Protein 4FVS (pdb70)

Organism: Parabacteroides distasonis (strain ATCC 8503 / DSM 20701 / CIP 104284 / JCM 5825 / NCTC 11152) (NCBI:txid435591)

CATH classification: 2.40.360.20

Foldseek 3Di:
DDAFELAAQDAFKKWKKFKAWLVGDTFKMIKGFHDWDADVQWIKTKMKDFIAGPVGHTAEIDMWMWIHGNHWTKTWCVVVVPYNVNSVVHHQKDKDTDIKTDDDCVDPPRDLPDDDTDWDKMKIAGNVDRLFIKITKAPKHWDAWDWDQELAGIFTWTKIKTKDWMDGPPDPDIWIWMKIFTTGGNHHTAKIWTGGPVRRTTMMMGINHID/DDAFELAAQDAFKKWKKFKAFLVGHTFKMIKGFHDWDADPQWIKTKMKDFIAGPVGHTAEIDMWMWIHGNHWTKTWLVVVVPYNVNSVPHHQKDKDTDIKTDDDCVDPPDDLPDDDIDWNKMKIAGNVDRLWIKTTWDDKHWDDWDWDQELAGIFTWTKIKTKDWMDGPPDPDIWIWMKIFTTHGSHHTAKIWTGGPVRHTGMMMGINHID/DDAFELAAQDAFKKFKKFKAWLVGDTFKMIKGFHDWDADVQWIKTKMKDFIAGPVGHTAEIDMWMWIHGNHWTKTWCCVVVPHNPNSVVHHQKDKDTDIKTDDDCPDPPDDLVDDDTDKDWMKIAGNVDRLFIKITWDPKHWDDWDWDQELAGIFTWTKIKTKDWMDGPPDPDIWIWIKIFTTGTNHHTAKIWTGGPVRRTTMMMHINHID/DDAFELAAQDAFKKWKKFKAFLVGDTFKMIKGFHDWDADPQWIKTKMKDFIAGPVGHTAAIDIWMWIHGNHWTKTWCVVVVPYNVNSVPHHQKDKDTDIKTDDDCPDPPDDLPDDDIDWNKMKIAGNVDRLWIKITWDPKHWDDWDWDQELAGIFTWTKIKTKDWMDGPVDPDIWIWMKIFTTGGNHHTAKIWTGGPVRRTGMMMGINHID/DAFELAAADAFKKWKKFKAFLVGDTFKMIKGFHDWDADVQWIKTKMKDFIAGPVGHTAEIDIWMWIHGNHWTKTWCVVVVPYNVNSVPHHQKDKDTDIKTDDDCPDPPDDLPDDDIDWDKMKIAGNVDRLFIKITWDPKHWDAWDWDQELAGIFTWTKIKTKDWMDGPVDPDIWIWIKIFTTGTNHHTAKIWTGGPVRRTGMMMGINHID/DDAFELAAADAFKKWKKFKAWLVGDTFKMIKGFHDWDQDPQWIKTKMKDFIAGPVGHTAEIDMWMWIHGNHWTKTWCVVVVPYNVNSVPHHQKDKDTDIKTDDDCVDPPDDLVDDDIDWDKMKIAGNVDRLFIKITKDPKHWDAWAWDQELAGIFTWTKIKTKDWMDGPPDPDIWIWMKIFTTHGNHHTAKIWTGGPVRRTGMMMHINHID

InterPro domains:
  IPR049279 DUF3108-like [PF21347] (30-230)

Secondary structure (DSSP, 8-state):
-----SS--STT-EEEEEEEETT--EEE--EEEEEEEEETTEEEEEEEEEEE-TT--EEEEEEEEEEEETTEEEEEGGGGG-SHHHHT--TTEEE---EEE---TTSTT--TTS-----B---EEETTEEEEEE--EEEEEEEEEEEEEETTEEEEEEEEEEEEEE--SS-SS-EEEEEEEEEETTTEEEEEEEEETTS-EEEEEEEEEE-/-----SS--STT-EEEEEEEETT--EEE--EEEEEEEEETTEEEEEEEEEEE-TT--EEEEEEEEEEEETTEEEEEGGGGG-SHHHHT--TTEEE---EEE---TTSTT--TT----------EEETTEEEEEE--EEEEEEEEEEEEEETTEEEEEEEEEEEEEE--SS-SS-EEEEEEEEEETTTEEEEEEEEETTS-EEEEEEEEEE-/-----SS--STT-EEEEEEEETT--EEE--EEEEEEEE-SS-EEEEEEEEEE-TT--EEEEEEEEEEEETTEEEEEGGGGG-SHHHHH--TTEEE---EEEE--TTSTT--TT------B---EEETTEEEEEE--EEEEEEEEEEEEEETTEEEEEEEEEEEEEE--SS-SS-EEEEEEEEEETTTEEEEEEEEETTS-EEEEEEEEEE-/-----SS--STT-EEEEEEEETT--EEE--EEEEEEEEETTEEEEEEEEEEE-TT--EEEEEEEEEEEETTEEEEEGGGGG-SHHHHT--TTEEE---EEE---TTSTT--TT----------EEETTEEEEEE--EEEEEEEEEEEEEETTEEEEEEEEEEEEEEE-TT-S-EEEEEEEEEEETTTEEEEEEEEETTS-EEEEEEEEEE-/----SS--STT-EEEEEEEETT--EEE--EEEEEEEE-SS-EEEEEEEEEE-TT--EEEEEEEEEEEETTEEEEEGGGGG-SHHHHT--TTEEE---EEE---TTSTT--TT------B---EEETTEEEEEE--EEEEEEEEEEEEEETTEEEEEEEEEEEEEE--SS-SS-EEEEEEEEEETTTEEEEEEEEETTS-EEEEEEEEEE-/-----SS--STT-EEEEEEEETT--EEE--EEEEEEEE-SS-EEEEEEEEEE-TT--EEEEEEEEEEEETTEEEEEGGGGG-SHHHHT--TTEEE---EEE---TTSTT--SSS-----B---EEETTEEEEEE--EEEEEEEEEEEEEETTEEEEEEEEEEEEEE--SS-SS-EEEEEEEEEETTTEEEEEEEEETTS-EEEEEEEEEE-

Sequence (1265 aa):
QDCTFFFPQTEGTVWVRKGYDAKGNLQSVSYQVDEVETLPSGQEVEADYVYTNPSGTIVNKGDIKAYCQNGEFFLDSKETLSYPGVVSENTNVDITENFINYPNPYAANFDKNNVYFDEASVKIYDKKNRKNRKDAIKDREFIKTESITTPAGTFDDCAKVKYNIATRSPKSKETITGYGYEWYSPNVGLVRTEQYDKNNVLQSYTVLEELKQDCTFFFPQTEGTVWVRKGYDAKGNLQSVSYQVDDEVETLPSGQEVEADYVYTNPSGTIVNKGDIKAYCQNGEFFLDSKETLSYPGVVSENTNVDITENFINYPNPYAANFDKNNVYFDEASVKIYDKKNRKNRKDAIKDREFIKTESITTPAGTFDCAKVKYNIATRSPKSKETITGYGYEWYSPNVGLVRTEQYDKNNVLQSYTVLEELKQDCTFFFPQTEGTVWVRKGYDAKGNLQSVSYQVDEVETLPSGQEVEADYVYTNPSGTIVNKGDIKAYCQNGEFFLDSKETLSYPGVVSENTNVDITENFINYPNPYAANFDKNNVYFDEASVKIYDKKNRKNRKDAIKDREFIKTESITTPAGTFDDCAKVKYNIATRSPKSKETITGYGYEWYSPNVGLVRTEQYDKNNVLQSYTVLEELKQDCTFFFPQTEGTVWVRKGYDAKGNLQSVSYQVDEVETLPSGQEVEADYVYTNPSGTIVNKGDIKAYCQNGEFFLDSKETLSYPGVVSENTNVDITENFINYPNPYAANFDKNNVYFDEASVKIYDKKNRKNRKDAIKDREFIKTESITTPAGTFDCAKVKYNIATRSPKSKETITGYGYEWYSPNVGLVRTEQYDKNNVLQSYTVLEELKDCTFFFPQTEGTVWVRKGYDAKGNLQSVSYQVDEVETLPSGQEVEADYVYTNPSGTIVNKGDIKAYCQNGEFFLDSKETLSYPGVVSENTNVDITENFINYPNPYAANFDKNNVYFDEASVKIYDKKNRKNRKDAIKDREFIKTESITTPAGTFDCAKVKYNIATRSPKSKETITGYGYEWYSPNVGLVRTEQYDKNNVLQSYTVLEELKQDCTFFFPQTEGTVWVRKGYDAKGNLQSVSYQVDEVETLPSGQEVEADYVYTNPSGTIVNKGDIKAYCQNGEFFLDSKETLSYPGVVSENTNVDITENFINYPNPYYAANFDKNNVYFDEASVKIYDKKNRKNRKDAIKDREFIKTESITTPAGTFDCAKVKYNIATRSPKSKETITGYGYEWYSPNVGLVRTEQYDKNNVLQSYTVLEELK

Nearest PDB structures (foldseek):
  4fvs-assembly3_C  TM=1.001E+00  e=7.252E-39  Parabacteroides distasonis ATCC 8503
  3fzx-assembly1_A-2  TM=9.406E-01  e=1.304E-23  Bacteroides fragilis NCTC 9343
  3oml-assembly1_A  TM=2.241E-01  e=1.381E-01  Drosophila melanogaster
  6yr8-assembly1_B  TM=2.647E-01  e=5.282E+00  Homo sapiens
  4fvs-assembly3_C  TM=1.002E+00  e=1.367E-39  Parabacteroides distasonis ATCC 8503

Structure (mmCIF, N/CA/C/O backbone):
data_4FVS
#
_entry.id   4FVS
#
_cell.length_a   140.860
_cell.length_b   154.510
_cell.length_c   72.640
_cell.angle_alpha   90.000
_cell.angle_beta   90.000
_cell.angle_gamma   90.000
#
_symmetry.space_group_name_H-M   'P 21 21 2'
#
loop_
_entity.id
_entity.type
_entity.pdbx_description
1 polymer 'putative lipoprotein'
2 non-polymer 'CHLORIDE ION'
3 water water
#
loop_
_atom_site.group_PDB
_atom_site.id
_atom_site.type_symbol
_atom_site.label_atom_id
_atom_site.label_alt_id
_atom_site.label_comp_id
_atom_site.label_asym_id
_atom_site.label_entity_id
_atom_site.label_seq_id
_atom_site.pdbx_PDB_ins_code
_atom_site.Cartn_x
_atom_site.Cartn_y
_atom_site.Cartn_z
_atom_site.occupancy
_atom_site.B_iso_or_equiv
_atom_site.auth_seq_id
_atom_site.auth_comp_id
_atom_site.auth_asym_id
_atom_site.auth_atom_id
_atom_site.pdbx_PDB_model_num
ATOM 1 N N . GLN A 1 2 ? -16.686 59.742 -1.409 1.00 109.58 21 GLN A N 1
ATOM 2 C CA . GLN A 1 2 ? -16.777 61.028 -0.719 1.00 106.41 21 GLN A CA 1
ATOM 3 C C . GLN A 1 2 ? -15.741 61.108 0.422 1.00 107.87 21 GLN A C 1
ATOM 4 O O . GLN A 1 2 ? -15.803 60.325 1.378 1.00 105.98 21 GLN A O 1
ATOM 10 N N . ASP A 1 3 ? -14.811 62.089 0.317 1.00 103.54 22 ASP A N 1
ATOM 11 C CA . ASP A 1 3 ? -13.728 62.351 1.276 1.00 100.10 22 ASP A CA 1
ATOM 12 C C . ASP A 1 3 ? -14.274 62.670 2.651 1.00 96.47 22 ASP A C 1
ATOM 13 O O . ASP A 1 3 ? -15.175 63.509 2.797 1.00 94.74 22 ASP A O 1
ATOM 18 N N . CYS A 1 4 ? -13.741 61.960 3.657 1.00 88.62 23 CYS A N 1
ATOM 19 C CA . CYS A 1 4 ? -14.092 62.097 5.071 1.00 82.90 23 CYS A CA 1
ATOM 20 C C . CYS A 1 4 ? -12.933 61.578 5.921 1.00 79.49 23 CYS A C 1
ATOM 21 O O . CYS A 1 4 ? -12.619 60.383 5.874 1.00 78.59 23 CYS A O 1
ATOM 24 N N . THR A 1 5 ? -12.273 62.495 6.671 1.00 71.31 24 THR A N 1
ATOM 25 C CA . THR A 1 5 ? -11.187 62.189 7.606 1.00 68.06 24 THR A CA 1
ATOM 26 C C . THR A 1 5 ? -11.810 61.536 8.843 1.00 67.66 24 THR A C 1
ATOM 27 O O . THR A 1 5 ? -12.747 62.088 9.432 1.00 66.59 24 THR A O 1
ATOM 31 N N . PHE A 1 6 ? -11.322 60.333 9.192 1.00 61.82 25 PHE A N 1
ATOM 32 C CA . PHE A 1 6 ? -11.820 59.527 10.291 1.00 57.94 25 PHE A CA 1
ATOM 33 C C . PHE A 1 6 ? -10.954 59.759 11.533 1.00 59.03 25 PHE A C 1
ATOM 34 O O . PHE A 1 6 ? -9.798 59.339 11.566 1.00 61.09 25 PHE A O 1
ATOM 42 N N . PHE A 1 7 ? -11.505 60.443 12.553 1.00 50.25 26 PHE A N 1
ATOM 43 C CA . PHE A 1 7 ? -10.761 60.739 13.773 1.00 46.24 26 PHE A CA 1
ATOM 44 C C . PHE A 1 7 ? -10.946 59.610 14.807 1.00 51.07 26 PHE A C 1
ATOM 45 O O . PHE A 1 7 ? -11.412 59.845 15.924 1.00 50.42 26 PHE A O 1
ATOM 53 N N . PHE A 1 8 ? -10.554 58.385 14.425 1.00 48.35 27 PHE A N 1
ATOM 54 C CA . PHE A 1 8 ? -10.640 57.184 15.243 1.00 46.94 27 PHE A CA 1
ATOM 55 C C . PHE A 1 8 ? -9.971 56.030 14.516 1.00 54.57 27 PHE A C 1
ATOM 56 O O . PHE A 1 8 ? -10.006 56.051 13.289 1.00 57.68 27 PHE A O 1
ATOM 64 N N . PRO A 1 9 ? -9.372 55.006 15.193 1.00 51.12 28 PRO A N 1
ATOM 65 C CA . PRO A 1 9 ? -8.770 53.886 14.448 1.00 53.30 28 PRO A CA 1
ATOM 66 C C . PRO A 1 9 ? -9.813 53.204 13.567 1.00 63.11 28 PRO A C 1
ATOM 67 O O . PRO A 1 9 ? -10.973 53.097 13.967 1.00 63.52 28 PRO A O 1
ATOM 71 N N . GLN A 1 10 ? -9.430 52.812 12.353 1.00 63.54 29 GLN A N 1
ATOM 72 C CA . GLN A 1 10 ? -10.383 52.243 11.411 1.00 66.60 29 GLN A CA 1
ATOM 73 C C . GLN A 1 10 ? -9.884 50.909 10.807 1.00 75.82 29 GLN A C 1
ATOM 74 O O . GLN A 1 10 ? -10.430 50.465 9.790 1.00 78.80 29 GLN A O 1
ATOM 80 N N . THR A 1 11 ? -8.871 50.274 11.432 1.00 72.50 30 THR A N 1
ATOM 81 C CA . THR A 1 11 ? -8.337 48.995 10.959 1.00 76.04 30 THR A CA 1
ATOM 82 C C . THR A 1 11 ? -8.727 47.908 11.948 1.00 79.65 30 THR A C 1
ATOM 83 O O . THR A 1 11 ? -8.449 48.043 13.135 1.00 76.16 30 THR A O 1
ATOM 87 N N . GLU A 1 12 ? -9.365 46.831 11.448 1.00 79.73 31 GLU A N 1
ATOM 88 C CA . GLU A 1 12 ? -9.839 45.703 12.249 1.00 80.17 31 GLU A CA 1
ATOM 89 C C . GLU A 1 12 ? -8.667 45.053 12.996 1.00 83.62 31 GLU A C 1
ATOM 90 O O . GLU A 1 12 ? -7.626 44.782 12.396 1.00 85.87 31 GLU A O 1
ATOM 96 N N . GLY A 1 13 ? -8.835 44.886 14.306 1.00 77.26 32 GLY A N 1
ATOM 97 C CA . GLY A 1 13 ? -7.832 44.280 15.178 1.00 77.64 32 GLY A CA 1
ATOM 98 C C . GLY A 1 13 ? -6.826 45.230 15.805 1.00 79.55 32 GLY A C 1
ATOM 99 O O . GLY A 1 13 ? -5.985 44.798 16.607 1.00 79.73 32 GLY A O 1
ATOM 100 N N . THR A 1 14 ? -6.891 46.530 15.438 1.00 72.43 33 THR A N 1
ATOM 101 C CA . THR A 1 14 ? -6.000 47.551 15.980 1.00 68.70 33 THR A CA 1
ATOM 102 C C . THR A 1 14 ? -6.310 47.699 17.451 1.00 67.14 33 THR A C 1
ATOM 103 O O . THR A 1 14 ? -7.478 47.740 17.834 1.00 65.94 33 THR A O 1
ATOM 107 N N . VAL A 1 15 ? -5.265 47.721 18.275 1.00 60.28 34 VAL A N 1
ATOM 108 C CA . VAL A 1 15 ? -5.370 47.891 19.720 1.00 55.17 34 VAL A CA 1
ATOM 109 C C . VAL A 1 15 ? -4.653 49.186 20.130 1.00 57.23 34 VAL A C 1
ATOM 110 O O . VAL A 1 15 ? -3.683 49.596 19.490 1.00 57.78 34 VAL A O 1
ATOM 114 N N . TRP A 1 16 ? -5.149 49.837 21.179 1.00 52.66 35 TRP A N 1
ATOM 115 C CA . TRP A 1 16 ? -4.527 51.033 21.718 1.00 52.14 35 TRP A CA 1
ATOM 116 C C . TRP A 1 16 ? -4.827 51.151 23.205 1.00 50.77 35 TRP A C 1
ATOM 117 O O . TRP A 1 16 ? -5.731 50.494 23.729 1.00 47.98 35 TRP A O 1
ATOM 128 N N . VAL A 1 17 ? -3.970 51.908 23.901 1.00 46.12 36 VAL A N 1
ATOM 129 C CA . VAL A 1 17 ? -4.040 52.132 25.332 1.00 42.85 36 VAL A CA 1
ATOM 130 C C . VAL A 1 17 ? -3.889 53.596 25.599 1.00 46.90 36 VAL A C 1
ATOM 131 O O . VAL A 1 17 ? -2.916 54.212 25.151 1.00 50.20 36 VAL A O 1
ATOM 135 N N . ARG A 1 18 ? -4.852 54.150 26.335 1.00 40.58 37 ARG A N 1
ATOM 136 C CA . ARG A 1 18 ? -4.862 55.511 26.867 1.00 38.86 37 ARG A CA 1
ATOM 137 C C . ARG A 1 18 ? -4.808 55.378 28.368 1.00 46.21 37 ARG A C 1
ATOM 138 O O . ARG A 1 18 ? -5.532 54.529 28.912 1.00 46.67 37 ARG A O 1
ATOM 146 N N . LYS A 1 19 ? -3.963 56.171 29.049 1.00 43.37 38 LYS A N 1
ATOM 147 C CA . LYS A 1 19 ? -3.889 56.080 30.503 1.00 43.64 38 LYS A CA 1
ATOM 148 C C . LYS A 1 19 ? -4.340 57.404 31.121 1.00 50.43 38 LYS A C 1
ATOM 149 O O . LYS A 1 19 ? -4.035 58.478 30.602 1.00 51.90 38 LYS A O 1
ATOM 155 N N . GLY A 1 20 ? -5.106 57.297 32.200 1.00 48.19 39 GLY A N 1
ATOM 156 C CA . GLY A 1 20 ? -5.672 58.434 32.918 1.00 47.61 39 GLY A CA 1
ATOM 157 C C . GLY A 1 20 ? -4.894 58.724 34.172 1.00 51.51 39 GLY A C 1
ATOM 158 O O . GLY A 1 20 ? -4.674 57.822 34.979 1.00 52.15 39 GLY A O 1
ATOM 159 N N . TYR A 1 21 ? -4.470 59.999 34.334 1.00 47.33 40 TYR A N 1
ATOM 160 C CA . TYR A 1 21 ? -3.653 60.483 35.447 1.00 46.07 40 TYR A CA 1
ATOM 161 C C . TYR A 1 21 ? -4.301 61.639 36.171 1.00 48.35 40 TYR A C 1
ATOM 162 O O . TYR A 1 21 ? -5.114 62.340 35.582 1.00 46.86 40 TYR A O 1
ATOM 171 N N . ASP A 1 22 ? -3.929 61.859 37.438 1.00 46.07 41 ASP A N 1
ATOM 172 C CA . ASP A 1 22 ? -4.372 63.009 38.232 1.00 46.22 41 ASP A CA 1
ATOM 173 C C . ASP A 1 22 ? -3.416 64.187 37.933 1.00 55.18 41 ASP A C 1
ATOM 174 O O . ASP A 1 22 ? -2.453 64.003 37.179 1.00 54.64 41 ASP A O 1
ATOM 179 N N . ALA A 1 23 ? -3.649 65.365 38.546 1.00 56.03 42 ALA A N 1
ATOM 180 C CA . ALA A 1 23 ? -2.838 66.566 38.328 1.00 59.35 42 ALA A CA 1
ATOM 181 C C . ALA A 1 23 ? -1.349 66.338 38.641 1.00 65.95 42 ALA A C 1
ATOM 182 O O . ALA A 1 23 ? -0.486 66.861 37.915 1.00 68.83 42 ALA A O 1
ATOM 184 N N . LYS A 1 24 ? -1.048 65.543 39.695 1.00 59.62 43 LYS A N 1
ATOM 185 C CA . LYS A 1 24 ? 0.323 65.256 40.138 1.00 60.42 43 LYS A CA 1
ATOM 186 C C . LYS A 1 24 ? 1.040 64.238 39.229 1.00 62.75 43 LYS A C 1
ATOM 187 O O . LYS A 1 24 ? 2.251 64.109 39.300 1.00 64.80 43 LYS A O 1
ATOM 193 N N . GLY A 1 25 ? 0.297 63.534 38.393 1.00 57.80 44 GLY A N 1
ATOM 194 C CA . GLY A 1 25 ? 0.863 62.561 37.472 1.00 56.78 44 GLY A CA 1
ATOM 195 C C . GLY A 1 25 ? 0.726 61.111 37.888 1.00 59.32 44 GLY A C 1
ATOM 196 O O . GLY A 1 25 ? 1.378 60.248 37.302 1.00 59.48 44 GLY A O 1
ATOM 197 N N . ASN A 1 26 ? -0.119 60.823 38.884 1.00 55.51 45 ASN A N 1
ATOM 198 C CA . ASN A 1 26 ? -0.338 59.453 39.342 1.00 55.49 45 ASN A CA 1
ATOM 199 C C . ASN A 1 26 ? -1.388 58.761 38.511 1.00 58.57 45 ASN A C 1
ATOM 200 O O . ASN A 1 26 ? -2.468 59.325 38.284 1.00 56.89 45 ASN A O 1
ATOM 205 N N . LEU A 1 27 ? -1.106 57.507 38.122 1.00 55.42 46 LEU A N 1
ATOM 206 C CA . LEU A 1 27 ? -2.014 56.697 37.319 1.00 52.55 46 LEU A CA 1
ATOM 207 C C . LEU A 1 27 ? -3.291 56.447 38.087 1.00 55.98 46 LEU A C 1
ATOM 208 O O . LEU A 1 27 ? -3.261 56.070 39.259 1.00 57.66 46 LEU A O 1
ATOM 213 N N . GLN A 1 28 ? -4.408 56.713 37.426 1.00 49.48 47 GLN A N 1
ATOM 214 C CA . GLN A 1 28 ? -5.752 56.556 37.967 1.00 47.76 47 GLN A CA 1
ATOM 215 C C . GLN A 1 28 ? -6.509 55.424 37.253 1.00 49.98 47 GLN A C 1
ATOM 216 O O . GLN A 1 28 ? -7.227 54.658 37.907 1.00 48.42 47 GLN A O 1
ATOM 222 N N . SER A 1 29 ? -6.371 55.348 35.908 1.00 45.76 48 SER A N 1
ATOM 223 C CA . SER A 1 29 ? -7.077 54.383 35.081 1.00 44.89 48 SER A CA 1
ATOM 224 C C . SER A 1 29 ? -6.309 54.022 33.815 1.00 48.26 48 SER A C 1
ATOM 225 O O . SER A 1 29 ? -5.587 54.835 33.243 1.00 47.66 48 SER A O 1
ATOM 228 N N . VAL A 1 30 ? -6.505 52.786 33.372 1.00 45.66 49 VAL A N 1
ATOM 229 C CA . VAL A 1 30 ? -5.965 52.242 32.122 1.00 45.72 49 VAL A CA 1
ATOM 230 C C . VAL A 1 30 ? -7.166 51.998 31.186 1.00 50.32 49 VAL A C 1
ATOM 231 O O . VAL A 1 30 ? -8.147 51.363 31.589 1.00 50.73 49 VAL A O 1
ATOM 243 N N . SER A 1 32 ? -8.126 50.407 27.654 1.00 41.98 51 SER A N 1
ATOM 244 C CA . SER A 1 32 ? -7.710 49.550 26.559 1.00 43.89 51 SER A CA 1
ATOM 245 C C . SER A 1 32 ? -8.819 49.394 25.548 1.00 50.12 51 SER A C 1
ATOM 246 O O . SER A 1 32 ? -9.961 49.117 25.918 1.00 50.88 51 SER A O 1
ATOM 249 N N . TYR A 1 33 ? -8.484 49.580 24.270 1.00 47.21 52 TYR A N 1
ATOM 250 C CA . TYR A 1 33 ? -9.444 49.512 23.177 1.00 48.20 52 TYR A CA 1
ATOM 251 C C . TYR A 1 33 ? -9.001 48.583 22.084 1.00 54.52 52 TYR A C 1
ATOM 252 O O . TYR A 1 33 ? -7.813 48.272 21.972 1.00 54.88 52 TYR A O 1
ATOM 261 N N . GLN A 1 34 ? -9.958 48.187 21.237 1.00 52.40 53 GLN A N 1
ATOM 262 C CA . GLN A 1 34 ? -9.709 47.354 20.078 1.00 55.74 53 GLN A CA 1
ATOM 263 C C . GLN A 1 34 ? -10.814 47.497 19.022 1.00 63.78 53 GLN A C 1
ATOM 264 O O . GLN A 1 34 ? -11.987 47.359 19.352 1.00 63.74 53 GLN A O 1
ATOM 270 N N . VAL A 1 35 ? -10.434 47.720 17.752 1.00 63.39 54 VAL A N 1
ATOM 271 C CA . VAL A 1 35 ? -11.382 47.778 16.636 1.00 65.39 54 VAL A CA 1
ATOM 272 C C . VAL A 1 35 ? -11.910 46.357 16.386 1.00 75.46 54 VAL A C 1
ATOM 273 O O . VAL A 1 35 ? -11.147 45.484 15.975 1.00 77.91 54 VAL A O 1
ATOM 277 N N . ASP A 1 36 ? -13.193 46.131 16.670 1.00 74.26 55 ASP A N 1
ATOM 278 C CA . ASP A 1 36 ? -13.818 44.830 16.505 1.00 78.48 55 ASP A CA 1
ATOM 279 C C . ASP A 1 36 ? -14.339 44.664 15.066 1.00 86.25 55 ASP A C 1
ATOM 280 O O . ASP A 1 36 ? -14.032 43.652 14.443 1.00 90.52 55 ASP A O 1
ATOM 285 N N . GLU A 1 37 ? -15.099 45.646 14.533 1.00 81.92 56 GLU A N 1
ATOM 286 C CA . GLU A 1 37 ? -15.644 45.582 13.171 1.00 84.98 56 GLU A CA 1
ATOM 287 C C . GLU A 1 37 ? -15.547 46.929 12.434 1.00 86.43 56 GLU A C 1
ATOM 288 O O . GLU A 1 37 ? -15.739 47.983 13.030 1.00 82.52 56 GLU A O 1
ATOM 294 N N . VAL A 1 38 ? -15.235 46.864 11.125 1.00 85.52 57 VAL A N 1
ATOM 295 C CA . VAL A 1 38 ? -15.149 47.997 10.203 1.00 85.02 57 VAL A CA 1
ATOM 296 C C . VAL A 1 38 ? -16.072 47.690 9.014 1.00 95.89 57 VAL A C 1
ATOM 297 O O . VAL A 1 38 ? -15.982 46.600 8.427 1.00 101.08 57 VAL A O 1
ATOM 301 N N . GLU A 1 39 ? -16.974 48.629 8.675 1.00 91.76 58 GLU A N 1
ATOM 302 C CA . GLU A 1 39 ? -17.895 48.471 7.545 1.00 94.86 58 GLU A CA 1
ATOM 303 C C . GLU A 1 39 ? -17.893 49.722 6.669 1.00 97.20 58 GLU A C 1
ATOM 304 O O . GLU A 1 39 ? -18.084 50.837 7.159 1.00 93.06 58 GLU A O 1
ATOM 310 N N . THR A 1 40 ? -17.680 49.520 5.367 1.00 97.81 59 THR A N 1
ATOM 311 C CA . THR A 1 40 ? -17.691 50.589 4.381 1.00 98.54 59 THR A CA 1
ATOM 312 C C . THR A 1 40 ? -19.094 50.618 3.763 1.00 104.25 59 THR A C 1
ATOM 313 O O . THR A 1 40 ? -19.511 49.668 3.103 1.00 107.11 59 THR A O 1
ATOM 317 N N . LEU A 1 41 ? -19.833 51.682 4.056 1.00 100.00 60 LEU A N 1
ATOM 318 C CA . LEU A 1 41 ? -21.189 51.920 3.559 1.00 102.76 60 LEU A CA 1
ATOM 319 C C . LEU A 1 41 ? -21.114 52.966 2.447 1.00 110.11 60 LEU A C 1
ATOM 320 O O . LEU A 1 41 ? -20.091 53.657 2.371 1.00 108.84 60 LEU A O 1
ATOM 325 N N . PRO A 1 42 ? -22.145 53.148 1.587 1.00 110.05 61 PRO A N 1
ATOM 326 C CA . PRO A 1 42 ? -22.021 54.162 0.522 1.00 111.57 61 PRO A CA 1
ATOM 327 C C . PRO A 1 42 ? -21.927 55.601 1.063 1.00 111.45 61 PRO A C 1
ATOM 328 O O . PRO A 1 42 ? -21.224 56.421 0.470 1.00 110.92 61 PRO A O 1
ATOM 332 N N . SER A 1 43 ? -22.592 55.886 2.202 1.00 105.07 62 SER A N 1
ATOM 333 C CA . SER A 1 43 ? -22.631 57.208 2.849 1.00 101.38 62 SER A CA 1
ATOM 334 C C . SER A 1 43 ? -21.314 57.557 3.601 1.00 102.10 62 SER A C 1
ATOM 335 O O . SER A 1 43 ? -21.028 58.739 3.847 1.00 99.15 62 SER A O 1
ATOM 338 N N . GLY A 1 44 ? -20.549 56.524 3.953 1.00 98.69 63 GLY A N 1
ATOM 339 C CA . GLY A 1 44 ? -19.293 56.638 4.686 1.00 95.92 63 GLY A CA 1
ATOM 340 C C . GLY A 1 44 ? -18.953 55.373 5.449 1.00 98.64 63 GLY A C 1
ATOM 341 O O . GLY A 1 44 ? -19.634 54.359 5.309 1.00 101.23 63 GLY A O 1
ATOM 342 N N . GLN A 1 45 ? -17.904 55.423 6.262 1.00 90.85 64 GLN A N 1
ATOM 343 C CA . GLN A 1 45 ? -17.436 54.263 7.020 1.00 89.42 64 GLN A CA 1
ATOM 344 C C . GLN A 1 45 ? -18.034 54.213 8.414 1.00 87.22 64 GLN A C 1
ATOM 345 O O . GLN A 1 45 ? -18.293 55.257 8.993 1.00 84.63 64 GLN A O 1
ATOM 351 N N . GLU A 1 46 ? -18.217 53.005 8.967 1.00 81.65 65 GLU A N 1
ATOM 352 C CA . GLU A 1 46 ? -18.695 52.796 10.335 1.00 77.61 65 GLU A CA 1
ATOM 353 C C . GLU A 1 46 ? -17.715 51.865 11.049 1.00 78.57 65 GLU A C 1
ATOM 354 O O . GLU A 1 46 ? -17.272 50.882 10.459 1.00 82.00 65 GLU A O 1
ATOM 360 N N . VAL A 1 47 ? -17.311 52.210 12.275 1.00 69.03 66 VAL A N 1
ATOM 361 C CA . VAL A 1 47 ? -16.349 51.418 13.055 1.00 67.18 66 VAL A CA 1
ATOM 362 C C . VAL A 1 47 ? -16.928 51.143 14.443 1.00 67.09 66 VAL A C 1
ATOM 363 O O . VAL A 1 47 ? -17.469 52.051 15.077 1.00 64.28 66 VAL A O 1
ATOM 367 N N . GLU A 1 48 ? -16.819 49.888 14.904 1.00 62.85 67 GLU A N 1
ATOM 368 C CA . GLU A 1 48 ? -17.251 49.490 16.234 1.00 60.71 67 GLU A CA 1
ATOM 369 C C . GLU A 1 48 ? -16.024 48.956 17.003 1.00 62.60 67 GLU A C 1
ATOM 370 O O . GLU A 1 48 ? -15.376 48.013 16.556 1.00 63.82 67 GLU A O 1
ATOM 376 N N . ALA A 1 49 ? -15.706 49.574 18.136 1.00 55.11 68 ALA A N 1
ATOM 377 C CA . ALA A 1 49 ? -14.580 49.174 18.967 1.00 53.85 68 ALA A CA 1
ATOM 378 C C . ALA A 1 49 ? -15.014 48.785 20.377 1.00 57.76 68 ALA A C 1
ATOM 379 O O . ALA A 1 49 ? -15.975 49.351 20.896 1.00 56.01 68 ALA A O 1
ATOM 381 N N . ASP A 1 50 ? -14.310 47.804 20.980 1.00 55.11 69 ASP A N 1
ATOM 382 C CA . ASP A 1 50 ? -14.515 47.367 22.361 1.00 54.46 69 ASP A CA 1
ATOM 383 C C . ASP A 1 50 ? -13.572 48.107 23.266 1.00 52.34 69 ASP A C 1
ATOM 384 O O . ASP A 1 50 ? -12.470 48.458 22.840 1.00 49.73 69 ASP A O 1
ATOM 389 N N . TYR A 1 51 ? -14.001 48.375 24.510 1.00 47.76 70 TYR A N 1
ATOM 390 C CA . TYR A 1 51 ? -13.138 49.041 25.474 1.00 46.01 70 TYR A CA 1
ATOM 391 C C . TYR A 1 51 ? -13.234 48.342 26.808 1.00 51.84 70 TYR A C 1
ATOM 392 O O . TYR A 1 51 ? -14.261 47.749 27.126 1.00 51.84 70 TYR A O 1
ATOM 401 N N . VAL A 1 52 ? -12.137 48.386 27.572 1.00 50.65 71 VAL A N 1
ATOM 402 C CA . VAL A 1 52 ? -12.027 47.854 28.929 1.00 51.35 71 VAL A CA 1
ATOM 403 C C . VAL A 1 52 ? -11.277 48.875 29.749 1.00 55.67 71 VAL A C 1
ATOM 404 O O . VAL A 1 52 ? -10.124 49.177 29.452 1.00 57.91 71 VAL A O 1
ATOM 408 N N . TYR A 1 53 ? -11.949 49.450 30.738 1.00 50.42 72 TYR A N 1
ATOM 409 C CA . TYR A 1 53 ? -11.341 50.403 31.643 1.00 48.35 72 TYR A CA 1
ATOM 410 C C . TYR A 1 53 ? -11.007 49.635 32.913 1.00 51.74 72 TYR A C 1
ATOM 411 O O . TYR A 1 53 ? -11.884 48.975 33.481 1.00 50.76 72 TYR A O 1
ATOM 420 N N . THR A 1 54 ? -9.713 49.611 33.278 1.00 47.71 73 THR A N 1
ATOM 421 C CA . THR A 1 54 ? -9.202 48.911 34.459 1.00 47.28 73 THR A CA 1
ATOM 422 C C . THR A 1 54 ? -8.514 49.898 35.352 1.00 50.88 73 THR A C 1
ATOM 423 O O . THR A 1 54 ? -8.050 50.926 34.860 1.00 51.27 73 THR A O 1
ATOM 427 N N . ASN A 1 55 ? -8.416 49.619 36.646 1.00 47.33 74 ASN A N 1
ATOM 428 C CA . ASN A 1 55 ? -7.680 50.544 37.495 1.00 48.26 74 ASN A CA 1
ATOM 429 C C . ASN A 1 55 ? -6.198 50.064 37.520 1.00 54.98 74 ASN A C 1
ATOM 430 O O . ASN A 1 55 ? -5.882 49.033 36.904 1.00 56.08 74 ASN A O 1
ATOM 435 N N . PRO A 1 56 ? -5.262 50.828 38.118 1.00 52.18 75 PRO A N 1
ATOM 436 C CA . PRO A 1 56 ? -3.841 50.454 38.039 1.00 54.02 75 PRO A CA 1
ATOM 437 C C . PRO A 1 56 ? -3.490 49.022 38.469 1.00 60.53 75 PRO A C 1
ATOM 438 O O . PRO A 1 56 ? -2.520 48.478 37.924 1.00 60.45 75 PRO A O 1
ATOM 442 N N . SER A 1 57 ? -4.252 48.412 39.417 1.00 59.38 76 SER A N 1
ATOM 443 C CA . SER A 1 57 ? -4.000 47.019 39.866 1.00 61.20 76 SER A CA 1
ATOM 444 C C . SER A 1 57 ? -4.364 46.019 38.772 1.00 61.39 76 SER A C 1
ATOM 445 O O . SER A 1 57 ? -3.791 44.940 38.751 1.00 62.55 76 SER A O 1
ATOM 448 N N . GLY A 1 58 ? -5.327 46.387 37.913 1.00 54.65 77 GLY A N 1
ATOM 449 C CA . GLY A 1 58 ? -5.794 45.577 36.797 1.00 54.96 77 GLY A CA 1
ATOM 450 C C . GLY A 1 58 ? -7.246 45.151 36.861 1.00 59.29 77 GLY A C 1
ATOM 451 O O . GLY A 1 58 ? -7.730 44.547 35.908 1.00 61.64 77 GLY A O 1
ATOM 452 N N . THR A 1 59 ? -7.953 45.426 37.975 1.00 52.88 78 THR A N 1
ATOM 453 C CA . THR A 1 59 ? -9.364 45.058 38.133 1.00 51.72 78 THR A CA 1
ATOM 454 C C . THR A 1 59 ? -10.240 45.913 37.177 1.00 53.64 78 THR A C 1
ATOM 455 O O . THR A 1 59 ? -9.963 47.087 36.984 1.00 52.70 78 THR A O 1
ATOM 459 N N . ILE A 1 60 ? -11.264 45.305 36.561 1.00 49.40 79 ILE A N 1
ATOM 460 C CA . ILE A 1 60 ? -12.161 45.956 35.608 1.00 47.19 79 ILE A CA 1
ATOM 461 C C . ILE A 1 60 ? -13.102 46.917 36.344 1.00 55.41 79 ILE A C 1
ATOM 462 O O . ILE A 1 60 ? -13.702 46.530 37.360 1.00 59.54 79 ILE A O 1
ATOM 467 N N . VAL A 1 61 ? -13.247 48.157 35.827 1.00 48.88 80 VAL A N 1
ATOM 468 C CA . VAL A 1 61 ? -14.138 49.172 36.403 1.00 46.13 80 VAL A CA 1
ATOM 469 C C . VAL A 1 61 ? -15.262 49.445 35.410 1.00 53.06 80 VAL A C 1
ATOM 470 O O . VAL A 1 61 ? -16.334 49.856 35.819 1.00 55.54 80 VAL A O 1
ATOM 474 N N . ASN A 1 62 ? -15.033 49.230 34.116 1.00 49.54 81 ASN A N 1
ATOM 475 C CA . ASN A 1 62 ? -16.067 49.393 33.095 1.00 48.72 81 ASN A CA 1
ATOM 476 C C . ASN A 1 62 ? -15.629 48.733 31.829 1.00 53.32 81 ASN A C 1
ATOM 477 O O . ASN A 1 62 ? -14.440 48.690 31.525 1.00 55.06 81 ASN A O 1
ATOM 482 N N . LYS A 1 63 ? -16.593 48.224 31.095 1.00 49.22 82 LYS A N 1
ATOM 483 C CA . LYS A 1 63 ? -16.385 47.587 29.811 1.00 50.09 82 LYS A CA 1
ATOM 484 C C . LYS A 1 63 ? -17.619 47.866 28.974 1.00 53.73 82 LYS A C 1
ATOM 485 O O . LYS A 1 63 ? -18.724 47.991 29.518 1.00 54.80 82 LYS A O 1
ATOM 491 N N . GLY A 1 64 ? -17.408 47.994 27.672 1.00 47.68 83 GLY A N 1
ATOM 492 C CA . GLY A 1 64 ? -18.460 48.270 26.715 1.00 46.49 83 GLY A CA 1
ATOM 493 C C . GLY A 1 64 ? -17.906 48.404 25.321 1.00 50.83 83 GLY A C 1
ATOM 494 O O . GLY A 1 64 ? -16.759 48.025 25.070 1.00 50.59 83 GLY A O 1
ATOM 495 N N . ASP A 1 65 ? -18.710 48.965 24.417 1.00 48.82 84 ASP A N 1
ATOM 496 C CA . ASP A 1 65 ? -18.330 49.188 23.031 1.00 50.15 84 ASP A CA 1
ATOM 497 C C . ASP A 1 65 ? -18.679 50.635 22.598 1.00 51.76 84 ASP A C 1
ATOM 498 O O . ASP A 1 65 ? -19.569 51.265 23.173 1.00 48.95 84 ASP A O 1
ATOM 503 N N . ILE A 1 66 ? -17.935 51.156 21.620 1.00 49.20 85 ILE A N 1
ATOM 504 C CA . ILE A 1 66 ? -18.094 52.516 21.138 1.00 49.77 85 ILE A CA 1
ATOM 505 C C . ILE A 1 66 ? -18.154 52.503 19.624 1.00 57.13 85 ILE A C 1
ATOM 506 O O . ILE A 1 66 ? -17.422 51.746 18.981 1.00 59.47 85 ILE A O 1
ATOM 511 N N . LYS A 1 67 ? -19.082 53.295 19.054 1.00 54.04 86 LYS A N 1
ATOM 512 C CA . LYS A 1 67 ? -19.255 53.391 17.601 1.00 55.07 86 LYS A CA 1
ATOM 513 C C . LYS A 1 67 ? -18.753 54.745 17.086 1.00 55.36 86 LYS A C 1
ATOM 514 O O . LYS A 1 67 ? -18.856 55.752 17.768 1.00 52.32 86 LYS A O 1
ATOM 520 N N . ALA A 1 68 ? -18.139 54.727 15.916 1.00 54.83 87 ALA A N 1
ATOM 521 C CA . ALA A 1 68 ? -17.626 55.897 15.206 1.00 56.24 87 ALA A CA 1
ATOM 522 C C . ALA A 1 68 ? -18.013 55.786 13.760 1.00 65.75 87 ALA A C 1
ATOM 523 O O . ALA A 1 68 ? -17.966 54.681 13.211 1.00 66.06 87 ALA A O 1
ATOM 525 N N . TYR A 1 69 ? -18.418 56.898 13.129 1.00 66.53 88 TYR A N 1
ATOM 526 C CA . TYR A 1 69 ? -18.794 56.817 11.719 1.00 70.70 88 TYR A CA 1
ATOM 527 C C . TYR A 1 69 ? -18.628 58.134 10.964 1.00 70.40 88 TYR A C 1
ATOM 528 O O . TYR A 1 69 ? -18.573 59.206 11.559 1.00 64.92 88 TYR A O 1
ATOM 537 N N . CYS A 1 70 ? -18.540 58.000 9.632 1.00 71.65 89 CYS A N 1
ATOM 538 C CA . CYS A 1 70 ? -18.552 59.044 8.615 1.00 74.21 89 CYS A CA 1
ATOM 539 C C . CYS A 1 70 ? -19.890 58.993 7.900 1.00 77.66 89 CYS A C 1
ATOM 540 O O . CYS A 1 70 ? -20.314 57.917 7.471 1.00 79.41 89 CYS A O 1
ATOM 543 N N . GLN A 1 71 ? -20.563 60.132 7.781 1.00 71.02 90 GLN A N 1
ATOM 544 C CA . GLN A 1 71 ? -21.816 60.242 7.055 1.00 71.59 90 GLN A CA 1
ATOM 545 C C . GLN A 1 71 ? -21.746 61.483 6.285 1.00 74.24 90 GLN A C 1
ATOM 546 O O . GLN A 1 71 ? -21.713 62.564 6.862 1.00 71.80 90 GLN A O 1
ATOM 552 N N . ASN A 1 72 ? -21.622 61.329 4.983 1.00 72.89 91 ASN A N 1
ATOM 553 C CA . ASN A 1 72 ? -21.632 62.384 3.978 1.00 73.49 91 ASN A CA 1
ATOM 554 C C . ASN A 1 72 ? -20.636 63.512 4.307 1.00 74.11 91 ASN A C 1
ATOM 555 O O . ASN A 1 72 ? -20.998 64.692 4.345 1.00 73.74 91 ASN A O 1
ATOM 560 N N . GLY A 1 73 ? -19.387 63.118 4.512 1.00 67.82 92 GLY A N 1
ATOM 561 C CA . GLY A 1 73 ? -18.283 64.039 4.725 1.00 65.51 92 GLY A CA 1
ATOM 562 C C . GLY A 1 73 ? -18.024 64.520 6.131 1.00 65.46 92 GLY A C 1
ATOM 563 O O . GLY A 1 73 ? -17.032 65.218 6.342 1.00 65.54 92 GLY A O 1
ATOM 564 N N . GLU A 1 74 ? -18.874 64.138 7.108 1.00 58.90 93 GLU A N 1
ATOM 565 C CA . GLU A 1 74 ? -18.733 64.552 8.511 1.00 54.41 93 GLU A CA 1
ATOM 566 C C . GLU A 1 74 ? -18.504 63.345 9.390 1.00 55.61 93 GLU A C 1
ATOM 567 O O . GLU A 1 74 ? -19.136 62.303 9.184 1.00 54.40 93 GLU A O 1
ATOM 573 N N . PHE A 1 75 ? -17.586 63.497 10.383 1.00 50.67 94 PHE A N 1
ATOM 574 C CA . PHE A 1 75 ? -17.187 62.446 11.311 1.00 48.38 94 PHE A CA 1
ATOM 575 C C . PHE A 1 75 ? -17.879 62.612 12.671 1.00 52.35 94 PHE A C 1
ATOM 576 O O . PHE A 1 75 ? -17.832 63.690 13.273 1.00 51.16 94 PHE A O 1
ATOM 584 N N . PHE A 1 76 ? -18.437 61.502 13.190 1.00 49.53 95 PHE A N 1
ATOM 585 C CA . PHE A 1 76 ? -19.132 61.451 14.482 1.00 46.89 95 PHE A CA 1
ATOM 586 C C . PHE A 1 76 ? -18.601 60.335 15.379 1.00 51.08 95 PHE A C 1
ATOM 587 O O . PHE A 1 76 ? -18.197 59.280 14.908 1.00 53.24 95 PHE A O 1
ATOM 595 N N . LEU A 1 77 ? -18.641 60.568 16.677 1.00 46.19 96 LEU A N 1
ATOM 596 C CA . LEU A 1 77 ? -18.193 59.618 17.689 1.00 45.99 96 LEU A CA 1
ATOM 597 C C . LEU A 1 77 ? -19.132 59.682 18.897 1.00 50.36 96 LEU A C 1
ATOM 598 O O . LEU A 1 77 ? -19.611 60.775 19.218 1.00 49.15 96 LEU A O 1
ATOM 603 N N . ASP A 1 78 ? -19.390 58.533 19.574 1.00 48.43 97 ASP A N 1
ATOM 604 C CA . ASP A 1 78 ? -20.239 58.527 20.768 1.00 48.17 97 ASP A CA 1
ATOM 605 C C . ASP A 1 78 ? -19.623 59.464 21.821 1.00 52.42 97 ASP A C 1
ATOM 606 O O . ASP A 1 78 ? -18.423 59.356 22.129 1.00 53.14 97 ASP A O 1
ATOM 611 N N . SER A 1 79 ? -20.447 60.412 22.337 1.00 47.15 98 SER A N 1
ATOM 612 C CA . SER A 1 79 ? -20.054 61.447 23.303 1.00 45.34 98 SER A CA 1
ATOM 613 C C . SER A 1 79 ? -19.486 60.901 24.628 1.00 49.63 98 SER A C 1
ATOM 614 O O . SER A 1 79 ? -18.866 61.683 25.342 1.00 50.35 98 SER A O 1
ATOM 617 N N . LYS A 1 80 ? -19.603 59.584 24.921 1.00 47.76 99 LYS A N 1
ATOM 618 C CA . LYS A 1 80 ? -19.069 58.974 26.152 1.00 47.17 99 LYS A CA 1
ATOM 619 C C . LYS A 1 80 ? -17.526 58.955 26.124 1.00 51.25 99 LYS A C 1
ATOM 620 O O . LYS A 1 80 ? -16.890 58.918 27.191 1.00 49.74 99 LYS A O 1
ATOM 626 N N . GLU A 1 81 ? -16.937 59.021 24.909 1.00 48.91 100 GLU A N 1
ATOM 627 C CA . GLU A 1 81 ? -15.482 59.085 24.696 1.00 48.97 100 GLU A CA 1
ATOM 628 C C . GLU A 1 81 ? -14.892 60.390 25.320 1.00 53.19 100 GLU A C 1
ATOM 629 O O . GLU A 1 81 ? -13.733 60.404 25.744 1.00 53.08 100 GLU A O 1
ATOM 635 N N . THR A 1 82 ? -15.717 61.455 25.405 1.00 50.85 101 THR A N 1
ATOM 636 C CA . THR A 1 82 ? -15.373 62.756 25.993 1.00 50.80 101 THR A CA 1
ATOM 637 C C . THR A 1 82 ? -15.175 62.578 27.537 1.00 52.50 101 THR A C 1
ATOM 638 O O . THR A 1 82 ? -14.391 63.342 28.129 1.00 53.15 101 THR A O 1
ATOM 642 N N . LEU A 1 83 ? -15.849 61.560 28.156 1.00 45.87 102 LEU A N 1
ATOM 643 C CA . LEU A 1 83 ? -15.828 61.292 29.599 1.00 44.93 102 LEU A CA 1
ATOM 644 C C . LEU A 1 83 ? -14.848 60.171 29.977 1.00 52.52 102 LEU A C 1
ATOM 645 O O . LEU A 1 83 ? -14.907 59.662 31.097 1.00 54.77 102 LEU A O 1
ATOM 650 N N . SER A 1 84 ? -13.917 59.827 29.058 1.00 49.98 103 SER A N 1
ATOM 651 C CA . SER A 1 84 ? -12.811 58.868 29.232 1.00 50.88 103 SER A CA 1
ATOM 652 C C . SER A 1 84 ? -11.721 59.459 30.127 1.00 53.36 103 SER A C 1
ATOM 653 O O . SER A 1 84 ? -10.578 59.645 29.663 1.00 53.23 103 SER A O 1
ATOM 656 N N . TYR A 1 85 ? -12.073 59.855 31.369 1.00 48.11 104 TYR A N 1
ATOM 657 C CA . TYR A 1 85 ? -11.060 60.481 32.212 1.00 48.35 104 TYR A CA 1
ATOM 658 C C . TYR A 1 85 ? -11.302 60.124 33.651 1.00 54.34 104 TYR A C 1
ATOM 659 O O . TYR A 1 85 ? -12.450 59.842 34.000 1.00 50.97 104 TYR A O 1
ATOM 668 N N . PRO A 1 86 ? -10.219 60.167 34.481 1.00 56.05 105 PRO A N 1
ATOM 669 C CA . PRO A 1 86 ? -10.318 59.760 35.896 1.00 56.75 105 PRO A CA 1
ATOM 670 C C . PRO A 1 86 ? -11.524 60.311 36.689 1.00 62.26 105 PRO A C 1
ATOM 671 O O . PRO A 1 86 ? -12.135 59.531 37.389 1.00 61.10 105 PRO A O 1
ATOM 675 N N . GLY A 1 87 ? -11.864 61.596 36.584 1.00 62.54 106 GLY A N 1
ATOM 676 C CA . GLY A 1 87 ? -13.019 62.174 37.288 1.00 64.10 106 GLY A CA 1
ATOM 677 C C . GLY A 1 87 ? -14.349 61.434 37.146 1.00 70.90 106 GLY A C 1
ATOM 678 O O . GLY A 1 87 ? -15.120 61.326 38.115 1.00 72.00 106 GLY A O 1
ATOM 679 N N . VAL A 1 88 ? -14.633 60.926 35.918 1.00 67.85 107 VAL A N 1
ATOM 680 C CA . VAL A 1 88 ? -15.826 60.139 35.564 1.00 67.88 107 VAL A CA 1
ATOM 681 C C . VAL A 1 88 ? -15.554 58.607 35.852 1.00 72.38 107 VAL A C 1
ATOM 682 O O . VAL A 1 88 ? -16.327 57.968 36.578 1.00 71.52 107 VAL A O 1
ATOM 686 N N . VAL A 1 89 ? -14.459 58.051 35.262 1.00 69.65 108 VAL A N 1
ATOM 687 C CA . VAL A 1 89 ? -14.064 56.619 35.280 1.00 71.02 108 VAL A CA 1
ATOM 688 C C . VAL A 1 89 ? -13.861 56.069 36.742 1.00 80.39 108 VAL A C 1
ATOM 689 O O . VAL A 1 89 ? -14.157 54.889 36.970 1.00 80.33 108 VAL A O 1
ATOM 693 N N . SER A 1 90 ? -13.405 56.909 37.709 1.00 80.24 109 SER A N 1
ATOM 694 C CA . SER A 1 90 ? -13.223 56.520 39.122 1.00 82.10 109 SER A CA 1
ATOM 695 C C . SER A 1 90 ? -14.600 56.258 39.781 1.00 87.31 109 SER A C 1
ATOM 696 O O . SER A 1 90 ? -14.784 55.284 40.532 1.00 89.04 109 SER A O 1
ATOM 699 N N . GLU A 1 91 ? -15.577 57.112 39.434 1.00 81.69 110 GLU A N 1
ATOM 700 C CA . GLU A 1 91 ? -16.969 57.018 39.860 1.00 80.89 110 GLU A CA 1
ATOM 701 C C . GLU A 1 91 ? -17.666 55.836 39.116 1.00 79.92 110 GLU A C 1
ATOM 702 O O . GLU A 1 91 ? -18.846 55.959 38.730 1.00 81.55 110 GLU A O 1
ATOM 716 N N . ASN A 1 93 ? -18.274 51.448 38.210 1.00 62.95 112 ASN A N 1
ATOM 717 C CA . ASN A 1 93 ? -18.387 50.009 38.323 1.00 62.09 112 ASN A CA 1
ATOM 718 C C . ASN A 1 93 ? -18.971 49.533 36.986 1.00 65.14 112 ASN A C 1
ATOM 719 O O . ASN A 1 93 ? -19.289 50.366 36.136 1.00 62.58 112 ASN A O 1
ATOM 724 N N . THR A 1 94 ? -19.060 48.229 36.761 1.00 65.27 113 THR A N 1
ATOM 725 C CA . THR A 1 94 ? -19.480 47.707 35.456 1.00 66.80 113 THR A CA 1
ATOM 726 C C . THR A 1 94 ? -20.983 47.884 35.185 1.00 71.37 113 THR A C 1
ATOM 727 O O . THR A 1 94 ? -21.391 47.765 34.024 1.00 71.51 113 THR A O 1
ATOM 731 N N . ASN A 1 95 ? -21.784 48.226 36.218 1.00 68.40 114 ASN A N 1
ATOM 732 C CA . ASN A 1 95 ? -23.224 48.484 36.065 1.00 68.62 114 ASN A CA 1
ATOM 733 C C . ASN A 1 95 ? -23.469 49.900 35.577 1.00 66.11 114 ASN A C 1
ATOM 734 O O . ASN A 1 95 ? -24.569 50.216 35.144 1.00 67.07 114 ASN A O 1
ATOM 739 N N . VAL A 1 96 ? -22.442 50.747 35.635 1.00 57.09 115 VAL A N 1
ATOM 740 C CA . VAL A 1 96 ? -22.520 52.133 35.202 1.00 53.28 115 VAL A CA 1
ATOM 741 C C . VAL A 1 96 ? -22.541 52.199 33.667 1.00 58.96 115 VAL A C 1
ATOM 742 O O . VAL A 1 96 ? -21.674 51.629 32.996 1.00 58.98 115 VAL A O 1
ATOM 746 N N . ASP A 1 97 ? -23.569 52.863 33.120 1.00 56.86 116 ASP A N 1
ATOM 747 C CA . ASP A 1 97 ? -23.703 53.070 31.683 1.00 56.30 116 ASP A CA 1
ATOM 748 C C . ASP A 1 97 ? -23.921 54.562 31.394 1.00 57.51 116 ASP A C 1
ATOM 749 O O . ASP A 1 97 ? -24.177 55.347 32.312 1.00 57.81 116 ASP A O 1
ATOM 754 N N . ILE A 1 98 ? -23.744 54.957 30.129 1.00 51.44 117 ILE A N 1
ATOM 755 C CA . ILE A 1 98 ? -23.942 56.330 29.674 1.00 49.35 117 ILE A CA 1
ATOM 756 C C . ILE A 1 98 ? -24.857 56.272 28.456 1.00 52.72 117 ILE A C 1
ATOM 757 O O . ILE A 1 98 ? -24.750 55.358 27.632 1.00 52.30 117 ILE A O 1
ATOM 762 N N . THR A 1 99 ? -25.808 57.229 28.379 1.00 48.85 118 THR A N 1
ATOM 763 C CA . THR A 1 99 ? -26.774 57.338 27.280 1.00 46.82 118 THR A CA 1
ATOM 764 C C . THR A 1 99 ? -26.026 57.656 25.991 1.00 50.37 118 THR A C 1
ATOM 765 O O . THR A 1 99 ? -24.999 58.348 26.002 1.00 48.27 118 THR A O 1
ATOM 769 N N . GLU A 1 100 ? -26.533 57.118 24.884 1.00 49.61 119 GLU A N 1
ATOM 770 C CA . GLU A 1 100 ? -25.972 57.301 23.558 1.00 49.80 119 GLU A CA 1
ATOM 771 C C . GLU A 1 100 ? -26.286 58.694 23.044 1.00 52.87 119 GLU A C 1
ATOM 772 O O . GLU A 1 100 ? -27.432 59.125 23.087 1.00 52.32 119 GLU A O 1
ATOM 778 N N . ASN A 1 101 ? -25.251 59.403 22.594 1.00 50.72 120 ASN A N 1
ATOM 779 C CA . ASN A 1 101 ? -25.347 60.721 21.961 1.00 51.16 120 ASN A CA 1
ATOM 780 C C . ASN A 1 101 ? -24.119 60.868 21.079 1.00 53.06 120 ASN A C 1
ATOM 781 O O . ASN A 1 101 ? -23.004 60.850 21.588 1.00 50.86 120 ASN A O 1
ATOM 786 N N . PHE A 1 102 ? -24.312 60.873 19.753 1.00 50.48 121 PHE A N 1
ATOM 787 C CA . PHE A 1 102 ? -23.207 61.007 18.798 1.00 49.21 121 PHE A CA 1
ATOM 788 C C . PHE A 1 102 ? -22.973 62.465 18.495 1.00 52.98 121 PHE A C 1
ATOM 789 O O . PHE A 1 102 ? -23.908 63.184 18.149 1.00 54.18 121 PHE A O 1
ATOM 797 N N . ILE A 1 103 ? -21.737 62.915 18.661 1.00 49.35 122 ILE A N 1
ATOM 798 C CA . ILE A 1 103 ? -21.344 64.298 18.391 1.00 48.83 122 ILE A CA 1
ATOM 799 C C . ILE A 1 103 ? -20.275 64.346 17.293 1.00 52.29 122 ILE A C 1
ATOM 800 O O . ILE A 1 103 ? -19.452 63.435 17.187 1.00 53.36 122 ILE A O 1
ATOM 805 N N . ASN A 1 104 ? -20.292 65.409 16.480 1.00 47.76 123 ASN A N 1
ATOM 806 C CA . ASN A 1 104 ? -19.321 65.586 15.403 1.00 47.98 123 ASN A CA 1
ATOM 807 C C . ASN A 1 104 ? -17.972 66.045 15.935 1.00 53.40 123 ASN A C 1
ATOM 808 O O . ASN A 1 104 ? -17.894 66.669 17.007 1.00 51.33 123 ASN A O 1
ATOM 813 N N . TYR A 1 105 ? -16.915 65.749 15.147 1.00 50.89 124 TYR A N 1
ATOM 814 C CA . TYR A 1 105 ? -15.556 66.176 15.366 1.00 50.66 124 TYR A CA 1
ATOM 815 C C . TYR A 1 105 ? -15.111 66.839 14.074 1.00 55.89 124 TYR A C 1
ATOM 816 O O . TYR A 1 105 ? -14.892 66.166 13.065 1.00 58.34 124 TYR A O 1
ATOM 825 N N . PRO A 1 106 ? -15.079 68.182 14.048 1.00 51.60 125 PRO A N 1
ATOM 826 C CA . PRO A 1 106 ? -14.685 68.886 12.819 1.00 52.75 125 PRO A CA 1
ATOM 827 C C . PRO A 1 106 ? -13.236 68.589 12.411 1.00 57.69 125 PRO A C 1
ATOM 828 O O . PRO A 1 106 ? -12.404 68.284 13.252 1.00 56.83 125 PRO A O 1
ATOM 832 N N . ASN A 1 107 ? -12.966 68.617 11.105 1.00 56.41 126 ASN A N 1
ATOM 833 C CA . ASN A 1 107 ? -11.672 68.384 10.476 1.00 58.06 126 ASN A CA 1
ATOM 834 C C . ASN A 1 107 ? -11.042 69.731 10.111 1.00 65.42 126 ASN A C 1
ATOM 835 O O . ASN A 1 107 ? -11.471 70.376 9.147 1.00 68.36 126 ASN A O 1
ATOM 840 N N . PRO A 1 108 ? -10.004 70.162 10.846 1.00 59.93 127 PRO A N 1
ATOM 841 C CA . PRO A 1 108 ? -9.401 71.475 10.561 1.00 59.92 127 PRO A CA 1
ATOM 842 C C . PRO A 1 108 ? -8.436 71.467 9.383 1.00 65.92 127 PRO A C 1
ATOM 843 O O . PRO A 1 108 ? -7.966 72.541 8.963 1.00 68.11 127 PRO A O 1
ATOM 847 N N . TYR A 1 109 ? -8.137 70.271 8.851 1.00 61.93 128 TYR A N 1
ATOM 848 C CA . TYR A 1 109 ? -7.194 70.105 7.737 1.00 64.62 128 TYR A CA 1
ATOM 849 C C . TYR A 1 109 ? -7.909 70.136 6.391 1.00 71.62 128 TYR A C 1
ATOM 850 O O . TYR A 1 109 ? -7.261 70.318 5.364 1.00 74.85 128 TYR A O 1
ATOM 859 N N . ALA A 1 110 ? -9.243 70.007 6.410 1.00 67.78 129 ALA A N 1
ATOM 860 C CA . ALA A 1 110 ? -10.127 70.015 5.246 1.00 70.05 129 ALA A CA 1
ATOM 861 C C . ALA A 1 110 ? -10.017 71.287 4.456 1.00 77.55 129 ALA A C 1
ATOM 862 O O . ALA A 1 110 ? -9.677 72.351 4.996 1.00 77.48 129 ALA A O 1
ATOM 864 N N . ALA A 1 111 ? -10.349 71.180 3.171 1.00 77.37 130 ALA A N 1
ATOM 865 C CA . ALA A 1 111 ? -10.344 72.319 2.267 1.00 80.02 130 ALA A CA 1
ATOM 866 C C . ALA A 1 111 ? -11.234 73.424 2.815 1.00 80.63 130 ALA A C 1
ATOM 867 O O . ALA A 1 111 ? -12.328 73.152 3.323 1.00 76.77 130 ALA A O 1
ATOM 869 N N . ASN A 1 112 ? -10.672 74.649 2.823 1.00 78.68 131 ASN A N 1
ATOM 870 C CA . ASN A 1 112 ? -11.247 75.932 3.237 1.00 77.30 131 ASN A CA 1
ATOM 871 C C . ASN A 1 112 ? -12.013 75.854 4.570 1.00 75.70 131 ASN A C 1
ATOM 872 O O . ASN A 1 112 ? -13.062 76.471 4.728 1.00 75.48 131 ASN A O 1
ATOM 877 N N . PHE A 1 113 ? -11.444 75.134 5.534 1.00 68.72 132 PHE A N 1
ATOM 878 C CA . PHE A 1 113 ? -11.947 75.033 6.897 1.00 64.67 132 PHE A CA 1
ATOM 879 C C . PHE A 1 113 ? -11.918 76.423 7.512 1.00 71.42 132 PHE A C 1
ATOM 880 O O . PHE A 1 113 ? -10.929 77.137 7.339 1.00 74.59 132 PHE A O 1
ATOM 888 N N . ASP A 1 114 ? -12.990 76.829 8.192 1.00 66.89 133 ASP A N 1
ATOM 889 C CA . ASP A 1 114 ? -13.027 78.163 8.771 1.00 66.75 133 ASP A CA 1
ATOM 890 C C . ASP A 1 114 ? -13.076 78.068 10.301 1.00 70.67 133 ASP A C 1
ATOM 891 O O . ASP A 1 114 ? -14.112 77.726 10.879 1.00 68.48 133 ASP A O 1
ATOM 896 N N . LYS A 1 115 ? -11.924 78.376 10.943 1.00 69.10 134 LYS A N 1
ATOM 897 C CA . LYS A 1 115 ? -11.693 78.369 12.391 1.00 67.40 134 LYS A CA 1
ATOM 898 C C . LYS A 1 115 ? -12.667 79.299 13.135 1.00 73.29 134 LYS A C 1
ATOM 899 O O . LYS A 1 115 ? -12.939 79.067 14.316 1.00 71.52 134 LYS A O 1
ATOM 901 N N . ASN A 1 116 ? -13.193 80.332 12.433 1.00 72.22 135 ASN A N 1
ATOM 902 C CA . ASN A 1 116 ? -14.109 81.357 12.947 1.00 73.06 135 ASN A CA 1
ATOM 903 C C . ASN A 1 116 ? -15.571 80.997 12.732 1.00 77.69 135 ASN A C 1
ATOM 904 O O . ASN A 1 116 ? -16.450 81.688 13.255 1.00 79.02 135 ASN A O 1
ATOM 909 N N . ASN A 1 117 ? -15.842 79.947 11.949 1.00 72.87 136 ASN A N 1
ATOM 910 C CA . ASN A 1 117 ? -17.209 79.507 11.677 1.00 71.25 136 ASN A CA 1
ATOM 911 C C . ASN A 1 117 ? -17.236 77.987 11.653 1.00 71.91 136 ASN A C 1
ATOM 912 O O . ASN A 1 117 ? -17.149 77.350 10.593 1.00 72.30 136 ASN A O 1
ATOM 917 N N . VAL A 1 118 ? -17.303 77.408 12.841 1.00 64.69 137 VAL A N 1
ATOM 918 C CA . VAL A 1 118 ? -17.304 75.968 12.901 1.00 61.71 137 VAL A CA 1
ATOM 919 C C . VAL A 1 118 ? -18.361 75.545 13.929 1.00 63.38 137 VAL A C 1
ATOM 920 O O . VAL A 1 118 ? -18.359 75.995 15.095 1.00 62.98 137 VAL A O 1
ATOM 924 N N . TYR A 1 119 ? -19.311 74.717 13.426 1.00 56.73 138 TYR A N 1
ATOM 925 C CA . TYR A 1 119 ? -20.433 74.164 14.196 1.00 53.14 138 TYR A CA 1
ATOM 926 C C . TYR A 1 119 ? -20.024 72.910 14.968 1.00 54.37 138 TYR A C 1
ATOM 927 O O . TYR A 1 119 ? -19.395 72.009 14.410 1.00 54.81 138 TYR A O 1
ATOM 936 N N . PHE A 1 120 ? -20.439 72.844 16.234 1.00 48.75 139 PHE A N 1
ATOM 937 C CA . PHE A 1 120 ? -20.198 71.699 17.114 1.00 47.25 139 PHE A CA 1
ATOM 938 C C . PHE A 1 120 ? -21.481 71.217 17.724 1.00 50.79 139 PHE A C 1
ATOM 939 O O . PHE A 1 120 ? -22.226 72.022 18.263 1.00 49.26 139 PHE A O 1
ATOM 947 N N . ASP A 1 121 ? -21.724 69.910 17.695 1.00 48.05 140 ASP A N 1
ATOM 948 C CA . ASP A 1 121 ? -22.879 69.335 18.359 1.00 48.25 140 ASP A CA 1
ATOM 949 C C . ASP A 1 121 ? -22.704 69.416 19.859 1.00 55.21 140 ASP A C 1
ATOM 950 O O . ASP A 1 121 ? -21.579 69.315 20.322 1.00 53.57 140 ASP A O 1
ATOM 955 N N . GLU A 1 122 ? -23.774 69.554 20.621 1.00 56.17 141 GLU A N 1
ATOM 956 C CA . GLU A 1 122 ? -23.679 69.490 22.076 1.00 57.27 141 GLU A CA 1
ATOM 957 C C . GLU A 1 122 ? -24.039 68.099 22.555 1.00 67.26 141 GLU A C 1
ATOM 958 O O . GLU A 1 122 ? -24.777 67.363 21.884 1.00 70.38 141 GLU A O 1
ATOM 964 N N . ALA A 1 123 ? -23.630 67.789 23.766 1.00 64.30 142 ALA A N 1
ATOM 965 C CA . ALA A 1 123 ? -23.955 66.526 24.394 1.00 63.86 142 ALA A CA 1
ATOM 966 C C . ALA A 1 123 ? -24.557 66.763 25.767 1.00 67.04 142 ALA A C 1
ATOM 967 O O . ALA A 1 123 ? -24.110 67.630 26.510 1.00 67.10 142 ALA A O 1
ATOM 969 N N . SER A 1 124 ? -25.594 66.033 26.086 1.00 63.70 143 SER A N 1
ATOM 970 C CA . SER A 1 124 ? -26.179 66.028 27.418 1.00 64.02 143 SER A CA 1
ATOM 971 C C . SER A 1 124 ? -26.620 64.614 27.648 1.00 66.64 143 SER A C 1
ATOM 972 O O . SER A 1 124 ? -27.690 64.171 27.196 1.00 67.03 143 SER A O 1
ATOM 975 N N . VAL A 1 125 ? -25.686 63.866 28.228 1.00 60.29 144 VAL A N 1
ATOM 976 C CA . VAL A 1 125 ? -25.859 62.458 28.483 1.00 58.49 144 VAL A CA 1
ATOM 977 C C . VAL A 1 125 ? -26.341 62.234 29.920 1.00 59.60 144 VAL A C 1
ATOM 978 O O . VAL A 1 125 ? -26.552 63.175 30.683 1.00 59.71 144 VAL A O 1
ATOM 982 N N . LYS A 1 126 ? -26.558 60.975 30.254 1.00 53.88 145 LYS A N 1
ATOM 983 C CA . LYS A 1 126 ? -26.891 60.585 31.593 1.00 52.53 145 LYS A CA 1
ATOM 984 C C . LYS A 1 126 ? -26.036 59.384 31.974 1.00 54.49 145 LYS A C 1
ATOM 985 O O . LYS A 1 126 ? -25.976 58.383 31.249 1.00 53.41 145 LYS A O 1
ATOM 991 N N . ILE A 1 127 ? -25.300 59.525 33.060 1.00 49.84 146 ILE A N 1
ATOM 992 C CA . ILE A 1 127 ? -24.502 58.414 33.567 1.00 49.45 146 ILE A CA 1
ATOM 993 C C . ILE A 1 127 ? -25.343 57.794 34.703 1.00 52.81 146 ILE A C 1
ATOM 994 O O . ILE A 1 127 ? -25.841 58.519 35.565 1.00 53.67 146 ILE A O 1
ATOM 999 N N . TYR A 1 128 ? -25.627 56.493 34.614 1.00 47.28 147 TYR A N 1
ATOM 1000 C CA . TYR A 1 128 ? -26.534 55.823 35.544 1.00 47.58 147 TYR A CA 1
ATOM 1001 C C . TYR A 1 128 ? -26.122 54.390 35.814 1.00 51.27 147 TYR A C 1
ATOM 1002 O O . TYR A 1 128 ? -25.344 53.827 35.053 1.00 49.84 147 TYR A O 1
ATOM 1011 N N . ASP A 1 129 ? -26.748 53.771 36.830 1.00 49.62 148 ASP A N 1
ATOM 1012 C CA . ASP A 1 129 ? -26.574 52.376 37.209 1.00 51.28 148 ASP A CA 1
ATOM 1013 C C . ASP A 1 129 ? -27.646 51.552 36.479 1.00 58.59 148 ASP A C 1
ATOM 1014 O O . ASP A 1 129 ? -28.830 51.740 36.727 1.00 61.38 148 ASP A O 1
ATOM 1019 N N . LYS A 1 130 ? -27.231 50.662 35.560 1.00 55.84 149 LYS A N 1
ATOM 1020 C CA . LYS A 1 130 ? -28.089 49.761 34.770 1.00 57.87 149 LYS A CA 1
ATOM 1021 C C . LYS A 1 130 ? -29.073 48.982 35.642 1.00 67.72 149 LYS A C 1
ATOM 1022 O O . LYS A 1 130 ? -30.214 48.745 35.215 1.00 70.07 149 LYS A O 1
ATOM 1028 N N . LYS A 1 131 ? -28.632 48.601 36.869 1.00 66.28 150 LYS A N 1
ATOM 1029 C CA . LYS A 1 131 ? -29.395 47.809 37.842 1.00 69.78 150 LYS A CA 1
ATOM 1030 C C . LYS A 1 131 ? -30.299 48.691 38.734 1.00 76.81 150 LYS A C 1
ATOM 1031 O O . LYS A 1 131 ? -31.300 48.181 39.269 1.00 81.12 150 LYS A O 1
ATOM 1037 N N . ASN A 1 132 ? -29.966 49.997 38.879 1.00 69.97 151 ASN A N 1
ATOM 1038 C CA . ASN A 1 132 ? -30.738 50.961 39.675 1.00 69.90 151 ASN A CA 1
ATOM 1039 C C . ASN A 1 132 ? -30.693 52.325 38.994 1.00 70.88 151 ASN A C 1
ATOM 1040 O O . ASN A 1 132 ? -29.834 53.155 39.312 1.00 68.50 151 ASN A O 1
ATOM 1045 N N . ARG A 1 133 ? -31.616 52.547 38.037 1.00 67.14 152 ARG A N 1
ATOM 1046 C CA . ARG A 1 133 ? -31.694 53.771 37.232 1.00 64.27 152 ARG A CA 1
ATOM 1047 C C . ARG A 1 133 ? -32.103 55.009 38.063 1.00 66.53 152 ARG A C 1
ATOM 1048 O O . ARG A 1 133 ? -32.022 56.116 37.539 1.00 65.49 152 ARG A O 1
ATOM 1056 N N . LYS A 1 134 ? -32.456 54.841 39.359 1.00 63.87 153 LYS A N 1
ATOM 1057 C CA . LYS A 1 134 ? -32.716 55.955 40.284 1.00 63.37 153 LYS A CA 1
ATOM 1058 C C . LYS A 1 134 ? -31.372 56.625 40.622 1.00 65.83 153 LYS A C 1
ATOM 1059 O O . LYS A 1 134 ? -31.326 57.803 40.983 1.00 65.33 153 LYS A O 1
ATOM 1065 N N . ASN A 1 135 ? -30.281 55.853 40.507 1.00 60.93 154 ASN A N 1
ATOM 1066 C CA . ASN A 1 135 ? -28.936 56.332 40.757 1.00 58.63 154 ASN A CA 1
ATOM 1067 C C . ASN A 1 135 ? -28.375 56.843 39.407 1.00 59.04 154 ASN A C 1
ATOM 1068 O O . ASN A 1 135 ? -27.955 56.046 38.556 1.00 57.75 154 ASN A O 1
ATOM 1073 N N . ARG A 1 136 ? -28.441 58.169 39.198 1.00 54.28 155 ARG A N 1
ATOM 1074 C CA . ARG A 1 136 ? -27.988 58.793 37.955 1.00 53.00 155 ARG A CA 1
ATOM 1075 C C . ARG A 1 136 ? -27.408 60.201 38.181 1.00 57.77 155 ARG A C 1
ATOM 1076 O O . ARG A 1 136 ? -27.574 60.800 39.248 1.00 59.28 155 ARG A O 1
ATOM 1084 N N . LYS A 1 137 ? -26.732 60.706 37.130 1.00 52.65 156 LYS A N 1
ATOM 1085 C CA . LYS A 1 137 ? -26.111 62.019 37.004 1.00 52.11 156 LYS A CA 1
ATOM 1086 C C . LYS A 1 137 ? -26.287 62.521 35.607 1.00 58.18 156 LYS A C 1
ATOM 1087 O O . LYS A 1 137 ? -26.123 61.761 34.648 1.00 56.89 156 LYS A O 1
ATOM 1093 N N . ASP A 1 138 ? -26.574 63.811 35.480 1.00 57.72 157 ASP A N 1
ATOM 1094 C CA . ASP A 1 138 ? -26.625 64.517 34.205 1.00 56.39 157 ASP A CA 1
ATOM 1095 C C . ASP A 1 138 ? -25.281 65.117 33.921 1.00 56.90 157 ASP A C 1
ATOM 1096 O O . ASP A 1 138 ? -24.682 65.691 34.831 1.00 56.76 157 ASP A O 1
ATOM 1109 N N . ALA A 1 140 ? -23.614 67.701 31.011 1.00 48.62 159 ALA A N 1
ATOM 1110 C CA . ALA A 1 140 ? -23.789 68.527 29.830 1.00 48.23 159 ALA A CA 1
ATOM 1111 C C . ALA A 1 140 ? -22.444 68.995 29.282 1.00 52.81 159 ALA A C 1
ATOM 1112 O O . ALA A 1 140 ? -21.691 69.669 29.976 1.00 54.22 159 ALA A O 1
ATOM 1114 N N . ILE A 1 141 ? -22.119 68.569 28.059 1.00 48.99 160 ILE A N 1
ATOM 1115 C CA . ILE A 1 141 ? -20.914 68.964 27.329 1.00 49.04 160 ILE A CA 1
ATOM 1116 C C . ILE A 1 141 ? -21.388 69.990 26.307 1.00 49.70 160 ILE A C 1
ATOM 1117 O O . ILE A 1 141 ? -22.099 69.643 25.367 1.00 46.83 160 ILE A O 1
ATOM 1122 N N . LYS A 1 142 ? -21.043 71.258 26.527 1.00 46.67 161 LYS A N 1
ATOM 1123 C CA . LYS A 1 142 ? -21.541 72.356 25.704 1.00 48.26 161 LYS A CA 1
ATOM 1124 C C . LYS A 1 142 ? -20.435 73.373 25.411 1.00 52.61 161 LYS A C 1
ATOM 1125 O O . LYS A 1 142 ? -19.315 73.212 25.877 1.00 50.67 161 LYS A O 1
ATOM 1131 N N . ASP A 1 143 ? -20.765 74.426 24.632 1.00 50.36 162 ASP A N 1
ATOM 1132 C CA . ASP A 1 143 ? -19.879 75.530 24.255 1.00 49.68 162 ASP A CA 1
ATOM 1133 C C . ASP A 1 143 ? -18.545 75.003 23.715 1.00 53.58 162 ASP A C 1
ATOM 1134 O O . ASP A 1 143 ? -17.480 75.501 24.085 1.00 56.67 162 ASP A O 1
ATOM 1139 N N . ARG A 1 144 ? -18.611 73.992 22.832 1.00 48.27 163 ARG A N 1
ATOM 1140 C CA . ARG A 1 144 ? -17.433 73.385 22.221 1.00 48.10 163 ARG A CA 1
ATOM 1141 C C . ARG A 1 144 ? -16.824 74.355 21.244 1.00 54.54 163 ARG A C 1
ATOM 1142 O O . ARG A 1 144 ? -17.561 74.936 20.453 1.00 59.35 163 ARG A O 1
ATOM 1150 N N . GLU A 1 145 ? -15.510 74.575 21.307 1.00 48.62 164 GLU A N 1
ATOM 1151 C CA . GLU A 1 145 ? -14.856 75.498 20.378 1.00 49.76 164 GLU A CA 1
ATOM 1152 C C . GLU A 1 145 ? -13.502 74.962 19.918 1.00 50.11 164 GLU A C 1
ATOM 1153 O O . GLU A 1 145 ? -12.833 74.276 20.656 1.00 47.24 164 GLU A O 1
ATOM 1159 N N . PHE A 1 146 ? -13.120 75.278 18.688 1.00 48.19 165 PHE A N 1
ATOM 1160 C CA . PHE A 1 146 ? -11.844 74.936 18.090 1.00 47.72 165 PHE A CA 1
ATOM 1161 C C . PHE A 1 146 ? -10.804 75.954 18.543 1.00 51.90 165 PHE A C 1
ATOM 1162 O O . PHE A 1 146 ? -11.013 77.168 18.378 1.00 51.58 165 PHE A O 1
ATOM 1170 N N . ILE A 1 147 ? -9.669 75.459 19.083 1.00 48.85 166 ILE A N 1
ATOM 1171 C CA . ILE A 1 147 ? -8.600 76.321 19.581 1.00 50.72 166 ILE A CA 1
ATOM 1172 C C . ILE A 1 147 ? -7.540 76.530 18.483 1.00 58.05 166 ILE A C 1
ATOM 1173 O O . ILE A 1 147 ? -7.373 77.650 17.988 1.00 61.85 166 ILE A O 1
ATOM 1178 N N . LYS A 1 148 ? -6.861 75.449 18.090 1.00 52.39 167 LYS A N 1
ATOM 1179 C CA . LYS A 1 148 ? -5.785 75.433 17.111 1.00 53.59 167 LYS A CA 1
ATOM 1180 C C . LYS A 1 148 ? -5.457 73.990 16.754 1.00 58.56 167 LYS A C 1
ATOM 1181 O O . LYS A 1 148 ? -5.986 73.062 17.382 1.00 54.90 167 LYS A O 1
ATOM 1187 N N . THR A 1 149 ? -4.508 73.805 15.818 1.00 59.61 168 THR A N 1
ATOM 1188 C CA . THR A 1 149 ? -3.927 72.517 15.451 1.00 59.31 168 THR A CA 1
ATOM 1189 C C . THR A 1 149 ? -2.514 72.503 15.914 1.00 66.57 168 THR A C 1
ATOM 1190 O O . THR A 1 149 ? -1.783 73.470 15.639 1.00 71.18 168 THR A O 1
ATOM 1194 N N . GLU A 1 150 ? -2.092 71.443 16.615 1.00 61.83 169 GLU A N 1
ATOM 1195 C CA . GLU A 1 150 ? -0.687 71.389 17.030 1.00 64.26 169 GLU A CA 1
ATOM 1196 C C . GLU A 1 150 ? -0.198 69.967 17.076 1.00 67.72 169 GLU A C 1
ATOM 1197 O O . GLU A 1 150 ? -0.993 69.044 17.136 1.00 65.52 169 GLU A O 1
ATOM 1203 N N . SER A 1 151 ? 1.111 69.802 16.999 1.00 68.33 170 SER A N 1
ATOM 1204 C CA . SER A 1 151 ? 1.791 68.519 17.053 1.00 69.24 170 SER A CA 1
ATOM 1205 C C . SER A 1 151 ? 2.017 68.141 18.498 1.00 72.44 170 SER A C 1
ATOM 1206 O O . SER A 1 151 ? 2.537 68.953 19.273 1.00 72.53 170 SER A O 1
ATOM 1209 N N . ILE A 1 152 ? 1.596 66.913 18.862 1.00 67.18 171 ILE A N 1
ATOM 1210 C CA . ILE A 1 152 ? 1.685 66.364 20.215 1.00 64.26 171 ILE A CA 1
ATOM 1211 C C . ILE A 1 152 ? 2.501 65.088 20.182 1.00 69.22 171 ILE A C 1
ATOM 1212 O O . ILE A 1 152 ? 2.278 64.227 19.325 1.00 69.43 171 ILE A O 1
ATOM 1217 N N . THR A 1 153 ? 3.436 64.962 21.132 1.00 65.96 172 THR A N 1
ATOM 1218 C CA . THR A 1 153 ? 4.269 63.773 21.268 1.00 66.67 172 THR A CA 1
ATOM 1219 C C . THR A 1 153 ? 3.890 63.060 22.564 1.00 69.86 172 THR A C 1
ATOM 1220 O O . THR A 1 153 ? 3.838 63.677 23.628 1.00 69.60 172 THR A O 1
ATOM 1224 N N . THR A 1 154 ? 3.567 61.771 22.449 1.00 65.70 173 THR A N 1
ATOM 1225 C CA . THR A 1 154 ? 3.226 60.887 23.572 1.00 64.14 173 THR A CA 1
ATOM 1226 C C . THR A 1 154 ? 4.110 59.624 23.466 1.00 70.69 173 THR A C 1
ATOM 1227 O O . THR A 1 154 ? 4.774 59.459 22.435 1.00 72.61 173 THR A O 1
ATOM 1231 N N . PRO A 1 155 ? 4.079 58.672 24.438 1.00 66.10 174 PRO A N 1
ATOM 1232 C CA . PRO A 1 155 ? 4.871 57.434 24.270 1.00 66.37 174 PRO A CA 1
ATOM 1233 C C . PRO A 1 155 ? 4.449 56.602 23.036 1.00 69.71 174 PRO A C 1
ATOM 1234 O O . PRO A 1 155 ? 5.204 55.718 22.638 1.00 73.96 174 PRO A O 1
ATOM 1238 N N . ALA A 1 156 ? 3.271 56.894 22.416 1.00 62.62 175 ALA A N 1
ATOM 1239 C CA . ALA A 1 156 ? 2.763 56.199 21.223 1.00 61.40 175 ALA A CA 1
ATOM 1240 C C . ALA A 1 156 ? 3.343 56.782 19.913 1.00 68.07 175 ALA A C 1
ATOM 1241 O O . ALA A 1 156 ? 3.306 56.117 18.874 1.00 68.86 175 ALA A O 1
ATOM 1243 N N . GLY A 1 157 ? 3.887 57.992 19.986 1.00 65.98 176 GLY A N 1
ATOM 1244 C CA . GLY A 1 157 ? 4.498 58.679 18.855 1.00 68.39 176 GLY A CA 1
ATOM 1245 C C . GLY A 1 157 ? 4.167 60.151 18.807 1.00 71.03 176 GLY A C 1
ATOM 1246 O O . GLY A 1 157 ? 3.766 60.727 19.825 1.00 68.81 176 GLY A O 1
ATOM 1247 N N . THR A 1 158 ? 4.334 60.769 17.619 1.00 68.76 177 THR A N 1
ATOM 1248 C CA . THR A 1 158 ? 4.044 62.198 17.395 1.00 67.29 177 THR A CA 1
ATOM 1249 C C . THR A 1 158 ? 2.874 62.302 16.396 1.00 67.34 177 THR A C 1
ATOM 1250 O O . THR A 1 158 ? 2.864 61.618 15.365 1.00 66.37 177 THR A O 1
ATOM 1254 N N . PHE A 1 159 ? 1.862 63.121 16.748 1.00 61.32 178 PHE A N 1
ATOM 1255 C CA . PHE A 1 159 ? 0.638 63.240 15.965 1.00 59.94 178 PHE A CA 1
ATOM 1256 C C . PHE A 1 159 ? 0.205 64.684 15.742 1.00 64.98 178 PHE A C 1
ATOM 1257 O O . PHE A 1 159 ? 0.289 65.495 16.676 1.00 64.09 178 PHE A O 1
ATOM 1265 N N . ASP A 1 160 ? -0.266 64.999 14.504 1.00 63.38 179 ASP A N 1
ATOM 1266 C CA A ASP A 1 160 ? -0.801 66.333 14.203 0.70 64.17 179 ASP A CA 1
ATOM 1267 C CA B ASP A 1 160 ? -0.789 66.317 14.172 0.30 63.01 179 ASP A CA 1
ATOM 1268 C C . ASP A 1 160 ? -2.234 66.301 14.650 1.00 65.29 179 ASP A C 1
ATOM 1269 O O . ASP A 1 160 ? -3.006 65.457 14.197 1.00 65.84 179 ASP A O 1
ATOM 1278 N N . CYS A 1 161 ? -2.567 67.119 15.647 1.00 59.73 180 CYS A N 1
ATOM 1279 C CA . CYS A 1 161 ? -3.885 67.120 16.264 1.00 55.56 180 CYS A CA 1
ATOM 1280 C C . CYS A 1 161 ? -4.628 68.410 16.053 1.00 61.76 180 CYS A C 1
ATOM 1281 O O . CYS A 1 161 ? -4.060 69.428 15.675 1.00 67.48 180 CYS A O 1
ATOM 1284 N N . ALA A 1 162 ? -5.902 68.351 16.393 1.00 53.10 181 ALA A N 1
ATOM 1285 C CA . ALA A 1 162 ? -6.840 69.425 16.530 1.00 51.37 181 ALA A CA 1
ATOM 1286 C C . ALA A 1 162 ? -7.130 69.544 17.997 1.00 51.45 181 ALA A C 1
ATOM 1287 O O . ALA A 1 162 ? -7.344 68.521 18.650 1.00 48.24 181 ALA A O 1
ATOM 1289 N N . LYS A 1 163 ? -7.017 70.752 18.543 1.00 49.01 182 LYS A N 1
ATOM 1290 C CA . LYS A 1 163 ? -7.269 71.024 19.953 1.00 47.58 182 LYS A CA 1
ATOM 1291 C C . LYS A 1 163 ? -8.564 71.764 20.035 1.00 50.53 182 LYS A C 1
ATOM 1292 O O . LYS A 1 163 ? -8.746 72.821 19.415 1.00 51.37 182 LYS A O 1
ATOM 1298 N N . VAL A 1 164 ? -9.484 71.164 20.774 1.00 46.88 183 VAL A N 1
ATOM 1299 C CA . VAL A 1 164 ? -10.865 71.607 20.977 1.00 45.97 183 VAL A CA 1
ATOM 1300 C C . VAL A 1 164 ? -11.168 71.698 22.469 1.00 48.60 183 VAL A C 1
ATOM 1301 O O . VAL A 1 164 ? -10.773 70.815 23.235 1.00 48.94 183 VAL A O 1
ATOM 1305 N N . LYS A 1 165 ? -11.825 72.786 22.874 1.00 45.70 184 LYS A N 1
ATOM 1306 C CA . LYS A 1 165 ? -12.254 73.054 24.251 1.00 45.89 184 LYS A CA 1
ATOM 1307 C C . LYS A 1 165 ? -13.748 72.787 24.364 1.00 49.46 184 LYS A C 1
ATOM 1308 O O . LYS A 1 165 ? -14.471 72.975 23.387 1.00 49.38 184 LYS A O 1
ATOM 1314 N N . TYR A 1 166 ? -14.214 72.366 25.544 1.00 45.39 185 TYR A N 1
ATOM 1315 C CA . TYR A 1 166 ? -15.642 72.148 25.844 1.00 43.49 185 TYR A CA 1
ATOM 1316 C C . TYR A 1 166 ? -15.895 72.573 27.287 1.00 47.65 185 TYR A C 1
ATOM 1317 O O . TYR A 1 166 ? -14.973 72.525 28.093 1.00 47.77 185 TYR A O 1
ATOM 1326 N N . ASN A 1 167 ? -17.119 72.982 27.611 1.00 43.89 186 ASN A N 1
ATOM 1327 C CA . ASN A 1 167 ? -17.549 73.264 28.980 1.00 43.66 186 ASN A CA 1
ATOM 1328 C C . ASN A 1 167 ? -18.355 72.076 29.465 1.00 47.78 186 ASN A C 1
ATOM 1329 O O . ASN A 1 167 ? -19.043 71.425 28.663 1.00 47.02 186 ASN A O 1
ATOM 1334 N N . ILE A 1 168 ? -18.255 71.760 30.749 1.00 45.70 187 ILE A N 1
ATOM 1335 C CA . ILE A 1 168 ? -19.007 70.648 31.340 1.00 44.77 187 ILE A CA 1
ATOM 1336 C C . ILE A 1 168 ? -19.754 71.164 32.577 1.00 50.03 187 ILE A C 1
ATOM 1337 O O . ILE A 1 168 ? -19.313 72.098 33.251 1.00 50.11 187 ILE A O 1
ATOM 1342 N N . ALA A 1 169 ? -20.917 70.571 32.819 1.00 48.26 188 ALA A N 1
ATOM 1343 C CA . ALA A 1 169 ? -21.775 70.826 33.969 1.00 49.67 188 ALA A CA 1
ATOM 1344 C C . ALA A 1 169 ? -22.355 69.501 34.400 1.00 54.34 188 ALA A C 1
ATOM 1345 O O . ALA A 1 169 ? -22.875 68.790 33.549 1.00 54.61 188 ALA A O 1
ATOM 1347 N N . THR A 1 170 ? -22.184 69.115 35.688 1.00 52.07 189 THR A N 1
ATOM 1348 C CA . THR A 1 170 ? -22.617 67.826 36.240 1.00 51.51 189 THR A CA 1
ATOM 1349 C C . THR A 1 170 ? -23.622 68.053 37.390 1.00 59.83 189 THR A C 1
ATOM 1350 O O . THR A 1 170 ? -23.279 68.640 38.425 1.00 61.99 189 THR A O 1
ATOM 1354 N N . ARG A 1 171 ? -24.870 67.567 37.169 1.00 56.68 190 ARG A N 1
ATOM 1355 C CA . ARG A 1 171 ? -26.032 67.598 38.063 1.00 58.06 190 ARG A CA 1
ATOM 1356 C C . ARG A 1 171 ? -26.327 66.221 38.619 1.00 63.19 190 ARG A C 1
ATOM 1357 O O . ARG A 1 171 ? -26.139 65.228 37.922 1.00 60.55 190 ARG A O 1
ATOM 1365 N N . SER A 1 172 ? -26.800 66.161 39.870 1.00 63.33 191 SER A N 1
ATOM 1366 C CA . SER A 1 172 ? -27.099 64.908 40.549 1.00 63.92 191 SER A CA 1
ATOM 1367 C C . SER A 1 172 ? -28.238 65.089 41.547 1.00 71.42 191 SER A C 1
ATOM 1368 O O . SER A 1 172 ? -28.278 66.127 42.223 1.00 72.60 191 SER A O 1
ATOM 1371 N N . PRO A 1 173 ? -29.156 64.086 41.677 1.00 68.27 192 PRO A N 1
ATOM 1372 C CA . PRO A 1 173 ? -30.256 64.221 42.641 1.00 70.80 192 PRO A CA 1
ATOM 1373 C C . PRO A 1 173 ? -29.751 64.375 44.072 1.00 78.56 192 PRO A C 1
ATOM 1374 O O . PRO A 1 173 ? -30.406 65.062 44.864 1.00 81.67 192 PRO A O 1
ATOM 1378 N N . LYS A 1 174 ? -28.564 63.797 44.372 1.00 74.84 193 LYS A N 1
ATOM 1379 C CA . LYS A 1 174 ? -27.893 63.791 45.682 1.00 76.93 193 LYS A CA 1
ATOM 1380 C C . LYS A 1 174 ? -27.297 65.165 46.035 1.00 84.64 193 LYS A C 1
ATOM 1381 O O . LYS A 1 174 ? -27.507 65.632 47.153 1.00 88.68 193 LYS A O 1
ATOM 1387 N N . SER A 1 175 ? -26.564 65.806 45.109 1.00 80.48 194 SER A N 1
ATOM 1388 C CA . SER A 1 175 ? -25.960 67.125 45.318 1.00 81.50 194 SER A CA 1
ATOM 1389 C C . SER A 1 175 ? -26.988 68.251 45.188 1.00 87.54 194 SER A C 1
ATOM 1390 O O . SER A 1 175 ? -27.968 68.126 44.448 1.00 86.54 194 SER A O 1
ATOM 1393 N N . LYS A 1 176 ? -26.733 69.365 45.888 1.00 87.58 195 LYS A N 1
ATOM 1394 C CA . LYS A 1 176 ? -27.596 70.555 45.857 1.00 90.46 195 LYS A CA 1
ATOM 1395 C C . LYS A 1 176 ? -27.176 71.520 44.732 1.00 94.01 195 LYS A C 1
ATOM 1396 O O . LYS A 1 176 ? -28.034 72.191 44.148 1.00 94.74 195 LYS A O 1
ATOM 1398 N N . GLU A 1 177 ? -25.859 71.586 44.434 1.00 88.57 196 GLU A N 1
ATOM 1399 C CA . GLU A 1 177 ? -25.295 72.493 43.425 1.00 86.74 196 GLU A CA 1
ATOM 1400 C C . GLU A 1 177 ? -24.777 71.742 42.165 1.00 82.89 196 GLU A C 1
ATOM 1401 O O . GLU A 1 177 ? -24.450 70.552 42.208 1.00 81.20 196 GLU A O 1
ATOM 1407 N N . THR A 1 178 ? -24.707 72.481 41.051 1.00 74.95 197 THR A N 1
ATOM 1408 C CA . THR A 1 178 ? -24.187 72.033 39.761 1.00 70.01 197 THR A CA 1
ATOM 1409 C C . THR A 1 178 ? -22.660 72.208 39.767 1.00 69.72 197 THR A C 1
ATOM 1410 O O . THR A 1 178 ? -22.171 73.310 40.066 1.00 69.47 197 THR A O 1
ATOM 1414 N N . ILE A 1 179 ? -21.911 71.121 39.449 1.00 62.20 198 ILE A N 1
ATOM 1415 C CA . ILE A 1 179 ? -20.457 71.195 39.391 1.00 60.75 198 ILE A CA 1
ATOM 1416 C C . ILE A 1 179 ? -20.049 71.521 37.942 1.00 63.00 198 ILE A C 1
ATOM 1417 O O . ILE A 1 179 ? -20.326 70.745 37.026 1.00 61.41 198 ILE A O 1
ATOM 1422 N N . THR A 1 180 ? -19.382 72.663 37.752 1.00 60.43 199 THR A N 1
ATOM 1423 C CA . THR A 1 180 ? -18.920 73.091 36.439 1.00 59.73 199 THR A CA 1
ATOM 1424 C C . THR A 1 180 ? -17.397 73.009 36.314 1.00 63.15 199 THR A C 1
ATOM 1425 O O . THR A 1 180 ? -16.656 73.059 37.301 1.00 66.77 199 THR A O 1
ATOM 1429 N N . GLY A 1 181 ? -16.967 72.910 35.073 1.00 54.69 200 GLY A N 1
ATOM 1430 C CA . GLY A 1 181 ? -15.575 72.868 34.681 1.00 53.03 200 GLY A CA 1
ATOM 1431 C C . GLY A 1 181 ? -15.470 72.944 33.176 1.00 53.31 200 GLY A C 1
ATOM 1432 O O . GLY A 1 181 ? -16.419 73.322 32.492 1.00 51.86 200 GLY A O 1
ATOM 1433 N N . TYR A 1 182 ? -14.315 72.580 32.652 1.00 48.78 201 TYR A N 1
ATOM 1434 C CA . TYR A 1 182 ? -14.053 72.573 31.225 1.00 46.46 201 TYR A CA 1
ATOM 1435 C C . TYR A 1 182 ? -12.943 71.591 30.954 1.00 48.85 201 TYR A C 1
ATOM 1436 O O . TYR A 1 182 ? -12.380 71.006 31.883 1.00 47.46 201 TYR A O 1
ATOM 1445 N N . GLY A 1 183 ? -12.644 71.410 29.683 1.00 45.83 202 GLY A N 1
ATOM 1446 C CA . GLY A 1 183 ? -11.582 70.519 29.262 1.00 44.61 202 GLY A CA 1
ATOM 1447 C C . GLY A 1 183 ? -11.158 70.719 27.837 1.00 45.81 202 GLY A C 1
ATOM 1448 O O . GLY A 1 183 ? -11.817 71.424 27.075 1.00 45.88 202 GLY A O 1
ATOM 1449 N N . TYR A 1 184 ? -10.046 70.090 27.489 1.00 41.41 203 TYR A N 1
ATOM 1450 C CA . TYR A 1 184 ? -9.471 70.111 26.151 1.00 41.66 203 TYR A CA 1
ATOM 1451 C C . TYR A 1 184 ? -9.313 68.701 25.635 1.00 44.06 203 TYR A C 1
ATOM 1452 O O . TYR A 1 184 ? -9.190 67.737 26.416 1.00 41.68 203 TYR A O 1
ATOM 1461 N N . GLU A 1 185 ? -9.316 68.580 24.312 1.00 40.33 204 GLU A N 1
ATOM 1462 C CA . GLU A 1 185 ? -9.081 67.318 23.640 1.00 39.45 204 GLU A CA 1
ATOM 1463 C C . GLU A 1 185 ? -8.172 67.545 22.455 1.00 44.46 204 GLU A C 1
ATOM 1464 O O . GLU A 1 185 ? -8.310 68.544 21.761 1.00 44.99 204 GLU A O 1
ATOM 1470 N N . TRP A 1 186 ? -7.230 66.641 22.245 1.00 44.01 205 TRP A N 1
ATOM 1471 C CA . TRP A 1 186 ? -6.347 66.603 21.082 1.00 46.79 205 TRP A CA 1
ATOM 1472 C C . TRP A 1 186 ? -6.665 65.347 20.339 1.00 50.37 205 TRP A C 1
ATOM 1473 O O . TRP A 1 186 ? -6.489 64.251 20.880 1.00 49.57 205 TRP A O 1
ATOM 1484 N N . TYR A 1 187 ? -7.175 65.476 19.131 1.00 46.11 206 TYR A N 1
ATOM 1485 C CA . TYR A 1 187 ? -7.526 64.295 18.364 1.00 44.03 206 TYR A CA 1
ATOM 1486 C C . TYR A 1 187 ? -6.844 64.332 17.001 1.00 52.09 206 TYR A C 1
ATOM 1487 O O . TYR A 1 187 ? -6.727 65.386 16.376 1.00 51.64 206 TYR A O 1
ATOM 1496 N N . SER A 1 188 ? -6.361 63.177 16.566 1.00 52.11 207 SER A N 1
ATOM 1497 C CA . SER A 1 188 ? -5.615 63.052 15.322 1.00 55.06 207 SER A CA 1
ATOM 1498 C C . SER A 1 188 ? -6.304 62.083 14.343 1.00 59.58 207 SER A C 1
ATOM 1499 O O . SER A 1 188 ? -6.960 61.128 14.790 1.00 58.66 207 SER A O 1
ATOM 1502 N N . PRO A 1 189 ? -6.119 62.260 13.012 1.00 57.31 208 PRO A N 1
ATOM 1503 C CA . PRO A 1 189 ? -6.727 61.320 12.060 1.00 58.34 208 PRO A CA 1
ATOM 1504 C C . PRO A 1 189 ? -6.256 59.880 12.245 1.00 64.99 208 PRO A C 1
ATOM 1505 O O . PRO A 1 189 ? -5.072 59.644 12.511 1.00 66.26 208 PRO A O 1
ATOM 1509 N N . ASN A 1 190 ? -7.213 58.931 12.145 1.00 61.20 209 ASN A N 1
ATOM 1510 C CA . ASN A 1 190 ? -7.074 57.467 12.234 1.00 61.44 209 ASN A CA 1
ATOM 1511 C C . ASN A 1 190 ? -6.500 57.022 13.592 1.00 60.82 209 ASN A C 1
ATOM 1512 O O . ASN A 1 190 ? -6.018 55.895 13.719 1.00 61.43 209 ASN A O 1
ATOM 1517 N N . VAL A 1 191 ? -6.588 57.897 14.603 1.00 54.33 210 VAL A N 1
ATOM 1518 C CA . VAL A 1 191 ? -6.098 57.662 15.965 1.00 52.80 210 VAL A CA 1
ATOM 1519 C C . VAL A 1 191 ? -7.192 58.021 16.987 1.00 55.22 210 VAL A C 1
ATOM 1520 O O . VAL A 1 191 ? -7.419 57.274 17.948 1.00 52.68 210 VAL A O 1
ATOM 1524 N N . GLY A 1 192 ? -7.845 59.170 16.765 1.00 51.64 211 GLY A N 1
ATOM 1525 C CA . GLY A 1 192 ? -8.832 59.699 17.685 1.00 48.72 211 GLY A CA 1
ATOM 1526 C C . GLY A 1 192 ? -8.126 60.495 18.752 1.00 50.75 211 GLY A C 1
ATOM 1527 O O . GLY A 1 192 ? -7.191 61.220 18.430 1.00 52.97 211 GLY A O 1
ATOM 1528 N N . LEU A 1 193 ? -8.531 60.334 20.022 1.00 44.00 212 LEU A N 1
ATOM 1529 C CA . LEU A 1 193 ? -7.938 61.048 21.156 1.00 41.92 212 LEU A CA 1
ATOM 1530 C C . LEU A 1 193 ? -6.479 60.642 21.386 1.00 45.04 212 LEU A C 1
ATOM 1531 O O . LEU A 1 193 ? -6.207 59.458 21.568 1.00 45.41 212 LEU A O 1
ATOM 1536 N N . VAL A 1 194 ? -5.575 61.646 21.422 1.00 42.04 213 VAL A N 1
ATOM 1537 C CA . VAL A 1 194 ? -4.129 61.547 21.665 1.00 45.08 213 VAL A CA 1
ATOM 1538 C C . VAL A 1 194 ? -3.835 62.044 23.107 1.00 51.66 213 VAL A C 1
ATOM 1539 O O . VAL A 1 194 ? -3.095 61.389 23.871 1.00 52.38 213 VAL A O 1
ATOM 1543 N N . ARG A 1 195 ? -4.429 63.198 23.460 1.00 46.12 214 ARG A N 1
ATOM 1544 C CA . ARG A 1 195 ? -4.312 63.806 24.776 1.00 45.49 214 ARG A CA 1
ATOM 1545 C C . ARG A 1 195 ? -5.609 64.500 25.169 1.00 49.86 214 ARG A C 1
ATOM 1546 O O . ARG A 1 195 ? -6.298 65.056 24.312 1.00 49.47 214 ARG A O 1
ATOM 1554 N N . THR A 1 196 ? -5.957 64.448 26.455 1.00 46.97 215 THR A N 1
ATOM 1555 C CA . THR A 1 196 ? -7.117 65.162 27.002 1.00 46.06 215 THR A CA 1
ATOM 1556 C C . THR A 1 196 ? -6.686 65.814 28.336 1.00 50.44 215 THR A C 1
ATOM 1557 O O . THR A 1 196 ? -5.801 65.291 29.017 1.00 49.38 215 THR A O 1
ATOM 1561 N N . GLU A 1 197 ? -7.267 66.979 28.666 1.00 46.00 216 GLU A N 1
ATOM 1562 C CA . GLU A 1 197 ? -7.043 67.686 29.928 1.00 45.51 216 GLU A CA 1
ATOM 1563 C C . GLU A 1 197 ? -8.364 68.111 30.516 1.00 48.51 216 GLU A C 1
ATOM 1564 O O . GLU A 1 197 ? -9.268 68.493 29.766 1.00 48.31 216 GLU A O 1
ATOM 1570 N N . GLN A 1 198 ? -8.514 68.012 31.845 1.00 44.12 217 GLN A N 1
ATOM 1571 C CA . GLN A 1 198 ? -9.766 68.383 32.521 1.00 42.39 217 GLN A CA 1
ATOM 1572 C C . GLN A 1 198 ? -9.474 69.378 33.648 1.00 47.07 217 GLN A C 1
ATOM 1573 O O . GLN A 1 198 ? -8.616 69.120 34.488 1.00 47.54 217 GLN A O 1
ATOM 1579 N N . TYR A 1 199 ? -10.197 70.511 33.649 1.00 42.42 218 TYR A N 1
ATOM 1580 C CA . TYR A 1 199 ? -10.053 71.624 34.590 1.00 43.19 218 TYR A CA 1
ATOM 1581 C C . TYR A 1 199 ? -11.325 71.922 35.362 1.00 49.11 218 TYR A C 1
ATOM 1582 O O . TYR A 1 199 ? -12.425 71.672 34.856 1.00 48.55 218 TYR A O 1
ATOM 1591 N N . ASP A 1 200 ? -11.183 72.477 36.576 1.00 47.61 219 ASP A N 1
ATOM 1592 C CA . ASP A 1 200 ? -12.308 72.883 37.420 1.00 48.86 219 ASP A CA 1
ATOM 1593 C C . ASP A 1 200 ? -12.694 74.328 37.067 1.00 56.03 219 ASP A C 1
ATOM 1594 O O . ASP A 1 200 ? -12.034 74.935 36.204 1.00 55.54 219 ASP A O 1
ATOM 1599 N N . LYS A 1 201 ? -13.745 74.884 37.729 1.00 55.51 220 LYS A N 1
ATOM 1600 C CA . LYS A 1 201 ? -14.232 76.248 37.443 1.00 58.36 220 LYS A CA 1
ATOM 1601 C C . LYS A 1 201 ? -13.140 77.313 37.698 1.00 67.00 220 LYS A C 1
ATOM 1602 O O . LYS A 1 201 ? -13.218 78.376 37.101 1.00 68.04 220 LYS A O 1
ATOM 1608 N N . ASN A 1 202 ? -12.114 76.999 38.543 1.00 65.69 221 ASN A N 1
ATOM 1609 C CA . ASN A 1 202 ? -11.018 77.900 38.911 1.00 68.03 221 ASN A CA 1
ATOM 1610 C C . ASN A 1 202 ? -9.761 77.682 38.055 1.00 71.30 221 ASN A C 1
ATOM 1611 O O . ASN A 1 202 ? -8.691 78.138 38.431 1.00 72.86 221 ASN A O 1
ATOM 1616 N N . ASN A 1 203 ? -9.896 77.011 36.901 1.00 66.74 222 ASN A N 1
ATOM 1617 C CA . ASN A 1 203 ? -8.832 76.756 35.911 1.00 65.89 222 ASN A CA 1
ATOM 1618 C C . ASN A 1 203 ? -7.662 75.928 36.499 1.00 67.00 222 ASN A C 1
ATOM 1619 O O . ASN A 1 203 ? -6.511 76.096 36.085 1.00 67.53 222 ASN A O 1
ATOM 1624 N N . VAL A 1 204 ? -7.979 75.020 37.432 1.00 60.16 223 VAL A N 1
ATOM 1625 C CA . VAL A 1 204 ? -7.023 74.109 38.058 1.00 59.54 223 VAL A CA 1
ATOM 1626 C C . VAL A 1 204 ? -7.137 72.748 37.363 1.00 61.57 223 VAL A C 1
ATOM 1627 O O . VAL A 1 204 ? -8.228 72.167 37.344 1.00 60.33 223 VAL A O 1
ATOM 1631 N N . LEU A 1 205 ? -6.026 72.237 36.812 1.00 56.63 224 LEU A N 1
ATOM 1632 C CA . LEU A 1 205 ? -5.987 70.936 36.154 1.00 53.37 224 LEU A CA 1
ATOM 1633 C C . LEU A 1 205 ? -6.289 69.850 37.160 1.00 57.20 224 LEU A C 1
ATOM 1634 O O . LEU A 1 205 ? -5.628 69.766 38.191 1.00 60.17 224 LEU A O 1
ATOM 1639 N N . GLN A 1 206 ? -7.312 69.060 36.883 1.00 51.01 225 GLN A N 1
ATOM 1640 C CA . GLN A 1 206 ? -7.769 68.003 37.783 1.00 50.57 225 GLN A CA 1
ATOM 1641 C C . GLN A 1 206 ? -7.219 66.644 37.359 1.00 55.40 225 GLN A C 1
ATOM 1642 O O . GLN A 1 206 ? -6.910 65.800 38.211 1.00 56.28 225 GLN A O 1
ATOM 1648 N N . SER A 1 207 ? -7.123 66.430 36.041 1.00 49.67 226 SER A N 1
ATOM 1649 C CA . SER A 1 207 ? -6.679 65.186 35.436 1.00 47.67 226 SER A CA 1
ATOM 1650 C C . SER A 1 207 ? -6.310 65.390 33.976 1.00 50.42 226 SER A C 1
ATOM 1651 O O . SER A 1 207 ? -6.559 66.451 33.415 1.00 51.34 226 SER A O 1
ATOM 1654 N N . TYR A 1 208 ? -5.710 64.365 33.366 1.00 44.70 227 TYR A N 1
ATOM 1655 C CA . TYR A 1 208 ? -5.324 64.342 31.962 1.00 43.44 227 TYR A CA 1
ATOM 1656 C C . TYR A 1 208 ? -5.191 62.887 31.509 1.00 49.75 227 TYR A C 1
ATOM 1657 O O . TYR A 1 208 ? -5.121 61.977 32.348 1.00 49.09 227 TYR A O 1
ATOM 1666 N N . THR A 1 209 ? -5.260 62.659 30.186 1.00 47.91 228 THR A N 1
ATOM 1667 C CA . THR A 1 209 ? -5.090 61.318 29.616 1.00 47.59 228 THR A CA 1
ATOM 1668 C C . THR A 1 209 ? -4.113 61.426 28.439 1.00 55.33 228 THR A C 1
ATOM 1669 O O . THR A 1 209 ? -4.032 62.476 27.786 1.00 56.28 228 THR A O 1
ATOM 1673 N N . VAL A 1 210 ? -3.349 60.354 28.200 1.00 51.91 229 VAL A N 1
ATOM 1674 C CA . VAL A 1 210 ? -2.397 60.289 27.102 1.00 53.24 229 VAL A CA 1
ATOM 1675 C C . VAL A 1 210 ? -2.499 58.940 26.438 1.00 54.65 229 VAL A C 1
ATOM 1676 O O . VAL A 1 210 ? -2.733 57.939 27.126 1.00 50.52 229 VAL A O 1
ATOM 1680 N N . LEU A 1 211 ? -2.312 58.926 25.088 1.00 52.39 230 LEU A N 1
ATOM 1681 C CA . LEU A 1 211 ? -2.237 57.725 24.276 1.00 52.40 230 LEU A CA 1
ATOM 1682 C C . LEU A 1 211 ? -0.836 57.160 24.457 1.00 58.81 230 LEU A C 1
ATOM 1683 O O . LEU A 1 211 ? 0.152 57.829 24.139 1.00 61.07 230 LEU A O 1
ATOM 1688 N N . GLU A 1 212 ? -0.737 55.966 25.035 1.00 55.40 231 GLU A N 1
ATOM 1689 C CA . GLU A 1 212 ? 0.570 55.372 25.348 1.00 57.38 231 GLU A CA 1
ATOM 1690 C C . GLU A 1 212 ? 0.991 54.277 24.344 1.00 62.11 231 GLU A C 1
ATOM 1691 O O . GLU A 1 212 ? 2.179 54.098 24.115 1.00 64.58 231 GLU A O 1
ATOM 1697 N N . GLU A 1 213 ? 0.035 53.527 23.791 1.00 56.60 232 GLU A N 1
ATOM 1698 C CA . GLU A 1 213 ? 0.298 52.438 22.853 1.00 57.75 232 GLU A CA 1
ATOM 1699 C C . GLU A 1 213 ? -0.693 52.453 21.720 1.00 63.04 232 GLU A C 1
ATOM 1700 O O . GLU A 1 213 ? -1.858 52.789 21.930 1.00 59.87 232 GLU A O 1
ATOM 1706 N N . LEU A 1 214 ? -0.240 52.052 20.520 1.00 63.94 233 LEU A N 1
ATOM 1707 C CA . LEU A 1 214 ? -1.084 51.920 19.331 1.00 64.62 233 LEU A CA 1
ATOM 1708 C C . LEU A 1 214 ? -0.394 50.968 18.344 1.00 73.94 233 LEU A C 1
ATOM 1709 O O . LEU A 1 214 ? 0.665 51.297 17.815 1.00 77.05 233 LEU A O 1
ATOM 1714 N N . LYS A 1 215 ? -0.988 49.770 18.142 1.00 72.04 234 LYS A N 1
ATOM 1715 C CA . LYS A 1 215 ? -0.498 48.706 17.260 1.00 81.27 234 LYS A CA 1
ATOM 1716 C C . LYS A 1 215 ? -1.656 48.159 16.418 1.00 100.47 234 LYS A C 1
ATOM 1717 O O . LYS A 1 215 ? -2.714 47.832 16.997 1.00 102.36 234 LYS A O 1
ATOM 1720 N N . GLN B 1 2 ? 35.470 37.125 15.884 1.00 111.84 21 GLN B N 1
ATOM 1721 C CA . GLN B 1 2 ? 34.173 37.796 16.013 1.00 107.90 21 GLN B CA 1
ATOM 1722 C C . GLN B 1 2 ? 33.026 36.843 15.643 1.00 108.22 21 GLN B C 1
ATOM 1723 O O . GLN B 1 2 ? 32.908 36.437 14.480 1.00 106.91 21 GLN B O 1
ATOM 1729 N N . ASP B 1 3 ? 32.164 36.528 16.635 1.00 103.14 22 ASP B N 1
ATOM 1730 C CA . ASP B 1 3 ? 30.991 35.662 16.471 1.00 99.77 22 ASP B CA 1
ATOM 1731 C C . ASP B 1 3 ? 30.023 36.221 15.443 1.00 99.62 22 ASP B C 1
ATOM 1732 O O . ASP B 1 3 ? 29.695 37.414 15.480 1.00 97.89 22 ASP B O 1
ATOM 1737 N N . CYS B 1 4 ? 29.576 35.351 14.528 1.00 94.49 23 CYS B N 1
ATOM 1738 C CA . CYS B 1 4 ? 28.581 35.651 13.510 1.00 91.21 23 CYS B CA 1
ATOM 1739 C C . CYS B 1 4 ? 27.955 34.341 13.020 1.00 88.55 23 CYS B C 1
ATOM 1740 O O . CYS B 1 4 ? 28.656 33.506 12.430 1.00 88.68 23 CYS B O 1
ATOM 1743 N N . THR B 1 5 ? 26.646 34.148 13.308 1.00 79.18 24 THR B N 1
ATOM 1744 C CA . THR B 1 5 ? 25.899 32.970 12.865 1.00 75.81 24 THR B CA 1
ATOM 1745 C C . THR B 1 5 ? 25.598 33.152 11.372 1.00 76.21 24 THR B C 1
ATOM 1746 O O . THR B 1 5 ? 25.099 34.217 10.965 1.00 74.36 24 THR B O 1
ATOM 1750 N N . PHE B 1 6 ? 25.951 32.131 10.560 1.00 70.89 25 PHE B N 1
ATOM 1751 C CA . PHE B 1 6 ? 25.793 32.148 9.104 1.00 68.06 25 PHE B CA 1
ATOM 1752 C C . PHE B 1 6 ? 24.495 31.436 8.706 1.00 69.03 25 PHE B C 1
ATOM 1753 O O . PHE B 1 6 ? 24.391 30.206 8.848 1.00 69.26 25 PHE B O 1
ATOM 1761 N N . PHE B 1 7 ? 23.495 32.209 8.239 1.00 61.74 26 PHE B N 1
ATOM 1762 C CA 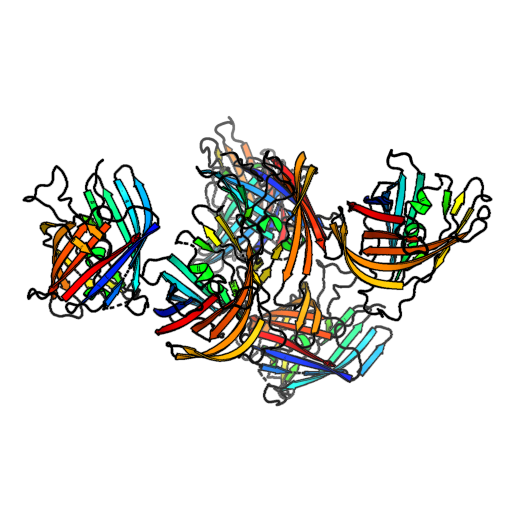. PHE B 1 7 ? 22.196 31.646 7.862 1.00 58.37 26 PHE B CA 1
ATOM 1763 C C . PHE B 1 7 ? 22.182 31.257 6.385 1.00 61.73 26 PHE B C 1
ATOM 1764 O O . PHE B 1 7 ? 21.370 31.756 5.614 1.00 59.04 26 PHE B O 1
ATOM 1772 N N . PHE B 1 8 ? 23.094 30.342 6.006 1.00 60.94 27 PHE B N 1
ATOM 1773 C CA . PHE B 1 8 ? 23.276 29.843 4.642 1.00 60.21 27 PHE B CA 1
ATOM 1774 C C . PHE B 1 8 ? 24.307 28.738 4.652 1.00 66.94 27 PHE B C 1
ATOM 1775 O O . PHE B 1 8 ? 25.191 28.808 5.496 1.00 69.00 27 PHE B O 1
ATOM 1783 N N . PRO B 1 9 ? 24.261 27.714 3.757 1.00 64.27 28 PRO B N 1
ATOM 1784 C CA . PRO B 1 9 ? 25.317 26.684 3.769 1.00 66.63 28 PRO B CA 1
ATOM 1785 C C . PRO B 1 9 ? 26.700 27.320 3.572 1.00 77.01 28 PRO B C 1
ATOM 1786 O O . PRO B 1 9 ? 26.835 28.279 2.807 1.00 77.08 28 PRO B O 1
ATOM 1790 N N . GLN B 1 10 ? 27.711 26.840 4.308 1.00 77.79 29 GLN B N 1
ATOM 1791 C CA . GLN B 1 10 ? 29.040 27.438 4.263 1.00 80.07 29 GLN B CA 1
ATOM 1792 C C . GLN B 1 10 ? 30.155 26.392 4.015 1.00 88.04 29 GLN B C 1
ATOM 1793 O O . GLN B 1 10 ? 31.334 26.688 4.252 1.00 90.80 29 GLN B O 1
ATOM 1799 N N . THR B 1 11 ? 29.792 25.188 3.527 1.00 84.30 30 THR B N 1
ATOM 1800 C CA . THR B 1 11 ? 30.764 24.130 3.233 1.00 86.49 30 THR B CA 1
ATOM 1801 C C . THR B 1 11 ? 30.798 23.940 1.734 1.00 90.16 30 THR B C 1
ATOM 1802 O O . THR B 1 11 ? 29.761 23.748 1.102 1.00 86.68 30 THR B O 1
ATOM 1806 N N . GLU B 1 12 ? 32.005 24.003 1.173 1.00 91.21 31 GLU B N 1
ATOM 1807 C CA . GLU B 1 12 ? 32.271 23.873 -0.255 1.00 91.80 31 GLU B CA 1
ATOM 1808 C C . GLU B 1 12 ? 31.768 22.511 -0.765 1.00 94.41 31 GLU B C 1
ATOM 1809 O O . GLU B 1 12 ? 32.049 21.477 -0.153 1.00 95.62 31 GLU B O 1
ATOM 1815 N N . GLY B 1 13 ? 30.974 22.551 -1.833 1.00 88.17 32 GLY B N 1
ATOM 1816 C CA . GLY B 1 13 ? 30.412 21.368 -2.476 1.00 87.87 32 GLY B CA 1
ATOM 1817 C C . GLY B 1 13 ? 29.063 20.913 -1.964 1.00 89.90 32 GLY B C 1
ATOM 1818 O O . GLY B 1 13 ? 28.493 19.959 -2.507 1.00 89.19 32 GLY B O 1
ATOM 1819 N N . THR B 1 14 ? 28.540 21.588 -0.909 1.00 84.16 33 THR B N 1
ATOM 1820 C CA . THR B 1 14 ? 27.246 21.266 -0.322 1.00 80.19 33 THR B CA 1
ATOM 1821 C C . THR B 1 14 ? 26.188 21.581 -1.355 1.00 81.65 33 THR B C 1
ATOM 1822 O O . THR B 1 14 ? 26.243 22.633 -1.997 1.00 81.77 33 THR B O 1
ATOM 1826 N N . VAL B 1 15 ? 25.266 20.640 -1.554 1.00 74.97 34 VAL B N 1
ATOM 1827 C CA . VAL B 1 15 ? 24.147 20.786 -2.483 1.00 71.01 34 VAL B CA 1
ATOM 1828 C C . VAL B 1 15 ? 22.833 20.733 -1.686 1.00 71.54 34 VAL B C 1
ATOM 1829 O O . VAL B 1 15 ? 22.756 20.050 -0.655 1.00 71.77 34 VAL B O 1
ATOM 1833 N N . TRP B 1 16 ? 21.813 21.463 -2.160 1.00 64.12 35 TRP B N 1
ATOM 1834 C CA . TRP B 1 16 ? 20.501 21.451 -1.546 1.00 61.75 35 TRP B CA 1
ATOM 1835 C C . TRP B 1 16 ? 19.429 21.745 -2.590 1.00 62.97 35 TRP B C 1
ATOM 1836 O O . TRP B 1 16 ? 19.714 22.239 -3.679 1.00 64.43 35 TRP B O 1
ATOM 1847 N N . VAL B 1 17 ? 18.214 21.313 -2.286 1.00 57.13 36 VAL B N 1
ATOM 1848 C CA . VAL B 1 17 ? 17.044 21.457 -3.147 1.00 55.52 36 VAL B CA 1
ATOM 1849 C C . VAL B 1 17 ? 15.887 21.987 -2.334 1.00 56.06 36 VAL B C 1
ATOM 1850 O O . VAL B 1 17 ? 15.567 21.441 -1.276 1.00 55.75 36 VAL B O 1
ATOM 1854 N N . ARG B 1 18 ? 15.256 23.029 -2.849 1.00 50.02 37 ARG B N 1
ATOM 1855 C CA . ARG B 1 18 ? 13.997 23.531 -2.332 1.00 49.00 37 ARG B CA 1
ATOM 1856 C C . ARG B 1 18 ? 12.973 23.345 -3.459 1.00 54.46 37 ARG B C 1
ATOM 1857 O O . ARG B 1 18 ? 13.328 23.374 -4.646 1.00 55.35 37 ARG B O 1
ATOM 1865 N N . LYS B 1 19 ? 11.743 23.048 -3.108 1.00 50.89 38 LYS B N 1
ATOM 1866 C CA . LYS B 1 19 ? 10.712 22.882 -4.133 1.00 50.85 38 LYS B CA 1
ATOM 1867 C C . LYS B 1 19 ? 9.562 23.841 -3.835 1.00 55.64 38 LYS B C 1
ATOM 1868 O O . LYS B 1 19 ? 9.210 24.050 -2.677 1.00 56.12 38 LYS B O 1
ATOM 1874 N N . GLY B 1 20 ? 9.048 24.463 -4.886 1.00 50.44 39 GLY B N 1
ATOM 1875 C CA . GLY B 1 20 ? 7.959 25.420 -4.818 1.00 48.88 39 GLY B CA 1
ATOM 1876 C C . GLY B 1 20 ? 6.649 24.786 -5.218 1.00 53.60 39 GLY B C 1
ATOM 1877 O O . GLY B 1 20 ? 6.549 24.167 -6.280 1.00 54.03 39 GLY B O 1
ATOM 1878 N N . TYR B 1 21 ? 5.640 24.935 -4.356 1.00 50.12 40 TYR B N 1
ATOM 1879 C CA . TYR B 1 21 ? 4.293 24.358 -4.520 1.00 49.90 40 TYR B CA 1
ATOM 1880 C C . TYR B 1 21 ? 3.218 25.414 -4.492 1.00 55.87 40 TYR B C 1
ATOM 1881 O O . TYR B 1 21 ? 3.445 26.482 -3.932 1.00 54.10 40 TYR B O 1
ATOM 1890 N N . ASP B 1 22 ? 2.050 25.116 -5.075 1.00 56.00 41 ASP B N 1
ATOM 1891 C CA . ASP B 1 22 ? 0.883 25.987 -5.011 1.00 57.85 41 ASP B CA 1
ATOM 1892 C C . ASP B 1 22 ? 0.124 25.656 -3.704 1.00 65.44 41 ASP B C 1
ATOM 1893 O O . ASP B 1 22 ? 0.532 24.752 -2.970 1.00 62.79 41 ASP B O 1
ATOM 1898 N N . ALA B 1 23 ? -0.980 26.352 -3.432 1.00 67.14 42 ALA B N 1
ATOM 1899 C CA . ALA B 1 23 ? -1.753 26.160 -2.200 1.00 69.15 42 ALA B CA 1
ATOM 1900 C C . ALA B 1 23 ? -2.264 24.703 -2.037 1.00 76.04 42 ALA B C 1
ATOM 1901 O O . ALA B 1 23 ? -2.250 24.158 -0.922 1.00 75.35 42 ALA B O 1
ATOM 1903 N N . LYS B 1 24 ? -2.668 24.070 -3.166 1.00 74.53 43 LYS B N 1
ATOM 1904 C CA . LYS B 1 24 ? -3.205 22.701 -3.236 1.00 75.50 43 LYS B CA 1
ATOM 1905 C C . LYS B 1 24 ? -2.103 21.631 -3.053 1.00 79.06 43 LYS B C 1
ATOM 1906 O O . LYS B 1 24 ? -2.424 20.481 -2.763 1.00 81.17 43 LYS B O 1
ATOM 1912 N N . GLY B 1 25 ? -0.834 22.017 -3.194 1.00 71.96 44 GLY B N 1
ATOM 1913 C CA . GLY B 1 25 ? 0.290 21.114 -3.020 1.00 69.85 44 GLY B CA 1
ATOM 1914 C C . GLY B 1 25 ? 0.903 20.579 -4.298 1.00 70.59 44 GLY B C 1
ATOM 1915 O O . GLY B 1 25 ? 1.680 19.624 -4.254 1.00 71.06 44 GLY B O 1
ATOM 1916 N N . ASN B 1 26 ? 0.585 21.188 -5.451 1.00 64.58 45 ASN B N 1
ATOM 1917 C CA . ASN B 1 26 ? 1.157 20.785 -6.746 1.00 64.21 45 ASN B CA 1
ATOM 1918 C C . ASN B 1 26 ? 2.480 21.477 -6.991 1.00 65.67 45 ASN B C 1
ATOM 1919 O O . ASN B 1 26 ? 2.586 22.688 -6.803 1.00 63.50 45 ASN B O 1
ATOM 1924 N N . LEU B 1 27 ? 3.472 20.713 -7.464 1.00 62.78 46 LEU B N 1
ATOM 1925 C CA . LEU B 1 27 ? 4.806 21.231 -7.739 1.00 60.89 46 LEU B CA 1
ATOM 1926 C C . LEU B 1 27 ? 4.745 22.267 -8.853 1.00 61.23 46 LEU B C 1
ATOM 1927 O O . LEU B 1 27 ? 4.118 22.047 -9.889 1.00 59.28 46 LEU B O 1
ATOM 1932 N N . GLN B 1 28 ? 5.372 23.410 -8.596 1.00 58.26 47 GLN B N 1
ATOM 1933 C CA . GLN B 1 28 ? 5.446 24.562 -9.501 1.00 58.79 47 GLN B CA 1
ATOM 1934 C C . GLN B 1 28 ? 6.895 24.809 -9.997 1.00 63.86 47 GLN B C 1
ATOM 1935 O O . GLN B 1 28 ? 7.099 25.122 -11.173 1.00 64.44 47 GLN B O 1
ATOM 1941 N N . SER B 1 29 ? 7.886 24.693 -9.086 1.00 59.71 48 SER B N 1
ATOM 1942 C CA . SER B 1 29 ? 9.290 24.919 -9.397 1.00 60.10 48 SER B CA 1
ATOM 1943 C C . SER B 1 29 ? 10.245 24.093 -8.527 1.00 63.21 48 SER B C 1
ATOM 1944 O O . SER B 1 29 ? 9.944 23.814 -7.371 1.00 63.05 48 SER B O 1
ATOM 1947 N N . VAL B 1 30 ? 11.414 23.729 -9.098 1.00 59.32 49 VAL B N 1
ATOM 1948 C CA . VAL B 1 30 ? 12.514 23.026 -8.419 1.00 58.20 49 VAL B CA 1
ATOM 1949 C C . VAL B 1 30 ? 13.689 23.996 -8.343 1.00 61.74 49 VAL B C 1
ATOM 1950 O O . VAL B 1 30 ? 14.044 24.598 -9.358 1.00 62.76 49 VAL B O 1
ATOM 1962 N N . SER B 1 32 ? 17.583 24.226 -7.266 1.00 61.27 51 SER B N 1
ATOM 1963 C CA . SER B 1 32 ? 18.799 23.493 -6.931 1.00 62.24 51 SER B CA 1
ATOM 1964 C C . SER B 1 32 ? 19.976 24.432 -6.729 1.00 64.83 51 SER B C 1
ATOM 1965 O O . SER B 1 32 ? 20.201 25.321 -7.545 1.00 60.91 51 SER B O 1
ATOM 1968 N N . TYR B 1 33 ? 20.710 24.239 -5.623 1.00 64.69 52 TYR B N 1
ATOM 1969 C CA . TYR B 1 33 ? 21.841 25.082 -5.250 1.00 66.52 52 TYR B CA 1
ATOM 1970 C C . TYR B 1 33 ? 23.084 24.289 -4.942 1.00 77.21 52 TYR B C 1
ATOM 1971 O O . TYR B 1 33 ? 23.002 23.089 -4.657 1.00 78.30 52 TYR B O 1
ATOM 1980 N N . GLN B 1 34 ? 24.243 24.986 -4.940 1.00 76.89 53 GLN B N 1
ATOM 1981 C CA . GLN B 1 34 ? 25.529 24.411 -4.579 1.00 80.11 53 GLN B CA 1
ATOM 1982 C C . GLN B 1 34 ? 26.535 25.474 -4.156 1.00 84.88 53 GLN B C 1
ATOM 1983 O O . GLN B 1 34 ? 26.725 26.443 -4.888 1.00 85.56 53 GLN B O 1
ATOM 1989 N N . VAL B 1 35 ? 27.234 25.248 -3.013 1.00 81.28 54 VAL B N 1
ATOM 1990 C CA . VAL B 1 35 ? 28.304 26.131 -2.532 1.00 81.24 54 VAL B CA 1
ATOM 1991 C C . VAL B 1 35 ? 29.512 25.933 -3.436 1.00 87.90 54 VAL B C 1
ATOM 1992 O O . VAL B 1 35 ? 30.094 24.851 -3.422 1.00 90.24 54 VAL B O 1
ATOM 1996 N N . ASP B 1 36 ? 29.878 26.952 -4.239 1.00 84.53 55 ASP B N 1
ATOM 1997 C CA A ASP B 1 36 ? 31.035 26.800 -5.117 0.50 86.83 55 ASP B CA 1
ATOM 1998 C CA B ASP B 1 36 ? 31.018 26.889 -5.165 0.50 86.87 55 ASP B CA 1
ATOM 1999 C C . ASP B 1 36 ? 32.308 27.274 -4.430 1.00 93.14 55 ASP B C 1
ATOM 2000 O O . ASP B 1 36 ? 33.298 26.549 -4.517 1.00 96.75 55 ASP B O 1
ATOM 2009 N N . GLU B 1 37 ? 32.297 28.423 -3.702 1.00 87.87 56 GLU B N 1
ATOM 2010 C CA . GLU B 1 37 ? 33.485 28.911 -2.988 1.00 90.16 56 GLU B CA 1
ATOM 2011 C C . GLU B 1 37 ? 33.156 29.480 -1.606 1.00 93.52 56 GLU B C 1
ATOM 2012 O O . GLU B 1 37 ? 32.137 30.151 -1.433 1.00 90.85 56 GLU B O 1
ATOM 2018 N N . VAL B 1 38 ? 34.042 29.201 -0.626 1.00 93.00 57 VAL B N 1
ATOM 2019 C CA . VAL B 1 38 ? 33.987 29.684 0.758 1.00 93.04 57 VAL B CA 1
ATOM 2020 C C . VAL B 1 38 ? 35.316 30.383 1.076 1.00 102.01 57 VAL B C 1
ATOM 2021 O O . VAL B 1 38 ? 36.380 29.797 0.853 1.00 104.98 57 VAL B O 1
ATOM 2025 N N . GLU B 1 39 ? 35.255 31.631 1.581 1.00 99.75 58 GLU B N 1
ATOM 2026 C CA . GLU B 1 39 ? 36.447 32.410 1.927 1.00 103.70 58 GLU B CA 1
ATOM 2027 C C . GLU B 1 39 ? 36.290 33.056 3.299 1.00 110.04 58 GLU B C 1
ATOM 2028 O O . GLU B 1 39 ? 35.293 33.734 3.572 1.00 107.23 58 GLU B O 1
ATOM 2034 N N . THR B 1 40 ? 37.293 32.849 4.154 1.00 111.37 59 THR B N 1
ATOM 2035 C CA . THR B 1 40 ? 37.333 33.426 5.490 1.00 112.63 59 THR B CA 1
ATOM 2036 C C . THR B 1 40 ? 38.174 34.712 5.408 1.00 119.58 59 THR B C 1
ATOM 2037 O O . THR B 1 40 ? 39.379 34.667 5.133 1.00 122.16 59 THR B O 1
ATOM 2041 N N . LEU B 1 41 ? 37.505 35.857 5.584 1.00 114.64 60 LEU B N 1
ATOM 2042 C CA . LEU B 1 41 ? 38.120 37.190 5.556 1.00 116.14 60 LEU B CA 1
ATOM 2043 C C . LEU B 1 41 ? 38.256 37.701 6.992 1.00 121.45 60 LEU B C 1
ATOM 2044 O O . LEU B 1 41 ? 37.586 37.142 7.866 1.00 120.19 60 LEU B O 1
ATOM 2049 N N . PRO B 1 42 ? 39.070 38.749 7.290 1.00 120.23 61 PRO B N 1
ATOM 2050 C CA . PRO B 1 42 ? 39.176 39.203 8.693 1.00 121.17 61 PRO B CA 1
ATOM 2051 C C . PRO B 1 42 ? 37.859 39.788 9.242 1.00 119.52 61 PRO B C 1
ATOM 2052 O O . PRO B 1 42 ? 37.578 39.634 10.433 1.00 119.56 61 PRO B O 1
ATOM 2056 N N . SER B 1 43 ? 37.046 40.420 8.374 1.00 110.90 62 SER B N 1
ATOM 2057 C CA . SER B 1 43 ? 35.774 41.054 8.739 1.00 106.81 62 SER B CA 1
ATOM 2058 C C . SER B 1 43 ? 34.623 40.032 8.929 1.00 105.45 62 SER B C 1
ATOM 2059 O O . SER B 1 43 ? 33.624 40.349 9.578 1.00 102.41 62 SER B O 1
ATOM 2062 N N . GLY B 1 44 ? 34.782 38.837 8.359 1.00 101.06 63 GLY B N 1
ATOM 2063 C CA . GLY B 1 44 ? 33.812 37.746 8.412 1.00 97.76 63 GLY B CA 1
ATOM 2064 C C . GLY B 1 44 ? 33.952 36.784 7.244 1.00 100.49 63 GLY B C 1
ATOM 2065 O O . GLY B 1 44 ? 34.884 36.907 6.450 1.00 103.24 63 GLY B O 1
ATOM 2066 N N . GLN B 1 45 ? 33.034 35.818 7.124 1.00 93.04 64 GLN B N 1
ATOM 2067 C CA . GLN B 1 45 ? 33.073 34.816 6.056 1.00 91.61 64 GLN B CA 1
ATOM 2068 C C . GLN B 1 45 ? 32.280 35.264 4.834 1.00 93.55 64 GLN B C 1
ATOM 2069 O O . GLN B 1 45 ? 31.280 35.964 4.984 1.00 92.15 64 GLN B O 1
ATOM 2075 N N . GLU B 1 46 ? 32.700 34.828 3.633 1.00 89.26 65 GLU B N 1
ATOM 2076 C CA . GLU B 1 46 ? 31.984 35.098 2.381 1.00 85.79 65 GLU B CA 1
ATOM 2077 C C . GLU B 1 46 ? 31.751 33.763 1.669 1.00 84.85 65 GLU B C 1
ATOM 2078 O O . GLU B 1 46 ? 32.645 32.920 1.634 1.00 86.19 65 GLU B O 1
ATOM 2084 N N . VAL B 1 47 ? 30.539 33.546 1.163 1.00 76.10 66 VAL B N 1
ATOM 2085 C CA . VAL B 1 47 ? 30.176 32.301 0.472 1.00 74.58 66 VAL B CA 1
ATOM 2086 C C . VAL B 1 47 ? 29.530 32.660 -0.868 1.00 77.03 66 VAL B C 1
ATOM 2087 O O . VAL B 1 47 ? 28.682 33.559 -0.936 1.00 73.96 66 VAL B O 1
ATOM 2091 N N . GLU B 1 48 ? 29.936 31.954 -1.928 1.00 76.11 67 GLU B N 1
ATOM 2092 C CA . GLU B 1 48 ? 29.353 32.131 -3.255 1.00 75.62 67 GLU B CA 1
ATOM 2093 C C . GLU B 1 48 ? 28.756 30.794 -3.700 1.00 78.35 67 GLU B C 1
ATOM 2094 O O . GLU B 1 48 ? 29.468 29.784 -3.749 1.00 82.34 67 GLU B O 1
ATOM 2100 N N . ALA B 1 49 ? 27.454 30.785 -3.984 1.00 68.63 68 ALA B N 1
ATOM 2101 C CA . ALA B 1 49 ? 26.754 29.580 -4.404 1.00 67.78 68 ALA B CA 1
ATOM 2102 C C . ALA B 1 49 ? 26.089 29.760 -5.755 1.00 71.98 68 ALA B C 1
ATOM 2103 O O . ALA B 1 49 ? 25.644 30.869 -6.084 1.00 69.78 68 ALA B O 1
ATOM 2105 N N . ASP B 1 50 ? 25.989 28.662 -6.530 1.00 69.78 69 ASP B N 1
ATOM 2106 C CA . ASP B 1 50 ? 25.286 28.660 -7.819 1.00 67.98 69 ASP B CA 1
ATOM 2107 C C . ASP B 1 50 ? 23.873 28.135 -7.628 1.00 64.46 69 ASP B C 1
ATOM 2108 O O . ASP B 1 50 ? 23.643 27.350 -6.716 1.00 62.43 69 ASP B O 1
ATOM 2113 N N . TYR B 1 51 ? 22.926 28.582 -8.462 1.00 58.61 70 TYR B N 1
ATOM 2114 C CA . TYR B 1 51 ? 21.554 28.097 -8.396 1.00 56.15 70 TYR B CA 1
ATOM 2115 C C . TYR B 1 51 ? 21.018 27.820 -9.794 1.00 61.78 70 TYR B C 1
ATOM 2116 O O . TYR B 1 51 ? 21.466 28.444 -10.755 1.00 62.62 70 TYR B O 1
ATOM 2125 N N . VAL B 1 52 ? 20.070 26.871 -9.897 1.00 58.24 71 VAL B N 1
ATOM 2126 C CA . VAL B 1 52 ? 19.369 26.503 -11.126 1.00 58.88 71 VAL B CA 1
ATOM 2127 C C . VAL B 1 52 ? 17.913 26.278 -10.771 1.00 64.50 71 VAL B C 1
ATOM 2128 O O . VAL B 1 52 ? 17.591 25.375 -9.986 1.00 64.46 71 VAL B O 1
ATOM 2132 N N . TYR B 1 53 ? 17.038 27.126 -11.308 1.00 61.11 72 TYR B N 1
ATOM 2133 C CA . TYR B 1 53 ? 15.603 26.985 -11.101 1.00 60.14 72 TYR B CA 1
ATOM 2134 C C . TYR B 1 53 ? 15.033 26.314 -12.342 1.00 66.30 72 TYR B C 1
ATOM 2135 O O . TYR B 1 53 ? 15.277 26.789 -13.455 1.00 67.89 72 TYR B O 1
ATOM 2144 N N . THR B 1 54 ? 14.389 25.153 -12.160 1.00 61.19 73 THR B N 1
ATOM 2145 C CA . THR B 1 54 ? 13.787 24.376 -13.246 1.00 61.99 73 THR B CA 1
ATOM 2146 C C . THR B 1 54 ? 12.308 24.200 -12.986 1.00 66.58 73 THR B C 1
ATOM 2147 O O . THR B 1 54 ? 11.894 24.261 -11.827 1.00 66.07 73 THR B O 1
ATOM 2151 N N . ASN B 1 55 ? 11.502 23.960 -14.025 1.00 64.11 74 ASN B N 1
ATOM 2152 C CA . ASN B 1 55 ? 10.090 23.719 -13.763 1.00 63.54 74 ASN B CA 1
ATOM 2153 C C . ASN B 1 55 ? 9.917 22.199 -13.599 1.00 71.12 74 ASN B C 1
ATOM 2154 O O . ASN B 1 55 ? 10.908 21.462 -13.735 1.00 73.99 74 ASN B O 1
ATOM 2159 N N . PRO B 1 56 ? 8.720 21.694 -13.216 1.00 67.88 75 PRO B N 1
ATOM 2160 C CA . PRO B 1 56 ? 8.582 20.255 -12.929 1.00 68.94 75 PRO B CA 1
ATOM 2161 C C . PRO B 1 56 ? 9.061 19.298 -14.024 1.00 77.81 75 PRO B C 1
ATOM 2162 O O . PRO B 1 56 ? 9.477 18.183 -13.684 1.00 79.98 75 PRO B O 1
ATOM 2166 N N . SER B 1 57 ? 9.001 19.704 -15.312 1.00 76.10 76 SER B N 1
ATOM 2167 C CA . SER B 1 57 ? 9.445 18.834 -16.414 1.00 79.22 76 SER B CA 1
ATOM 2168 C C . SER B 1 57 ? 10.979 18.697 -16.412 1.00 83.05 76 SER B C 1
ATOM 2169 O O . SER B 1 57 ? 11.503 17.652 -16.816 1.00 85.65 76 SER B O 1
ATOM 2172 N N . GLY B 1 58 ? 11.654 19.742 -15.929 1.00 75.26 77 GLY B N 1
ATOM 2173 C CA . GLY B 1 58 ? 13.103 19.801 -15.826 1.00 74.68 77 GLY B CA 1
ATOM 2174 C C . GLY B 1 58 ? 13.765 20.894 -16.633 1.00 76.03 77 GLY B C 1
ATOM 2175 O O . GLY B 1 58 ? 14.971 21.078 -16.502 1.00 76.38 77 GLY B O 1
ATOM 2176 N N . THR B 1 59 ? 13.004 21.621 -17.471 1.00 70.93 78 THR B N 1
ATOM 2177 C CA . THR B 1 59 ? 13.532 22.706 -18.310 1.00 70.30 78 THR B CA 1
ATOM 2178 C C . THR B 1 59 ? 13.961 23.892 -17.416 1.00 72.90 78 THR B C 1
ATOM 2179 O O . THR B 1 59 ? 13.284 24.200 -16.436 1.00 72.36 78 THR B O 1
ATOM 2183 N N . ILE B 1 60 ? 15.099 24.513 -17.727 1.00 68.99 79 ILE B N 1
ATOM 2184 C CA . ILE B 1 60 ? 15.652 25.631 -16.951 1.00 67.34 79 ILE B CA 1
ATOM 2185 C C . ILE B 1 60 ? 14.795 26.901 -17.153 1.00 72.09 79 ILE B C 1
ATOM 2186 O O . ILE B 1 60 ? 14.446 27.248 -18.287 1.00 73.86 79 ILE B O 1
ATOM 2191 N N . VAL B 1 61 ? 14.455 27.587 -16.047 1.00 65.16 80 VAL B N 1
ATOM 2192 C CA . VAL B 1 61 ? 13.684 28.833 -16.084 1.00 61.04 80 VAL B CA 1
ATOM 2193 C C . VAL B 1 61 ? 14.601 29.973 -15.635 1.00 64.73 80 VAL B C 1
ATOM 2194 O O . VAL B 1 61 ? 14.401 31.102 -16.053 1.00 65.87 80 VAL B O 1
ATOM 2198 N N . ASN B 1 62 ? 15.600 29.693 -14.795 1.00 59.09 81 ASN B N 1
ATOM 2199 C CA . ASN B 1 62 ? 16.555 30.705 -14.360 1.00 57.79 81 ASN B CA 1
ATOM 2200 C C . ASN B 1 62 ? 17.762 30.039 -13.760 1.00 61.73 81 ASN B C 1
ATOM 2201 O O . ASN B 1 62 ? 17.653 28.975 -13.167 1.00 62.13 81 ASN B O 1
ATOM 2206 N N . LYS B 1 63 ? 18.902 30.666 -13.927 1.00 59.27 82 LYS B N 1
ATOM 2207 C CA . LYS B 1 63 ? 20.168 30.214 -13.404 1.00 62.67 82 LYS B CA 1
ATOM 2208 C C . LYS B 1 63 ? 20.988 31.438 -13.102 1.00 71.13 82 LYS B C 1
ATOM 2209 O O . LYS B 1 63 ? 20.847 32.467 -13.785 1.00 74.14 82 LYS B O 1
ATOM 2215 N N . GLY B 1 64 ? 21.812 31.334 -12.071 1.00 66.35 83 GLY B N 1
ATOM 2216 C CA . GLY B 1 64 ? 22.664 32.419 -11.626 1.00 65.72 83 GLY B CA 1
ATOM 2217 C C . GLY B 1 64 ? 23.453 32.039 -10.404 1.00 71.33 83 GLY B C 1
ATOM 2218 O O . GLY B 1 64 ? 23.528 30.862 -10.047 1.00 71.43 83 GLY B O 1
ATOM 2219 N N . ASP B 1 65 ? 24.082 33.033 -9.786 1.00 70.88 84 ASP B N 1
ATOM 2220 C CA . ASP B 1 65 ? 24.861 32.872 -8.558 1.00 73.34 84 ASP B CA 1
ATOM 2221 C C . ASP B 1 65 ? 24.279 33.753 -7.431 1.00 77.50 84 ASP B C 1
ATOM 2222 O O . ASP B 1 65 ? 23.536 34.706 -7.691 1.00 75.92 84 ASP B O 1
ATOM 2227 N N . ILE B 1 66 ? 24.573 33.393 -6.181 1.00 74.93 85 ILE B N 1
ATOM 2228 C CA . ILE B 1 66 ? 24.097 34.152 -5.037 1.00 73.57 85 ILE B CA 1
ATOM 2229 C C . ILE B 1 66 ? 25.258 34.252 -4.046 1.00 77.94 85 ILE B C 1
ATOM 2230 O O . ILE B 1 66 ? 26.007 33.286 -3.853 1.00 79.83 85 ILE B O 1
ATOM 2235 N N . LYS B 1 67 ? 25.453 35.456 -3.489 1.00 71.82 86 LYS B N 1
ATOM 2236 C CA . LYS B 1 67 ? 26.498 35.677 -2.495 1.00 71.87 86 LYS B CA 1
ATOM 2237 C C . LYS B 1 67 ? 25.876 35.857 -1.107 1.00 70.86 86 LYS B C 1
ATOM 2238 O O . LYS B 1 67 ? 24.774 36.399 -0.980 1.00 67.76 86 LYS B O 1
ATOM 2244 N N . ALA B 1 68 ? 26.573 35.342 -0.084 1.00 66.93 87 ALA B N 1
ATOM 2245 C CA . ALA B 1 68 ? 26.204 35.443 1.328 1.00 66.04 87 ALA B CA 1
ATOM 2246 C C . ALA B 1 68 ? 27.425 35.793 2.114 1.00 71.77 87 ALA B C 1
ATOM 2247 O O . ALA B 1 68 ? 28.498 35.266 1.809 1.00 74.33 87 ALA B O 1
ATOM 2249 N N . TYR B 1 69 ? 27.303 36.683 3.109 1.00 68.79 88 TYR B N 1
ATOM 2250 C CA . TYR B 1 69 ? 28.491 37.032 3.887 1.00 73.29 88 TYR B CA 1
ATOM 2251 C C . TYR B 1 69 ? 28.166 37.526 5.299 1.00 80.14 88 TYR B C 1
ATOM 2252 O O . TYR B 1 69 ? 27.046 37.961 5.583 1.00 77.23 88 TYR B O 1
ATOM 2261 N N . CYS B 1 70 ? 29.188 37.436 6.163 1.00 82.02 89 CYS B N 1
ATOM 2262 C CA . CYS B 1 70 ? 29.260 37.977 7.513 1.00 84.76 89 CYS B CA 1
ATOM 2263 C C . CYS B 1 70 ? 30.165 39.189 7.461 1.00 86.64 89 CYS B C 1
ATOM 2264 O O . CYS B 1 70 ? 31.269 39.118 6.909 1.00 88.51 89 CYS B O 1
ATOM 2267 N N . GLN B 1 71 ? 29.677 40.316 7.978 1.00 79.19 90 GLN B N 1
ATOM 2268 C CA . GLN B 1 71 ? 30.475 41.529 8.019 1.00 80.06 90 GLN B CA 1
ATOM 2269 C C . GLN B 1 71 ? 30.305 42.150 9.387 1.00 84.15 90 GLN B C 1
ATOM 2270 O O . GLN B 1 71 ? 29.235 42.668 9.703 1.00 83.08 90 GLN B O 1
ATOM 2276 N N . ASN B 1 72 ? 31.367 42.050 10.209 1.00 81.65 91 ASN B N 1
ATOM 2277 C CA . ASN B 1 72 ? 31.486 42.565 11.569 1.00 82.55 91 ASN B CA 1
ATOM 2278 C C . ASN B 1 72 ? 30.269 42.176 12.447 1.00 83.47 91 ASN B C 1
ATOM 2279 O O . ASN B 1 72 ? 29.612 43.041 13.040 1.00 81.59 91 ASN B O 1
ATOM 2284 N N . GLY B 1 73 ? 30.013 40.867 12.521 1.00 79.57 92 GLY B N 1
ATOM 2285 C CA . GLY B 1 73 ? 28.967 40.291 13.356 1.00 78.35 92 GLY B CA 1
ATOM 2286 C C . GLY B 1 73 ? 27.560 40.230 12.800 1.00 79.69 92 GLY B C 1
ATOM 2287 O O . GLY B 1 73 ? 26.682 39.660 13.462 1.00 78.56 92 GLY B O 1
ATOM 2288 N N . GLU B 1 74 ? 27.323 40.797 11.586 1.00 74.01 93 GLU B N 1
ATOM 2289 C CA . GLU B 1 74 ? 26.001 40.794 10.963 1.00 69.67 93 GLU B CA 1
ATOM 2290 C C . GLU B 1 74 ? 26.025 39.952 9.694 1.00 72.94 93 GLU B C 1
ATOM 2291 O O . GLU B 1 74 ? 27.003 40.018 8.954 1.00 73.43 93 GLU B O 1
ATOM 2297 N N . PHE B 1 75 ? 24.949 39.146 9.460 1.00 68.59 94 PHE B N 1
ATOM 2298 C CA . PHE B 1 75 ? 24.812 38.248 8.306 1.00 67.25 94 PHE B CA 1
ATOM 2299 C C . PHE B 1 75 ? 23.927 38.862 7.222 1.00 66.67 94 PHE B C 1
ATOM 2300 O O . PHE B 1 75 ? 22.802 39.273 7.510 1.00 64.77 94 PHE B O 1
ATOM 2308 N N . PHE B 1 76 ? 24.410 38.824 5.959 1.00 61.69 95 PHE B N 1
ATOM 2309 C CA . PHE B 1 76 ? 23.702 39.355 4.784 1.00 58.81 95 PHE B CA 1
ATOM 2310 C C . PHE B 1 76 ? 23.596 38.324 3.653 1.00 61.34 95 PHE B C 1
ATOM 2311 O O . PHE B 1 76 ? 24.474 37.493 3.467 1.00 62.59 95 PHE B O 1
ATOM 2319 N N . LEU B 1 77 ? 22.543 38.426 2.872 1.00 57.54 96 LEU B N 1
ATOM 2320 C CA . LEU B 1 77 ? 22.253 37.550 1.736 1.00 58.65 96 LEU B CA 1
ATOM 2321 C C . LEU B 1 77 ? 21.601 38.355 0.623 1.00 62.97 96 LEU B C 1
ATOM 2322 O O . LEU B 1 77 ? 20.814 39.252 0.935 1.00 59.61 96 LEU B O 1
ATOM 2327 N N . ASP B 1 78 ? 21.889 38.042 -0.661 1.00 64.70 97 ASP B N 1
ATOM 2328 C CA . ASP B 1 78 ? 21.242 38.758 -1.780 1.00 66.40 97 ASP B CA 1
ATOM 2329 C C . ASP B 1 78 ? 19.680 38.581 -1.698 1.00 71.79 97 ASP B C 1
ATOM 2330 O O . ASP B 1 78 ? 19.191 37.449 -1.573 1.00 70.30 97 ASP B O 1
ATOM 2335 N N . SER B 1 79 ? 18.911 39.731 -1.732 1.00 69.86 98 SER B N 1
ATOM 2336 C CA . SER B 1 79 ? 17.429 39.801 -1.581 1.00 68.44 98 SER B CA 1
ATOM 2337 C C . SER B 1 79 ? 16.635 39.051 -2.713 1.00 74.61 98 SER B C 1
ATOM 2338 O O . SER B 1 79 ? 15.400 38.991 -2.648 1.00 74.89 98 SER B O 1
ATOM 2341 N N . LYS B 1 80 ? 17.330 38.451 -3.698 1.00 70.78 99 LYS B N 1
ATOM 2342 C CA . LYS B 1 80 ? 16.648 37.702 -4.751 1.00 70.21 99 LYS B CA 1
ATOM 2343 C C . LYS B 1 80 ? 16.205 36.324 -4.205 1.00 74.54 99 LYS B C 1
ATOM 2344 O O . LYS B 1 80 ? 15.261 35.705 -4.722 1.00 69.82 99 LYS B O 1
ATOM 2350 N N . GLU B 1 81 ? 16.846 35.910 -3.101 1.00 76.10 100 GLU B N 1
ATOM 2351 C CA . GLU B 1 81 ? 16.547 34.671 -2.373 1.00 77.33 100 GLU B CA 1
ATOM 2352 C C . GLU B 1 81 ? 15.109 34.742 -1.743 1.00 79.29 100 GLU B C 1
ATOM 2353 O O . GLU B 1 81 ? 14.453 33.706 -1.562 1.00 77.64 100 GLU B O 1
ATOM 2359 N N . THR B 1 82 ? 14.631 35.972 -1.452 1.00 76.13 101 THR B N 1
ATOM 2360 C CA . THR B 1 82 ? 13.301 36.243 -0.887 1.00 75.63 101 THR B CA 1
ATOM 2361 C C . THR B 1 82 ? 12.215 35.961 -1.978 1.00 79.04 101 THR B C 1
ATOM 2362 O O . THR B 1 82 ? 11.051 35.672 -1.609 1.00 78.77 101 THR B O 1
ATOM 2366 N N . LEU B 1 83 ? 12.611 36.015 -3.296 1.00 74.08 102 LEU B N 1
ATOM 2367 C CA . LEU B 1 83 ? 11.713 35.830 -4.447 1.00 73.39 102 LEU B CA 1
ATOM 2368 C C . LEU B 1 83 ? 11.808 34.422 -5.038 1.00 85.31 102 LEU B C 1
ATOM 2369 O O . LEU B 1 83 ? 11.300 34.174 -6.144 1.00 86.16 102 LEU B O 1
ATOM 2374 N N . SER B 1 84 ? 12.399 33.487 -4.260 1.00 87.65 103 SER B N 1
ATOM 2375 C CA . SER B 1 84 ? 12.542 32.050 -4.563 1.00 89.96 103 SER B CA 1
ATOM 2376 C C . SER B 1 84 ? 11.191 31.352 -4.415 1.00 96.34 103 SER B C 1
ATOM 2377 O O . SER B 1 84 ? 11.066 30.474 -3.554 1.00 96.98 103 SER B O 1
ATOM 2380 N N . TYR B 1 85 ? 10.155 31.784 -5.167 1.00 93.45 104 TYR B N 1
ATOM 2381 C CA . TYR B 1 85 ? 8.838 31.166 -4.999 1.00 93.79 104 TYR B CA 1
ATOM 2382 C C . TYR B 1 85 ? 8.051 31.184 -6.307 1.00 99.90 104 TYR B C 1
ATOM 2383 O O . TYR B 1 85 ? 8.291 32.088 -7.124 1.00 98.00 104 TYR B O 1
ATOM 2392 N N . PRO B 1 86 ? 7.084 30.204 -6.465 1.00 99.71 105 PRO B N 1
ATOM 2393 C CA . PRO B 1 86 ? 6.302 30.084 -7.721 1.00 101.01 105 PRO B CA 1
ATOM 2394 C C . PRO B 1 86 ? 5.772 31.412 -8.332 1.00 106.59 105 PRO B C 1
ATOM 2395 O O . PRO B 1 86 ? 5.911 31.570 -9.542 1.00 105.83 105 PRO B O 1
ATOM 2399 N N . GLY B 1 87 ? 5.224 32.334 -7.516 1.00 104.52 106 GLY B N 1
ATOM 2400 C CA . GLY B 1 87 ? 4.677 33.633 -7.937 1.00 104.68 106 GLY B CA 1
ATOM 2401 C C . GLY B 1 87 ? 5.566 34.472 -8.839 1.00 109.28 106 GLY B C 1
ATOM 2402 O O . GLY B 1 87 ? 5.096 35.043 -9.838 1.00 108.94 106 GLY B O 1
ATOM 2403 N N . VAL B 1 88 ? 6.871 34.525 -8.485 1.00 106.24 107 VAL B N 1
ATOM 2404 C CA . VAL B 1 88 ? 7.942 35.243 -9.196 1.00 106.51 107 VAL B CA 1
ATOM 2405 C C . VAL B 1 88 ? 8.468 34.366 -10.355 1.00 111.63 107 VAL B C 1
ATOM 2406 O O . VAL B 1 88 ? 8.449 34.798 -11.517 1.00 112.10 107 VAL B O 1
ATOM 2410 N N . VAL B 1 89 ? 8.900 33.121 -10.011 1.00 107.57 108 VAL B N 1
ATOM 2411 C CA . VAL B 1 89 ? 9.545 32.089 -10.842 1.00 107.14 108 VAL B CA 1
ATOM 2412 C C . VAL B 1 89 ? 8.526 31.431 -11.901 1.00 109.80 108 VAL B C 1
ATOM 2413 O O . VAL B 1 89 ? 8.955 30.619 -12.725 1.00 110.67 108 VAL B O 1
ATOM 2417 N N . SER B 1 90 ? 7.234 31.838 -11.938 1.00 103.43 109 SER B N 1
ATOM 2418 C CA . SER B 1 90 ? 6.288 31.318 -12.942 1.00 102.79 109 SER B CA 1
ATOM 2419 C C . SER B 1 90 ? 6.398 32.098 -14.274 1.00 104.64 109 SER B C 1
ATOM 2420 O O . SER B 1 90 ? 6.332 31.473 -15.338 1.00 106.47 109 SER B O 1
ATOM 2423 N N . GLU B 1 91 ? 6.562 33.439 -14.232 1.00 96.97 110 GLU B N 1
ATOM 2424 C CA . GLU B 1 91 ? 6.678 34.276 -15.438 1.00 95.65 110 GLU B CA 1
ATOM 2425 C C . GLU B 1 91 ? 8.098 34.156 -16.092 1.00 94.47 110 GLU B C 1
ATOM 2426 O O . GLU B 1 91 ? 8.254 34.392 -17.293 1.00 95.72 110 GLU B O 1
ATOM 2436 N N . ASN B 1 93 ? 12.216 33.438 -17.277 1.00 79.81 112 ASN B N 1
ATOM 2437 C CA . ASN B 1 93 ? 13.042 32.896 -18.363 1.00 80.51 112 ASN B CA 1
ATOM 2438 C C . ASN B 1 93 ? 14.503 33.216 -17.976 1.00 83.26 112 ASN B C 1
ATOM 2439 O O . ASN B 1 93 ? 14.705 33.908 -16.980 1.00 81.43 112 ASN B O 1
ATOM 2444 N N . THR B 1 94 ? 15.504 32.679 -18.685 1.00 80.62 113 THR B N 1
ATOM 2445 C CA . THR B 1 94 ? 16.904 32.855 -18.286 1.00 80.61 113 THR B CA 1
ATOM 2446 C C . THR B 1 94 ? 17.444 34.272 -18.563 1.00 84.51 113 THR B C 1
ATOM 2447 O O . THR B 1 94 ? 18.488 34.633 -17.999 1.00 85.08 113 THR B O 1
ATOM 2451 N N . ASN B 1 95 ? 16.723 35.092 -19.361 1.00 79.47 114 ASN B N 1
ATOM 2452 C CA . ASN B 1 95 ? 17.116 36.486 -19.608 1.00 77.90 114 ASN B CA 1
ATOM 2453 C C . ASN B 1 95 ? 16.670 37.385 -18.459 1.00 75.71 114 ASN B C 1
ATOM 2454 O O . ASN B 1 95 ? 17.095 38.529 -18.374 1.00 75.42 114 ASN B O 1
ATOM 2459 N N . VAL B 1 96 ? 15.818 36.866 -17.581 1.00 68.22 115 VAL B N 1
ATOM 2460 C CA . VAL B 1 96 ? 15.308 37.608 -16.447 1.00 66.27 115 VAL B CA 1
ATOM 2461 C C . VAL B 1 96 ? 16.399 37.720 -15.372 1.00 72.56 115 VAL B C 1
ATOM 2462 O O . VAL B 1 96 ? 16.972 36.709 -14.951 1.00 73.67 115 VAL B O 1
ATOM 2466 N N . ASP B 1 97 ? 16.700 38.964 -14.961 1.00 69.01 116 ASP B N 1
ATOM 2467 C CA . ASP B 1 97 ? 17.669 39.245 -13.912 1.00 68.74 116 ASP B CA 1
ATOM 2468 C C . ASP B 1 97 ? 17.043 40.129 -12.825 1.00 71.06 116 ASP B C 1
ATOM 2469 O O . ASP B 1 97 ? 15.949 40.676 -13.007 1.00 70.94 116 ASP B O 1
ATOM 2474 N N . ILE B 1 98 ? 17.717 40.230 -11.677 1.00 65.06 117 ILE B N 1
ATOM 2475 C CA . ILE B 1 98 ? 17.251 41.013 -10.549 1.00 62.14 117 ILE B CA 1
ATOM 2476 C C . ILE B 1 98 ? 18.399 41.884 -10.029 1.00 63.33 117 ILE B C 1
ATOM 2477 O O . ILE B 1 98 ? 19.524 41.416 -9.847 1.00 61.11 117 ILE B O 1
ATOM 2482 N N . THR B 1 99 ? 18.081 43.154 -9.766 1.00 61.14 118 THR B N 1
ATOM 2483 C CA . THR B 1 99 ? 19.006 44.123 -9.195 1.00 63.08 118 THR B CA 1
ATOM 2484 C C . THR B 1 99 ? 19.590 43.565 -7.884 1.00 68.99 118 THR B C 1
ATOM 2485 O O . THR B 1 99 ? 18.898 42.867 -7.133 1.00 67.99 118 THR B O 1
ATOM 2489 N N . GLU B 1 100 ? 20.882 43.825 -7.655 1.00 68.31 119 GLU B N 1
ATOM 2490 C CA . GLU B 1 100 ? 21.571 43.352 -6.462 1.00 69.78 119 GLU B CA 1
ATOM 2491 C C . GLU B 1 100 ? 21.175 44.204 -5.309 1.00 73.98 119 GLU B C 1
ATOM 2492 O O . GLU B 1 100 ? 21.205 45.435 -5.397 1.00 74.76 119 GLU B O 1
ATOM 2498 N N . ASN B 1 101 ? 20.773 43.544 -4.234 1.00 69.50 120 ASN B N 1
ATOM 2499 C CA . ASN B 1 101 ? 20.427 44.210 -2.997 1.00 68.72 120 ASN B CA 1
ATOM 2500 C C . ASN B 1 101 ? 20.646 43.186 -1.909 1.00 69.54 120 ASN B C 1
ATOM 2501 O O . ASN B 1 101 ? 20.034 42.121 -1.952 1.00 67.41 120 ASN B O 1
ATOM 2506 N N . PHE B 1 102 ? 21.636 43.454 -1.023 1.00 65.28 121 PHE B N 1
ATOM 2507 C CA . PHE B 1 102 ? 21.970 42.571 0.091 1.00 63.13 121 PHE B CA 1
ATOM 2508 C C . PHE B 1 102 ? 21.220 43.025 1.296 1.00 66.63 121 PHE B C 1
ATOM 2509 O O . PHE B 1 102 ? 21.258 44.209 1.638 1.00 68.03 121 PHE B O 1
ATOM 2517 N N . ILE B 1 103 ? 20.485 42.102 1.913 1.00 61.48 122 ILE B N 1
ATOM 2518 C CA . ILE B 1 103 ? 19.689 42.388 3.105 1.00 59.94 122 ILE B CA 1
ATOM 2519 C C . ILE B 1 103 ? 20.156 41.522 4.271 1.00 63.96 122 ILE B C 1
ATOM 2520 O O . ILE B 1 103 ? 20.572 40.384 4.076 1.00 63.04 122 ILE B O 1
ATOM 2525 N N . ASN B 1 104 ? 20.089 42.074 5.485 1.00 61.74 123 ASN B N 1
ATOM 2526 C CA . ASN B 1 104 ? 20.483 41.356 6.688 1.00 61.84 123 ASN B CA 1
ATOM 2527 C C . ASN B 1 104 ? 19.419 40.350 7.109 1.00 65.05 123 ASN B C 1
ATOM 2528 O O . ASN B 1 104 ? 18.228 40.518 6.818 1.00 62.23 123 ASN B O 1
ATOM 2533 N N . TYR B 1 105 ? 19.870 39.320 7.837 1.00 63.27 124 TYR B N 1
ATOM 2534 C CA . TYR B 1 105 ? 19.055 38.297 8.461 1.00 61.34 124 TYR B CA 1
ATOM 2535 C C . TYR B 1 105 ? 19.470 38.277 9.923 1.00 63.50 124 TYR B C 1
ATOM 2536 O O . TYR B 1 105 ? 20.566 37.832 10.250 1.00 63.47 124 TYR B O 1
ATOM 2545 N N . PRO B 1 106 ? 18.650 38.877 10.807 1.00 59.53 125 PRO B N 1
ATOM 2546 C CA . PRO B 1 106 ? 19.019 38.961 12.228 1.00 60.82 125 PRO B CA 1
ATOM 2547 C C . PRO B 1 106 ? 19.145 37.604 12.898 1.00 65.27 125 PRO B C 1
ATOM 2548 O O . PRO B 1 106 ? 18.518 36.629 12.466 1.00 63.60 125 PRO B O 1
ATOM 2552 N N . ASN B 1 107 ? 19.968 37.544 13.952 1.00 64.04 126 ASN B N 1
ATOM 2553 C CA . ASN B 1 107 ? 20.163 36.320 14.707 1.00 65.39 126 ASN B CA 1
ATOM 2554 C C . ASN B 1 107 ? 19.412 36.420 16.045 1.00 74.02 126 ASN B C 1
ATOM 2555 O O . ASN B 1 107 ? 19.891 37.072 16.982 1.00 75.31 126 ASN B O 1
ATOM 2560 N N . PRO B 1 108 ? 18.230 35.762 16.146 1.00 71.93 127 PRO B N 1
ATOM 2561 C CA . PRO B 1 108 ? 17.471 35.809 17.408 1.00 72.95 127 PRO B CA 1
ATOM 2562 C C . PRO B 1 108 ? 18.139 35.036 18.532 1.00 80.35 127 PRO B C 1
ATOM 2563 O O . PRO B 1 108 ? 17.857 35.304 19.697 1.00 80.78 127 PRO B O 1
ATOM 2567 N N . TYR B 1 109 ? 19.030 34.095 18.178 1.00 80.17 128 TYR B N 1
ATOM 2568 C CA . TYR B 1 109 ? 19.720 33.230 19.133 1.00 83.57 128 TYR B CA 1
ATOM 2569 C C . TYR B 1 109 ? 20.892 33.963 19.821 1.00 92.72 128 TYR B C 1
ATOM 2570 O O . TYR B 1 109 ? 21.436 33.441 20.786 1.00 95.82 128 TYR B O 1
ATOM 2579 N N . ALA B 1 110 ? 21.254 35.172 19.350 1.00 90.15 129 ALA B N 1
ATOM 2580 C CA . ALA B 1 110 ? 22.321 36.001 19.913 1.00 92.78 129 ALA B CA 1
ATOM 2581 C C . ALA B 1 110 ? 21.905 36.534 21.275 1.00 102.93 129 ALA B C 1
ATOM 2582 O O . ALA B 1 110 ? 20.714 36.747 21.508 1.00 100.97 129 ALA B O 1
ATOM 2584 N N . ALA B 1 111 ? 22.879 36.697 22.197 1.00 106.14 130 ALA B N 1
ATOM 2585 C CA . ALA B 1 111 ? 22.643 37.186 23.564 1.00 109.06 130 ALA B CA 1
ATOM 2586 C C . ALA B 1 111 ? 22.182 38.647 23.570 1.00 113.01 130 ALA B C 1
ATOM 2587 O O . ALA B 1 111 ? 21.309 39.011 24.364 1.00 113.24 130 ALA B O 1
ATOM 2589 N N . ASN B 1 112 ? 22.738 39.464 22.660 1.00 108.94 131 ASN B N 1
ATOM 2590 C CA . ASN B 1 112 ? 22.395 40.883 22.499 1.00 109.32 131 ASN B CA 1
ATOM 2591 C C . ASN B 1 112 ? 21.109 41.061 21.614 1.00 109.73 131 ASN B C 1
ATOM 2592 O O . ASN B 1 112 ? 20.976 42.037 20.860 1.00 107.81 131 ASN B O 1
ATOM 2597 N N . PHE B 1 113 ? 20.148 40.123 21.741 1.00 104.27 132 PHE B N 1
ATOM 2598 C CA . PHE B 1 113 ? 18.926 40.180 20.951 1.00 99.95 132 PHE B CA 1
ATOM 2599 C C . PHE B 1 113 ? 17.760 40.776 21.751 1.00 103.54 132 PHE B C 1
ATOM 2600 O O . PHE B 1 113 ? 17.391 40.290 22.834 1.00 104.44 132 PHE B O 1
ATOM 2608 N N . ASP B 1 114 ? 17.206 41.861 21.183 1.00 97.59 133 ASP B N 1
ATOM 2609 C CA . ASP B 1 114 ? 16.047 42.591 21.672 1.00 96.64 133 ASP B CA 1
ATOM 2610 C C . ASP B 1 114 ? 14.916 42.288 20.710 1.00 95.82 133 ASP B C 1
ATOM 2611 O O . ASP B 1 114 ? 14.875 42.853 19.614 1.00 93.58 133 ASP B O 1
ATOM 2616 N N . LYS B 1 115 ? 14.027 41.353 21.108 1.00 90.16 134 LYS B N 1
ATOM 2617 C CA . LYS B 1 115 ? 12.891 40.854 20.323 1.00 86.67 134 LYS B CA 1
ATOM 2618 C C . LYS B 1 115 ? 11.928 41.971 19.908 1.00 87.81 134 LYS B C 1
ATOM 2619 O O . LYS B 1 115 ? 11.241 41.827 18.894 1.00 85.63 134 LYS B O 1
ATOM 2621 N N . ASN B 1 116 ? 11.893 43.077 20.682 1.00 84.70 135 ASN B N 1
ATOM 2622 C CA . ASN B 1 116 ? 11.024 44.240 20.468 1.00 83.79 135 ASN B CA 1
ATOM 2623 C C . ASN B 1 116 ? 11.700 45.342 19.636 1.00 84.90 135 ASN B C 1
ATOM 2624 O O . ASN B 1 116 ? 11.039 46.307 19.237 1.00 84.79 135 ASN B O 1
ATOM 2629 N N . ASN B 1 117 ? 13.007 45.215 19.392 1.00 79.19 136 ASN B N 1
ATOM 2630 C CA . ASN B 1 117 ? 13.733 46.216 18.620 1.00 78.02 136 ASN B CA 1
ATOM 2631 C C . ASN B 1 117 ? 14.725 45.491 17.677 1.00 76.27 136 ASN B C 1
ATOM 2632 O O . ASN B 1 117 ? 15.904 45.294 17.997 1.00 77.22 136 ASN B O 1
ATOM 2637 N N . VAL B 1 118 ? 14.197 45.048 16.521 1.00 66.87 137 VAL B N 1
ATOM 2638 C CA . VAL B 1 118 ? 14.964 44.325 15.504 1.00 63.83 137 VAL B CA 1
ATOM 2639 C C . VAL B 1 118 ? 14.973 45.139 14.204 1.00 67.22 137 VAL B C 1
ATOM 2640 O O . VAL B 1 118 ? 13.907 45.302 13.590 1.00 67.27 137 VAL B O 1
ATOM 2644 N N . TYR B 1 119 ? 16.160 45.625 13.769 1.00 61.74 138 TYR B N 1
ATOM 2645 C CA . TYR B 1 119 ? 16.261 46.347 12.504 1.00 59.56 138 TYR B CA 1
ATOM 2646 C C . TYR B 1 119 ? 16.390 45.372 11.325 1.00 63.73 138 TYR B C 1
ATOM 2647 O O . TYR B 1 119 ? 17.207 44.442 11.371 1.00 64.49 138 TYR B O 1
ATOM 2656 N N . PHE B 1 120 ? 15.622 45.636 10.246 1.00 58.65 139 PHE B N 1
ATOM 2657 C CA . PHE B 1 120 ? 15.665 44.854 9.013 1.00 56.40 139 PHE B CA 1
ATOM 2658 C C . PHE B 1 120 ? 15.893 45.736 7.819 1.00 59.07 139 PHE B C 1
ATOM 2659 O O . PHE B 1 120 ? 15.198 46.715 7.686 1.00 59.36 139 PHE B O 1
ATOM 2667 N N . ASP B 1 121 ? 16.839 45.389 6.932 1.00 55.89 140 ASP B N 1
ATOM 2668 C CA . ASP B 1 121 ? 17.073 46.084 5.665 1.00 55.33 140 ASP B CA 1
ATOM 2669 C C . ASP B 1 121 ? 15.883 45.886 4.774 1.00 60.54 140 ASP B C 1
ATOM 2670 O O . ASP B 1 121 ? 15.285 44.815 4.842 1.00 58.39 140 ASP B O 1
ATOM 2675 N N . GLU B 1 122 ? 15.534 46.868 3.931 1.00 60.20 141 GLU B N 1
ATOM 2676 C CA . GLU B 1 122 ? 14.427 46.700 2.987 1.00 60.09 141 GLU B CA 1
ATOM 2677 C C . GLU B 1 122 ? 14.980 46.127 1.712 1.00 70.26 141 GLU B C 1
ATOM 2678 O O . GLU B 1 122 ? 16.055 46.515 1.261 1.00 72.66 141 GLU B O 1
ATOM 2684 N N . ALA B 1 123 ? 14.287 45.116 1.188 1.00 69.20 142 ALA B N 1
ATOM 2685 C CA . ALA B 1 123 ? 14.667 44.332 0.005 1.00 68.91 142 ALA B CA 1
ATOM 2686 C C . ALA B 1 123 ? 13.837 44.716 -1.246 1.00 71.10 142 ALA B C 1
ATOM 2687 O O . ALA B 1 123 ? 13.358 43.824 -1.950 1.00 70.45 142 ALA B O 1
ATOM 2689 N N . SER B 1 124 ? 13.679 46.014 -1.534 1.00 65.35 143 SER B N 1
ATOM 2690 C CA . SER B 1 124 ? 12.865 46.388 -2.676 1.00 64.80 143 SER B CA 1
ATOM 2691 C C . SER B 1 124 ? 13.700 46.322 -4.003 1.00 68.77 143 SER B C 1
ATOM 2692 O O . SER B 1 124 ? 14.444 47.265 -4.324 1.00 71.08 143 SER B O 1
ATOM 2695 N N . VAL B 1 125 ? 13.537 45.223 -4.796 1.00 61.36 144 VAL B N 1
ATOM 2696 C CA . VAL B 1 125 ? 14.298 45.023 -6.047 1.00 60.14 144 VAL B CA 1
ATOM 2697 C C . VAL B 1 125 ? 13.475 45.250 -7.333 1.00 61.58 144 VAL B C 1
ATOM 2698 O O . VAL B 1 125 ? 12.258 45.432 -7.297 1.00 60.17 144 VAL B O 1
ATOM 2702 N N . LYS B 1 126 ? 14.189 45.225 -8.475 1.00 57.95 145 LYS B N 1
ATOM 2703 C CA . LYS B 1 126 ? 13.668 45.388 -9.829 1.00 57.56 145 LYS B CA 1
ATOM 2704 C C . LYS B 1 126 ? 14.075 44.174 -10.661 1.00 62.37 145 LYS B C 1
ATOM 2705 O O . LYS B 1 126 ? 15.258 43.846 -10.758 1.00 62.58 145 LYS B O 1
ATOM 2711 N N . ILE B 1 127 ? 13.081 43.490 -11.219 1.00 58.93 146 ILE B N 1
ATOM 2712 C CA . ILE B 1 127 ? 13.259 42.283 -12.016 1.00 59.48 146 ILE B CA 1
ATOM 2713 C C . ILE B 1 127 ? 13.013 42.698 -13.478 1.00 62.18 146 ILE B C 1
ATOM 2714 O O . ILE B 1 127 ? 12.013 43.364 -13.762 1.00 62.93 146 ILE B O 1
ATOM 2719 N N . TYR B 1 128 ? 13.999 42.437 -14.370 1.00 56.11 147 TYR B N 1
ATOM 2720 C CA . TYR B 1 128 ? 13.976 42.878 -15.781 1.00 55.73 147 TYR B CA 1
ATOM 2721 C C . TYR B 1 128 ? 14.552 41.827 -16.728 1.00 61.17 147 TYR B C 1
ATOM 2722 O O . TYR B 1 128 ? 15.333 40.970 -16.311 1.00 60.19 147 TYR B O 1
ATOM 2731 N N . ASP B 1 129 ? 14.270 41.999 -18.024 1.00 60.07 148 ASP B N 1
ATOM 2732 C CA . ASP B 1 129 ? 14.810 41.195 -19.123 1.00 62.57 148 ASP B CA 1
ATOM 2733 C C . ASP B 1 129 ? 16.163 41.813 -19.542 1.00 69.52 148 ASP B C 1
ATOM 2734 O O . ASP B 1 129 ? 16.197 42.947 -20.019 1.00 69.55 148 ASP B O 1
ATOM 2739 N N . LYS B 1 130 ? 17.273 41.072 -19.337 1.00 67.50 149 LYS B N 1
ATOM 2740 C CA . LYS B 1 130 ? 18.645 41.469 -19.672 1.00 68.73 149 LYS B CA 1
ATOM 2741 C C . LYS B 1 130 ? 18.772 41.960 -21.118 1.00 73.60 149 LYS B C 1
ATOM 2742 O O . LYS B 1 130 ? 19.542 42.881 -21.380 1.00 72.48 149 LYS B O 1
ATOM 2748 N N . LYS B 1 131 ? 18.005 41.338 -22.040 1.00 73.01 150 LYS B N 1
ATOM 2749 C CA . LYS B 1 131 ? 17.999 41.613 -23.485 1.00 75.42 150 LYS B CA 1
ATOM 2750 C C . LYS B 1 131 ? 17.028 42.754 -23.862 1.00 79.28 150 LYS B C 1
ATOM 2751 O O . LYS B 1 131 ? 17.195 43.343 -24.928 1.00 80.88 150 LYS B O 1
ATOM 2757 N N . ASN B 1 132 ? 16.021 43.054 -23.007 1.00 74.04 151 ASN B N 1
ATOM 2758 C CA . ASN B 1 132 ? 15.044 44.131 -23.213 1.00 72.80 151 ASN B CA 1
ATOM 2759 C C . ASN B 1 132 ? 14.680 44.743 -21.857 1.00 71.89 151 ASN B C 1
ATOM 2760 O O . ASN B 1 132 ? 13.694 44.329 -21.224 1.00 68.82 151 ASN B O 1
ATOM 2765 N N . ARG B 1 133 ? 15.498 45.723 -21.404 1.00 66.59 152 ARG B N 1
ATOM 2766 C CA . ARG B 1 133 ? 15.345 46.371 -20.090 1.00 63.15 152 ARG B CA 1
ATOM 2767 C C . ARG B 1 133 ? 14.066 47.257 -19.999 1.00 61.77 152 ARG B C 1
ATOM 2768 O O . ARG B 1 133 ? 13.723 47.705 -18.898 1.00 57.40 152 ARG B O 1
ATOM 2776 N N . LYS B 1 134 ? 13.325 47.429 -21.121 1.00 58.61 153 LYS B N 1
ATOM 2777 C CA . LYS B 1 134 ? 12.028 48.121 -21.132 1.00 57.45 153 LYS B CA 1
ATOM 2778 C C . LYS B 1 134 ? 10.989 47.198 -20.478 1.00 59.98 153 LYS B C 1
ATOM 2779 O O . LYS B 1 134 ? 9.977 47.661 -19.959 1.00 59.45 153 LYS B O 1
ATOM 2785 N N . ASN B 1 135 ? 11.267 45.893 -20.486 1.00 57.16 154 ASN B N 1
ATOM 2786 C CA . ASN B 1 135 ? 10.422 44.893 -19.845 1.00 57.43 154 ASN B CA 1
ATOM 2787 C C . ASN B 1 135 ? 10.917 44.697 -18.405 1.00 59.15 154 ASN B C 1
ATOM 2788 O O . ASN B 1 135 ? 11.960 44.064 -18.188 1.00 58.34 154 ASN B O 1
ATOM 2793 N N . ARG B 1 136 ? 10.185 45.273 -17.427 1.00 54.56 155 ARG B N 1
ATOM 2794 C CA . ARG B 1 136 ? 10.609 45.203 -16.034 1.00 54.38 155 ARG B CA 1
ATOM 2795 C C . ARG B 1 136 ? 9.433 45.269 -15.046 1.00 60.24 155 ARG B C 1
ATOM 2796 O O . ARG B 1 136 ? 8.325 45.610 -15.437 1.00 60.99 155 ARG B O 1
ATOM 2804 N N . LYS B 1 137 ? 9.709 44.943 -13.761 1.00 56.71 156 LYS B N 1
ATOM 2805 C CA . LYS B 1 137 ? 8.791 44.939 -12.609 1.00 56.03 156 LYS B CA 1
ATOM 2806 C C . LYS B 1 137 ? 9.497 45.397 -11.319 1.00 59.78 156 LYS B C 1
ATOM 2807 O O . LYS B 1 137 ? 10.644 45.028 -11.079 1.00 60.20 156 LYS B O 1
ATOM 2813 N N . ASP B 1 138 ? 8.798 46.133 -10.477 1.00 55.72 157 ASP B N 1
ATOM 2814 C CA . ASP B 1 138 ? 9.274 46.544 -9.170 1.00 55.96 157 ASP B CA 1
ATOM 2815 C C . ASP B 1 138 ? 8.583 45.706 -8.139 1.00 60.96 157 ASP B C 1
ATOM 2816 O O . ASP B 1 138 ? 7.379 45.459 -8.259 1.00 60.04 157 ASP B O 1
ATOM 2829 N N . ALA B 1 140 ? 8.581 45.686 -3.963 1.00 53.36 159 ALA B N 1
ATOM 2830 C CA . ALA B 1 140 ? 9.034 46.326 -2.748 1.00 52.15 159 ALA B CA 1
ATOM 2831 C C . ALA B 1 140 ? 8.779 45.432 -1.559 1.00 54.69 159 ALA B C 1
ATOM 2832 O O . ALA B 1 140 ? 7.643 45.306 -1.114 1.00 56.33 159 ALA B O 1
ATOM 2834 N N . ILE B 1 141 ? 9.834 44.784 -1.069 1.00 48.13 160 ILE B N 1
ATOM 2835 C CA . ILE B 1 141 ? 9.805 43.955 0.123 1.00 46.63 160 ILE B CA 1
ATOM 2836 C C . ILE B 1 141 ? 10.161 44.918 1.281 1.00 50.22 160 ILE B C 1
ATOM 2837 O O . ILE B 1 141 ? 11.270 45.448 1.400 1.00 49.48 160 ILE B O 1
ATOM 2842 N N . LYS B 1 142 ? 9.155 45.182 2.077 1.00 47.18 161 LYS B N 1
ATOM 2843 C CA . LYS B 1 142 ? 9.128 46.182 3.118 1.00 48.07 161 LYS B CA 1
ATOM 2844 C C . LYS B 1 142 ? 8.448 45.596 4.385 1.00 52.59 161 LYS B C 1
ATOM 2845 O O . LYS B 1 142 ? 7.800 44.555 4.312 1.00 50.68 161 LYS B O 1
ATOM 2851 N N . ASP B 1 143 ? 8.648 46.262 5.544 1.00 51.87 162 ASP B N 1
ATOM 2852 C CA . ASP B 1 143 ? 8.062 46.016 6.881 1.00 52.20 162 ASP B CA 1
ATOM 2853 C C . ASP B 1 143 ? 8.403 44.624 7.414 1.00 54.50 162 ASP B C 1
ATOM 2854 O O . ASP B 1 143 ? 7.593 43.979 8.101 1.00 54.71 162 ASP B O 1
ATOM 2859 N N . ARG B 1 144 ? 9.647 44.209 7.176 1.00 49.47 163 ARG B N 1
ATOM 2860 C CA . ARG B 1 144 ? 10.114 42.918 7.667 1.00 47.87 163 ARG B CA 1
ATOM 2861 C C . ARG B 1 144 ? 10.064 42.918 9.193 1.00 55.21 163 ARG B C 1
ATOM 2862 O O . ARG B 1 144 ? 10.524 43.864 9.813 1.00 57.33 163 ARG B O 1
ATOM 2870 N N . GLU B 1 145 ? 9.459 41.904 9.796 1.00 52.56 164 GLU B N 1
ATOM 2871 C CA . GLU B 1 145 ? 9.387 41.830 11.242 1.00 53.44 164 GLU B CA 1
ATOM 2872 C C . GLU B 1 145 ? 9.665 40.423 11.725 1.00 56.40 164 GLU B C 1
ATOM 2873 O O . GLU B 1 145 ? 9.362 39.445 11.036 1.00 55.28 164 GLU B O 1
ATOM 2879 N N . PHE B 1 146 ? 10.249 40.349 12.931 1.00 53.33 165 PHE B N 1
ATOM 2880 C CA . PHE B 1 146 ? 10.561 39.093 13.569 1.00 53.89 165 PHE B CA 1
ATOM 2881 C C . PHE B 1 146 ? 9.333 38.611 14.344 1.00 57.31 165 PHE B C 1
ATOM 2882 O O . PHE B 1 146 ? 8.770 39.358 15.157 1.00 56.53 165 PHE B O 1
ATOM 2890 N N . ILE B 1 147 ? 8.926 37.347 14.089 1.00 53.19 166 ILE B N 1
ATOM 2891 C CA . ILE B 1 147 ? 7.733 36.787 14.714 1.00 52.43 166 ILE B CA 1
ATOM 2892 C C . ILE B 1 147 ? 8.114 35.964 15.937 1.00 58.60 166 ILE B C 1
ATOM 2893 O O . ILE B 1 147 ? 7.750 36.323 17.059 1.00 60.31 166 ILE B O 1
ATOM 2898 N N . LYS B 1 148 ? 8.832 34.864 15.719 1.00 55.61 167 LYS B N 1
ATOM 2899 C CA . LYS B 1 148 ? 9.237 33.929 16.759 1.00 56.95 167 LYS B CA 1
ATOM 2900 C C . LYS B 1 148 ? 10.311 32.986 16.246 1.00 62.04 167 LYS B C 1
ATOM 2901 O O . LYS B 1 148 ? 10.710 33.058 15.082 1.00 60.28 167 LYS B O 1
ATOM 2907 N N . THR B 1 149 ? 10.748 32.085 17.118 1.00 61.25 168 THR B N 1
ATOM 2908 C CA . THR B 1 149 ? 11.689 31.021 16.816 1.00 61.93 168 THR B CA 1
ATOM 2909 C C . THR B 1 149 ? 10.907 29.704 17.002 1.00 66.46 168 THR B C 1
ATOM 2910 O O . THR B 1 149 ? 10.281 29.501 18.054 1.00 69.22 168 THR B O 1
ATOM 2914 N N . GLU B 1 150 ? 10.855 28.855 15.964 1.00 58.67 169 GLU B N 1
ATOM 2915 C CA . GLU B 1 150 ? 10.140 27.585 16.094 1.00 56.73 169 GLU B CA 1
ATOM 2916 C C . GLU B 1 150 ? 10.825 26.481 15.286 1.00 58.89 169 GLU B C 1
ATOM 2917 O O . GLU B 1 150 ? 11.614 26.753 14.368 1.00 56.56 169 GLU B O 1
ATOM 2923 N N . SER B 1 151 ? 10.525 25.235 15.662 1.00 55.67 170 SER B N 1
ATOM 2924 C CA . SER B 1 151 ? 11.022 24.040 15.011 1.00 55.79 170 SER B CA 1
ATOM 2925 C C . SER B 1 151 ? 10.185 23.736 13.771 1.00 59.20 170 SER B C 1
ATOM 2926 O O . SER B 1 151 ? 8.946 23.741 13.843 1.00 60.49 170 SER B O 1
ATOM 2929 N N . ILE B 1 152 ? 10.852 23.491 12.634 1.00 51.76 171 ILE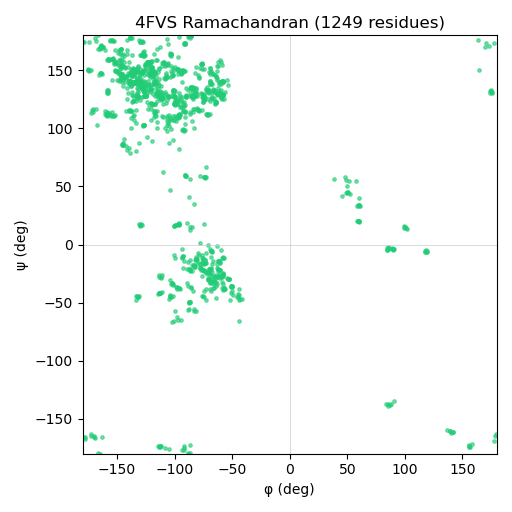 B N 1
ATOM 2930 C CA . ILE B 1 152 ? 10.198 23.179 11.359 1.00 49.69 171 ILE B CA 1
ATOM 2931 C C . ILE B 1 152 ? 10.699 21.847 10.830 1.00 54.12 171 ILE B C 1
ATOM 2932 O O . ILE B 1 152 ? 11.907 21.630 10.808 1.00 57.17 171 ILE B O 1
ATOM 2937 N N . THR B 1 153 ? 9.778 20.961 10.408 1.00 48.30 172 THR B N 1
ATOM 2938 C CA . THR B 1 153 ? 10.116 19.655 9.853 1.00 48.24 172 THR B CA 1
ATOM 2939 C C . THR B 1 153 ? 9.767 19.648 8.378 1.00 53.82 172 THR B C 1
ATOM 2940 O O . THR B 1 153 ? 8.647 19.999 8.013 1.00 56.02 172 THR B O 1
ATOM 2944 N N . THR B 1 154 ? 10.749 19.300 7.534 1.00 48.66 173 THR B N 1
ATOM 2945 C CA . THR B 1 154 ? 10.643 19.150 6.085 1.00 47.52 173 THR B CA 1
ATOM 2946 C C . THR B 1 154 ? 11.246 17.793 5.689 1.00 55.68 173 THR B C 1
ATOM 2947 O O . THR B 1 154 ? 11.885 17.167 6.540 1.00 56.95 173 THR B O 1
ATOM 2951 N N . PRO B 1 155 ? 11.168 17.339 4.412 1.00 53.21 174 PRO B N 1
ATOM 2952 C CA . PRO B 1 155 ? 11.817 16.054 4.052 1.00 53.71 174 PRO B CA 1
ATOM 2953 C C . PRO B 1 155 ? 13.351 16.054 4.236 1.00 58.25 174 PRO B C 1
ATOM 2954 O O . PRO B 1 155 ? 13.953 14.979 4.250 1.00 60.13 174 PRO B O 1
ATOM 2958 N N . ALA B 1 156 ? 13.983 17.240 4.412 1.00 54.71 175 ALA B N 1
ATOM 2959 C CA . ALA B 1 156 ? 15.438 17.368 4.643 1.00 54.85 175 ALA B CA 1
ATOM 2960 C C . ALA B 1 156 ? 15.809 17.158 6.131 1.00 60.59 175 ALA B C 1
ATOM 2961 O O . ALA B 1 156 ? 16.968 16.889 6.436 1.00 63.07 175 ALA B O 1
ATOM 2963 N N . GLY B 1 157 ? 14.824 17.288 7.023 1.00 56.61 176 GLY B N 1
ATOM 2964 C CA . GLY B 1 157 ? 14.988 17.092 8.456 1.00 57.43 176 GLY B CA 1
ATOM 2965 C C . GLY B 1 157 ? 14.188 18.066 9.287 1.00 60.32 176 GLY B C 1
ATOM 2966 O O . GLY B 1 157 ? 13.251 18.691 8.781 1.00 58.19 176 GLY B O 1
ATOM 2967 N N . THR B 1 158 ? 14.567 18.206 10.575 1.00 57.03 177 THR B N 1
ATOM 2968 C CA . THR B 1 158 ? 13.928 19.122 11.519 1.00 55.29 177 THR B CA 1
ATOM 2969 C C . THR B 1 158 ? 14.967 20.176 11.900 1.00 61.26 177 THR B C 1
ATOM 2970 O O . THR B 1 158 ? 16.121 19.834 12.203 1.00 62.70 177 THR B O 1
ATOM 2974 N N . PHE B 1 159 ? 14.567 21.470 11.820 1.00 57.09 178 PHE B N 1
ATOM 2975 C CA . PHE B 1 159 ? 15.462 22.618 12.024 1.00 56.86 178 PHE B CA 1
ATOM 2976 C C . PHE B 1 159 ? 14.866 23.650 12.952 1.00 60.94 178 PHE B C 1
ATOM 2977 O O . PHE B 1 159 ? 13.666 23.898 12.865 1.00 59.95 178 PHE B O 1
ATOM 2985 N N . ASP B 1 160 ? 15.694 24.278 13.826 1.00 59.09 179 ASP B N 1
ATOM 2986 C CA . ASP B 1 160 ? 15.257 25.407 14.663 1.00 58.60 179 ASP B CA 1
ATOM 2987 C C . ASP B 1 160 ? 15.399 26.632 13.787 1.00 61.25 179 ASP B C 1
ATOM 2988 O O . ASP B 1 160 ? 16.496 26.915 13.279 1.00 60.68 179 ASP B O 1
ATOM 2993 N N . CYS B 1 161 ? 14.244 27.253 13.469 1.00 57.78 180 CYS B N 1
ATOM 2994 C CA . CYS B 1 161 ? 14.149 28.361 12.532 1.00 55.94 180 CYS B CA 1
ATOM 2995 C C . CYS B 1 161 ? 13.749 29.648 13.173 1.00 56.24 180 CYS B C 1
ATOM 2996 O O . CYS B 1 161 ? 12.944 29.667 14.110 1.00 55.57 180 CYS B O 1
ATOM 2999 N N . ALA B 1 162 ? 14.197 30.740 12.541 1.00 50.68 181 ALA B N 1
ATOM 3000 C CA . ALA B 1 162 ? 13.747 32.094 12.824 1.00 49.60 181 ALA B CA 1
ATOM 3001 C C . ALA B 1 162 ? 12.625 32.403 11.839 1.00 52.36 181 ALA B C 1
ATOM 3002 O O . ALA B 1 162 ? 12.805 32.166 10.629 1.00 49.47 181 ALA B O 1
ATOM 3004 N N . LYS B 1 163 ? 11.424 32.795 12.374 1.00 49.72 182 LYS B N 1
ATOM 3005 C CA . LYS B 1 163 ? 10.209 33.143 11.619 1.00 47.52 182 LYS B CA 1
ATOM 3006 C C . LYS B 1 163 ? 10.146 34.647 11.466 1.00 50.66 182 LYS B C 1
ATOM 3007 O O . LYS B 1 163 ? 10.177 35.396 12.454 1.00 50.88 182 LYS B O 1
ATOM 3013 N N . VAL B 1 164 ? 10.054 35.082 10.222 1.00 47.73 183 VAL B N 1
ATOM 3014 C CA . VAL B 1 164 ? 10.032 36.499 9.841 1.00 48.04 183 VAL B CA 1
ATOM 3015 C C . VAL B 1 164 ? 8.985 36.734 8.768 1.00 51.32 183 VAL B C 1
ATOM 3016 O O . VAL B 1 164 ? 8.989 36.056 7.731 1.00 49.12 183 VAL B O 1
ATOM 3020 N N . LYS B 1 165 ? 8.154 37.768 8.990 1.00 49.16 184 LYS B N 1
ATOM 3021 C CA . LYS B 1 165 ? 7.131 38.233 8.055 1.00 48.31 184 LYS B CA 1
ATOM 3022 C C . LYS B 1 165 ? 7.653 39.431 7.256 1.00 52.81 184 LYS B C 1
ATOM 3023 O O . LYS B 1 165 ? 8.492 40.164 7.764 1.00 54.61 184 LYS B O 1
ATOM 3029 N N . TYR B 1 166 ? 7.170 39.621 6.014 1.00 46.51 185 TYR B N 1
ATOM 3030 C CA . TYR B 1 166 ? 7.471 40.778 5.166 1.00 45.39 185 TYR B CA 1
ATOM 3031 C C . TYR B 1 166 ? 6.219 41.125 4.382 1.00 49.90 185 TYR B C 1
ATOM 3032 O O . TYR B 1 166 ? 5.396 40.242 4.136 1.00 52.02 185 TYR B O 1
ATOM 3041 N N . ASN B 1 167 ? 6.094 42.364 3.920 1.00 45.14 186 ASN B N 1
ATOM 3042 C CA . ASN B 1 167 ? 5.002 42.770 3.027 1.00 42.24 186 ASN B CA 1
ATOM 3043 C C . ASN B 1 167 ? 5.574 42.964 1.648 1.00 45.09 186 ASN B C 1
ATOM 3044 O O . ASN B 1 167 ? 6.724 43.361 1.512 1.00 43.52 186 ASN B O 1
ATOM 3049 N N . ILE B 1 168 ? 4.790 42.690 0.623 1.00 43.34 187 ILE B N 1
ATOM 3050 C CA . ILE B 1 168 ? 5.261 42.864 -0.744 1.00 42.83 187 ILE B CA 1
ATOM 3051 C C . ILE B 1 168 ? 4.223 43.663 -1.579 1.00 48.34 187 ILE B C 1
ATOM 3052 O O . ILE B 1 168 ? 3.014 43.556 -1.346 1.00 47.37 187 ILE B O 1
ATOM 3057 N N . ALA B 1 169 ? 4.736 44.493 -2.512 1.00 46.48 188 ALA B N 1
ATOM 3058 C CA . ALA B 1 169 ? 3.975 45.287 -3.473 1.00 47.58 188 ALA B CA 1
ATOM 3059 C C . ALA B 1 169 ? 4.642 45.169 -4.809 1.00 52.82 188 ALA B C 1
ATOM 3060 O O . ALA B 1 169 ? 5.858 45.321 -4.895 1.00 53.76 188 ALA B O 1
ATOM 3062 N N . THR B 1 170 ? 3.874 44.805 -5.833 1.00 49.47 189 THR B N 1
ATOM 3063 C CA . THR B 1 170 ? 4.405 44.595 -7.171 1.00 49.35 189 THR B CA 1
ATOM 3064 C C . THR B 1 170 ? 3.760 45.572 -8.153 1.00 55.48 189 THR B C 1
ATOM 3065 O O . THR B 1 170 ? 2.536 45.731 -8.194 1.00 56.51 189 THR B O 1
ATOM 3069 N N . ARG B 1 171 ? 4.637 46.248 -8.914 1.00 51.70 190 ARG B N 1
ATOM 3070 C CA . ARG B 1 171 ? 4.354 47.256 -9.919 1.00 51.04 190 ARG B CA 1
ATOM 3071 C C . ARG B 1 171 ? 4.951 46.855 -11.258 1.00 54.07 190 ARG B C 1
ATOM 3072 O O . ARG B 1 171 ? 6.061 46.333 -11.311 1.00 51.41 190 ARG B O 1
ATOM 3080 N N . SER B 1 172 ? 4.224 47.113 -12.341 1.00 52.85 191 SER B N 1
ATOM 3081 C CA . SER B 1 172 ? 4.671 46.814 -13.689 1.00 53.30 191 SER B CA 1
ATOM 3082 C C . SER B 1 172 ? 4.169 47.891 -14.625 1.00 59.71 191 SER B C 1
ATOM 3083 O O . SER B 1 172 ? 3.016 48.298 -14.464 1.00 60.65 191 SER B O 1
ATOM 3086 N N . PRO B 1 173 ? 4.961 48.341 -15.633 1.00 56.64 192 PRO B N 1
ATOM 3087 C CA . PRO B 1 173 ? 4.439 49.329 -16.596 1.00 58.38 192 PRO B CA 1
ATOM 3088 C C . PRO B 1 173 ? 3.186 48.829 -17.333 1.00 69.17 192 PRO B C 1
ATOM 3089 O O . PRO B 1 173 ? 2.364 49.639 -17.783 1.00 70.60 192 PRO B O 1
ATOM 3093 N N . LYS B 1 174 ? 3.034 47.491 -17.421 1.00 69.65 193 LYS B N 1
ATOM 3094 C CA . LYS B 1 174 ? 1.929 46.792 -18.080 1.00 72.87 193 LYS B CA 1
ATOM 3095 C C . LYS B 1 174 ? 0.662 46.828 -17.212 1.00 82.92 193 LYS B C 1
ATOM 3096 O O . LYS B 1 174 ? -0.411 47.121 -17.746 1.00 86.17 193 LYS B O 1
ATOM 3102 N N . SER B 1 175 ? 0.786 46.581 -15.887 1.00 79.56 194 SER B N 1
ATOM 3103 C CA . SER B 1 175 ? -0.323 46.612 -14.925 1.00 80.13 194 SER B CA 1
ATOM 3104 C C . SER B 1 175 ? -0.711 48.050 -14.516 1.00 87.76 194 SER B C 1
ATOM 3105 O O . SER B 1 175 ? 0.153 48.915 -14.345 1.00 87.72 194 SER B O 1
ATOM 3108 N N . LYS B 1 176 ? -2.006 48.291 -14.313 1.00 87.10 195 LYS B N 1
ATOM 3109 C CA . LYS B 1 176 ? -2.476 49.614 -13.888 1.00 88.44 195 LYS B CA 1
ATOM 3110 C C . LYS B 1 176 ? -2.468 49.734 -12.360 1.00 90.88 195 LYS B C 1
ATOM 3111 O O . LYS B 1 176 ? -2.191 50.815 -11.840 1.00 91.38 195 LYS B O 1
ATOM 3113 N N . GLU B 1 177 ? -2.779 48.631 -11.647 1.00 85.13 196 GLU B N 1
ATOM 3114 C CA . GLU B 1 177 ? -2.840 48.599 -10.180 1.00 83.33 196 GLU B CA 1
ATOM 3115 C C . GLU B 1 177 ? -1.628 47.868 -9.547 1.00 79.66 196 GLU B C 1
ATOM 3116 O O . GLU B 1 177 ? -1.014 46.990 -10.170 1.00 78.81 196 GLU B O 1
ATOM 3122 N N . THR B 1 178 ? -1.314 48.240 -8.293 1.00 70.91 197 THR B N 1
ATOM 3123 C CA . THR B 1 178 ? -0.241 47.643 -7.507 1.00 67.50 197 THR B CA 1
ATOM 3124 C C . THR B 1 178 ? -0.789 46.373 -6.829 1.00 69.09 197 THR B C 1
ATOM 3125 O O . THR B 1 178 ? -1.833 46.434 -6.164 1.00 70.86 197 THR B O 1
ATOM 3129 N N . ILE B 1 179 ? -0.104 45.234 -7.008 1.00 60.80 198 ILE B N 1
ATOM 3130 C CA . ILE B 1 179 ? -0.518 43.987 -6.372 1.00 59.40 198 ILE B CA 1
ATOM 3131 C C . ILE B 1 179 ? 0.209 43.863 -5.024 1.00 59.21 198 ILE B C 1
ATOM 3132 O O . ILE B 1 179 ? 1.434 43.793 -4.976 1.00 57.61 198 ILE B O 1
ATOM 3137 N N . THR B 1 180 ? -0.561 43.807 -3.946 1.00 54.63 199 THR B N 1
ATOM 3138 C CA . THR B 1 180 ? -0.015 43.662 -2.612 1.00 53.44 199 THR B CA 1
ATOM 3139 C C . THR B 1 180 ? -0.287 42.274 -2.037 1.00 57.13 199 THR B C 1
ATOM 3140 O O . THR B 1 180 ? -1.262 41.609 -2.392 1.00 58.15 199 THR B O 1
ATOM 3144 N N . GLY B 1 181 ? 0.592 41.878 -1.127 1.00 51.78 200 GLY B N 1
ATOM 3145 C CA . GLY B 1 181 ? 0.523 40.635 -0.387 1.00 50.01 200 GLY B CA 1
ATOM 3146 C C . GLY B 1 181 ? 1.535 40.652 0.730 1.00 52.43 200 GLY B C 1
ATOM 3147 O O . GLY B 1 181 ? 2.082 41.698 1.074 1.00 52.62 200 GLY B O 1
ATOM 3148 N N . TYR B 1 182 ? 1.785 39.499 1.304 1.00 48.70 201 TYR B N 1
ATOM 3149 C CA . TYR B 1 182 ? 2.761 39.344 2.368 1.00 48.83 201 TYR B CA 1
ATOM 3150 C C . TYR B 1 182 ? 3.285 37.915 2.322 1.00 52.65 201 TYR B C 1
ATOM 3151 O O . TYR B 1 182 ? 2.821 37.095 1.513 1.00 53.55 201 TYR B O 1
ATOM 3160 N N . GLY B 1 183 ? 4.254 37.642 3.166 1.00 46.50 202 GLY B N 1
ATOM 3161 C CA . GLY B 1 183 ? 4.832 36.313 3.222 1.00 45.39 202 GLY B CA 1
ATOM 3162 C C . GLY B 1 183 ? 5.650 36.091 4.468 1.00 46.91 202 GLY B C 1
ATOM 3163 O O . GLY B 1 183 ? 5.946 37.022 5.227 1.00 45.53 202 GLY B O 1
ATOM 3164 N N . TYR B 1 184 ? 6.026 34.847 4.663 1.00 43.98 203 TYR B N 1
ATOM 3165 C CA . TYR B 1 184 ? 6.838 34.414 5.784 1.00 43.65 203 TYR B CA 1
ATOM 3166 C C . TYR B 1 184 ? 8.050 33.664 5.283 1.00 44.14 203 TYR B C 1
ATOM 3167 O O . TYR B 1 184 ? 8.026 33.065 4.206 1.00 41.72 203 TYR B O 1
ATOM 3176 N N . GLU B 1 185 ? 9.104 33.689 6.083 1.00 40.99 204 GLU B N 1
ATOM 3177 C CA . GLU B 1 185 ? 10.310 32.937 5.836 1.00 41.10 204 GLU B CA 1
ATOM 3178 C C . GLU B 1 185 ? 10.786 32.296 7.120 1.00 47.32 204 GLU B C 1
ATOM 3179 O O . GLU B 1 185 ? 10.729 32.919 8.190 1.00 47.44 204 GLU B O 1
ATOM 3185 N N . TRP B 1 186 ? 11.253 31.051 7.016 1.00 45.16 205 TRP B N 1
ATOM 3186 C CA . TRP B 1 186 ? 11.864 30.327 8.121 1.00 46.22 205 TRP B CA 1
ATOM 3187 C C . TRP B 1 186 ? 13.272 30.047 7.756 1.00 50.42 205 TRP B C 1
ATOM 3188 O O . TRP B 1 186 ? 13.505 29.301 6.799 1.00 50.07 205 TRP B O 1
ATOM 3199 N N . TYR B 1 187 ? 14.220 30.633 8.499 1.00 47.66 206 TYR B N 1
ATOM 3200 C CA . TYR B 1 187 ? 15.607 30.367 8.184 1.00 48.32 206 TYR B CA 1
ATOM 3201 C C . TYR B 1 187 ? 16.345 29.783 9.393 1.00 52.26 206 TYR B C 1
ATOM 3202 O O . TYR B 1 187 ? 16.035 30.111 10.533 1.00 51.04 206 TYR B O 1
ATOM 3211 N N . SER B 1 188 ? 17.309 28.881 9.112 1.00 50.18 207 SER B N 1
ATOM 3212 C CA . SER B 1 188 ? 18.074 28.147 10.115 1.00 51.75 207 SER B CA 1
ATOM 3213 C C . SER B 1 188 ? 19.599 28.317 9.918 1.00 58.89 207 SER B C 1
ATOM 3214 O O . SER B 1 188 ? 20.068 28.448 8.783 1.00 58.19 207 SER B O 1
ATOM 3217 N N . PRO B 1 189 ? 20.405 28.251 11.007 1.00 58.55 208 PRO B N 1
ATOM 3218 C CA . PRO B 1 189 ? 21.859 28.399 10.840 1.00 60.27 208 PRO B CA 1
ATOM 3219 C C . PRO B 1 189 ? 22.458 27.312 9.958 1.00 67.72 208 PRO B C 1
ATOM 3220 O O . PRO B 1 189 ? 22.037 26.158 10.036 1.00 69.64 208 PRO B O 1
ATOM 3224 N N . ASN B 1 190 ? 23.411 27.711 9.088 1.00 64.55 209 ASN B N 1
ATOM 3225 C CA . ASN B 1 190 ? 24.202 26.895 8.151 1.00 64.99 209 ASN B CA 1
ATOM 3226 C C . ASN B 1 190 ? 23.304 26.141 7.143 1.00 66.82 209 ASN B C 1
ATOM 3227 O O . ASN B 1 190 ? 23.752 25.183 6.505 1.00 66.24 209 ASN B O 1
ATOM 3232 N N . VAL B 1 191 ? 22.053 26.614 6.966 1.00 62.09 210 VAL B N 1
ATOM 3233 C CA . VAL B 1 191 ? 21.049 26.030 6.063 1.00 60.09 210 VAL B CA 1
ATOM 3234 C C . VAL B 1 191 ? 20.415 27.141 5.210 1.00 64.99 210 VAL B C 1
ATOM 3235 O O . VAL B 1 191 ? 20.242 26.981 3.995 1.00 65.14 210 VAL B O 1
ATOM 3239 N N . GLY B 1 192 ? 20.065 28.247 5.859 1.00 60.51 211 GLY B N 1
ATOM 3240 C CA . GLY B 1 192 ? 19.381 29.349 5.204 1.00 58.43 211 GLY B CA 1
ATOM 3241 C C . GLY B 1 192 ? 17.896 29.111 5.260 1.00 59.72 211 GLY B C 1
ATOM 3242 O O . GLY B 1 192 ? 17.397 28.658 6.285 1.00 59.14 211 GLY B O 1
ATOM 3243 N N . LEU B 1 193 ? 17.185 29.360 4.148 1.00 55.67 212 LEU B N 1
ATOM 3244 C CA . LEU B 1 193 ? 15.731 29.136 4.056 1.00 53.15 212 LEU B CA 1
ATOM 3245 C C . LEU B 1 193 ? 15.378 27.644 4.107 1.00 56.12 212 LEU B C 1
ATOM 3246 O O . LEU B 1 193 ? 15.914 26.831 3.329 1.00 55.94 212 LEU B O 1
ATOM 3251 N N . VAL B 1 194 ? 14.482 27.301 5.052 1.00 52.42 213 VAL B N 1
ATOM 3252 C CA . VAL B 1 194 ? 13.942 25.958 5.322 1.00 51.36 213 VAL B CA 1
ATOM 3253 C C . VAL B 1 194 ? 12.506 25.874 4.750 1.00 51.53 213 VAL B C 1
ATOM 3254 O O . VAL B 1 194 ? 12.151 24.894 4.083 1.00 48.86 213 VAL B O 1
ATOM 3258 N N . ARG B 1 195 ? 11.708 26.933 5.007 1.00 48.21 214 ARG B N 1
ATOM 3259 C CA . ARG B 1 195 ? 10.319 27.060 4.554 1.00 47.05 214 ARG B CA 1
ATOM 3260 C C . ARG B 1 195 ? 9.973 28.492 4.268 1.00 49.06 214 ARG B C 1
ATOM 3261 O O . ARG B 1 195 ? 10.444 29.396 4.960 1.00 48.70 214 ARG B O 1
ATOM 3269 N N . THR B 1 196 ? 9.138 28.709 3.253 1.00 46.13 215 THR B N 1
ATOM 3270 C CA . THR B 1 196 ? 8.611 30.041 2.908 1.00 45.21 215 THR B CA 1
ATOM 3271 C C . THR B 1 196 ? 7.115 29.895 2.571 1.00 46.46 215 THR B C 1
ATOM 3272 O O . THR B 1 196 ? 6.683 28.848 2.091 1.00 45.04 215 THR B O 1
ATOM 3276 N N . GLU B 1 197 ? 6.327 30.928 2.874 1.00 42.97 216 GLU B N 1
ATOM 3277 C CA . GLU B 1 197 ? 4.895 30.980 2.554 1.00 42.65 216 GLU B CA 1
ATOM 3278 C C . GLU B 1 197 ? 4.569 32.317 1.944 1.00 46.84 216 GLU B C 1
ATOM 3279 O O . GLU B 1 197 ? 5.129 33.323 2.381 1.00 45.87 216 GLU B O 1
ATOM 3285 N N . GLN B 1 198 ? 3.698 32.340 0.910 1.00 44.06 217 GLN B N 1
ATOM 3286 C CA . GLN B 1 198 ? 3.310 33.598 0.242 1.00 42.07 217 GLN B CA 1
ATOM 3287 C C . GLN B 1 198 ? 1.803 33.697 0.220 1.00 45.54 217 GLN B C 1
ATOM 3288 O O . GLN B 1 198 ? 1.132 32.757 -0.216 1.00 45.70 217 GLN B O 1
ATOM 3294 N N . TYR B 1 199 ? 1.280 34.834 0.703 1.00 42.81 218 TYR B N 1
ATOM 3295 C CA . TYR B 1 199 ? -0.146 35.147 0.808 1.00 43.39 218 TYR B CA 1
ATOM 3296 C C . TYR B 1 199 ? -0.533 36.373 0.019 1.00 51.81 218 TYR B C 1
ATOM 3297 O O . TYR B 1 199 ? 0.283 37.287 -0.117 1.00 50.88 218 TYR B O 1
ATOM 3306 N N . ASP B 1 200 ? -1.806 36.433 -0.427 1.00 51.77 219 ASP B N 1
ATOM 3307 C CA . ASP B 1 200 ? -2.358 37.578 -1.136 1.00 52.66 219 ASP B CA 1
ATOM 3308 C C . ASP B 1 200 ? -2.930 38.577 -0.111 1.00 59.17 219 ASP B C 1
ATOM 3309 O O . ASP B 1 200 ? -2.875 38.296 1.097 1.00 59.74 219 ASP B O 1
ATOM 3314 N N . LYS B 1 201 ? -3.500 39.724 -0.581 1.00 56.77 220 LYS B N 1
ATOM 3315 C CA . LYS B 1 201 ? -4.055 40.763 0.309 1.00 57.35 220 LYS B CA 1
ATOM 3316 C C . LYS B 1 201 ? -5.236 40.221 1.161 1.00 64.31 220 LYS B C 1
ATOM 3317 O O . LYS B 1 201 ? -5.529 40.788 2.214 1.00 65.25 220 LYS B O 1
ATOM 3323 N N . ASN B 1 202 ? -5.879 39.115 0.721 1.00 61.40 221 ASN B N 1
ATOM 3324 C CA . ASN B 1 202 ? -7.021 38.501 1.403 1.00 61.82 221 ASN B CA 1
ATOM 3325 C C . ASN B 1 202 ? -6.610 37.324 2.301 1.00 63.58 221 ASN B C 1
ATOM 3326 O O . ASN B 1 202 ? -7.461 36.537 2.695 1.00 64.42 221 ASN B O 1
ATOM 3331 N N . ASN B 1 203 ? -5.320 37.223 2.648 1.00 59.29 222 ASN B N 1
ATOM 3332 C CA . ASN B 1 203 ? -4.729 36.206 3.544 1.00 58.27 222 ASN B CA 1
ATOM 3333 C C . ASN B 1 203 ? -4.944 34.767 3.019 1.00 60.72 222 ASN B C 1
ATOM 3334 O O . ASN B 1 203 ? -5.076 33.820 3.807 1.00 60.82 222 ASN B O 1
ATOM 3339 N N . VAL B 1 204 ? -4.939 34.615 1.683 1.00 55.28 223 VAL B N 1
ATOM 3340 C CA . VAL B 1 204 ? -5.067 33.330 0.999 1.00 53.66 223 VAL B CA 1
ATOM 3341 C C . VAL B 1 204 ? -3.671 32.874 0.603 1.00 54.41 223 VAL B C 1
ATOM 3342 O O . VAL B 1 204 ? -2.985 33.587 -0.127 1.00 54.58 223 VAL B O 1
ATOM 3346 N N . LEU B 1 205 ? -3.258 31.687 1.059 1.00 49.46 224 LEU B N 1
ATOM 3347 C CA . LEU B 1 205 ? -1.958 31.113 0.724 1.00 46.86 224 LEU B CA 1
ATOM 3348 C C . LEU B 1 205 ? -1.922 30.828 -0.749 1.00 53.50 224 LEU B C 1
ATOM 3349 O O . LEU B 1 205 ? -2.791 30.113 -1.256 1.00 56.78 224 LEU B O 1
ATOM 3354 N N . GLN B 1 206 ? -0.973 31.439 -1.442 1.00 47.98 225 GLN B N 1
ATOM 3355 C CA . GLN B 1 206 ? -0.839 31.305 -2.881 1.00 48.42 225 GLN B CA 1
ATOM 3356 C C . GLN B 1 206 ? 0.159 30.216 -3.246 1.00 52.51 225 GLN B C 1
ATOM 3357 O O . GLN B 1 206 ? -0.056 29.487 -4.203 1.00 54.38 225 GLN B O 1
ATOM 3363 N N . SER B 1 207 ? 1.237 30.115 -2.482 1.00 46.24 226 SER B N 1
ATOM 3364 C CA . SER B 1 207 ? 2.317 29.189 -2.677 1.00 44.78 226 SER B CA 1
ATOM 3365 C C . SER B 1 207 ? 3.144 29.044 -1.399 1.00 48.44 226 SER B C 1
ATOM 3366 O O . SER B 1 207 ? 2.991 29.824 -0.460 1.00 47.66 226 SER B O 1
ATOM 3369 N N . TYR B 1 208 ? 4.047 28.065 -1.393 1.00 44.64 227 TYR B N 1
ATOM 3370 C CA . TYR B 1 208 ? 4.982 27.793 -0.312 1.00 43.21 227 TYR B CA 1
ATOM 3371 C C . TYR B 1 208 ? 6.177 27.026 -0.876 1.00 48.78 227 TYR B C 1
ATOM 3372 O O . TYR B 1 208 ? 6.094 26.445 -1.970 1.00 48.84 227 TYR B O 1
ATOM 3381 N N . THR B 1 209 ? 7.304 27.073 -0.155 1.00 45.04 228 THR B N 1
ATOM 3382 C CA . THR B 1 209 ? 8.507 26.353 -0.559 1.00 45.65 228 THR B CA 1
ATOM 3383 C C . THR B 1 209 ? 9.042 25.609 0.648 1.00 51.45 228 THR B C 1
ATOM 3384 O O . THR B 1 209 ? 8.845 26.037 1.799 1.00 50.47 228 THR B O 1
ATOM 3388 N N . VAL B 1 210 ? 9.669 24.461 0.383 1.00 49.12 229 VAL B N 1
ATOM 3389 C CA . VAL B 1 210 ? 10.247 23.627 1.421 1.00 49.19 229 VAL B CA 1
ATOM 3390 C C . VAL B 1 210 ? 11.600 23.131 0.961 1.00 53.10 229 VAL B C 1
ATOM 3391 O O . VAL B 1 210 ? 11.791 22.857 -0.231 1.00 52.33 229 VAL B O 1
ATOM 3395 N N . LEU B 1 211 ? 12.532 23.017 1.931 1.00 48.68 230 LEU B N 1
ATOM 3396 C CA . LEU B 1 211 ? 13.840 22.416 1.765 1.00 48.78 230 LEU B CA 1
ATOM 3397 C C . LEU B 1 211 ? 13.626 20.913 1.756 1.00 54.42 230 LEU B C 1
ATOM 3398 O O . LEU B 1 211 ? 13.156 20.365 2.745 1.00 55.39 230 LEU B O 1
ATOM 3403 N N . GLU B 1 212 ? 13.911 20.249 0.637 1.00 51.87 231 GLU B N 1
ATOM 3404 C CA . GLU B 1 212 ? 13.668 18.815 0.499 1.00 52.33 231 GLU B CA 1
ATOM 3405 C C . GLU B 1 212 ? 14.943 17.976 0.654 1.00 59.80 231 GLU B C 1
ATOM 3406 O O . GLU B 1 212 ? 14.875 16.835 1.124 1.00 60.60 231 GLU B O 1
ATOM 3412 N N . GLU B 1 213 ? 16.082 18.504 0.201 1.00 58.63 232 GLU B N 1
ATOM 3413 C CA . GLU B 1 213 ? 17.364 17.790 0.226 1.00 61.88 232 GLU B CA 1
ATOM 3414 C C . GLU B 1 213 ? 18.474 18.688 0.682 1.00 66.69 232 GLU B C 1
ATOM 3415 O O . GLU B 1 213 ? 18.450 19.870 0.373 1.00 67.19 232 GLU B O 1
ATOM 3421 N N . LEU B 1 214 ? 19.455 18.129 1.394 1.00 64.62 233 LEU B N 1
ATOM 3422 C CA . LEU B 1 214 ? 20.655 18.835 1.845 1.00 65.77 233 LEU B CA 1
ATOM 3423 C C . LEU B 1 214 ? 21.764 17.796 2.143 1.00 74.43 233 LEU B C 1
ATOM 3424 O O . LEU B 1 214 ? 21.647 17.003 3.091 1.00 76.21 233 LEU B O 1
ATOM 3429 N N . LYS B 1 215 ? 22.811 17.778 1.295 1.00 71.49 234 LYS B N 1
ATOM 3430 C CA . LYS B 1 215 ? 23.963 16.867 1.400 1.00 74.94 234 LYS B CA 1
ATOM 3431 C C . LYS B 1 215 ? 25.266 17.657 1.226 1.00 90.50 234 LYS B C 1
ATOM 3432 O O . LYS B 1 215 ? 25.361 18.440 0.260 1.00 99.42 234 LYS B O 1
ATOM 3435 N N . GLN C 1 2 ? -56.133 23.236 34.506 1.00 98.17 21 GLN C N 1
ATOM 3436 C CA . GLN C 1 2 ? -57.183 23.054 33.505 1.00 95.42 21 GLN C CA 1
ATOM 3437 C C . GLN C 1 2 ? -56.921 21.782 32.674 1.00 98.03 21 GLN C C 1
ATOM 3438 O O . GLN C 1 2 ? -55.939 21.713 31.908 1.00 95.65 21 GLN C O 1
ATOM 3444 N N . ASP C 1 3 ? -57.842 20.791 32.815 1.00 94.39 22 ASP C N 1
ATOM 3445 C CA . ASP C 1 3 ? -57.818 19.500 32.109 1.00 90.77 22 ASP C CA 1
ATOM 3446 C C . ASP C 1 3 ? -57.890 19.704 30.595 1.00 86.97 22 ASP C C 1
ATOM 3447 O O . ASP C 1 3 ? -58.723 20.464 30.091 1.00 84.37 22 ASP C O 1
ATOM 3452 N N . CYS C 1 4 ? -56.965 19.036 29.896 1.00 80.77 23 CYS C N 1
ATOM 3453 C CA . CYS C 1 4 ? -56.793 19.051 28.444 1.00 76.66 23 CYS C CA 1
ATOM 3454 C C . CYS C 1 4 ? -56.019 17.805 28.022 1.00 73.16 23 CYS C C 1
ATOM 3455 O O . CYS C 1 4 ? -54.851 17.646 28.388 1.00 72.15 23 CYS C O 1
ATOM 3458 N N . THR C 1 5 ? -56.683 16.918 27.269 1.00 65.52 24 THR C N 1
ATOM 3459 C CA . THR C 1 5 ? -56.080 15.705 26.717 1.00 62.73 24 THR C CA 1
ATOM 3460 C C . THR C 1 5 ? -55.173 16.117 25.541 1.00 60.64 24 THR C C 1
ATOM 3461 O O . THR C 1 5 ? -55.598 16.864 24.645 1.00 59.65 24 THR C O 1
ATOM 3465 N N . PHE C 1 6 ? -53.915 15.668 25.589 1.00 53.26 25 PHE C N 1
ATOM 3466 C CA . PHE C 1 6 ? -52.880 15.974 24.607 1.00 49.70 25 PHE C CA 1
ATOM 3467 C C . PHE C 1 6 ? -52.759 14.838 23.595 1.00 51.71 25 PHE C C 1
ATOM 3468 O O . PHE C 1 6 ? -52.309 13.742 23.934 1.00 51.47 25 PHE C O 1
ATOM 3476 N N . PHE C 1 7 ? -53.188 15.085 22.351 1.00 48.04 26 PHE C N 1
ATOM 3477 C CA . PHE C 1 7 ? -53.158 14.053 21.305 1.00 46.13 26 PHE C CA 1
ATOM 3478 C C . PHE C 1 7 ? -51.823 14.084 20.542 1.00 50.91 26 PHE C C 1
ATOM 3479 O O . PHE C 1 7 ? -51.788 14.261 19.324 1.00 50.35 26 PHE C O 1
ATOM 3487 N N . PHE C 1 8 ? -50.727 13.898 21.284 1.00 49.23 27 PHE C N 1
ATOM 3488 C CA . PHE C 1 8 ? -49.354 13.923 20.779 1.00 49.09 27 PHE C CA 1
ATOM 3489 C C . PHE C 1 8 ? -48.385 13.544 21.916 1.00 53.96 27 PHE C C 1
ATOM 3490 O O . PHE C 1 8 ? -48.709 13.836 23.059 1.00 54.79 27 PHE C O 1
ATOM 3498 N N . PRO C 1 9 ? -47.216 12.916 21.666 1.00 51.46 28 PRO C N 1
ATOM 3499 C CA . PRO C 1 9 ? -46.303 12.606 22.782 1.00 54.19 28 PRO C CA 1
ATOM 3500 C C . PRO C 1 9 ? -45.897 13.888 23.512 1.00 59.71 28 PRO C C 1
ATOM 3501 O O . PRO C 1 9 ? -45.726 14.933 22.875 1.00 59.53 28 PRO C O 1
ATOM 3505 N N . GLN C 1 10 ? -45.811 13.829 24.843 1.00 57.00 29 GLN C N 1
ATOM 3506 C CA . GLN C 1 10 ? -45.533 15.021 25.638 1.00 58.75 29 GLN C CA 1
ATOM 3507 C C . GLN C 1 10 ? -44.384 14.795 26.648 1.00 66.72 29 GLN C C 1
ATOM 3508 O O . GLN C 1 10 ? -44.230 15.588 27.586 1.00 69.41 29 GLN C O 1
ATOM 3514 N N . THR C 1 11 ? -43.587 13.721 26.463 1.00 62.23 30 THR C N 1
ATOM 3515 C CA . THR C 1 11 ? -42.456 13.428 27.340 1.00 64.09 30 THR C CA 1
ATOM 3516 C C . THR C 1 11 ? -41.174 13.668 26.561 1.00 67.14 30 THR C C 1
ATOM 3517 O O . THR C 1 11 ? -40.999 13.102 25.491 1.00 64.27 30 THR C O 1
ATOM 3521 N N . GLU C 1 12 ? -40.282 14.505 27.108 1.00 66.17 31 GLU C N 1
ATOM 3522 C CA . GLU C 1 12 ? -39.006 14.872 26.513 1.00 65.90 31 GLU C CA 1
ATOM 3523 C C . GLU C 1 12 ? -38.165 13.616 26.269 1.00 68.66 31 GLU C C 1
ATOM 3524 O O . GLU C 1 12 ? -38.032 12.764 27.165 1.00 69.14 31 GLU C O 1
ATOM 3530 N N . GLY C 1 13 ? -37.659 13.498 25.042 1.00 62.17 32 GLY C N 1
ATOM 3531 C CA . GLY C 1 13 ? -36.825 12.377 24.627 1.00 61.65 32 GLY C CA 1
ATOM 3532 C C . GLY C 1 13 ? -37.556 11.175 24.059 1.00 62.81 32 GLY C C 1
ATOM 3533 O O . GLY C 1 13 ? -36.911 10.207 23.639 1.00 63.78 32 GLY C O 1
ATOM 3534 N N . THR C 1 14 ? -38.896 11.209 24.062 1.00 55.81 33 THR C N 1
ATOM 3535 C CA . THR C 1 14 ? -39.710 10.130 23.524 1.00 54.55 33 THR C CA 1
ATOM 3536 C C . THR C 1 14 ? -39.486 10.083 22.030 1.00 59.25 33 THR C C 1
ATOM 3537 O O . THR C 1 14 ? -39.461 11.126 21.377 1.00 60.63 33 THR C O 1
ATOM 3541 N N . VAL C 1 15 ? -39.266 8.877 21.508 1.00 54.11 34 VAL C N 1
ATOM 3542 C CA . VAL C 1 15 ? -39.056 8.641 20.088 1.00 51.81 34 VAL C CA 1
ATOM 3543 C C . VAL C 1 15 ? -40.166 7.730 19.571 1.00 54.40 34 VAL C C 1
ATOM 3544 O O . VAL C 1 15 ? -40.670 6.878 20.307 1.00 55.62 34 VAL C O 1
ATOM 3548 N N . TRP C 1 16 ? -40.552 7.918 18.309 1.00 48.85 35 TRP C N 1
ATOM 3549 C CA . TRP C 1 16 ? -41.545 7.069 17.667 1.00 46.75 35 TRP C CA 1
ATOM 3550 C C . TRP C 1 16 ? -41.289 6.991 16.168 1.00 50.38 35 TRP C C 1
ATOM 3551 O O . TRP C 1 16 ? -40.571 7.814 15.593 1.00 50.62 35 TRP C O 1
ATOM 3562 N N . VAL C 1 17 ? -41.780 5.911 15.570 1.00 47.50 36 VAL C N 1
ATOM 3563 C CA . VAL C 1 17 ? -41.664 5.631 14.144 1.00 46.65 36 VAL C CA 1
ATOM 3564 C C . VAL C 1 17 ? -43.029 5.277 13.576 1.00 51.03 36 VAL C C 1
ATOM 3565 O O . VAL C 1 17 ? -43.697 4.361 14.078 1.00 52.15 36 VAL C O 1
ATOM 3569 N N . ARG C 1 18 ? -43.438 6.023 12.540 1.00 45.90 37 ARG C N 1
ATOM 3570 C CA . ARG C 1 18 ? -44.629 5.793 11.709 1.00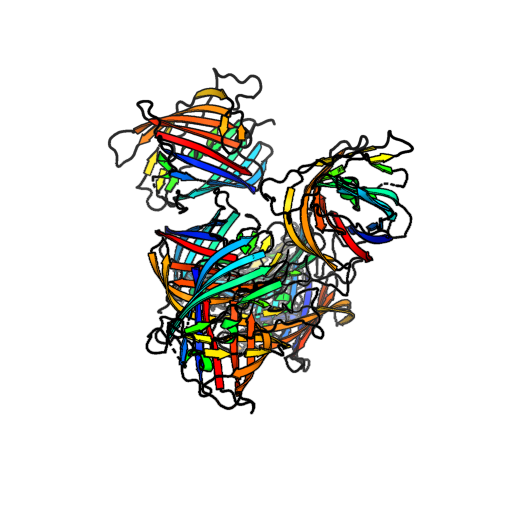 44.18 37 ARG C CA 1
ATOM 3571 C C . ARG C 1 18 ? -44.124 5.407 10.334 1.00 47.99 37 ARG C C 1
ATOM 3572 O O . ARG C 1 18 ? -43.186 6.060 9.849 1.00 48.88 37 ARG C O 1
ATOM 3580 N N . LYS C 1 19 ? -44.648 4.319 9.738 1.00 42.14 38 LYS C N 1
ATOM 3581 C CA . LYS C 1 19 ? -44.195 3.910 8.416 1.00 41.97 38 LYS C CA 1
ATOM 3582 C C . LYS C 1 19 ? -45.336 4.088 7.427 1.00 47.85 38 LYS C C 1
ATOM 3583 O O . LYS C 1 19 ? -46.488 3.800 7.746 1.00 50.02 38 LYS C O 1
ATOM 3589 N N . GLY C 1 20 ? -45.003 4.614 6.260 1.00 44.96 39 GLY C N 1
ATOM 3590 C CA . GLY C 1 20 ? -45.917 4.875 5.156 1.00 45.29 39 GLY C CA 1
ATOM 3591 C C . GLY C 1 20 ? -45.849 3.789 4.095 1.00 51.87 39 GLY C C 1
ATOM 3592 O O . GLY C 1 20 ? -44.764 3.445 3.605 1.00 50.99 39 GLY C O 1
ATOM 3593 N N . TYR C 1 21 ? -47.024 3.245 3.745 1.00 49.40 40 TYR C N 1
ATOM 3594 C CA . TYR C 1 21 ? -47.192 2.163 2.780 1.00 49.97 40 TYR C CA 1
ATOM 3595 C C . TYR C 1 21 ? -48.134 2.546 1.656 1.00 55.75 40 TYR C C 1
ATOM 3596 O O . TYR C 1 21 ? -48.968 3.434 1.832 1.00 55.14 40 TYR C O 1
ATOM 3605 N N . ASP C 1 22 ? -48.023 1.874 0.511 1.00 55.09 41 ASP C N 1
ATOM 3606 C CA . ASP C 1 22 ? -48.937 2.054 -0.624 1.00 55.89 41 ASP C CA 1
ATOM 3607 C C . ASP C 1 22 ? -50.135 1.121 -0.398 1.00 60.99 41 ASP C C 1
ATOM 3608 O O . ASP C 1 22 ? -50.122 0.381 0.585 1.00 61.15 41 ASP C O 1
ATOM 3613 N N . ALA C 1 23 ? -51.143 1.134 -1.292 1.00 59.01 42 ALA C N 1
ATOM 3614 C CA . ALA C 1 23 ? -52.341 0.304 -1.171 1.00 61.07 42 ALA C CA 1
ATOM 3615 C C . ALA C 1 23 ? -52.017 -1.197 -1.065 1.00 68.22 42 ALA C C 1
ATOM 3616 O O . ALA C 1 23 ? -52.653 -1.904 -0.277 1.00 68.32 42 ALA C O 1
ATOM 3618 N N . LYS C 1 24 ? -51.007 -1.665 -1.826 1.00 67.66 43 LYS C N 1
ATOM 3619 C CA . LYS C 1 24 ? -50.569 -3.064 -1.892 1.00 70.31 43 LYS C CA 1
ATOM 3620 C C . LYS C 1 24 ? -49.800 -3.508 -0.615 1.00 74.32 43 LYS C C 1
ATOM 3621 O O . LYS C 1 24 ? -49.652 -4.714 -0.387 1.00 77.79 43 LYS C O 1
ATOM 3627 N N . GLY C 1 25 ? -49.342 -2.553 0.196 1.00 66.60 44 GLY C N 1
ATOM 3628 C CA . GLY C 1 25 ? -48.638 -2.829 1.445 1.00 64.83 44 GLY C CA 1
ATOM 3629 C C . GLY C 1 25 ? -47.131 -2.714 1.380 1.00 67.89 44 GLY C C 1
ATOM 3630 O O . GLY C 1 25 ? -46.442 -3.181 2.293 1.00 68.25 44 GLY C O 1
ATOM 3631 N N . ASN C 1 26 ? -46.600 -2.081 0.316 1.00 63.35 45 ASN C N 1
ATOM 3632 C CA . ASN C 1 26 ? -45.158 -1.882 0.156 1.00 62.11 45 ASN C CA 1
ATOM 3633 C C . ASN C 1 26 ? -44.715 -0.639 0.867 1.00 61.56 45 ASN C C 1
ATOM 3634 O O . ASN C 1 26 ? -45.324 0.420 0.675 1.00 56.60 45 ASN C O 1
ATOM 3639 N N . LEU C 1 27 ? -43.602 -0.742 1.628 1.00 59.53 46 LEU C N 1
ATOM 3640 C CA . LEU C 1 27 ? -43.036 0.395 2.356 1.00 57.13 46 LEU C CA 1
ATOM 3641 C C . LEU C 1 27 ? -42.603 1.481 1.383 1.00 58.57 46 LEU C C 1
ATOM 3642 O O . LEU C 1 27 ? -41.938 1.202 0.386 1.00 60.26 46 LEU C O 1
ATOM 3647 N N . GLN C 1 28 ? -43.032 2.696 1.663 1.00 52.32 47 GLN C N 1
ATOM 3648 C CA . GLN C 1 28 ? -42.761 3.872 0.859 1.00 52.73 47 GLN C CA 1
ATOM 3649 C C . GLN C 1 28 ? -41.888 4.876 1.621 1.00 57.86 47 GLN C C 1
ATOM 3650 O O . GLN C 1 28 ? -41.005 5.498 1.029 1.00 58.00 47 GLN C O 1
ATOM 3656 N N . SER C 1 29 ? -42.185 5.083 2.923 1.00 54.21 48 SER C N 1
ATOM 3657 C CA . SER C 1 29 ? -41.500 6.063 3.749 1.00 53.02 48 SER C CA 1
ATOM 3658 C C . SER C 1 29 ? -41.435 5.659 5.217 1.00 56.39 48 SER C C 1
ATOM 3659 O O . SER C 1 29 ? -42.321 4.986 5.729 1.00 58.19 48 SER C O 1
ATOM 3662 N N . VAL C 1 30 ? -40.353 6.083 5.889 1.00 50.68 49 VAL C N 1
ATOM 3663 C CA . VAL C 1 30 ? -40.127 5.915 7.321 1.00 48.68 49 VAL C CA 1
ATOM 3664 C C . VAL C 1 30 ? -40.184 7.328 7.949 1.00 52.10 49 VAL C C 1
ATOM 3665 O O . VAL C 1 30 ? -39.527 8.247 7.462 1.00 52.61 49 VAL C O 1
ATOM 3677 N N . SER C 1 32 ? -39.581 9.262 11.392 1.00 46.74 51 SER C N 1
ATOM 3678 C CA . SER C 1 32 ? -39.006 9.207 12.724 1.00 47.45 51 SER C CA 1
ATOM 3679 C C . SER C 1 32 ? -39.173 10.531 13.410 1.00 53.56 51 SER C C 1
ATOM 3680 O O . SER C 1 32 ? -38.877 11.581 12.837 1.00 54.44 51 SER C O 1
ATOM 3683 N N . TYR C 1 33 ? -39.677 10.479 14.642 1.00 50.03 52 TYR C N 1
ATOM 3684 C CA . TYR C 1 33 ? -39.920 11.662 15.446 1.00 49.16 52 TYR C CA 1
ATOM 3685 C C . TYR C 1 33 ? -39.268 11.576 16.795 1.00 56.84 52 TYR C C 1
ATOM 3686 O O . TYR C 1 33 ? -38.942 10.468 17.272 1.00 56.87 52 TYR C O 1
ATOM 3695 N N . GLN C 1 34 ? -39.138 12.755 17.440 1.00 55.06 53 GLN C N 1
ATOM 3696 C CA . GLN C 1 34 ? -38.627 12.859 18.786 1.00 57.44 53 GLN C CA 1
ATOM 3697 C C . GLN C 1 34 ? -39.075 14.155 19.469 1.00 59.55 53 GLN C C 1
ATOM 3698 O O . GLN C 1 34 ? -38.927 15.220 18.898 1.00 56.33 53 GLN C O 1
ATOM 3704 N N . VAL C 1 35 ? -39.565 14.047 20.724 1.00 58.38 54 VAL C N 1
ATOM 3705 C CA . VAL C 1 35 ? -39.945 15.195 21.537 1.00 58.90 54 VAL C CA 1
ATOM 3706 C C . VAL C 1 35 ? -38.668 15.890 21.967 1.00 67.80 54 VAL C C 1
ATOM 3707 O O . VAL C 1 35 ? -37.888 15.308 22.725 1.00 70.49 54 VAL C O 1
ATOM 3711 N N . ASP C 1 36 ? -38.442 17.111 21.463 1.00 65.61 55 ASP C N 1
ATOM 3712 C CA . ASP C 1 36 ? -37.238 17.862 21.759 1.00 69.11 55 ASP C CA 1
ATOM 3713 C C . ASP C 1 36 ? -37.430 18.687 23.035 1.00 76.01 55 ASP C C 1
ATOM 3714 O O . ASP C 1 36 ? -36.577 18.607 23.934 1.00 79.41 55 ASP C O 1
ATOM 3719 N N . GLU C 1 37 ? -38.539 19.460 23.129 1.00 70.67 56 GLU C N 1
ATOM 3720 C CA . GLU C 1 37 ? -38.827 20.304 24.297 1.00 72.23 56 GLU C CA 1
ATOM 3721 C C . GLU C 1 37 ? -40.309 20.267 24.693 1.00 72.77 56 GLU C C 1
ATOM 3722 O O . GLU C 1 37 ? -41.189 20.243 23.841 1.00 69.47 56 GLU C O 1
ATOM 3728 N N . VAL C 1 38 ? -40.563 20.255 26.009 1.00 70.77 57 VAL C N 1
ATOM 3729 C CA . VAL C 1 38 ? -41.887 20.282 26.638 1.00 69.30 57 VAL C CA 1
ATOM 3730 C C . VAL C 1 38 ? -41.908 21.469 27.606 1.00 76.80 57 VAL C C 1
ATOM 3731 O O . VAL C 1 38 ? -40.986 21.602 28.426 1.00 80.27 57 VAL C O 1
ATOM 3735 N N . GLU C 1 39 ? -42.934 22.335 27.498 1.00 72.76 58 GLU C N 1
ATOM 3736 C CA . GLU C 1 39 ? -43.087 23.487 28.378 1.00 76.42 58 GLU C CA 1
ATOM 3737 C C . GLU C 1 39 ? -44.512 23.569 28.911 1.00 81.42 58 GLU C C 1
ATOM 3738 O O . GLU C 1 39 ? -45.475 23.542 28.142 1.00 79.51 58 GLU C O 1
ATOM 3744 N N . THR C 1 40 ? -44.633 23.677 30.231 1.00 81.12 59 THR C N 1
ATOM 3745 C CA . THR C 1 40 ? -45.913 23.812 30.908 1.00 81.62 59 THR C CA 1
ATOM 3746 C C . THR C 1 40 ? -46.146 25.308 31.146 1.00 87.72 59 THR C C 1
ATOM 3747 O O . THR C 1 40 ? -45.401 25.947 31.895 1.00 90.61 59 THR C O 1
ATOM 3751 N N . LEU C 1 41 ? -47.137 25.865 30.443 1.00 82.50 60 LEU C N 1
ATOM 3752 C CA . LEU C 1 41 ? -47.538 27.271 30.548 1.00 85.04 60 LEU C CA 1
ATOM 3753 C C . LEU C 1 41 ? -48.830 27.347 31.373 1.00 91.53 60 LEU C C 1
ATOM 3754 O O . LEU C 1 41 ? -49.476 26.306 31.537 1.00 90.28 60 LEU C O 1
ATOM 3759 N N . PRO C 1 42 ? -49.258 28.517 31.899 1.00 91.49 61 PRO C N 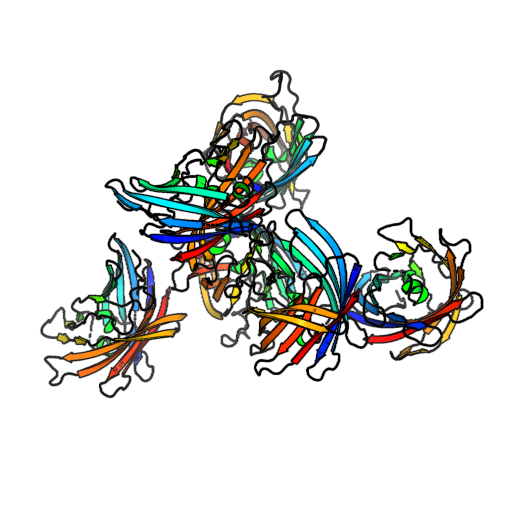1
ATOM 3760 C CA . PRO C 1 42 ? -50.499 28.531 32.701 1.00 92.77 61 PRO C CA 1
ATOM 3761 C C . PRO C 1 42 ? -51.758 28.211 31.870 1.00 93.58 61 PRO C C 1
ATOM 3762 O O . PRO C 1 42 ? -52.693 27.610 32.401 1.00 93.03 61 PRO C O 1
ATOM 3766 N N . SER C 1 43 ? -51.772 28.588 30.573 1.00 87.58 62 SER C N 1
ATOM 3767 C CA . SER C 1 43 ? -52.896 28.367 29.641 1.00 84.57 62 SER C CA 1
ATOM 3768 C C . SER C 1 43 ? -52.997 26.883 29.154 1.00 85.29 62 SER C C 1
ATOM 3769 O O . SER C 1 43 ? -54.063 26.444 28.709 1.00 81.88 62 SER C O 1
ATOM 3772 N N . GLY C 1 44 ? -51.884 26.153 29.246 1.00 81.92 63 GLY C N 1
ATOM 3773 C CA . GLY C 1 44 ? -51.764 24.759 28.834 1.00 79.21 63 GLY C CA 1
ATOM 3774 C C . GLY C 1 44 ? -50.332 24.374 28.495 1.00 81.08 63 GLY C C 1
ATOM 3775 O O . GLY C 1 44 ? -49.403 25.162 28.700 1.00 82.87 63 GLY C O 1
ATOM 3776 N N . GLN C 1 45 ? -50.143 23.168 27.967 1.00 72.43 64 GLN C N 1
ATOM 3777 C CA . GLN C 1 45 ? -48.819 22.656 27.632 1.00 71.01 64 GLN C CA 1
ATOM 3778 C C . GLN C 1 45 ? -48.445 22.941 26.191 1.00 71.32 64 GLN C C 1
ATOM 3779 O O . GLN C 1 45 ? -49.320 22.987 25.340 1.00 70.36 64 GLN C O 1
ATOM 3785 N N . GLU C 1 46 ? -47.145 23.097 25.909 1.00 66.51 65 GLU C N 1
ATOM 3786 C CA . GLU C 1 46 ? -46.621 23.274 24.549 1.00 63.63 65 GLU C CA 1
ATOM 3787 C C . GLU C 1 46 ? -45.511 22.239 24.327 1.00 65.96 65 GLU C C 1
ATOM 3788 O O . GLU C 1 46 ? -44.681 22.032 25.209 1.00 68.86 65 GLU C O 1
ATOM 3794 N N . VAL C 1 47 ? -45.541 21.534 23.195 1.00 57.66 66 VAL C N 1
ATOM 3795 C CA . VAL C 1 47 ? -44.541 20.507 22.861 1.00 54.69 66 VAL C CA 1
ATOM 3796 C C . VAL C 1 47 ? -43.944 20.816 21.486 1.00 53.49 66 VAL C C 1
ATOM 3797 O O . VAL C 1 47 ? -44.664 21.199 20.573 1.00 51.45 66 VAL C O 1
ATOM 3801 N N . GLU C 1 48 ? -42.627 20.677 21.361 1.00 50.01 67 GLU C N 1
ATOM 3802 C CA . GLU C 1 48 ? -41.912 20.867 20.105 1.00 49.27 67 GLU C CA 1
ATOM 3803 C C . GLU C 1 48 ? -41.156 19.559 19.794 1.00 54.02 67 GLU C C 1
ATOM 3804 O O . GLU C 1 48 ? -40.349 19.085 20.594 1.00 53.99 67 GLU C O 1
ATOM 3810 N N . ALA C 1 49 ? -41.474 18.951 18.656 1.00 49.81 68 ALA C N 1
ATOM 3811 C CA . ALA C 1 49 ? -40.843 17.708 18.237 1.00 48.77 68 ALA C CA 1
ATOM 3812 C C . ALA C 1 49 ? -40.109 17.867 16.894 1.00 53.15 68 ALA C C 1
ATOM 3813 O O . ALA C 1 49 ? -40.516 18.673 16.056 1.00 52.31 68 ALA C O 1
ATOM 3815 N N . ASP C 1 50 ? -39.020 17.110 16.715 1.00 50.08 69 ASP C N 1
ATOM 3816 C CA . ASP C 1 50 ? -38.262 17.026 15.478 1.00 50.28 69 ASP C CA 1
ATOM 3817 C C . ASP C 1 50 ? -38.727 15.813 14.676 1.00 52.97 69 ASP C C 1
ATOM 3818 O O . ASP C 1 50 ? -39.151 14.812 15.256 1.00 51.84 69 ASP C O 1
ATOM 3823 N N . TYR C 1 51 ? -38.651 15.902 13.352 1.00 49.42 70 TYR C N 1
ATOM 3824 C CA . TYR C 1 51 ? -39.032 14.781 12.515 1.00 48.78 70 TYR C CA 1
ATOM 3825 C C . TYR C 1 51 ? -38.029 14.641 11.388 1.00 57.05 70 TYR C C 1
ATOM 3826 O O . TYR C 1 51 ? -37.415 15.630 10.972 1.00 58.21 70 TYR C O 1
ATOM 3835 N N . VAL C 1 52 ? -37.854 13.404 10.914 1.00 54.31 71 VAL C N 1
ATOM 3836 C CA . VAL C 1 52 ? -36.997 13.040 9.788 1.00 55.07 71 VAL C CA 1
ATOM 3837 C C . VAL C 1 52 ? -37.738 12.005 8.973 1.00 60.99 71 VAL C C 1
ATOM 3838 O O . VAL C 1 52 ? -38.023 10.903 9.472 1.00 60.98 71 VAL C O 1
ATOM 3842 N N . TYR C 1 53 ? -38.073 12.366 7.727 1.00 57.52 72 TYR C N 1
ATOM 3843 C CA . TYR C 1 53 ? -38.734 11.444 6.815 1.00 56.30 72 TYR C CA 1
ATOM 3844 C C . TYR C 1 53 ? -37.656 10.897 5.891 1.00 58.81 72 TYR C C 1
ATOM 3845 O O . TYR C 1 53 ? -36.933 11.682 5.271 1.00 59.95 72 TYR C O 1
ATOM 3854 N N . THR C 1 54 ? -37.465 9.567 5.909 1.00 52.85 73 THR C N 1
ATOM 3855 C CA . THR C 1 54 ? -36.473 8.860 5.107 1.00 53.93 73 THR C CA 1
ATOM 3856 C C . THR C 1 54 ? -37.160 7.858 4.207 1.00 60.94 73 THR C C 1
ATOM 3857 O O . THR C 1 54 ? -38.263 7.426 4.535 1.00 59.83 73 THR C O 1
ATOM 3861 N N . ASN C 1 55 ? -36.521 7.453 3.090 1.00 59.62 74 ASN C N 1
ATOM 3862 C CA . ASN C 1 55 ? -37.155 6.445 2.260 1.00 60.50 74 ASN C CA 1
ATOM 3863 C C . ASN C 1 55 ? -36.655 5.073 2.749 1.00 64.24 74 ASN C C 1
ATOM 3864 O O . ASN C 1 55 ? -35.845 5.040 3.680 1.00 64.68 74 ASN C O 1
ATOM 3869 N N . PRO C 1 56 ? -37.188 3.932 2.246 1.00 61.10 75 PRO C N 1
ATOM 3870 C CA . PRO C 1 56 ? -36.814 2.627 2.827 1.00 62.63 75 PRO C CA 1
ATOM 3871 C C . PRO C 1 56 ? -35.306 2.335 2.907 1.00 68.21 75 PRO C C 1
ATOM 3872 O O . PRO C 1 56 ? -34.906 1.605 3.811 1.00 67.78 75 PRO C O 1
ATOM 3876 N N . SER C 1 57 ? -34.478 2.891 1.984 1.00 66.54 76 SER C N 1
ATOM 3877 C CA . SER C 1 57 ? -33.021 2.691 2.002 1.00 67.87 76 SER C CA 1
ATOM 3878 C C . SER C 1 57 ? -32.382 3.424 3.203 1.00 68.83 76 SER C C 1
ATOM 3879 O O . SER C 1 57 ? -31.406 2.933 3.767 1.00 69.80 76 SER C O 1
ATOM 3882 N N . GLY C 1 58 ? -32.983 4.547 3.598 1.00 61.45 77 GLY C N 1
ATOM 3883 C CA . GLY C 1 58 ? -32.544 5.371 4.717 1.00 59.69 77 GLY C CA 1
ATOM 3884 C C . GLY C 1 58 ? -32.148 6.787 4.360 1.00 61.90 77 GLY C C 1
ATOM 3885 O O . GLY C 1 58 ? -31.831 7.559 5.257 1.00 62.50 77 GLY C O 1
ATOM 3886 N N . THR C 1 59 ? -32.133 7.146 3.059 1.00 57.33 78 THR C N 1
ATOM 3887 C CA . THR C 1 59 ? -31.782 8.509 2.609 1.00 56.34 78 THR C CA 1
ATOM 3888 C C . THR C 1 59 ? -32.898 9.504 3.033 1.00 56.52 78 THR C C 1
ATOM 3889 O O . THR C 1 59 ? -34.069 9.152 2.981 1.00 53.14 78 THR C O 1
ATOM 3893 N N . ILE C 1 60 ? -32.529 10.718 3.472 1.00 53.81 79 ILE C N 1
ATOM 3894 C CA . ILE C 1 60 ? -33.475 11.752 3.940 1.00 51.90 79 ILE C CA 1
ATOM 3895 C C . ILE C 1 60 ? -34.259 12.355 2.785 1.00 57.06 79 ILE C C 1
ATOM 3896 O O . ILE C 1 60 ? -33.679 12.674 1.740 1.00 57.27 79 ILE C O 1
ATOM 3901 N N . VAL C 1 61 ? -35.586 12.517 2.980 1.00 54.55 80 VAL C N 1
ATOM 3902 C CA . VAL C 1 61 ? -36.443 13.125 1.964 1.00 54.42 80 VAL C CA 1
ATOM 3903 C C . VAL C 1 61 ? -36.920 14.502 2.480 1.00 63.84 80 VAL C C 1
ATOM 3904 O O . VAL C 1 61 ? -36.864 15.479 1.734 1.00 67.37 80 VAL C O 1
ATOM 3908 N N . ASN C 1 62 ? -37.277 14.595 3.763 1.00 60.02 81 ASN C N 1
ATOM 3909 C CA . ASN C 1 62 ? -37.704 15.825 4.444 1.00 59.11 81 ASN C CA 1
ATOM 3910 C C . ASN C 1 62 ? -37.355 15.737 5.919 1.00 60.56 81 ASN C C 1
ATOM 3911 O O . ASN C 1 62 ? -37.310 14.654 6.499 1.00 58.83 81 ASN C O 1
ATOM 3916 N N . LYS C 1 63 ? -37.104 16.884 6.506 1.00 56.81 82 LYS C N 1
ATOM 3917 C CA . LYS C 1 63 ? -36.796 17.057 7.903 1.00 56.81 82 LYS C CA 1
ATOM 3918 C C . LYS C 1 63 ? -37.340 18.414 8.320 1.00 60.13 82 LYS C C 1
ATOM 3919 O O . LYS C 1 63 ? -37.385 19.354 7.517 1.00 61.02 82 LYS C O 1
ATOM 3925 N N . GLY C 1 64 ? -37.785 18.491 9.557 1.00 54.38 83 GLY C N 1
ATOM 3926 C CA . GLY C 1 64 ? -38.318 19.706 10.143 1.00 53.27 83 GLY C CA 1
ATOM 3927 C C . GLY C 1 64 ? -38.696 19.502 11.587 1.00 56.64 83 GLY C C 1
ATOM 3928 O O . GLY C 1 64 ? -38.321 18.503 12.208 1.00 56.39 83 GLY C O 1
ATOM 3929 N N . ASP C 1 65 ? -39.452 20.453 12.110 1.00 53.97 84 ASP C N 1
ATOM 3930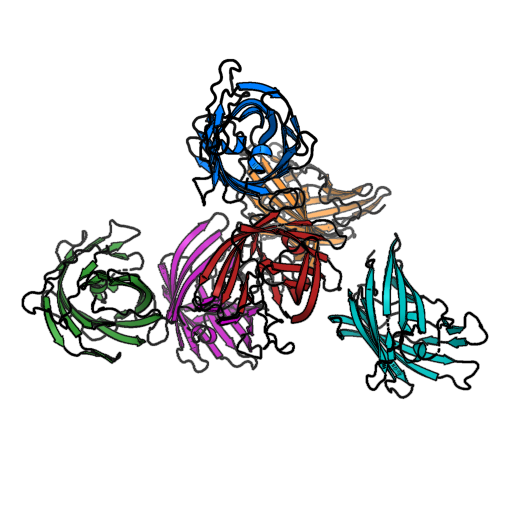 C CA . ASP C 1 65 ? -39.960 20.416 13.459 1.00 55.27 84 ASP C CA 1
ATOM 3931 C C . ASP C 1 65 ? -41.465 20.729 13.459 1.00 58.77 84 ASP C C 1
ATOM 3932 O O . ASP C 1 65 ? -41.960 21.395 12.548 1.00 59.01 84 ASP C O 1
ATOM 3937 N N . ILE C 1 66 ? -42.187 20.220 14.468 1.00 53.06 85 ILE C N 1
ATOM 3938 C CA . ILE C 1 66 ? -43.626 20.384 14.562 1.00 51.22 85 ILE C CA 1
ATOM 3939 C C . ILE C 1 66 ? -43.969 20.801 15.979 1.00 57.13 85 ILE C C 1
ATOM 3940 O O . ILE C 1 66 ? -43.368 20.301 16.940 1.00 58.76 85 ILE C O 1
ATOM 3945 N N . LYS C 1 67 ? -44.932 21.734 16.112 1.00 52.39 86 LYS C N 1
ATOM 3946 C CA . LYS C 1 67 ? -45.406 22.186 17.417 1.00 51.75 86 LYS C CA 1
ATOM 3947 C C . LYS C 1 67 ? -46.819 21.675 17.685 1.00 51.12 86 LYS C C 1
ATOM 3948 O O . LYS C 1 67 ? -47.631 21.564 16.769 1.00 49.15 86 LYS C O 1
ATOM 3954 N N . ALA C 1 68 ? -47.089 21.328 18.947 1.00 47.80 87 ALA C N 1
ATOM 3955 C CA . ALA C 1 68 ? -48.382 20.886 19.462 1.00 46.08 87 ALA C CA 1
ATOM 3956 C C . ALA C 1 68 ? -48.653 21.603 20.765 1.00 52.82 87 ALA C C 1
ATOM 3957 O O . ALA C 1 68 ? -47.717 21.789 21.552 1.00 54.06 87 ALA C O 1
ATOM 3959 N N . TYR C 1 69 ? -49.898 22.028 21.013 1.00 51.83 88 TYR C N 1
ATOM 3960 C CA . TYR C 1 69 ? -50.179 22.699 22.292 1.00 55.57 88 TYR C CA 1
ATOM 3961 C C . TYR C 1 69 ? -51.638 22.561 22.741 1.00 63.48 88 TYR C C 1
ATOM 3962 O O . TYR C 1 69 ? -52.528 22.276 21.935 1.00 61.10 88 TYR C O 1
ATOM 3971 N N . CYS C 1 70 ? -51.839 22.774 24.052 1.00 66.49 89 CYS C N 1
ATOM 3972 C CA . CYS C 1 70 ? -53.103 22.898 24.777 1.00 69.07 89 CYS C CA 1
ATOM 3973 C C . CYS C 1 70 ? -53.291 24.344 25.118 1.00 70.91 89 CYS C C 1
ATOM 3974 O O . CYS C 1 70 ? -52.392 25.000 25.663 1.00 71.68 89 CYS C O 1
ATOM 3977 N N . GLN C 1 71 ? -54.438 24.852 24.733 1.00 64.53 90 GLN C N 1
ATOM 3978 C CA . GLN C 1 71 ? -54.789 26.225 24.951 1.00 65.24 90 GLN C CA 1
ATOM 3979 C C . GLN C 1 71 ? -56.193 26.246 25.486 1.00 69.15 90 GLN C C 1
ATOM 3980 O O . GLN C 1 71 ? -57.137 25.984 24.729 1.00 69.33 90 GLN C O 1
ATOM 3986 N N . ASN C 1 72 ? -56.315 26.489 26.813 1.00 63.61 91 ASN C N 1
ATOM 3987 C CA . ASN C 1 72 ? -57.554 26.616 27.563 1.00 63.31 91 ASN C CA 1
ATOM 3988 C C . ASN C 1 72 ? -58.531 25.465 27.256 1.00 64.08 91 ASN C C 1
ATOM 3989 O O . ASN C 1 72 ? -59.667 25.695 26.836 1.00 62.81 91 ASN C O 1
ATOM 3994 N N . GLY C 1 73 ? -58.069 24.242 27.491 1.00 59.92 92 GLY C N 1
ATOM 3995 C CA . GLY C 1 73 ? -58.869 23.028 27.356 1.00 58.94 92 GLY C CA 1
ATOM 3996 C C . GLY C 1 73 ? -58.984 22.400 25.977 1.00 61.88 92 GLY C C 1
ATOM 3997 O O . GLY C 1 73 ? -59.566 21.318 25.856 1.00 63.40 92 GLY C O 1
ATOM 3998 N N . GLU C 1 74 ? -58.426 23.041 24.934 1.00 54.55 93 GLU C N 1
ATOM 3999 C CA . GLU C 1 74 ? -58.490 22.541 23.563 1.00 51.53 93 GLU C CA 1
ATOM 4000 C C . GLU C 1 74 ? -57.089 22.242 23.057 1.00 55.35 93 GLU C C 1
ATOM 4001 O O . GLU C 1 74 ? -56.158 23.002 23.342 1.00 56.88 93 GLU C O 1
ATOM 4007 N N . PHE C 1 75 ? -56.948 21.135 22.295 1.00 48.94 94 PHE C N 1
ATOM 4008 C CA . PHE C 1 75 ? -55.672 20.670 21.749 1.00 46.11 94 PHE C CA 1
ATOM 4009 C C . PHE C 1 75 ? -55.509 21.048 20.268 1.00 47.75 94 PHE C C 1
ATOM 4010 O O . PHE C 1 75 ? -56.393 20.784 19.459 1.00 46.24 94 PHE C O 1
ATOM 4018 N N . PHE C 1 76 ? -54.332 21.592 19.913 1.00 44.10 95 PHE C N 1
ATOM 4019 C CA . PHE C 1 76 ? -53.998 22.010 18.540 1.00 41.56 95 PHE C CA 1
ATOM 4020 C C . PHE C 1 76 ? -52.672 21.410 18.071 1.00 44.39 95 PHE C C 1
ATOM 4021 O O . PHE C 1 76 ? -51.751 21.220 18.852 1.00 46.67 95 PHE C O 1
ATOM 4029 N N . LEU C 1 77 ? -52.572 21.157 16.796 1.00 41.79 96 LEU C N 1
ATOM 4030 C CA . LEU C 1 77 ? -51.384 20.578 16.139 1.00 42.24 96 LEU C CA 1
ATOM 4031 C C . LEU C 1 77 ? -51.197 21.228 14.759 1.00 47.87 96 LEU C C 1
ATOM 4032 O O . LEU C 1 77 ? -52.197 21.528 14.098 1.00 46.29 96 LEU C O 1
ATOM 4037 N N . ASP C 1 78 ? -49.940 21.450 14.324 1.00 46.97 97 ASP C N 1
ATOM 4038 C CA . ASP C 1 78 ? -49.682 22.010 12.994 1.00 47.02 97 ASP C CA 1
ATOM 4039 C C . ASP C 1 78 ? -50.282 21.082 11.934 1.00 51.97 97 ASP C C 1
ATOM 4040 O O . ASP C 1 78 ? -50.039 19.867 11.937 1.00 53.96 97 ASP C O 1
ATOM 4045 N N . SER C 1 79 ? -51.105 21.652 11.058 1.00 48.89 98 SER C N 1
ATOM 4046 C CA . SER C 1 79 ? -51.836 20.933 10.003 1.00 48.32 98 SER C CA 1
ATOM 4047 C C . SER C 1 79 ? -50.922 20.181 8.980 1.00 55.75 98 SER C C 1
ATOM 4048 O O . SER C 1 79 ? -51.468 19.445 8.165 1.00 58.89 98 SER C O 1
ATOM 4051 N N . LYS C 1 80 ? -49.582 20.301 9.039 1.00 50.37 99 LYS C N 1
ATOM 4052 C CA . LYS C 1 80 ? -48.674 19.597 8.124 1.00 49.18 99 LYS C CA 1
ATOM 4053 C C . LYS C 1 80 ? -48.536 18.091 8.517 1.00 51.14 99 LYS C C 1
ATOM 4054 O O . LYS C 1 80 ? -48.076 17.258 7.706 1.00 49.07 99 LYS C O 1
ATOM 4060 N N . GLU C 1 81 ? -48.956 17.763 9.765 1.00 48.40 100 GLU C N 1
ATOM 4061 C CA . GLU C 1 81 ? -48.970 16.393 10.297 1.00 47.93 100 GLU C CA 1
ATOM 4062 C C . GLU C 1 81 ? -50.026 15.554 9.528 1.00 52.96 100 GLU C C 1
ATOM 4063 O O . GLU C 1 81 ? -49.917 14.319 9.428 1.00 55.23 100 GLU C O 1
ATOM 4069 N N . THR C 1 82 ? -51.018 16.246 8.948 1.00 47.23 101 THR C N 1
ATOM 4070 C CA . THR C 1 82 ? -52.081 15.637 8.152 1.00 46.48 101 THR C CA 1
ATOM 4071 C C . THR C 1 82 ? -51.469 15.060 6.854 1.00 49.88 101 THR C C 1
ATOM 4072 O O . THR C 1 82 ? -51.926 14.031 6.385 1.00 50.07 101 THR C O 1
ATOM 4076 N N . LEU C 1 83 ? -50.418 15.724 6.316 1.00 45.74 102 LEU C N 1
ATOM 4077 C CA . LEU C 1 83 ? -49.716 15.416 5.068 1.00 45.29 102 LEU C CA 1
ATOM 4078 C C . LEU C 1 83 ? -48.525 14.423 5.282 1.00 51.11 102 LEU C C 1
ATOM 4079 O O . LEU C 1 83 ? -47.697 14.244 4.380 1.00 48.74 102 LEU C O 1
ATOM 4084 N N . SER C 1 84 ? -48.524 13.699 6.436 1.00 51.00 103 SER C N 1
ATOM 4085 C CA . SER C 1 84 ? -47.548 12.647 6.797 1.00 52.14 103 SER C CA 1
ATOM 4086 C C . SER C 1 84 ? -47.835 11.332 6.085 1.00 60.71 103 SER C C 1
ATOM 4087 O O . SER C 1 84 ? -48.081 10.322 6.743 1.00 63.71 103 SER C O 1
ATOM 4090 N N . TYR C 1 85 ? -47.835 11.328 4.762 1.00 57.23 104 TYR C N 1
ATOM 4091 C CA . TYR C 1 85 ? -48.127 10.090 4.060 1.00 57.18 104 TYR C CA 1
ATOM 4092 C C . TYR C 1 85 ? -47.359 10.044 2.765 1.00 64.67 104 TYR C C 1
ATOM 4093 O O . TYR C 1 85 ? -47.005 11.100 2.255 1.00 62.48 104 TYR C O 1
ATOM 4102 N N . PRO C 1 86 ? -47.056 8.828 2.244 1.00 67.62 105 PRO C N 1
ATOM 4103 C CA . PRO C 1 86 ? -46.253 8.714 1.006 1.00 69.51 105 PRO C CA 1
ATOM 4104 C C . PRO C 1 86 ? -46.642 9.664 -0.155 1.00 75.00 105 PRO C C 1
ATOM 4105 O O . PRO C 1 86 ? -45.734 10.201 -0.760 1.00 74.31 105 PRO C O 1
ATOM 4109 N N . GLY C 1 87 ? -47.925 9.879 -0.451 1.00 74.32 106 GLY C N 1
ATOM 4110 C CA . GLY C 1 87 ? -48.333 10.769 -1.545 1.00 76.82 106 GLY C CA 1
ATOM 4111 C C . GLY C 1 87 ? -47.585 12.101 -1.647 1.00 85.55 106 GLY C C 1
ATOM 4112 O O . GLY C 1 87 ? -46.825 12.342 -2.600 1.00 86.65 106 GLY C O 1
ATOM 4113 N N . VAL C 1 88 ? -47.773 12.952 -0.620 1.00 82.86 107 VAL C N 1
ATOM 4114 C CA . VAL C 1 88 ? -47.182 14.274 -0.446 1.00 82.71 107 VAL C CA 1
ATOM 4115 C C . VAL C 1 88 ? -45.638 14.165 -0.306 1.00 90.58 107 VAL C C 1
ATOM 4116 O O . VAL C 1 88 ? -44.906 14.928 -0.955 1.00 90.32 107 VAL C O 1
ATOM 4120 N N . VAL C 1 89 ? -45.172 13.200 0.535 1.00 89.83 108 VAL C N 1
ATOM 4121 C CA . VAL C 1 89 ? -43.774 12.919 0.935 1.00 91.56 108 VAL C CA 1
ATOM 4122 C C . VAL C 1 89 ? -42.911 12.297 -0.252 1.00 102.01 108 VAL C C 1
ATOM 4123 O O . VAL C 1 89 ? -41.698 12.563 -0.293 1.00 101.96 108 VAL C O 1
ATOM 4127 N N . SER C 1 90 ? -43.525 11.532 -1.214 1.00 103.15 109 SER C N 1
ATOM 4128 C CA . SER C 1 90 ? -42.814 10.937 -2.381 1.00 105.71 109 SER C CA 1
ATOM 4129 C C . SER C 1 90 ? -42.370 12.032 -3.379 1.00 111.24 109 SER C C 1
ATOM 4130 O O . SER C 1 90 ? -41.279 11.933 -3.944 1.00 112.68 109 SER C O 1
ATOM 4133 N N . GLU C 1 91 ? -43.219 13.065 -3.583 1.00 106.98 110 GLU C N 1
ATOM 4134 C CA . GLU C 1 91 ? -42.944 14.223 -4.439 1.00 107.42 110 GLU C CA 1
ATOM 4135 C C . GLU C 1 91 ? -42.416 15.370 -3.533 1.00 109.17 110 GLU C C 1
ATOM 4136 O O . GLU C 1 91 ? -43.029 16.446 -3.453 1.00 108.87 110 GLU C O 1
ATOM 4146 N N . ASN C 1 93 ? -38.611 17.127 -1.361 1.00 96.65 112 ASN C N 1
ATOM 4147 C CA . ASN C 1 93 ? -37.190 17.316 -1.122 1.00 96.96 112 ASN C CA 1
ATOM 4148 C C . ASN C 1 93 ? -37.070 18.164 0.153 1.00 98.70 112 ASN C C 1
ATOM 4149 O O . ASN C 1 93 ? -38.088 18.576 0.707 1.00 95.74 112 ASN C O 1
ATOM 4154 N N . THR C 1 94 ? -35.857 18.380 0.646 1.00 96.80 113 THR C N 1
ATOM 4155 C CA . THR C 1 94 ? -35.667 19.055 1.923 1.00 96.87 113 THR C CA 1
ATOM 4156 C C . THR C 1 94 ? -35.903 20.602 1.840 1.00 101.26 113 THR C C 1
ATOM 4157 O O . THR C 1 94 ? -36.074 21.241 2.889 1.00 101.92 113 THR C O 1
ATOM 4161 N N . ASN C 1 95 ? -35.977 21.181 0.619 1.00 96.06 114 ASN C N 1
ATOM 4162 C CA . ASN C 1 95 ? -36.290 22.613 0.422 1.00 94.85 114 ASN C CA 1
ATOM 4163 C C . ASN C 1 95 ? -37.792 22.860 0.502 1.00 90.67 114 ASN C C 1
ATOM 4164 O O . ASN C 1 95 ? -38.227 24.008 0.575 1.00 90.38 114 ASN C O 1
ATOM 4169 N N . VAL C 1 96 ? -38.578 21.781 0.474 1.00 80.39 115 VAL C N 1
ATOM 4170 C CA . VAL C 1 96 ? -40.021 21.851 0.541 1.00 76.30 115 VAL C CA 1
ATOM 4171 C C . VAL C 1 96 ? -40.459 22.173 1.982 1.00 77.15 115 VAL C C 1
ATOM 4172 O O . VAL C 1 96 ? -40.079 21.478 2.938 1.00 76.85 115 VAL C O 1
ATOM 4176 N N . ASP C 1 97 ? -41.244 23.272 2.110 1.00 71.34 116 ASP C N 1
ATOM 4177 C CA . ASP C 1 97 ? -41.821 23.722 3.372 1.00 68.33 116 ASP C CA 1
ATOM 4178 C C . ASP C 1 97 ? -43.329 23.879 3.239 1.00 67.49 116 ASP C C 1
ATOM 4179 O O . ASP C 1 97 ? -43.867 23.847 2.131 1.00 65.98 116 ASP C O 1
ATOM 4184 N N . ILE C 1 98 ? -44.023 23.939 4.380 1.00 62.18 117 ILE C N 1
ATOM 4185 C CA . ILE C 1 98 ? -45.473 24.085 4.430 1.00 59.89 117 ILE C CA 1
ATOM 4186 C C . ILE C 1 98 ? -45.783 25.257 5.350 1.00 65.58 117 ILE C C 1
ATOM 4187 O O . ILE C 1 98 ? -45.119 25.414 6.381 1.00 66.69 117 ILE C O 1
ATOM 4192 N N . THR C 1 99 ? -46.761 26.109 4.946 1.00 61.24 118 THR C N 1
ATOM 4193 C CA . THR C 1 99 ? -47.211 27.252 5.733 1.00 61.18 118 THR C CA 1
ATOM 4194 C C . THR C 1 99 ? -47.824 26.745 7.034 1.00 62.03 118 THR C C 1
ATOM 4195 O O . THR C 1 99 ? -48.452 25.674 7.066 1.00 61.48 118 THR C O 1
ATOM 4199 N N . GLU C 1 100 ? -47.565 27.485 8.112 1.00 56.36 119 GLU C N 1
ATOM 4200 C CA . GLU C 1 100 ? -48.023 27.156 9.445 1.00 55.36 119 GLU C CA 1
ATOM 4201 C C . GLU C 1 100 ? -49.487 27.477 9.569 1.00 58.84 119 GLU C C 1
ATOM 4202 O O . GLU C 1 100 ? -49.917 28.579 9.236 1.00 59.48 119 GLU C O 1
ATOM 4208 N N . ASN C 1 101 ? -50.253 26.488 10.009 1.00 55.64 120 ASN C N 1
ATOM 4209 C CA . ASN C 1 101 ? -51.688 26.583 10.270 1.00 55.47 120 ASN C CA 1
ATOM 4210 C C . ASN C 1 101 ? -52.008 25.546 11.331 1.00 57.00 120 ASN C C 1
ATOM 4211 O O . ASN C 1 101 ? -51.849 24.348 11.089 1.00 55.41 120 ASN C O 1
ATOM 4216 N N . PHE C 1 102 ? -52.339 26.018 12.545 1.00 53.24 121 PHE C N 1
ATOM 4217 C CA . PHE C 1 102 ? -52.657 25.127 13.652 1.00 51.91 121 PHE C CA 1
ATOM 4218 C C . PHE C 1 102 ? -54.135 24.844 13.654 1.00 53.87 121 PHE C C 1
ATOM 4219 O O . PHE C 1 102 ? -54.945 25.770 13.561 1.00 54.41 121 PHE C O 1
ATOM 4227 N N . ILE C 1 103 ? -54.485 23.566 13.696 1.00 48.00 122 ILE C N 1
ATOM 4228 C CA . ILE C 1 103 ? -55.870 23.121 13.701 1.00 47.23 122 ILE C CA 1
ATOM 4229 C C . ILE C 1 103 ? -56.151 22.301 14.966 1.00 52.04 122 ILE C C 1
ATOM 4230 O O . ILE C 1 103 ? -55.271 21.600 15.464 1.00 53.12 122 ILE C O 1
ATOM 4235 N N . ASN C 1 104 ? -57.376 22.385 15.469 1.00 48.42 123 ASN C N 1
ATOM 4236 C CA . ASN C 1 104 ? -57.775 21.645 16.657 1.00 49.21 123 ASN C CA 1
ATOM 4237 C C . ASN C 1 104 ? -58.029 20.183 16.364 1.00 54.20 123 ASN C C 1
ATOM 4238 O O . ASN C 1 104 ? -58.364 19.827 15.236 1.00 55.08 123 ASN C O 1
ATOM 4243 N N . TYR C 1 105 ? -57.901 19.352 17.402 1.00 50.14 124 TYR C N 1
ATOM 4244 C CA . TYR C 1 105 ? -58.203 17.934 17.405 1.00 49.66 124 TYR C CA 1
ATOM 4245 C C . TYR C 1 105 ? -59.142 17.716 18.587 1.00 53.59 124 TYR C C 1
ATOM 4246 O O . TYR C 1 105 ? -58.734 17.778 19.746 1.00 55.66 124 TYR C O 1
ATOM 4255 N N . PRO C 1 106 ? -60.443 17.569 18.308 1.00 47.85 125 PRO C N 1
ATOM 4256 C CA . PRO C 1 106 ? -61.426 17.384 19.394 1.00 47.52 125 PRO C CA 1
ATOM 4257 C C . PRO C 1 106 ? -61.177 16.132 20.237 1.00 50.70 125 PRO C C 1
ATOM 4258 O O . PRO C 1 106 ? -60.549 15.175 19.753 1.00 47.72 125 PRO C O 1
ATOM 4262 N N . ASN C 1 107 ? -61.730 16.130 21.487 1.00 48.76 126 ASN C N 1
ATOM 4263 C CA . ASN C 1 107 ? -61.594 15.037 22.432 1.00 50.48 126 ASN C CA 1
ATOM 4264 C C . ASN C 1 107 ? -62.908 14.245 22.570 1.00 59.52 126 ASN C C 1
ATOM 4265 O O . ASN C 1 107 ? -63.774 14.592 23.390 1.00 62.27 126 ASN C O 1
ATOM 4270 N N . PRO C 1 108 ? -63.032 13.111 21.845 1.00 55.58 127 PRO C N 1
ATOM 4271 C CA . PRO C 1 108 ? -64.275 12.328 21.935 1.00 57.03 127 PRO C CA 1
ATOM 4272 C C . PRO C 1 108 ? -64.464 11.674 23.302 1.00 62.43 127 PRO C C 1
ATOM 4273 O O . PRO C 1 108 ? -65.569 11.214 23.617 1.00 62.53 127 PRO C O 1
ATOM 4277 N N . TYR C 1 109 ? -63.404 11.695 24.135 1.00 60.02 128 TYR C N 1
ATOM 4278 C CA . TYR C 1 109 ? -63.433 11.125 25.489 1.00 62.42 128 TYR C CA 1
ATOM 4279 C C . TYR C 1 109 ? -63.787 12.173 26.545 1.00 67.21 128 TYR C C 1
ATOM 4280 O O . TYR C 1 109 ? -63.938 11.817 27.704 1.00 69.92 128 TYR C O 1
ATOM 4289 N N . ALA C 1 110 ? -63.936 13.450 26.150 1.00 63.37 129 ALA C N 1
ATOM 4290 C CA . ALA C 1 110 ? -64.244 14.552 27.059 1.00 64.43 129 ALA C CA 1
ATOM 4291 C C . ALA C 1 110 ? -65.637 14.424 27.592 1.00 73.40 129 ALA C C 1
ATOM 4292 O O . ALA C 1 110 ? -66.557 14.084 26.827 1.00 74.97 129 ALA C O 1
ATOM 4294 N N . ALA C 1 111 ? -65.806 14.716 28.910 1.00 69.99 130 ALA C N 1
ATOM 4295 C CA . ALA C 1 111 ? -67.099 14.647 29.563 1.00 70.43 130 ALA C CA 1
ATOM 4296 C C . ALA C 1 111 ? -68.094 15.451 28.755 1.00 73.32 130 ALA C C 1
ATOM 4297 O O . ALA C 1 111 ? -69.110 14.888 28.377 1.00 75.45 130 ALA C O 1
ATOM 4299 N N . ASN C 1 112 ? -67.739 16.686 28.355 1.00 67.33 131 ASN C N 1
ATOM 4300 C CA . ASN C 1 112 ? -68.595 17.617 27.607 1.00 66.32 131 ASN C CA 1
ATOM 4301 C C . ASN C 1 112 ? -68.583 17.411 26.077 1.00 66.21 131 ASN C C 1
ATOM 4302 O O . ASN C 1 112 ? -69.065 18.295 25.369 1.00 64.74 131 ASN C O 1
ATOM 4307 N N . PHE C 1 113 ? -68.081 16.272 25.567 1.00 60.57 132 PHE C N 1
ATOM 4308 C CA . PHE C 1 113 ? -68.096 16.010 24.127 1.00 57.43 132 PHE C CA 1
ATOM 4309 C C . PHE C 1 113 ? -69.519 15.773 23.607 1.00 66.16 132 PHE C C 1
ATOM 4310 O O . PHE C 1 113 ? -70.228 14.889 24.099 1.00 68.37 132 PHE C O 1
ATOM 4318 N N . ASP C 1 114 ? -69.935 16.577 22.622 1.00 64.96 133 ASP C N 1
ATOM 4319 C CA . ASP C 1 114 ? -71.227 16.441 21.941 1.00 66.20 133 ASP C CA 1
ATOM 4320 C C . ASP C 1 114 ? -70.948 15.879 20.542 1.00 70.37 133 ASP C C 1
ATOM 4321 O O . ASP C 1 114 ? -70.371 16.569 19.690 1.00 65.18 133 ASP C O 1
ATOM 4326 N N . LYS C 1 115 ? -71.291 14.582 20.357 1.00 71.32 134 LYS C N 1
ATOM 4327 C CA . LYS C 1 115 ? -71.067 13.804 19.134 1.00 71.22 134 LYS C CA 1
ATOM 4328 C C . LYS C 1 115 ? -71.753 14.432 17.912 1.00 77.40 134 LYS C C 1
ATOM 4329 O O . LYS C 1 115 ? -71.273 14.244 16.791 1.00 76.93 134 LYS C O 1
ATOM 4331 N N . ASN C 1 116 ? -72.856 15.169 18.137 1.00 75.66 135 ASN C N 1
ATOM 4332 C CA . ASN C 1 116 ? -73.687 15.824 17.119 1.00 76.25 135 ASN C CA 1
ATOM 4333 C C . ASN C 1 116 ? -73.278 17.273 16.882 1.00 80.11 135 ASN C C 1
ATOM 4334 O O . ASN C 1 116 ? -73.756 17.891 15.923 1.00 81.56 135 ASN C O 1
ATOM 4339 N N . ASN C 1 117 ? -72.426 17.831 17.756 1.00 74.12 136 ASN C N 1
ATOM 4340 C CA . ASN C 1 117 ? -71.977 19.212 17.618 1.00 71.64 136 ASN C CA 1
ATOM 4341 C C . ASN C 1 117 ? -70.447 19.280 17.819 1.00 70.39 136 ASN C C 1
ATOM 4342 O O . ASN C 1 117 ? -69.969 19.586 18.921 1.00 71.53 136 ASN C O 1
ATOM 4347 N N . VAL C 1 118 ? -69.679 18.936 16.755 1.00 60.75 137 VAL C N 1
ATOM 4348 C CA . VAL C 1 118 ? -68.219 18.938 16.841 1.00 57.68 137 VAL C CA 1
ATOM 4349 C C . VAL C 1 118 ? -67.631 19.971 15.864 1.00 60.23 137 VAL C C 1
ATOM 4350 O O . VAL C 1 118 ? -67.675 19.728 14.659 1.00 60.32 137 VAL C O 1
ATOM 4354 N N . TYR C 1 119 ? -67.033 21.079 16.370 1.00 54.95 138 TYR C N 1
ATOM 4355 C CA . TYR C 1 119 ? -66.405 22.074 15.491 1.00 52.62 138 TYR C CA 1
ATOM 4356 C C . TYR C 1 119 ? -64.985 21.659 15.150 1.00 57.05 138 TYR C C 1
ATOM 4357 O O . TYR C 1 119 ? -64.213 21.286 16.042 1.00 58.91 138 TYR C O 1
ATOM 4366 N N . PHE C 1 120 ? -64.625 21.777 13.866 1.00 51.51 139 PHE C N 1
ATOM 4367 C CA . PHE C 1 120 ? -63.281 21.488 13.371 1.00 49.05 139 PHE C CA 1
ATOM 4368 C C . PHE C 1 120 ? -62.734 22.659 12.593 1.00 52.52 139 PHE C C 1
ATOM 4369 O O . PHE C 1 120 ? -63.422 23.164 11.714 1.00 53.15 139 PHE C O 1
ATOM 4377 N N . ASP C 1 121 ? -61.508 23.081 12.889 1.00 48.61 140 ASP C N 1
ATOM 4378 C CA . ASP C 1 121 ? -60.832 24.123 12.137 1.00 48.84 140 ASP C CA 1
ATOM 4379 C C . ASP C 1 121 ? -60.512 23.617 10.756 1.00 55.89 140 ASP C C 1
ATOM 4380 O O . ASP C 1 121 ? -60.233 22.431 10.614 1.00 55.29 140 ASP C O 1
ATOM 4385 N N . GLU C 1 122 ? -60.493 24.484 9.751 1.00 55.28 141 GLU C N 1
ATOM 4386 C CA . GLU C 1 122 ? -60.054 24.071 8.423 1.00 54.91 141 GLU C CA 1
ATOM 4387 C C . GLU C 1 122 ? -58.610 24.463 8.261 1.00 62.27 141 GLU C C 1
ATOM 4388 O O . GLU C 1 122 ? -58.137 25.437 8.863 1.00 62.42 141 GLU C O 1
ATOM 4394 N N . ALA C 1 123 ? -57.911 23.700 7.450 1.00 61.92 142 ALA C N 1
ATOM 4395 C CA . ALA C 1 123 ? -56.499 23.914 7.180 1.00 63.30 142 ALA C CA 1
ATOM 4396 C C . ALA C 1 123 ? -56.265 24.153 5.694 1.00 67.81 142 ALA C C 1
ATOM 4397 O O . ALA C 1 123 ? -56.370 23.222 4.890 1.00 66.85 142 ALA C O 1
ATOM 4399 N N . SER C 1 124 ? -55.971 25.391 5.325 1.00 66.01 143 SER C N 1
ATOM 4400 C CA . SER C 1 124 ? -55.649 25.740 3.936 1.00 66.87 143 SER C CA 1
ATOM 4401 C C . SER C 1 124 ? -54.214 26.196 3.924 1.00 71.36 143 SER C C 1
ATOM 4402 O O . SER C 1 124 ? -53.897 27.316 4.347 1.00 72.54 143 SER C O 1
ATOM 4405 N N . VAL C 1 125 ? -53.337 25.275 3.512 1.00 66.22 144 VAL C N 1
ATOM 4406 C CA . VAL C 1 125 ? -51.899 25.463 3.522 1.00 65.35 144 VAL C CA 1
ATOM 4407 C C . VAL C 1 125 ? -51.317 25.672 2.102 1.00 67.84 144 VAL C C 1
ATOM 4408 O O . VAL C 1 125 ? -52.033 25.632 1.095 1.00 67.25 144 VAL C O 1
ATOM 4412 N N . LYS C 1 126 ? -49.993 25.919 2.072 1.00 63.14 145 LYS C N 1
ATOM 4413 C CA . LYS C 1 126 ? -49.179 26.144 0.895 1.00 62.80 145 LYS C CA 1
ATOM 4414 C C . LYS C 1 126 ? -47.896 25.352 1.005 1.00 64.77 145 LYS C C 1
ATOM 4415 O O . LYS C 1 126 ? -47.041 25.639 1.845 1.00 66.47 145 LYS C O 1
ATOM 4421 N N . ILE C 1 127 ? -47.753 24.353 0.169 1.00 57.97 146 ILE C N 1
ATOM 4422 C CA . ILE C 1 127 ? -46.525 23.578 0.177 1.00 56.73 146 ILE C CA 1
ATOM 4423 C C . ILE C 1 127 ? -45.649 24.175 -0.966 1.00 57.37 146 ILE C C 1
ATOM 4424 O O . ILE C 1 127 ? -46.096 24.296 -2.100 1.00 55.98 146 ILE C O 1
ATOM 4429 N N . TYR C 1 128 ? -44.469 24.662 -0.619 1.00 53.58 147 TYR C N 1
ATOM 4430 C CA . TYR C 1 128 ? -43.618 25.399 -1.546 1.00 56.26 147 TYR C CA 1
ATOM 4431 C C . TYR C 1 128 ? -42.145 25.074 -1.364 1.00 64.11 147 TYR C C 1
ATOM 4432 O O . TYR C 1 128 ? -41.759 24.550 -0.326 1.00 63.19 147 TYR C O 1
ATOM 4441 N N . ASP C 1 129 ? -41.320 25.496 -2.336 1.00 64.96 148 ASP C N 1
ATOM 4442 C CA . ASP C 1 129 ? -39.867 25.371 -2.335 1.00 67.64 148 ASP C CA 1
ATOM 4443 C C . ASP C 1 129 ? -39.280 26.644 -1.694 1.00 76.59 148 ASP C C 1
ATOM 4444 O O . ASP C 1 129 ? -39.434 27.751 -2.243 1.00 77.61 148 ASP C O 1
ATOM 4449 N N . LYS C 1 130 ? -38.628 26.486 -0.517 1.00 74.45 149 LYS C N 1
ATOM 4450 C CA . LYS C 1 130 ? -37.982 27.564 0.250 1.00 76.65 149 LYS C CA 1
ATOM 4451 C C . LYS C 1 130 ? -37.045 28.406 -0.620 1.00 83.72 149 LYS C C 1
ATOM 4452 O O . LYS C 1 130 ? -36.967 29.627 -0.430 1.00 84.89 149 LYS C O 1
ATOM 4458 N N . LYS C 1 131 ? -36.348 27.739 -1.581 1.00 81.95 150 LYS C N 1
ATOM 4459 C CA . LYS C 1 131 ? -35.370 28.334 -2.502 1.00 85.31 150 LYS C CA 1
ATOM 4460 C C . LYS C 1 131 ? -36.036 28.955 -3.770 1.00 89.70 150 LYS C C 1
ATOM 4461 O O . LYS C 1 131 ? -35.437 29.837 -4.394 1.00 92.52 150 LYS C O 1
ATOM 4463 N N . ASN C 1 132 ? -37.258 28.505 -4.132 1.00 83.00 151 ASN C N 1
ATOM 4464 C CA . ASN C 1 132 ? -38.021 29.007 -5.281 1.00 82.58 151 ASN C CA 1
ATOM 4465 C C . ASN C 1 132 ? -39.512 29.008 -4.936 1.00 82.73 151 ASN C C 1
ATOM 4466 O O . ASN C 1 132 ? -40.220 28.038 -5.220 1.00 79.89 151 ASN C O 1
ATOM 4471 N N . ARG C 1 133 ? -39.983 30.101 -4.306 1.00 79.29 152 ARG C N 1
ATOM 4472 C CA . ARG C 1 133 ? -41.378 30.252 -3.841 1.00 75.83 152 ARG C CA 1
ATOM 4473 C C . ARG C 1 133 ? -42.403 30.358 -5.019 1.00 76.80 152 ARG C C 1
ATOM 4474 O O . ARG C 1 133 ? -43.611 30.317 -4.776 1.00 74.20 152 ARG C O 1
ATOM 4482 N N . LYS C 1 134 ? -41.923 30.410 -6.280 1.00 73.43 153 LYS C N 1
ATOM 4483 C CA . LYS C 1 134 ? -42.788 30.377 -7.467 1.00 72.31 153 LYS C CA 1
ATOM 4484 C C . LYS C 1 134 ? -43.286 28.934 -7.657 1.00 73.25 153 LYS C C 1
ATOM 4485 O O . LYS C 1 134 ? -44.303 28.690 -8.310 1.00 70.85 153 LYS C O 1
ATOM 4491 N N . ASN C 1 135 ? -42.541 27.978 -7.088 1.00 70.02 154 ASN C N 1
ATOM 4492 C CA . ASN C 1 135 ? -42.895 26.572 -7.122 1.00 68.75 154 ASN C CA 1
ATOM 4493 C C . ASN C 1 135 ? -43.701 26.276 -5.845 1.00 71.93 154 ASN C C 1
ATOM 4494 O O . ASN C 1 135 ? -43.136 26.131 -4.753 1.00 71.73 154 ASN C O 1
ATOM 4499 N N . ARG C 1 136 ? -45.034 26.264 -5.979 1.00 66.43 155 ARG C N 1
ATOM 4500 C CA . ARG C 1 136 ? -45.926 26.028 -4.849 1.00 63.34 155 ARG C CA 1
ATOM 4501 C C . ARG C 1 136 ? -47.179 25.241 -5.278 1.00 66.02 155 ARG C C 1
ATOM 4502 O O . ARG C 1 136 ? -47.488 25.134 -6.473 1.00 67.49 155 ARG C O 1
ATOM 4510 N N . LYS C 1 137 ? -47.875 24.697 -4.266 1.00 58.95 156 LYS C N 1
ATOM 4511 C CA . LYS C 1 137 ? -49.127 23.966 -4.345 1.00 57.74 156 LYS C CA 1
ATOM 4512 C C . LYS C 1 137 ? -50.016 24.380 -3.208 1.00 63.68 156 LYS C C 1
ATOM 4513 O O . LYS C 1 137 ? -49.547 24.528 -2.078 1.00 63.99 156 LYS C O 1
ATOM 4519 N N . ASP C 1 138 ? -51.303 24.548 -3.490 1.00 61.42 157 ASP C N 1
ATOM 4520 C CA . ASP C 1 138 ? -52.344 24.811 -2.493 1.00 59.52 157 ASP C CA 1
ATOM 4521 C C . ASP C 1 138 ? -52.919 23.497 -2.054 1.00 60.93 157 ASP C C 1
ATOM 4522 O O . ASP C 1 138 ? -53.176 22.649 -2.899 1.00 59.98 157 ASP C O 1
ATOM 4535 N N . ALA C 1 140 ? -56.015 22.174 0.509 1.00 52.00 159 ALA C N 1
ATOM 4536 C CA . ALA C 1 140 ? -57.107 22.508 1.404 1.00 48.83 159 ALA C CA 1
ATOM 4537 C C . ALA C 1 140 ? -57.616 21.253 2.113 1.00 51.57 159 ALA C C 1
ATOM 4538 O O . ALA C 1 140 ? -58.044 20.317 1.450 1.00 53.71 159 ALA C O 1
ATOM 4540 N N . ILE C 1 141 ? -57.463 21.204 3.453 1.00 46.08 160 ILE C N 1
ATOM 4541 C CA . ILE C 1 141 ? -57.957 20.160 4.363 1.00 45.71 160 ILE C CA 1
ATOM 4542 C C . ILE C 1 141 ? -59.240 20.743 4.931 1.00 51.47 160 ILE C C 1
ATOM 4543 O O . ILE C 1 141 ? -59.156 21.735 5.668 1.00 52.44 160 ILE C O 1
ATOM 4548 N N . LYS C 1 142 ? -60.424 20.241 4.500 1.00 47.45 161 LYS C N 1
ATOM 4549 C CA . LYS C 1 142 ? -61.723 20.797 4.872 1.00 46.89 161 LYS C CA 1
ATOM 4550 C C . LYS C 1 142 ? -62.730 19.693 5.172 1.00 51.76 161 LYS C C 1
ATOM 4551 O O . LYS C 1 142 ? -62.387 18.506 5.058 1.00 49.50 161 LYS C O 1
ATOM 4557 N N . ASP C 1 143 ? -63.977 20.093 5.576 1.00 49.67 162 ASP C N 1
ATOM 4558 C CA . ASP C 1 143 ? -65.108 19.206 5.882 1.00 49.40 162 ASP C CA 1
ATOM 4559 C C . ASP C 1 143 ? -64.691 18.060 6.835 1.00 51.82 162 ASP C C 1
ATOM 4560 O O . ASP C 1 143 ? -65.037 16.898 6.626 1.00 53.09 162 ASP C O 1
ATOM 4565 N N . ARG C 1 144 ? -63.936 18.402 7.875 1.00 46.31 163 ARG C N 1
ATOM 4566 C CA . ARG C 1 144 ? -63.462 17.446 8.872 1.00 44.60 163 ARG C CA 1
ATOM 4567 C C . ARG C 1 144 ? -64.642 16.995 9.696 1.00 51.09 163 ARG C C 1
ATOM 4568 O O . ARG C 1 144 ? -65.437 17.835 10.105 1.00 52.96 163 ARG C O 1
ATOM 4576 N N . GLU C 1 145 ? -64.790 15.686 9.913 1.00 47.28 164 GLU C N 1
ATOM 4577 C CA . GLU C 1 145 ? -65.895 15.173 10.723 1.00 46.98 164 GLU C CA 1
ATOM 4578 C C . GLU C 1 145 ? -65.450 14.008 11.628 1.00 48.26 164 GLU C C 1
ATOM 4579 O O . GLU C 1 145 ? -64.544 13.242 11.275 1.00 45.03 164 GLU C O 1
ATOM 4585 N N . PHE C 1 146 ? -66.157 13.850 12.772 1.00 44.25 165 PHE C N 1
ATOM 4586 C CA . PHE C 1 146 ? -65.900 12.785 13.714 1.00 43.13 165 PHE C CA 1
ATOM 4587 C C . PHE C 1 146 ? -66.726 11.559 13.298 1.00 50.25 165 PHE C C 1
ATOM 4588 O O . PHE C 1 146 ? -67.923 11.668 12.974 1.00 51.52 165 PHE C O 1
ATOM 4596 N N . ILE C 1 147 ? -66.056 10.394 13.276 1.00 45.01 166 ILE C N 1
ATOM 4597 C CA . ILE C 1 147 ? -66.637 9.153 12.813 1.00 45.08 166 ILE C CA 1
ATOM 4598 C C . ILE C 1 147 ? -67.006 8.315 14.003 1.00 48.69 166 ILE C C 1
ATOM 4599 O O . ILE C 1 147 ? -68.177 8.081 14.209 1.00 50.33 166 ILE C O 1
ATOM 4604 N N . LYS C 1 148 ? -66.018 7.852 14.773 1.00 45.29 167 LYS C N 1
ATOM 4605 C CA . LYS C 1 148 ? -66.188 7.003 15.940 1.00 46.43 167 LYS C CA 1
ATOM 4606 C C . LYS C 1 148 ? -64.906 6.917 16.721 1.00 49.94 167 LYS C C 1
ATOM 4607 O O . LYS C 1 148 ? -63.868 7.414 16.273 1.00 45.87 167 LYS C O 1
ATOM 4613 N N . THR C 1 149 ? -64.969 6.237 17.879 1.00 52.30 168 THR C N 1
ATOM 4614 C CA . THR C 1 149 ? -63.815 5.865 18.706 1.00 53.54 168 THR C CA 1
ATOM 4615 C C . THR C 1 149 ? -63.604 4.371 18.633 1.00 62.90 168 THR C C 1
ATOM 4616 O O . THR C 1 149 ? -64.503 3.615 19.012 1.00 66.45 168 THR C O 1
ATOM 4620 N N . GLU C 1 150 ? -62.437 3.923 18.178 1.00 59.46 169 GLU C N 1
ATOM 4621 C CA . GLU C 1 150 ? -62.225 2.487 18.144 1.00 61.78 169 GLU C CA 1
ATOM 4622 C C . GLU C 1 150 ? -60.825 2.168 18.568 1.00 63.71 169 GLU C C 1
ATOM 4623 O O . GLU C 1 150 ? -59.942 3.018 18.506 1.00 61.34 169 GLU C O 1
ATOM 4629 N N . SER C 1 151 ? -60.642 0.942 19.039 1.00 62.21 170 SER C N 1
ATOM 4630 C CA . SER C 1 151 ? -59.363 0.414 19.464 1.00 61.77 170 SER C CA 1
ATOM 4631 C C . SER C 1 151 ? -58.609 -0.096 18.246 1.00 68.23 170 SER C C 1
ATOM 4632 O O . SER C 1 151 ? -59.174 -0.842 17.433 1.00 71.05 170 SER C O 1
ATOM 4635 N N . ILE C 1 152 ? -57.346 0.344 18.098 1.00 62.18 171 ILE C N 1
ATOM 4636 C CA . ILE C 1 152 ? -56.481 -0.012 16.980 1.00 59.53 171 ILE C CA 1
ATOM 4637 C C . ILE C 1 152 ? -55.244 -0.689 17.519 1.00 61.19 171 ILE C C 1
ATOM 4638 O O . ILE C 1 152 ? -54.643 -0.207 18.473 1.00 58.74 171 ILE C O 1
ATOM 4643 N N . THR C 1 153 ? -54.868 -1.814 16.894 1.00 59.42 172 THR C N 1
ATOM 4644 C CA . THR C 1 153 ? -53.668 -2.558 17.248 1.00 60.22 172 THR C CA 1
ATOM 4645 C C . THR C 1 153 ? -52.666 -2.427 16.100 1.00 66.38 172 THR C C 1
ATOM 4646 O O . THR C 1 153 ? -52.991 -2.697 14.941 1.00 69.32 172 THR C O 1
ATOM 4650 N N . THR C 1 154 ? -51.466 -1.957 16.430 1.00 59.57 173 THR C N 1
ATOM 4651 C CA . THR C 1 154 ? -50.347 -1.814 15.503 1.00 57.78 173 THR C CA 1
ATOM 4652 C C . THR C 1 154 ? -49.114 -2.531 16.125 1.00 62.86 173 THR C C 1
ATOM 4653 O O . THR C 1 154 ? -49.184 -2.925 17.304 1.00 64.50 173 THR C O 1
ATOM 4657 N N . PRO C 1 155 ? -47.958 -2.649 15.420 1.00 56.76 174 PRO C N 1
ATOM 4658 C CA . PRO C 1 155 ? -46.788 -3.264 16.061 1.00 58.54 174 PRO C CA 1
ATOM 4659 C C . PRO C 1 155 ? -46.311 -2.506 17.328 1.00 65.62 174 PRO C C 1
ATOM 4660 O O . PRO C 1 155 ? -45.567 -3.094 18.115 1.00 69.70 174 PRO C O 1
ATOM 4664 N N . ALA C 1 156 ? -46.759 -1.235 17.546 1.00 58.48 175 ALA C N 1
ATOM 4665 C CA . ALA C 1 156 ? -46.400 -0.417 18.707 1.00 56.88 175 ALA C CA 1
ATOM 4666 C C . ALA C 1 156 ? -47.266 -0.737 19.946 1.00 62.94 175 ALA C C 1
ATOM 4667 O O . ALA C 1 156 ? -46.878 -0.410 21.065 1.00 64.87 175 ALA C O 1
ATOM 4669 N N . GLY C 1 157 ? -48.416 -1.362 19.734 1.00 58.54 176 GLY C N 1
ATOM 4670 C CA . GLY C 1 157 ? -49.341 -1.727 20.798 1.00 59.53 176 GLY C CA 1
ATOM 4671 C C . GLY C 1 157 ? -50.791 -1.553 20.400 1.00 62.96 176 GLY C C 1
ATOM 4672 O O . GLY C 1 157 ? -51.106 -1.462 19.210 1.00 61.74 176 GLY C O 1
ATOM 4673 N N . THR C 1 158 ? -51.685 -1.487 21.401 1.00 60.31 177 THR C N 1
ATOM 4674 C CA . THR C 1 158 ? -53.125 -1.285 21.204 1.00 59.75 177 THR C CA 1
ATOM 4675 C C . THR C 1 158 ? -53.490 0.056 21.834 1.00 64.04 177 THR C C 1
ATOM 4676 O O . THR C 1 158 ? -53.079 0.356 22.958 1.00 64.16 177 THR C O 1
ATOM 4680 N N . PHE C 1 159 ? -54.221 0.884 21.075 1.00 61.27 178 PHE C N 1
ATOM 4681 C CA . PHE C 1 159 ? -54.570 2.253 21.466 1.00 60.11 178 PHE C CA 1
ATOM 4682 C C . PHE C 1 159 ? -56.033 2.586 21.213 1.00 66.64 178 PHE C C 1
ATOM 4683 O O . PHE C 1 159 ? -56.573 2.204 20.162 1.00 67.03 178 PHE C O 1
ATOM 4691 N N . ASP C 1 160 ? -56.673 3.315 22.162 1.00 63.49 179 ASP C N 1
ATOM 4692 C CA A ASP C 1 160 ? -58.045 3.772 21.972 0.70 63.57 179 ASP C CA 1
ATOM 4693 C CA B ASP C 1 160 ? -58.040 3.789 21.982 0.30 62.49 179 ASP C CA 1
ATOM 4694 C C . ASP C 1 160 ? -57.919 5.036 21.126 1.00 64.18 179 ASP C C 1
ATOM 4695 O O . ASP C 1 160 ? -57.203 5.974 21.508 1.00 63.09 179 ASP C O 1
ATOM 4704 N N . CYS C 1 161 ? -58.500 5.018 19.923 1.00 58.04 180 CYS C N 1
ATOM 4705 C CA . CYS C 1 161 ? -58.341 6.128 19.003 1.00 54.16 180 CYS C CA 1
ATOM 4706 C C . CYS C 1 161 ? -59.629 6.834 18.695 1.00 56.23 180 CYS C C 1
ATOM 4707 O O . CYS C 1 161 ? -60.702 6.262 18.795 1.00 58.62 180 CYS C O 1
ATOM 4710 N N . ALA C 1 162 ? -59.480 8.080 18.246 1.00 49.55 181 ALA C N 1
ATOM 4711 C CA . ALA C 1 162 ? -60.484 8.933 17.660 1.00 48.72 181 ALA C CA 1
ATOM 4712 C C . ALA C 1 162 ? -60.282 8.860 16.159 1.00 51.75 181 ALA C C 1
ATOM 4713 O O . ALA C 1 162 ? -59.154 9.044 15.691 1.00 47.30 181 ALA C O 1
ATOM 4715 N N . LYS C 1 163 ? -61.341 8.452 15.419 1.00 51.73 182 LYS C N 1
ATOM 4716 C CA . LYS C 1 163 ? -61.355 8.339 13.959 1.00 49.24 182 LYS C CA 1
ATOM 4717 C C . LYS C 1 163 ? -62.065 9.548 13.428 1.00 53.77 182 LYS C C 1
ATOM 4718 O O . LYS C 1 163 ? -63.272 9.717 13.639 1.00 57.22 182 LYS C O 1
ATOM 4724 N N . VAL C 1 164 ? -61.295 10.416 12.782 1.00 46.66 183 VAL C N 1
ATOM 4725 C CA . VAL C 1 164 ? -61.740 11.654 12.153 1.00 44.36 183 VAL C CA 1
ATOM 4726 C C . VAL C 1 164 ? -61.499 11.549 10.603 1.00 48.31 183 VAL C C 1
ATOM 4727 O O . VAL C 1 164 ? -60.481 11.024 10.180 1.00 47.26 183 VAL C O 1
ATOM 4731 N N . LYS C 1 165 ? -62.482 11.950 9.789 1.00 45.43 184 LYS C N 1
ATOM 4732 C CA . LYS C 1 165 ? -62.395 12.020 8.331 1.00 44.77 184 LYS C CA 1
ATOM 4733 C C . LYS C 1 165 ? -62.156 13.471 7.937 1.00 48.81 184 LYS C C 1
ATOM 4734 O O . LYS C 1 165 ? -62.612 14.368 8.647 1.00 49.03 184 LYS C O 1
ATOM 4740 N N . TYR C 1 166 ? -61.460 13.706 6.815 1.00 45.16 185 TYR C N 1
ATOM 4741 C CA . TYR C 1 166 ? -61.222 15.043 6.242 1.00 44.54 185 TYR C CA 1
ATOM 4742 C C . TYR C 1 166 ? -61.267 14.942 4.727 1.00 49.19 185 TYR C C 1
ATOM 4743 O O . TYR C 1 166 ? -60.944 13.879 4.195 1.00 48.15 185 TYR C O 1
ATOM 4752 N N . ASN C 1 167 ? -61.651 16.031 4.039 1.00 45.74 186 ASN C N 1
ATOM 4753 C CA . ASN C 1 167 ? -61.603 16.110 2.579 1.00 45.51 186 ASN C CA 1
ATOM 4754 C C . ASN C 1 167 ? -60.368 16.907 2.182 1.00 47.65 186 ASN C C 1
ATOM 4755 O O . ASN C 1 167 ? -59.968 17.809 2.905 1.00 45.73 186 ASN C O 1
ATOM 4760 N N . ILE C 1 168 ? -59.739 16.555 1.066 1.00 45.95 187 ILE C N 1
ATOM 4761 C CA . ILE C 1 168 ? -58.545 17.260 0.611 1.00 44.10 187 ILE C CA 1
ATOM 4762 C C . ILE C 1 168 ? -58.700 17.653 -0.869 1.00 49.57 187 ILE C C 1
ATOM 4763 O O . ILE C 1 168 ? -59.292 16.916 -1.663 1.00 49.43 187 ILE C O 1
ATOM 4768 N N . ALA C 1 169 ? -58.219 18.863 -1.200 1.00 47.26 188 ALA C N 1
ATOM 4769 C CA . ALA C 1 169 ? -58.229 19.410 -2.551 1.00 48.96 188 ALA C CA 1
ATOM 4770 C C . ALA C 1 169 ? -56.880 20.069 -2.815 1.00 54.56 188 ALA C C 1
ATOM 4771 O O . ALA C 1 169 ? -56.404 20.877 -2.005 1.00 53.11 188 ALA C O 1
ATOM 4773 N N . THR C 1 170 ? -56.258 19.705 -3.931 1.00 52.42 189 THR C N 1
ATOM 4774 C CA . THR C 1 170 ? -54.929 20.174 -4.264 1.00 52.89 189 THR C CA 1
ATOM 4775 C C . THR C 1 170 ? -54.956 20.906 -5.605 1.00 59.71 189 THR C C 1
ATOM 4776 O O . THR C 1 170 ? -55.467 20.395 -6.608 1.00 60.77 189 THR C O 1
ATOM 4780 N N . ARG C 1 171 ? -54.351 22.103 -5.603 1.00 56.36 190 ARG C N 1
ATOM 4781 C CA . ARG C 1 171 ? -54.201 23.019 -6.733 1.00 56.81 190 ARG C CA 1
ATOM 4782 C C . ARG C 1 171 ? -52.744 23.350 -6.977 1.00 60.78 190 ARG C C 1
ATOM 4783 O O . ARG C 1 171 ? -51.963 23.437 -6.034 1.00 58.08 190 ARG C O 1
ATOM 4791 N N . SER C 1 172 ? -52.384 23.562 -8.237 1.00 60.81 191 SER C N 1
ATOM 4792 C CA . SER C 1 172 ? -51.020 23.869 -8.650 1.00 61.75 191 SER C CA 1
ATOM 4793 C C . SER C 1 172 ? -51.043 24.783 -9.846 1.00 69.78 191 SER C C 1
ATOM 4794 O O . SER C 1 172 ? -51.882 24.572 -10.734 1.00 70.54 191 SER C O 1
ATOM 4797 N N . PRO C 1 173 ? -50.112 25.773 -9.928 1.00 67.68 192 PRO C N 1
ATOM 4798 C CA . PRO C 1 173 ? -50.077 26.641 -11.113 1.00 70.84 192 PRO C CA 1
ATOM 4799 C C . PRO C 1 173 ? -49.805 25.856 -12.407 1.00 79.53 192 PRO C C 1
ATOM 4800 O O . PRO C 1 173 ? -50.247 26.266 -13.483 1.00 81.08 192 PRO C O 1
ATOM 4804 N N . LYS C 1 174 ? -49.126 24.708 -12.277 1.00 78.85 193 LYS C N 1
ATOM 4805 C CA . LYS C 1 174 ? -48.748 23.794 -13.355 1.00 82.36 193 LYS C CA 1
ATOM 4806 C C . LYS C 1 174 ? -49.959 22.980 -13.843 1.00 92.88 193 LYS C C 1
ATOM 4807 O O . LYS C 1 174 ? -50.154 22.868 -15.056 1.00 95.33 193 LYS C O 1
ATOM 4813 N N . SER C 1 175 ? -50.784 22.452 -12.904 1.00 91.35 194 SER C N 1
ATOM 4814 C CA . SER C 1 175 ? -51.974 21.629 -13.181 1.00 93.11 194 SER C CA 1
ATOM 4815 C C . SER C 1 175 ? -53.183 22.483 -13.582 1.00 99.66 194 SER C C 1
ATOM 4816 O O . SER C 1 175 ? -53.380 23.580 -13.046 1.00 98.69 194 SER C O 1
ATOM 4819 N N . LYS C 1 176 ? -54.021 21.956 -14.486 1.00 98.82 195 LYS C N 1
ATOM 4820 C CA . LYS C 1 176 ? -55.230 22.669 -14.914 1.00 100.50 195 LYS C CA 1
ATOM 4821 C C . LYS C 1 176 ? -56.406 22.384 -13.958 1.00 103.50 195 LYS C C 1
ATOM 4822 O O . LYS C 1 176 ? -57.203 23.286 -13.670 1.00 102.67 195 LYS C O 1
ATOM 4824 N N . GLU C 1 177 ? -56.503 21.128 -13.460 1.00 99.27 196 GLU C N 1
ATOM 4825 C CA . GLU C 1 177 ? -57.587 20.675 -12.579 1.00 97.04 196 GLU C CA 1
ATOM 4826 C C . GLU C 1 177 ? -57.137 20.487 -11.109 1.00 93.23 196 GLU C C 1
ATOM 4827 O O . GLU C 1 177 ? -55.957 20.246 -10.815 1.00 92.45 196 GLU C O 1
ATOM 4833 N N . THR C 1 178 ? -58.123 20.597 -10.205 1.00 83.82 197 THR C N 1
ATOM 4834 C CA . THR C 1 178 ? -58.009 20.366 -8.778 1.00 78.32 197 THR C CA 1
ATOM 4835 C C . THR C 1 178 ? -58.068 18.852 -8.530 1.00 78.26 197 THR C C 1
ATOM 4836 O O . THR C 1 178 ? -58.974 18.179 -9.038 1.00 79.23 197 THR C O 1
ATOM 4840 N N . ILE C 1 179 ? -57.101 18.315 -7.772 1.00 69.40 198 ILE C N 1
ATOM 4841 C CA . ILE C 1 179 ? -57.109 16.905 -7.405 1.00 66.35 198 ILE C CA 1
ATOM 4842 C C . ILE C 1 179 ? -57.786 16.787 -6.031 1.00 63.29 198 ILE C C 1
ATOM 4843 O O . ILE C 1 179 ? -57.312 17.354 -5.045 1.00 60.36 198 ILE C O 1
ATOM 4848 N N . THR C 1 180 ? -58.907 16.063 -5.985 1.00 57.61 199 THR C N 1
ATOM 4849 C CA . THR C 1 180 ? -59.642 15.868 -4.747 1.00 55.48 199 THR C CA 1
ATOM 4850 C C . THR C 1 180 ? -59.521 14.439 -4.244 1.00 59.11 199 THR C C 1
ATOM 4851 O O . THR C 1 180 ? -59.279 13.508 -5.008 1.00 62.10 199 THR C O 1
ATOM 4855 N N . GLY C 1 181 ? -59.722 14.293 -2.953 1.00 52.21 200 GLY C N 1
ATOM 4856 C CA . GLY C 1 181 ? -59.709 13.028 -2.251 1.00 51.09 200 GLY C CA 1
ATOM 4857 C C . GLY C 1 181 ? -60.156 13.226 -0.827 1.00 51.37 200 GLY C C 1
ATOM 4858 O O . GLY C 1 181 ? -60.733 14.256 -0.492 1.00 50.41 200 GLY C O 1
ATOM 4859 N N . TYR C 1 182 ? -59.909 12.237 0.014 1.00 46.68 201 TYR C N 1
ATOM 4860 C CA . TYR C 1 182 ? -60.223 12.302 1.426 1.00 45.44 201 TYR C CA 1
ATOM 4861 C C . TYR C 1 182 ? -59.286 11.370 2.180 1.00 51.67 201 TYR C C 1
ATOM 4862 O O . TYR C 1 182 ? -58.466 10.669 1.578 1.00 52.25 201 TYR C O 1
ATOM 4871 N N . GLY C 1 183 ? -59.400 11.392 3.495 1.00 47.76 202 GLY C N 1
ATOM 4872 C CA . GLY C 1 183 ? -58.614 10.535 4.352 1.00 46.05 202 GLY C CA 1
ATOM 4873 C C . GLY C 1 183 ? -59.182 10.408 5.738 1.00 47.86 202 GLY C C 1
ATOM 4874 O O . GLY C 1 183 ? -60.118 11.118 6.122 1.00 45.14 202 GLY C O 1
ATOM 4875 N N . TYR C 1 184 ? -58.608 9.472 6.478 1.00 46.96 203 TYR C N 1
ATOM 4876 C CA . TYR C 1 184 ? -58.956 9.197 7.862 1.00 46.75 203 TYR C CA 1
ATOM 4877 C C . TYR C 1 184 ? -57.729 9.283 8.717 1.00 49.44 203 TYR C C 1
ATOM 4878 O O . TYR C 1 184 ? -56.619 9.075 8.228 1.00 50.89 203 TYR C O 1
ATOM 4887 N N . GLU C 1 185 ? -57.928 9.569 10.003 1.00 43.34 204 GLU C N 1
ATOM 4888 C CA . GLU C 1 185 ? -56.873 9.610 10.992 1.00 41.80 204 GLU C CA 1
ATOM 4889 C C . GLU C 1 185 ? -57.365 9.020 12.264 1.00 45.27 204 GLU C C 1
ATOM 4890 O O . GLU C 1 185 ? -58.436 9.403 12.721 1.00 44.99 204 GLU C O 1
ATOM 4896 N N . TRP C 1 186 ? -56.594 8.089 12.848 1.00 42.95 205 TRP C N 1
ATOM 4897 C CA . TRP C 1 186 ? -56.870 7.512 14.160 1.00 44.47 205 TRP C CA 1
ATOM 4898 C C . TRP C 1 186 ? -55.850 8.104 15.109 1.00 48.76 205 TRP C C 1
ATOM 4899 O O . TRP C 1 186 ? -54.645 7.844 14.962 1.00 49.08 205 TRP C O 1
ATOM 4910 N N . TYR C 1 187 ? -56.290 8.992 16.003 1.00 44.34 206 TYR C N 1
ATOM 4911 C CA . TYR C 1 187 ? -55.322 9.618 16.897 1.00 43.03 206 TYR C CA 1
ATOM 4912 C C . TYR C 1 187 ? -55.655 9.246 18.341 1.00 48.35 206 TYR C C 1
ATOM 4913 O O . TYR C 1 187 ? -56.837 9.177 18.714 1.00 46.42 206 TYR C O 1
ATOM 4922 N N . SER C 1 188 ? -54.601 8.975 19.143 1.00 46.48 207 SER C N 1
ATOM 4923 C CA . SER C 1 188 ? -54.765 8.513 20.524 1.00 48.65 207 SER C CA 1
ATOM 4924 C C . SER C 1 188 ? -54.123 9.482 21.515 1.00 55.17 207 SER C C 1
ATOM 4925 O O . SER C 1 188 ? -53.129 10.117 21.168 1.00 55.00 207 SER C O 1
ATOM 4928 N N . PRO C 1 189 ? -54.630 9.585 22.761 1.00 54.34 208 PRO C N 1
ATOM 4929 C CA . PRO C 1 189 ? -53.987 10.476 23.741 1.00 55.50 208 PRO C CA 1
ATOM 4930 C C . PRO C 1 189 ? -52.543 10.102 24.028 1.00 59.07 208 PRO C C 1
ATOM 4931 O O . PRO C 1 189 ? -52.215 8.915 24.119 1.00 60.64 208 PRO C O 1
ATOM 4935 N N . ASN C 1 190 ? -51.688 11.130 24.147 1.00 54.27 209 ASN C N 1
ATOM 4936 C CA . ASN C 1 190 ? -50.245 11.100 24.448 1.00 54.14 209 ASN C CA 1
ATOM 4937 C C . ASN C 1 190 ? -49.446 10.275 23.414 1.00 56.00 209 ASN C C 1
ATOM 4938 O O . ASN C 1 190 ? -48.305 9.880 23.683 1.00 56.50 209 ASN C O 1
ATOM 4943 N N . VAL C 1 191 ? -50.038 10.071 22.215 1.00 48.95 210 VAL C N 1
ATOM 4944 C CA . VAL C 1 191 ? -49.442 9.303 21.125 1.00 46.47 210 VAL C CA 1
ATOM 4945 C C . VAL C 1 191 ? -49.568 10.090 19.806 1.00 49.22 210 VAL C C 1
ATOM 4946 O O . VAL C 1 191 ? -48.620 10.157 19.028 1.00 47.18 210 VAL C O 1
ATOM 4950 N N . GLY C 1 192 ? -50.737 10.657 19.573 1.00 46.97 211 GLY C N 1
ATOM 4951 C CA . GLY C 1 192 ? -51.027 11.342 18.327 1.00 45.98 211 GLY C CA 1
ATOM 4952 C C . GLY C 1 192 ? -51.503 10.323 17.314 1.00 48.71 211 GLY C C 1
ATOM 4953 O O . GLY C 1 192 ? -52.247 9.406 17.670 1.00 49.92 211 GLY C O 1
ATOM 4954 N N . LEU C 1 193 ? -51.055 10.449 16.065 1.00 42.50 212 LEU C N 1
ATOM 4955 C CA . LEU C 1 193 ? -51.434 9.553 14.977 1.00 41.32 212 LEU C CA 1
ATOM 4956 C C . LEU C 1 193 ? -50.930 8.131 15.195 1.00 50.99 212 LEU C C 1
ATOM 4957 O O . LEU C 1 193 ? -49.718 7.920 15.352 1.00 54.23 212 LEU C O 1
ATOM 4962 N N . VAL C 1 194 ? -51.877 7.158 15.183 1.00 47.00 213 VAL C N 1
ATOM 4963 C CA . VAL C 1 194 ? -51.655 5.705 15.333 1.00 46.33 213 VAL C CA 1
ATOM 4964 C C . VAL C 1 194 ? -51.783 5.054 13.951 1.00 49.71 213 VAL C C 1
ATOM 4965 O O . VAL C 1 194 ? -50.966 4.206 13.582 1.00 50.24 213 VAL C O 1
ATOM 4969 N N . ARG C 1 195 ? -52.811 5.474 13.187 1.00 45.32 214 ARG C N 1
ATOM 4970 C CA . ARG C 1 195 ? -53.100 5.001 11.836 1.00 45.21 214 ARG C CA 1
ATOM 4971 C C . ARG C 1 195 ? -53.725 6.097 11.005 1.00 50.02 214 ARG C C 1
ATOM 4972 O O . ARG C 1 195 ? -54.549 6.853 11.510 1.00 50.49 214 ARG C O 1
ATOM 4980 N N . THR C 1 196 ? -53.334 6.183 9.731 1.00 46.97 215 THR C N 1
ATOM 4981 C CA . THR C 1 196 ? -53.929 7.108 8.765 1.00 46.02 215 THR C CA 1
ATOM 4982 C C . THR C 1 196 ? -54.214 6.336 7.461 1.00 48.92 215 THR C C 1
ATOM 4983 O O . THR C 1 196 ? -53.530 5.366 7.157 1.00 48.81 215 THR C O 1
ATOM 4987 N N . GLU C 1 197 ? -55.257 6.737 6.734 1.00 44.81 216 GLU C N 1
ATOM 4988 C CA . GLU C 1 197 ? -55.624 6.172 5.428 1.00 44.58 216 GLU C CA 1
ATOM 4989 C C . GLU C 1 197 ? -55.916 7.301 4.466 1.00 46.96 216 GLU C C 1
ATOM 4990 O O . GLU C 1 197 ? -56.504 8.317 4.878 1.00 45.46 216 GLU C O 1
ATOM 4996 N N . GLN C 1 198 ? -55.462 7.164 3.202 1.00 41.72 217 GLN C N 1
ATOM 4997 C CA . GLN C 1 198 ? -55.687 8.205 2.187 1.00 39.98 217 GLN C CA 1
ATOM 4998 C C . GLN C 1 198 ? -56.376 7.588 0.980 1.00 47.68 217 GLN C C 1
ATOM 4999 O O . GLN C 1 198 ? -55.906 6.578 0.454 1.00 49.60 217 GLN C O 1
ATOM 5005 N N . TYR C 1 199 ? -57.492 8.201 0.550 1.00 43.95 218 TYR C N 1
ATOM 5006 C CA . TYR C 1 199 ? -58.316 7.774 -0.571 1.00 45.08 218 TYR C CA 1
ATOM 5007 C C . TYR C 1 199 ? -58.422 8.827 -1.666 1.00 52.25 218 TYR C C 1
ATOM 5008 O O . TYR C 1 199 ? -58.362 10.022 -1.390 1.00 52.82 218 TYR C O 1
ATOM 5017 N N . ASP C 1 200 ? -58.631 8.384 -2.899 1.00 53.14 219 ASP C N 1
ATOM 5018 C CA . ASP C 1 200 ? -58.830 9.259 -4.051 1.00 54.13 219 ASP C CA 1
ATOM 5019 C C . ASP C 1 200 ? -60.342 9.589 -4.175 1.00 60.90 219 ASP C C 1
ATOM 5020 O O . ASP C 1 200 ? -61.138 9.099 -3.362 1.00 60.18 219 ASP C O 1
ATOM 5025 N N . LYS C 1 201 ? -60.733 10.391 -5.200 1.00 58.72 220 LYS C N 1
ATOM 5026 C CA . LYS C 1 201 ? -62.126 10.794 -5.427 1.00 59.39 220 LYS C CA 1
ATOM 5027 C C . LYS C 1 201 ? -63.039 9.580 -5.701 1.00 67.98 220 LYS C C 1
ATOM 5028 O O . LYS C 1 201 ? -64.253 9.679 -5.489 1.00 70.73 220 LYS C O 1
ATOM 5034 N N . ASN C 1 202 ? -62.466 8.444 -6.137 1.00 63.54 221 ASN C N 1
ATOM 5035 C CA . ASN C 1 202 ? -63.219 7.234 -6.452 1.00 65.67 221 ASN C CA 1
ATOM 5036 C C . ASN C 1 202 ? -63.243 6.231 -5.283 1.00 68.54 221 ASN C C 1
ATOM 5037 O O . ASN C 1 202 ? -63.576 5.064 -5.505 1.00 72.43 221 ASN C O 1
ATOM 5042 N N . ASN C 1 203 ? -62.915 6.680 -4.054 1.00 59.90 222 ASN C N 1
ATOM 5043 C CA . ASN C 1 203 ? -62.904 5.902 -2.801 1.00 58.73 222 ASN C CA 1
ATOM 5044 C C . ASN C 1 203 ? -61.941 4.707 -2.864 1.00 64.77 222 ASN C C 1
ATOM 5045 O O . ASN C 1 203 ? -62.209 3.666 -2.254 1.00 67.06 222 ASN C O 1
ATOM 5050 N N . VAL C 1 204 ? -60.813 4.875 -3.597 1.00 59.15 223 VAL C N 1
ATOM 5051 C CA . VAL C 1 204 ? -59.756 3.866 -3.736 1.00 58.03 223 VAL C CA 1
ATOM 5052 C C . VAL C 1 204 ? -58.624 4.238 -2.769 1.00 56.98 223 VAL C C 1
ATOM 5053 O O . VAL C 1 204 ? -58.088 5.346 -2.857 1.00 52.42 223 VAL C O 1
ATOM 5057 N N . LEU C 1 205 ? -58.249 3.308 -1.870 1.00 52.56 224 LEU C N 1
ATOM 5058 C CA . LEU C 1 205 ? -57.163 3.516 -0.922 1.00 48.63 224 LEU C CA 1
ATOM 5059 C C . LEU C 1 205 ? -55.867 3.663 -1.676 1.00 54.79 224 LEU C C 1
ATOM 5060 O O . LEU C 1 205 ? -55.518 2.793 -2.467 1.00 58.27 224 LEU C O 1
ATOM 5065 N N . GLN C 1 206 ? -55.190 4.788 -1.483 1.00 49.53 225 GLN C N 1
ATOM 5066 C CA . GLN C 1 206 ? -53.951 5.099 -2.188 1.00 48.55 225 GLN C CA 1
ATOM 5067 C C . GLN C 1 206 ? -52.749 4.768 -1.345 1.00 54.33 225 GLN C C 1
ATOM 5068 O O . GLN C 1 206 ? -51.723 4.305 -1.857 1.00 57.06 225 GLN C O 1
ATOM 5074 N N . SER C 1 207 ? -52.872 5.040 -0.052 1.00 48.05 226 SER C N 1
ATOM 5075 C CA . SER C 1 207 ? -51.800 4.880 0.896 1.00 46.71 226 SER C CA 1
ATOM 5076 C C . SER C 1 207 ? -52.360 4.799 2.318 1.00 49.18 226 SER C C 1
ATOM 5077 O O . SER C 1 207 ? -53.551 5.084 2.533 1.00 46.86 226 SER C O 1
ATOM 5080 N N . TYR C 1 208 ? -51.493 4.389 3.285 1.00 45.84 227 TYR C N 1
ATOM 5081 C CA . TYR C 1 208 ? -51.819 4.328 4.702 1.00 45.51 227 TYR C CA 1
ATOM 5082 C C . TYR C 1 208 ? -50.538 4.398 5.521 1.00 50.11 227 TYR C C 1
ATOM 5083 O O . TYR C 1 208 ? -49.440 4.190 4.982 1.00 50.92 227 TYR C O 1
ATOM 5092 N N . THR C 1 209 ? -50.661 4.771 6.813 1.00 45.96 228 THR C N 1
ATOM 5093 C CA . THR C 1 209 ? -49.505 4.850 7.718 1.00 44.47 228 THR C CA 1
ATOM 5094 C C . THR C 1 209 ? -49.872 4.178 9.017 1.00 48.58 228 THR C C 1
ATOM 5095 O O . THR C 1 209 ? -51.052 4.171 9.398 1.00 48.45 228 THR C O 1
ATOM 5099 N N . VAL C 1 210 ? -48.874 3.566 9.676 1.00 44.89 229 VAL C N 1
ATOM 5100 C CA . VAL C 1 210 ? -49.065 2.887 10.961 1.00 45.45 229 VAL C CA 1
ATOM 5101 C C . VAL C 1 210 ? -47.933 3.261 11.893 1.00 46.35 229 VAL C C 1
ATOM 5102 O O . VAL C 1 210 ? -46.796 3.421 11.447 1.00 44.25 229 VAL C O 1
ATOM 5106 N N . LEU C 1 211 ? -48.253 3.358 13.192 1.00 42.85 230 LEU C N 1
ATOM 5107 C CA . LEU C 1 211 ? -47.289 3.584 14.255 1.00 43.66 230 LEU C CA 1
ATOM 5108 C C . LEU C 1 211 ? -46.652 2.228 14.565 1.00 53.19 230 LEU C C 1
ATOM 5109 O O . LEU C 1 211 ? -47.353 1.284 14.935 1.00 54.27 230 LEU C O 1
ATOM 5114 N N . GLU C 1 212 ? -45.338 2.109 14.345 1.00 51.51 231 GLU C N 1
ATOM 5115 C CA . GLU C 1 212 ? -44.659 0.833 14.512 1.00 54.16 231 GLU C CA 1
ATOM 5116 C C . GLU C 1 212 ? -43.832 0.761 15.805 1.00 59.90 231 GLU C C 1
ATOM 5117 O O . GLU C 1 212 ? -43.651 -0.331 16.348 1.00 62.09 231 GLU C O 1
ATOM 5123 N N . GLU C 1 213 ? -43.297 1.896 16.265 1.00 56.38 232 GLU C N 1
ATOM 5124 C CA . GLU C 1 213 ? -42.457 1.980 17.466 1.00 57.65 232 GLU C CA 1
ATOM 5125 C C . GLU C 1 213 ? -42.788 3.208 18.275 1.00 59.21 232 GLU C C 1
ATOM 5126 O O . GLU C 1 213 ? -43.093 4.245 17.696 1.00 56.48 232 GLU C O 1
ATOM 5132 N N . LEU C 1 214 ? -42.694 3.101 19.605 1.00 56.72 233 LEU C N 1
ATOM 5133 C CA . LEU C 1 214 ? -42.887 4.199 20.546 1.00 56.61 233 LEU C CA 1
ATOM 5134 C C . LEU C 1 214 ? -42.197 3.835 21.875 1.00 63.72 233 LEU C C 1
ATOM 5135 O O . LEU C 1 214 ? -42.586 2.876 22.537 1.00 64.51 233 LEU C O 1
ATOM 5140 N N . LYS C 1 215 ? -41.128 4.576 22.215 1.00 62.07 234 LYS C N 1
ATOM 5141 C CA . LYS C 1 215 ? -40.311 4.401 23.421 1.00 65.93 234 LYS C CA 1
ATOM 5142 C C . LYS C 1 215 ? -40.009 5.763 24.036 1.00 67.25 234 LYS C C 1
ATOM 5143 O O . LYS C 1 215 ? -39.583 6.668 23.290 1.00 71.24 234 LYS C O 1
ATOM 5146 N N . GLN D 1 2 ? -28.219 20.094 47.598 1.00 95.40 21 GLN D N 1
ATOM 5147 C CA . GLN D 1 2 ? -27.097 19.173 47.388 1.00 92.96 21 GLN D CA 1
ATOM 5148 C C . GLN D 1 2 ? -25.757 19.911 47.548 1.00 98.11 21 GLN D C 1
ATOM 5149 O O . GLN D 1 2 ? -25.430 20.793 46.736 1.00 97.76 21 GLN D O 1
ATOM 5155 N N . ASP D 1 3 ? -24.973 19.520 48.585 1.00 94.71 22 ASP D N 1
ATOM 5156 C CA . ASP D 1 3 ? -23.660 20.097 48.911 1.00 92.30 22 ASP D CA 1
ATOM 5157 C C . ASP D 1 3 ? -22.682 19.921 47.759 1.00 90.77 22 ASP D C 1
ATOM 5158 O O . ASP D 1 3 ? -22.573 18.831 47.194 1.00 88.48 22 ASP D O 1
ATOM 5163 N N . CYS D 1 4 ? -22.012 21.026 47.393 1.00 85.67 23 CYS D N 1
ATOM 5164 C CA . CYS D 1 4 ? -21.021 21.122 46.320 1.00 82.27 23 CYS D CA 1
ATOM 5165 C C . CYS D 1 4 ? -20.164 22.375 46.542 1.00 79.83 23 CYS D C 1
ATOM 5166 O O . CYS D 1 4 ? -20.683 23.500 46.499 1.00 79.08 23 CYS D O 1
ATOM 5169 N N . THR D 1 5 ? -18.854 22.168 46.800 1.00 71.13 24 THR D N 1
ATOM 5170 C CA . THR D 1 5 ? -17.875 23.243 46.994 1.00 67.54 24 THR D CA 1
ATOM 5171 C C . THR D 1 5 ? -17.553 23.830 45.613 1.00 65.24 24 THR D C 1
ATOM 5172 O O . THR D 1 5 ? -17.238 23.075 44.685 1.00 63.71 24 THR D O 1
ATOM 5176 N N . PHE D 1 6 ? -17.676 25.165 45.476 1.00 58.42 25 PHE D N 1
ATOM 5177 C CA . PHE D 1 6 ? -17.471 25.881 44.224 1.00 54.81 25 PHE D CA 1
ATOM 5178 C C . PHE D 1 6 ? -16.063 26.471 44.179 1.00 57.08 25 PHE D C 1
ATOM 5179 O O . PHE D 1 6 ? -15.760 27.398 44.930 1.00 57.46 25 PHE D O 1
ATOM 5187 N N . PHE D 1 7 ? -15.188 25.915 43.314 1.00 50.78 26 PHE D N 1
ATOM 5188 C CA . PHE D 1 7 ? -13.809 26.357 43.220 1.00 48.49 26 PHE D CA 1
ATOM 5189 C C . PHE D 1 7 ? -13.679 27.457 42.162 1.00 53.15 26 PHE D C 1
ATOM 5190 O O . PHE D 1 7 ? -12.923 27.326 41.191 1.00 50.09 26 PHE D O 1
ATOM 5198 N N . PHE D 1 8 ? -14.417 28.558 42.373 1.00 51.76 27 PHE D N 1
ATOM 5199 C CA . PHE D 1 8 ? -14.455 29.710 41.474 1.00 51.64 27 PHE D CA 1
ATOM 5200 C C . PHE D 1 8 ? -15.294 30.795 42.097 1.00 59.09 27 PHE D C 1
ATOM 5201 O O . PHE D 1 8 ? -16.207 30.445 42.835 1.00 61.18 27 PHE D O 1
ATOM 5209 N N . PRO D 1 9 ? -15.055 32.110 41.847 1.00 57.56 28 PRO D N 1
ATOM 5210 C CA . PRO D 1 9 ? -15.917 33.134 42.461 1.00 60.08 28 PRO D CA 1
ATOM 5211 C C . PRO D 1 9 ? -17.381 32.923 42.057 1.00 69.33 28 PRO D C 1
ATOM 5212 O O . PRO D 1 9 ? -17.649 32.535 40.915 1.00 69.79 28 PRO D O 1
ATOM 5216 N N . GLN D 1 10 ? -18.317 33.103 42.996 1.00 68.78 29 GLN D N 1
ATOM 5217 C CA . GLN D 1 10 ? -19.722 32.841 42.715 1.00 70.57 29 GLN D CA 1
ATOM 5218 C C . GLN D 1 10 ? -20.638 34.029 43.101 1.00 76.35 29 GLN D C 1
ATOM 5219 O O . GLN D 1 10 ? -21.859 33.853 43.202 1.00 77.19 29 GLN D O 1
ATOM 5225 N N . THR D 1 11 ? -20.055 35.226 43.295 1.00 72.35 30 THR D N 1
ATOM 5226 C CA . THR D 1 11 ? -20.830 36.414 43.637 1.00 74.75 30 THR D CA 1
ATOM 5227 C C . THR D 1 11 ? -20.784 37.363 42.453 1.00 77.56 30 THR D C 1
ATOM 5228 O O . THR D 1 11 ? -19.697 37.705 41.982 1.00 75.30 30 THR D O 1
ATOM 5232 N N . GLU D 1 12 ? -21.971 37.798 41.990 1.00 74.05 31 GLU D N 1
ATOM 5233 C CA . GLU D 1 12 ? -22.139 38.708 40.863 1.00 72.79 31 GLU D CA 1
ATOM 5234 C C . GLU D 1 12 ? -21.391 40.018 41.127 1.00 75.27 31 GLU D C 1
ATOM 5235 O O . GLU D 1 12 ? -21.525 40.597 42.209 1.00 76.43 31 GLU D O 1
ATOM 5241 N N . GLY D 1 13 ? -20.566 40.420 40.156 1.00 69.59 32 GLY D N 1
ATOM 5242 C CA . GLY D 1 13 ? -19.779 41.653 40.203 1.00 70.02 32 GLY D CA 1
ATOM 5243 C C . GLY D 1 13 ? -18.404 41.543 40.831 1.00 72.74 32 GLY D C 1
ATOM 5244 O O . GLY D 1 13 ? -17.667 42.535 40.868 1.00 72.75 32 GLY D O 1
ATOM 5245 N N . THR D 1 14 ? -18.050 40.339 41.345 1.00 67.51 33 THR D N 1
ATOM 5246 C CA . THR D 1 14 ? -16.745 40.085 41.952 1.00 65.16 33 THR D CA 1
ATOM 5247 C C . THR D 1 14 ? -15.705 40.195 40.860 1.00 66.57 33 THR D C 1
ATOM 5248 O O . THR D 1 14 ? -15.903 39.665 39.770 1.00 64.38 33 THR D O 1
ATOM 5252 N N . VAL D 1 15 ? -14.630 40.943 41.140 1.00 63.00 34 VAL D N 1
ATOM 5253 C CA . VAL D 1 15 ? -13.518 41.141 40.215 1.00 59.88 34 VAL D CA 1
ATOM 5254 C C . VAL D 1 15 ? -12.240 40.558 40.835 1.00 63.94 34 VAL D C 1
ATOM 5255 O O . VAL D 1 15 ? -12.092 40.547 42.062 1.00 66.55 34 VAL D O 1
ATOM 5259 N N . TRP D 1 16 ? -11.345 40.043 39.993 1.00 56.67 35 TRP D N 1
ATOM 5260 C CA . TRP D 1 16 ? -10.070 39.511 40.442 1.00 55.11 35 TRP D CA 1
ATOM 5261 C C . TRP D 1 16 ? -9.028 39.645 39.342 1.00 57.82 35 TRP D C 1
ATOM 5262 O O . TRP D 1 16 ? -9.360 39.853 38.175 1.00 56.44 35 TRP D O 1
ATOM 5273 N N . VAL D 1 17 ? -7.758 39.668 39.760 1.00 54.74 36 VAL D N 1
ATOM 5274 C CA . VAL D 1 17 ? -6.600 39.808 38.888 1.00 52.36 36 VAL D CA 1
ATOM 5275 C C . VAL D 1 17 ? -5.585 38.730 39.233 1.00 58.25 36 VAL D C 1
ATOM 5276 O O . VAL D 1 17 ? -5.183 38.586 40.392 1.00 60.10 36 VAL D O 1
ATOM 5280 N N . ARG D 1 18 ? -5.176 37.986 38.219 1.00 53.56 37 ARG D N 1
ATOM 5281 C CA . ARG D 1 18 ? -4.050 37.060 38.312 1.00 52.96 37 ARG D CA 1
ATOM 5282 C C . ARG D 1 18 ? -2.984 37.617 37.396 1.00 56.00 37 ARG D C 1
ATOM 5283 O O . ARG D 1 18 ? -3.340 38.198 36.366 1.00 57.43 37 ARG D O 1
ATOM 5291 N N . LYS D 1 19 ? -1.709 37.528 37.774 1.00 49.38 38 LYS D N 1
ATOM 5292 C CA . LYS D 1 19 ? -0.637 38.026 36.922 1.00 47.67 38 LYS D CA 1
ATOM 5293 C C . LYS D 1 19 ? 0.325 36.875 36.586 1.00 49.99 38 LYS D C 1
ATOM 5294 O O . LYS D 1 19 ? 0.632 36.026 37.435 1.00 48.10 38 LYS D O 1
ATOM 5300 N N . GLY D 1 20 ? 0.742 36.844 35.322 1.00 45.79 39 GLY D N 1
ATOM 5301 C CA . GLY D 1 20 ? 1.640 35.833 34.776 1.00 43.72 39 GLY D CA 1
ATOM 5302 C C . GLY D 1 20 ? 3.047 36.346 34.676 1.00 48.52 39 GLY D C 1
ATOM 5303 O O . GLY D 1 20 ? 3.280 37.412 34.105 1.00 48.62 39 GLY D O 1
ATOM 5304 N N . TYR D 1 21 ? 3.991 35.584 35.246 1.00 46.17 40 TYR D N 1
ATOM 5305 C CA . TYR D 1 21 ? 5.410 35.916 35.304 1.00 47.11 40 TYR D CA 1
ATOM 5306 C C . TYR D 1 21 ? 6.265 34.853 34.655 1.00 53.93 40 TYR D C 1
ATOM 5307 O O . TYR D 1 21 ? 5.830 33.712 34.569 1.00 54.27 40 TYR D O 1
ATOM 5316 N N . ASP D 1 22 ? 7.476 35.223 34.214 1.00 52.33 41 ASP D N 1
ATOM 5317 C CA . ASP D 1 22 ? 8.462 34.288 33.673 1.00 52.49 41 ASP D CA 1
ATOM 5318 C C . ASP D 1 22 ? 9.267 33.725 34.862 1.00 59.57 41 ASP D C 1
ATOM 5319 O O . ASP D 1 22 ? 9.026 34.135 36.005 1.00 60.10 41 ASP D O 1
ATOM 5324 N N . ALA D 1 23 ? 10.250 32.845 34.592 1.00 57.55 42 ALA D N 1
ATOM 5325 C CA . ALA D 1 23 ? 11.077 32.218 35.627 1.00 59.76 42 ALA D CA 1
ATOM 5326 C C . ALA D 1 23 ? 11.824 33.245 36.481 1.00 68.24 42 ALA D C 1
ATOM 5327 O O . ALA D 1 23 ? 11.917 33.077 37.700 1.00 71.30 42 ALA D O 1
ATOM 5329 N N . LYS D 1 24 ? 12.326 34.320 35.841 1.00 64.63 43 LYS D N 1
ATOM 5330 C CA . LYS D 1 24 ? 13.104 35.391 36.465 1.00 65.42 43 LYS D CA 1
ATOM 5331 C C . LYS D 1 24 ? 12.222 36.317 37.335 1.00 67.30 43 LYS D C 1
ATOM 5332 O O . LYS D 1 24 ? 12.766 37.060 38.164 1.00 70.52 43 LYS D O 1
ATOM 5338 N N . GLY D 1 25 ? 10.900 36.257 37.158 1.00 58.23 44 GLY D N 1
ATOM 5339 C CA . GLY D 1 25 ? 9.961 37.072 37.925 1.00 58.27 44 GLY D CA 1
ATOM 5340 C C . GLY D 1 25 ? 9.449 38.316 37.226 1.00 61.35 44 GLY D C 1
ATOM 5341 O O . GLY D 1 25 ? 8.854 39.177 37.874 1.00 61.74 44 GLY D O 1
ATOM 5342 N N . ASN D 1 26 ? 9.653 38.412 35.900 1.00 57.01 45 ASN D N 1
ATOM 5343 C CA . ASN D 1 26 ? 9.181 39.542 35.101 1.00 56.94 45 ASN D CA 1
ATOM 5344 C C . ASN D 1 26 ? 7.755 39.338 34.658 1.00 58.86 45 ASN D C 1
ATOM 5345 O O . ASN D 1 26 ? 7.426 38.259 34.150 1.00 57.94 45 ASN D O 1
ATOM 5350 N N . LEU D 1 27 ? 6.934 40.395 34.772 1.00 52.83 46 LEU D N 1
ATOM 5351 C CA . LEU D 1 27 ? 5.541 40.361 34.374 1.00 50.26 46 LEU D CA 1
ATOM 5352 C C . LEU D 1 27 ? 5.428 40.118 32.873 1.00 55.34 46 LEU D C 1
ATOM 5353 O O . LEU D 1 27 ? 6.100 40.777 32.080 1.00 57.66 46 LEU D O 1
ATOM 5358 N N . GLN D 1 28 ? 4.612 39.138 32.506 1.00 49.71 47 GLN D N 1
ATOM 5359 C CA . GLN D 1 28 ? 4.368 38.719 31.133 1.00 49.17 47 GLN D CA 1
ATOM 5360 C C . GLN D 1 28 ? 2.928 39.034 30.683 1.00 55.17 47 GLN D C 1
ATOM 5361 O O . GLN D 1 28 ? 2.705 39.447 29.542 1.00 55.57 47 GLN D O 1
ATOM 5367 N N . SER D 1 29 ? 1.947 38.786 31.572 1.00 50.86 48 SER D N 1
ATOM 5368 C CA . SER D 1 29 ? 0.547 38.978 31.295 1.00 48.71 48 SER D CA 1
ATOM 5369 C C . SER D 1 29 ? -0.250 39.341 32.541 1.00 50.93 48 SER D C 1
ATOM 5370 O O . SER D 1 29 ? 0.070 38.913 33.654 1.00 49.67 48 SER D O 1
ATOM 5373 N N . VAL D 1 30 ? -1.317 40.135 32.327 1.00 47.25 49 VAL D N 1
ATOM 5374 C CA . VAL D 1 30 ? -2.292 40.525 33.336 1.00 47.29 49 VAL D CA 1
ATOM 5375 C C . VAL D 1 30 ? -3.619 39.852 32.939 1.00 52.94 49 VAL D C 1
ATOM 5376 O O . VAL D 1 30 ? -4.044 39.959 31.779 1.00 52.89 49 VAL D O 1
ATOM 5388 N N . SER D 1 32 ? -7.501 39.727 33.974 1.00 56.06 51 SER D N 1
ATOM 5389 C CA . SER D 1 32 ? -8.581 40.366 34.715 1.00 56.58 51 SER D CA 1
ATOM 5390 C C . SER D 1 32 ? -9.885 39.663 34.456 1.00 59.93 51 SER D C 1
ATOM 5391 O O . SER D 1 32 ? -10.228 39.398 33.297 1.00 59.16 51 SER D O 1
ATOM 5394 N N . TYR D 1 33 ? -10.623 39.376 35.544 1.00 54.81 52 TYR D N 1
ATOM 5395 C CA . TYR D 1 33 ? -11.877 38.653 35.477 1.00 53.51 52 TYR D CA 1
ATOM 5396 C C . TYR D 1 33 ? -12.965 39.360 36.221 1.00 61.31 52 TYR D C 1
ATOM 5397 O O . TYR D 1 33 ? -12.688 40.190 37.088 1.00 63.81 52 TYR D O 1
ATOM 5406 N N . GLN D 1 34 ? -14.220 38.972 35.923 1.00 57.15 53 GLN D N 1
ATOM 5407 C CA . GLN D 1 34 ? -15.389 39.472 36.604 1.00 58.20 53 GLN D CA 1
ATOM 5408 C C . GLN D 1 34 ? -16.582 38.516 36.461 1.00 61.14 53 GLN D C 1
ATOM 5409 O O . GLN D 1 34 ? -16.908 38.126 35.341 1.00 61.32 53 GLN D O 1
ATOM 5415 N N . VAL D 1 35 ? -17.269 38.207 37.584 1.00 56.44 54 VAL D N 1
ATOM 5416 C CA . VAL D 1 35 ? -18.478 37.388 37.578 1.00 57.73 54 VAL D CA 1
ATOM 5417 C C . VAL D 1 35 ? -19.597 38.219 36.957 1.00 67.93 54 VAL D C 1
ATOM 5418 O O . VAL D 1 35 ? -20.011 39.225 37.536 1.00 69.67 54 VAL D O 1
ATOM 5422 N N . ASP D 1 36 ? -20.062 37.816 35.776 1.00 67.91 55 ASP D N 1
ATOM 5423 C CA . ASP D 1 36 ? -21.106 38.539 35.067 1.00 71.71 55 ASP D CA 1
ATOM 5424 C C . ASP D 1 36 ? -22.492 38.053 35.519 1.00 78.92 55 ASP D C 1
ATOM 5425 O O . ASP D 1 36 ? -23.331 38.893 35.849 1.00 82.39 55 ASP D O 1
ATOM 5430 N N . GLU D 1 37 ? -22.731 36.715 35.550 1.00 73.55 56 GLU D N 1
ATOM 5431 C CA . GLU D 1 37 ? -24.018 36.127 35.950 1.00 74.22 56 GLU D CA 1
ATOM 5432 C C . GLU D 1 37 ? -23.853 34.869 36.811 1.00 75.76 56 GLU D C 1
ATOM 5433 O O . GLU D 1 37 ? -22.965 34.047 36.569 1.00 73.10 56 GLU D O 1
ATOM 5439 N N . VAL D 1 38 ? -24.724 34.736 37.821 1.00 73.11 57 VAL D N 1
ATOM 5440 C CA . VAL D 1 38 ? -24.802 33.605 38.751 1.00 72.59 57 VAL D CA 1
ATOM 5441 C C . VAL D 1 38 ? -26.233 33.075 38.704 1.00 83.75 57 VAL D C 1
ATOM 5442 O O . VAL D 1 38 ? -27.192 33.861 38.840 1.00 87.93 57 VAL D O 1
ATOM 5446 N N . GLU D 1 39 ? -26.389 31.758 38.495 1.00 81.38 58 GLU D N 1
ATOM 5447 C CA . GLU D 1 39 ? -27.710 31.132 38.446 1.00 84.78 58 GLU D CA 1
ATOM 5448 C C . GLU D 1 39 ? -27.732 29.867 39.295 1.00 89.33 58 GLU D C 1
ATOM 5449 O O . GLU D 1 39 ? -26.878 28.987 39.128 1.00 87.62 58 GLU D O 1
ATOM 5455 N N . THR D 1 40 ? -28.717 29.784 40.198 1.00 87.34 59 THR D N 1
ATOM 5456 C CA . THR D 1 40 ? -28.908 28.626 41.055 1.00 87.53 59 THR D CA 1
ATOM 5457 C C . THR D 1 40 ? -29.960 27.750 40.382 1.00 91.61 59 THR D C 1
ATOM 5458 O O . THR D 1 40 ? -31.116 28.154 40.236 1.00 94.60 59 THR D O 1
ATOM 5462 N N . LEU D 1 41 ? -29.533 26.586 39.913 1.00 85.25 60 LEU D N 1
ATOM 5463 C CA . LEU D 1 41 ? -30.388 25.595 39.250 1.00 86.12 60 LEU D CA 1
ATOM 5464 C C . LEU D 1 41 ? -30.673 24.451 40.239 1.00 90.50 60 LEU D C 1
ATOM 5465 O O . LEU D 1 41 ? -29.953 24.348 41.239 1.00 88.91 60 LEU D O 1
ATOM 5470 N N . PRO D 1 42 ? -31.674 23.567 40.009 1.00 89.63 61 PRO D N 1
ATOM 5471 C CA . PRO D 1 42 ? -31.911 22.481 40.979 1.00 91.09 61 PRO D CA 1
ATOM 5472 C C . PRO D 1 42 ? -30.754 21.473 41.056 1.00 92.64 61 PRO D C 1
ATOM 5473 O O . PRO D 1 42 ? -30.493 20.941 42.128 1.00 92.87 61 PRO D O 1
ATOM 5477 N N . SER D 1 43 ? -30.041 21.247 39.942 1.00 87.53 62 SER D N 1
ATOM 5478 C CA . SER D 1 43 ? -28.907 20.310 39.839 1.00 84.89 62 SER D CA 1
ATOM 5479 C C . SER D 1 43 ? -27.591 20.872 40.441 1.00 84.81 62 SER D C 1
ATOM 5480 O O . SER D 1 43 ? -26.676 20.108 40.765 1.00 82.06 62 SER D O 1
ATOM 5483 N N . GLY D 1 44 ? -27.515 22.191 40.571 1.00 81.20 63 GLY D N 1
ATOM 5484 C CA . GLY D 1 44 ? -26.358 22.898 41.118 1.00 79.17 63 GLY D CA 1
ATOM 5485 C C . GLY D 1 44 ? -26.276 24.334 40.646 1.00 81.76 63 GLY D C 1
ATOM 5486 O O . GLY D 1 44 ? -27.183 24.805 39.964 1.00 83.46 63 GLY D O 1
ATOM 5487 N N . GLN D 1 45 ? -25.190 25.038 40.985 1.00 75.08 64 GLN D N 1
ATOM 5488 C CA . GLN D 1 45 ? -24.999 26.434 40.592 1.00 73.50 64 GLN D CA 1
ATOM 5489 C C . GLN D 1 45 ? -24.245 26.551 39.270 1.00 74.23 64 GLN D C 1
ATOM 5490 O O . GLN D 1 45 ? -23.399 25.712 38.983 1.00 71.71 64 GLN D O 1
ATOM 5496 N N . GLU D 1 46 ? -24.521 27.607 38.492 1.00 71.12 65 GLU D N 1
ATOM 5497 C CA . GLU D 1 46 ? -23.797 27.907 37.250 1.00 69.00 65 GLU D CA 1
ATOM 5498 C C . GLU D 1 46 ? -23.310 29.354 37.323 1.00 72.78 65 GLU D C 1
ATOM 5499 O O . GLU D 1 46 ? -24.061 30.224 37.747 1.00 75.98 65 GLU D O 1
ATOM 5505 N N . VAL D 1 47 ? -22.048 29.600 36.986 1.00 67.00 66 VAL D N 1
ATOM 5506 C CA . VAL D 1 47 ? -21.455 30.943 37.016 1.00 66.31 66 VAL D CA 1
ATOM 5507 C C . VAL D 1 47 ? -20.813 31.234 35.650 1.00 69.58 66 VAL D C 1
ATOM 5508 O O . VAL D 1 47 ? -20.145 30.369 35.072 1.00 66.39 66 VAL D O 1
ATOM 5512 N N . GLU D 1 48 ? -21.050 32.447 35.131 1.00 67.70 67 GLU D N 1
ATOM 5513 C CA . GLU D 1 48 ? -20.455 32.897 33.883 1.00 66.12 67 GLU D CA 1
ATOM 5514 C C . GLU D 1 48 ? -19.633 34.155 34.182 1.00 66.58 67 GLU D C 1
ATOM 5515 O O . GLU D 1 48 ? -20.164 35.138 34.715 1.00 67.67 67 GLU D O 1
ATOM 5521 N N . ALA D 1 49 ? -18.345 34.107 33.877 1.00 58.48 68 ALA D N 1
ATOM 5522 C CA . ALA D 1 49 ? -17.445 35.227 34.107 1.00 57.89 68 ALA D CA 1
ATOM 5523 C C . ALA D 1 49 ? -16.775 35.691 32.826 1.00 64.12 68 ALA D C 1
ATOM 5524 O O . ALA D 1 49 ? -16.513 34.876 31.941 1.00 62.39 68 ALA D O 1
ATOM 5526 N N . ASP D 1 50 ? -16.495 37.012 32.727 1.00 62.83 69 ASP D N 1
ATOM 5527 C CA . ASP D 1 50 ? -15.767 37.609 31.611 1.00 61.24 69 ASP D CA 1
ATOM 5528 C C . ASP D 1 50 ? -14.302 37.698 31.965 1.00 59.57 69 ASP D C 1
ATOM 5529 O O . ASP D 1 50 ? -13.970 37.847 33.148 1.00 58.03 69 ASP D O 1
ATOM 5534 N N . TYR D 1 51 ? -13.422 37.604 30.952 1.00 52.80 70 TYR D N 1
ATOM 5535 C CA . TYR D 1 51 ? -11.999 37.739 31.190 1.00 51.42 70 TYR D CA 1
ATOM 5536 C C . TYR D 1 51 ? -11.394 38.607 30.123 1.00 55.61 70 TYR D C 1
ATOM 5537 O O . TYR D 1 51 ? -11.916 38.670 29.008 1.00 56.49 70 TYR D O 1
ATOM 5546 N N . VAL D 1 52 ? -10.313 39.312 30.485 1.00 51.10 71 VAL D N 1
ATOM 5547 C CA . VAL D 1 52 ? -9.532 40.178 29.598 1.00 50.27 71 VAL D CA 1
ATOM 5548 C C . VAL D 1 52 ? -8.076 39.941 29.921 1.00 52.14 71 VAL D C 1
ATOM 5549 O O . VAL D 1 52 ? -7.639 40.208 31.047 1.00 52.23 71 VAL D O 1
ATOM 5553 N N . TYR D 1 53 ? -7.339 39.393 28.958 1.00 47.16 72 TYR D N 1
ATOM 5554 C CA . TYR D 1 53 ? -5.909 39.154 29.114 1.00 46.01 72 TYR D CA 1
ATOM 5555 C C . TYR D 1 53 ? -5.213 40.282 28.387 1.00 49.99 72 TYR D C 1
ATOM 5556 O O . TYR D 1 53 ? -5.516 40.530 27.213 1.00 47.76 72 TYR D O 1
ATOM 5565 N N . THR D 1 54 ? -4.384 41.042 29.122 1.00 47.79 73 THR D N 1
ATOM 5566 C CA . THR D 1 54 ? -3.639 42.178 28.590 1.00 48.83 73 THR D CA 1
ATOM 5567 C C . THR D 1 54 ? -2.162 41.965 28.823 1.00 54.36 73 THR D C 1
ATOM 5568 O O . THR D 1 54 ? -1.790 41.235 29.745 1.00 55.46 73 THR D O 1
ATOM 5572 N N . ASN D 1 55 ? -1.310 42.594 28.025 1.00 50.29 74 ASN D N 1
ATOM 5573 C CA . ASN D 1 55 ? 0.109 42.449 28.300 1.00 50.95 74 ASN D CA 1
ATOM 5574 C C . ASN D 1 55 ? 0.511 43.607 29.257 1.00 57.07 74 ASN D C 1
ATOM 5575 O O . ASN D 1 55 ? -0.356 44.423 29.590 1.00 58.18 74 ASN D O 1
ATOM 5580 N N . PRO D 1 56 ? 1.756 43.654 29.794 1.00 53.32 75 PRO D N 1
ATOM 5581 C CA . PRO D 1 56 ? 2.067 44.658 30.824 1.00 54.79 75 PRO D CA 1
ATOM 5582 C C . PRO D 1 56 ? 1.777 46.114 30.448 1.00 59.10 75 PRO D C 1
ATOM 5583 O O . PRO D 1 56 ? 1.499 46.893 31.354 1.00 59.00 75 PRO D O 1
ATOM 5587 N N . SER D 1 57 ? 1.832 46.484 29.153 1.00 57.57 76 SER D N 1
ATOM 5588 C CA . SER D 1 57 ? 1.538 47.863 28.701 1.00 58.94 76 SER D CA 1
ATOM 5589 C C . SER D 1 57 ? 0.037 48.173 28.828 1.00 60.19 76 SER D C 1
ATOM 5590 O O . SER D 1 57 ? -0.342 49.319 29.071 1.00 60.42 76 SER D O 1
ATOM 5593 N N . GLY D 1 58 ? -0.784 47.135 28.686 1.00 53.42 77 GLY D N 1
ATOM 5594 C CA . GLY D 1 58 ? -2.228 47.232 28.797 1.00 53.18 77 GLY D CA 1
ATOM 5595 C C . GLY D 1 58 ? -3.005 46.844 27.555 1.00 56.03 77 GLY D C 1
ATOM 5596 O O . GLY D 1 58 ? -4.227 46.808 27.603 1.00 55.03 77 GLY D O 1
ATOM 5597 N N . THR D 1 59 ? -2.324 46.579 26.434 1.00 53.92 78 THR D N 1
ATOM 5598 C CA . THR D 1 59 ? -2.959 46.197 25.165 1.00 53.94 78 THR D CA 1
ATOM 5599 C C . THR D 1 59 ? -3.600 44.814 25.333 1.00 56.90 78 THR D C 1
ATOM 5600 O O . THR D 1 59 ? -3.031 43.947 25.984 1.00 55.04 78 THR D O 1
ATOM 5604 N N . ILE D 1 60 ? -4.814 44.640 24.788 1.00 54.97 79 ILE D N 1
ATOM 5605 C CA . ILE D 1 60 ? -5.595 43.406 24.881 1.00 53.68 79 ILE D CA 1
ATOM 5606 C C . ILE D 1 60 ? -4.955 42.337 24.002 1.00 59.04 79 ILE D C 1
ATOM 5607 O O . ILE D 1 60 ? -4.653 42.595 22.833 1.00 62.01 79 ILE D O 1
ATOM 5612 N N . VAL D 1 61 ? -4.750 41.138 24.561 1.00 52.05 80 VAL D N 1
ATOM 5613 C CA . VAL D 1 61 ? -4.175 40.015 23.825 1.00 49.42 80 VAL D CA 1
ATOM 5614 C C . VAL D 1 61 ? -5.268 38.972 23.640 1.00 57.34 80 VAL D C 1
ATOM 5615 O O . VAL D 1 61 ? -5.203 38.209 22.698 1.00 59.92 80 VAL D O 1
ATOM 5619 N N . ASN D 1 62 ? -6.259 38.928 24.528 1.00 53.37 81 ASN D N 1
ATOM 5620 C CA . ASN D 1 62 ? -7.366 37.991 24.435 1.00 52.79 81 ASN D CA 1
ATOM 5621 C C . ASN D 1 62 ? -8.470 38.417 25.368 1.00 57.56 81 ASN D C 1
ATOM 5622 O O . ASN D 1 62 ? -8.218 38.971 26.437 1.00 58.31 81 ASN D O 1
ATOM 5627 N N . LYS D 1 63 ? -9.689 38.164 24.950 1.00 52.97 82 LYS D N 1
ATOM 5628 C CA . LYS D 1 63 ? -10.878 38.418 25.726 1.00 54.04 82 LYS D CA 1
ATOM 5629 C C . LYS D 1 63 ? -11.879 37.325 25.391 1.00 59.25 82 LYS D C 1
ATOM 5630 O O . LYS D 1 63 ? -11.893 36.800 24.269 1.00 59.95 82 LYS D O 1
ATOM 5636 N N . GLY D 1 64 ? -12.671 36.962 26.386 1.00 55.36 83 GLY D N 1
ATOM 5637 C CA . GLY D 1 64 ? -13.703 35.946 26.266 1.00 56.38 83 GLY D CA 1
ATOM 5638 C C . GLY D 1 64 ? -14.486 35.765 27.548 1.00 64.67 83 GLY D C 1
ATOM 5639 O O . GLY D 1 64 ? -14.382 36.589 28.467 1.00 65.75 83 GLY D O 1
ATOM 5640 N N . ASP D 1 65 ? -15.280 34.674 27.607 1.00 62.96 84 ASP D N 1
ATOM 5641 C CA . ASP D 1 65 ? -16.083 34.298 28.777 1.00 64.56 84 ASP D CA 1
ATOM 5642 C C . ASP D 1 65 ? -15.777 32.861 29.196 1.00 68.42 84 ASP D C 1
ATOM 5643 O O . ASP D 1 65 ? -15.466 32.010 28.351 1.00 67.87 84 ASP D O 1
ATOM 5648 N N . ILE D 1 66 ? -15.832 32.607 30.508 1.00 64.09 85 ILE D N 1
ATOM 5649 C CA . ILE D 1 66 ? -15.551 31.298 31.062 1.00 62.61 85 ILE D CA 1
ATOM 5650 C C . ILE D 1 66 ? -16.752 30.878 31.932 1.00 67.27 85 ILE D C 1
ATOM 5651 O O . ILE D 1 66 ? -17.335 31.694 32.650 1.00 68.33 85 ILE D O 1
ATOM 5656 N N . LYS D 1 67 ? -17.165 29.615 31.789 1.00 62.34 86 LYS D N 1
ATOM 5657 C CA . LYS D 1 67 ? -18.267 29.067 32.570 1.00 61.78 86 LYS D CA 1
ATOM 5658 C C . LYS D 1 67 ? -17.735 28.092 33.608 1.00 62.47 86 LYS D C 1
ATOM 5659 O O . LYS D 1 67 ? -16.743 27.399 33.373 1.00 59.78 86 LYS D O 1
ATOM 5665 N N . ALA D 1 68 ? -18.372 28.094 34.780 1.00 60.46 87 ALA D N 1
ATOM 5666 C CA . ALA D 1 68 ? -18.105 27.205 35.905 1.00 60.38 87 ALA D CA 1
ATOM 5667 C C . ALA D 1 68 ? -19.408 26.717 36.456 1.00 68.24 87 ALA D C 1
ATOM 5668 O O . ALA D 1 68 ? -20.364 27.499 36.531 1.00 70.31 87 ALA D O 1
ATOM 5670 N N . TYR D 1 69 ? -19.489 25.435 36.834 1.00 65.48 88 TYR D N 1
ATOM 5671 C CA . TYR D 1 69 ? -20.755 24.942 37.375 1.00 67.21 88 TYR D CA 1
ATOM 5672 C C . TYR D 1 69 ? -20.584 23.743 38.311 1.00 72.45 88 TYR D C 1
ATOM 5673 O O . TYR D 1 69 ? -19.562 23.055 38.290 1.00 71.04 88 TYR D O 1
ATOM 5682 N N . CYS D 1 70 ? -21.614 23.539 39.143 1.00 71.79 89 CYS D N 1
ATOM 5683 C CA . CYS D 1 70 ? -21.861 22.406 40.018 1.00 73.77 89 CYS D CA 1
ATOM 5684 C C . CYS D 1 70 ? -22.976 21.588 39.384 1.00 74.41 89 CYS D C 1
ATOM 5685 O O . CYS D 1 70 ? -24.026 22.138 39.021 1.00 74.03 89 CYS D O 1
ATOM 5688 N N . GLN D 1 71 ? -22.750 20.288 39.213 1.00 68.48 90 GLN D N 1
ATOM 5689 C CA . GLN D 1 71 ? -23.748 19.397 38.632 1.00 68.64 90 GLN D CA 1
ATOM 5690 C C . GLN D 1 71 ? -23.750 18.137 39.423 1.00 70.56 90 GLN D C 1
ATOM 5691 O O . GLN D 1 71 ? -22.859 17.309 39.269 1.00 69.57 90 GLN D O 1
ATOM 5697 N N . ASN D 1 72 ? -24.717 18.025 40.315 1.00 67.57 91 ASN D N 1
ATOM 5698 C CA . ASN D 1 72 ? -24.964 16.884 41.185 1.00 68.48 91 ASN D CA 1
ATOM 5699 C C . ASN D 1 72 ? -23.736 16.555 42.071 1.00 70.71 91 ASN D C 1
ATOM 5700 O O . ASN D 1 72 ? -23.275 15.408 42.093 1.00 70.63 91 ASN D O 1
ATOM 5705 N N . GLY D 1 73 ? -23.266 17.560 42.818 1.00 65.38 92 GLY D N 1
ATOM 5706 C CA . GLY D 1 73 ? -22.191 17.417 43.793 1.00 65.23 92 GLY D CA 1
ATOM 5707 C C . GLY D 1 73 ? -20.758 17.514 43.303 1.00 70.29 92 GLY D C 1
ATOM 5708 O O . GLY D 1 73 ? -19.827 17.485 44.121 1.00 71.11 92 GLY D O 1
ATOM 5709 N N . GLU D 1 74 ? -20.554 17.660 41.976 1.00 64.74 93 GLU D N 1
ATOM 5710 C CA . GLU D 1 74 ? -19.218 17.759 41.391 1.00 60.91 93 GLU D CA 1
ATOM 5711 C C . GLU D 1 74 ? -19.054 19.114 40.734 1.00 61.54 93 GLU D C 1
ATOM 5712 O O . GLU D 1 74 ? -20.008 19.607 40.121 1.00 60.52 93 GLU D O 1
ATOM 5718 N N . PHE D 1 75 ? -17.838 19.712 40.860 1.00 55.98 94 PHE D N 1
ATOM 5719 C CA . PHE D 1 75 ? -17.513 21.035 40.322 1.00 54.19 94 PHE D CA 1
ATOM 5720 C C . PHE D 1 75 ? -16.703 20.927 39.020 1.00 57.76 94 PHE D C 1
ATOM 5721 O O . PHE D 1 75 ? -15.685 20.233 38.973 1.00 56.28 94 PHE D O 1
ATOM 5729 N N . PHE D 1 76 ? -17.116 21.693 37.994 1.00 55.41 95 PHE D N 1
ATOM 5730 C CA . PHE D 1 76 ? -16.469 21.732 36.674 1.00 53.45 95 PHE D CA 1
ATOM 5731 C C . PHE D 1 76 ? -16.141 23.157 36.239 1.00 56.51 95 PHE D C 1
ATOM 5732 O O . PHE D 1 76 ? -16.870 24.089 36.538 1.00 56.57 95 PHE D O 1
ATOM 5740 N N . LEU D 1 77 ? -15.064 23.299 35.481 1.00 53.48 96 LEU D N 1
ATOM 5741 C CA . LEU D 1 77 ? -14.578 24.574 34.952 1.00 52.96 96 LEU D CA 1
ATOM 5742 C C . LEU D 1 77 ? -14.032 24.375 33.544 1.00 57.60 96 LEU D C 1
ATOM 5743 O O . LEU D 1 77 ? -13.426 23.329 33.299 1.00 55.97 96 LEU D O 1
ATOM 5748 N N . ASP D 1 78 ? -14.217 25.362 32.629 1.00 56.58 97 ASP D N 1
ATOM 5749 C CA . ASP D 1 78 ? -13.653 25.261 31.266 1.00 57.48 97 ASP D CA 1
ATOM 5750 C C . ASP D 1 78 ? -12.117 25.116 31.353 1.00 64.71 97 ASP D C 1
ATOM 5751 O O . ASP D 1 78 ? -11.445 25.909 32.020 1.00 64.91 97 ASP D O 1
ATOM 5756 N N . SER D 1 79 ? -11.586 24.049 30.726 1.00 63.18 98 SER D N 1
ATOM 5757 C CA . SER D 1 79 ? -10.163 23.661 30.729 1.00 62.01 98 SER D CA 1
ATOM 5758 C C . SER D 1 79 ? -9.204 24.746 30.189 1.00 67.32 98 SER D C 1
ATOM 5759 O O . SER D 1 79 ? -7.992 24.584 30.382 1.00 68.78 98 SER D O 1
ATOM 5762 N N . LYS D 1 80 ? -9.709 25.848 29.566 1.00 61.79 99 LYS D N 1
ATOM 5763 C CA . LYS D 1 80 ? -8.850 26.929 29.051 1.00 59.90 99 LYS D CA 1
ATOM 5764 C C . LYS D 1 80 ? -8.197 27.704 30.204 1.00 62.53 99 LYS D C 1
ATOM 5765 O O . LYS D 1 80 ? -7.134 28.318 30.017 1.00 59.70 99 LYS D O 1
ATOM 5771 N N . GLU D 1 81 ? -8.809 27.609 31.401 1.00 61.30 100 GLU D N 1
ATOM 5772 C CA . GLU D 1 81 ? -8.333 28.215 32.650 1.00 62.43 100 GLU D CA 1
ATOM 5773 C C . GLU D 1 81 ? -6.935 27.590 33.071 1.00 66.72 100 GLU D C 1
ATOM 5774 O O . GLU D 1 81 ? -6.107 28.259 33.712 1.00 64.75 100 GLU D O 1
ATOM 5780 N N . THR D 1 82 ? -6.695 26.321 32.671 1.00 65.01 101 THR D N 1
ATOM 5781 C CA . THR D 1 82 ? -5.463 25.575 32.929 1.00 65.47 101 THR D CA 1
ATOM 5782 C C . THR D 1 82 ? -4.300 26.193 32.076 1.00 70.44 101 THR D C 1
ATOM 5783 O O . THR D 1 82 ? -3.120 26.045 32.471 1.00 72.76 101 THR D O 1
ATOM 5787 N N . LEU D 1 83 ? -4.642 26.882 30.942 1.00 64.08 102 LEU D N 1
ATOM 5788 C CA . LEU D 1 83 ? -3.683 27.471 29.997 1.00 63.24 102 LEU D CA 1
ATOM 5789 C C . LEU D 1 83 ? -3.526 28.971 30.206 1.00 73.81 102 LEU D C 1
ATOM 5790 O O . LEU D 1 83 ? -2.970 29.662 29.333 1.00 74.37 102 LEU D O 1
ATOM 5795 N N . SER D 1 84 ? -3.983 29.476 31.385 1.00 75.29 103 SER D N 1
ATOM 5796 C CA . SER D 1 84 ? -3.890 30.889 31.826 1.00 75.90 103 SER D CA 1
ATOM 5797 C C . SER D 1 84 ? -2.445 31.182 32.231 1.00 80.54 103 SER D C 1
ATOM 5798 O O . SER D 1 84 ? -2.209 31.498 33.398 1.00 83.34 103 SER D O 1
ATOM 5801 N N . TYR D 1 85 ? -1.466 30.994 31.329 1.00 74.09 104 TYR D N 1
ATOM 5802 C CA . TYR D 1 85 ? -0.073 31.214 31.721 1.00 73.50 104 TYR D CA 1
ATOM 5803 C C . TYR D 1 85 ? 0.733 31.749 30.572 1.00 76.80 104 TYR D C 1
ATOM 5804 O O . TYR D 1 85 ? 0.374 31.440 29.433 1.00 73.05 104 TYR D O 1
ATOM 5813 N N . PRO D 1 86 ? 1.823 32.540 30.873 1.00 77.79 105 PRO D N 1
ATOM 5814 C CA . PRO D 1 86 ? 2.637 33.168 29.798 1.00 78.60 105 PRO D CA 1
ATOM 5815 C C . PRO D 1 86 ? 2.934 32.276 28.550 1.00 83.75 105 PRO D C 1
ATOM 5816 O O . PRO D 1 86 ? 2.696 32.772 27.450 1.00 81.47 105 PRO D O 1
ATOM 5820 N N . GLY D 1 87 ? 3.361 30.997 28.724 1.00 83.15 106 GLY D N 1
ATOM 5821 C CA . GLY D 1 87 ? 3.667 30.038 27.642 1.00 83.11 106 GLY D CA 1
ATOM 5822 C C . GLY D 1 87 ? 2.664 29.974 26.504 1.00 88.17 106 GLY D C 1
ATOM 5823 O O . GLY D 1 87 ? 3.030 29.994 25.323 1.00 88.32 106 GLY D O 1
ATOM 5824 N N . VAL D 1 88 ? 1.383 29.937 26.877 1.00 85.76 107 VAL D N 1
ATOM 5825 C CA . VAL D 1 88 ? 0.228 29.908 25.990 1.00 85.68 107 VAL D CA 1
ATOM 5826 C C . VAL D 1 88 ? -0.117 31.360 25.537 1.00 90.20 107 VAL D C 1
ATOM 5827 O O . VAL D 1 88 ? -0.125 31.641 24.335 1.00 91.69 107 VAL D O 1
ATOM 5831 N N . VAL D 1 89 ? -0.364 32.264 26.504 1.00 84.82 108 VAL D N 1
ATOM 5832 C CA . VAL D 1 89 ? -0.827 33.651 26.353 1.00 84.24 108 VAL D CA 1
ATOM 5833 C C . VAL D 1 89 ? 0.255 34.593 25.659 1.00 89.70 108 VAL D C 1
ATOM 5834 O O . VAL D 1 89 ? -0.150 35.630 25.112 1.00 89.67 108 VAL D O 1
ATOM 5838 N N . SER D 1 90 ? 1.562 34.199 25.592 1.00 86.75 109 SER D N 1
ATOM 5839 C CA . SER D 1 90 ? 2.629 34.982 24.930 1.00 87.51 109 SER D CA 1
ATOM 5840 C C . SER D 1 90 ? 2.486 35.016 23.413 1.00 89.72 109 SER D C 1
ATOM 5841 O O . SER D 1 90 ? 2.875 36.004 22.786 1.00 90.49 109 SER D O 1
ATOM 5844 N N . GLU D 1 91 ? 1.974 33.930 22.819 1.00 84.11 110 GLU D N 1
ATOM 5845 C CA . GLU D 1 91 ? 1.738 33.843 21.371 1.00 82.61 110 GLU D CA 1
ATOM 5846 C C . GLU D 1 91 ? 0.233 34.064 21.120 1.00 78.87 110 GLU D C 1
ATOM 5847 O O . GLU D 1 91 ? -0.400 33.310 20.368 1.00 79.43 110 GLU D O 1
ATOM 5861 N N . ASN D 1 93 ? -3.185 36.568 20.328 1.00 56.48 112 ASN D N 1
ATOM 5862 C CA . ASN D 1 93 ? -3.898 37.688 19.777 1.00 55.56 112 ASN D CA 1
ATOM 5863 C C . ASN D 1 93 ? -5.389 37.379 20.005 1.00 57.68 112 ASN D C 1
ATOM 5864 O O . ASN D 1 93 ? -5.716 36.303 20.501 1.00 55.33 112 ASN D O 1
ATOM 5869 N N . THR D 1 94 ? -6.270 38.352 19.768 1.00 56.12 113 THR D N 1
ATOM 5870 C CA . THR D 1 94 ? -7.698 38.263 20.053 1.00 56.49 113 THR D CA 1
ATOM 5871 C C . THR D 1 94 ? -8.442 37.327 19.078 1.00 62.17 113 THR D C 1
ATOM 5872 O O . THR D 1 94 ? -9.602 37.001 19.367 1.00 63.72 113 THR D O 1
ATOM 5876 N N . ASN D 1 95 ? -7.765 36.815 18.005 1.00 57.46 114 ASN D N 1
ATOM 5877 C CA . ASN D 1 95 ? -8.318 35.806 17.076 1.00 56.23 114 ASN D CA 1
ATOM 5878 C C . ASN D 1 95 ? -8.047 34.395 17.580 1.00 54.69 114 ASN D C 1
ATOM 5879 O O . ASN D 1 95 ? -8.643 33.453 17.084 1.00 56.44 114 ASN D O 1
ATOM 5884 N N . VAL D 1 96 ? -7.138 34.247 18.546 1.00 45.54 115 VAL D N 1
ATOM 5885 C CA . VAL D 1 96 ? -6.787 32.955 19.116 1.00 42.56 115 VAL D CA 1
ATOM 5886 C C . VAL D 1 96 ? -7.912 32.476 20.043 1.00 48.52 115 VAL D C 1
ATOM 5887 O O . VAL D 1 96 ? -8.325 33.198 20.943 1.00 49.67 115 VAL D O 1
ATOM 5891 N N . ASP D 1 97 ? -8.439 31.273 19.785 1.00 44.60 116 ASP D N 1
ATOM 5892 C CA . ASP D 1 97 ? -9.471 30.666 20.616 1.00 43.86 116 ASP D CA 1
ATOM 5893 C C . ASP D 1 97 ? -9.055 29.245 21.032 1.00 45.43 116 ASP D C 1
ATOM 5894 O O . ASP D 1 97 ? -8.077 28.702 20.509 1.00 41.98 116 ASP D O 1
ATOM 5899 N N . ILE D 1 98 ? -9.755 28.678 22.019 1.00 43.11 117 ILE D N 1
ATOM 5900 C CA . ILE D 1 98 ? -9.493 27.331 22.526 1.00 43.15 117 ILE D CA 1
ATOM 5901 C C . ILE D 1 98 ? -10.815 26.582 22.523 1.00 50.36 117 ILE D C 1
ATOM 5902 O O . ILE D 1 98 ? -11.859 27.167 22.839 1.00 53.67 117 ILE D O 1
ATOM 5907 N N . THR D 1 99 ? -10.782 25.294 22.141 1.00 45.83 118 THR D N 1
ATOM 5908 C CA . THR D 1 99 ? -11.961 24.430 22.111 1.00 46.33 118 THR D CA 1
ATOM 5909 C C . THR D 1 99 ? -12.497 24.256 23.529 1.00 52.60 118 THR D C 1
ATOM 5910 O O . THR D 1 99 ? -11.733 24.289 24.497 1.00 50.20 118 THR D O 1
ATOM 5914 N N . GLU D 1 100 ? -13.832 24.160 23.648 1.00 55.46 119 GLU D N 1
ATOM 5915 C CA . GLU D 1 100 ? -14.514 23.983 24.924 1.00 58.25 119 GLU D CA 1
ATOM 5916 C C . GLU D 1 100 ? -14.305 22.578 25.413 1.00 66.58 119 GLU D C 1
ATOM 5917 O O . GLU D 1 100 ? -14.563 21.637 24.664 1.00 70.48 119 GLU D O 1
ATOM 5923 N N . ASN D 1 101 ? -13.829 22.433 26.655 1.00 61.49 120 ASN D N 1
ATOM 5924 C CA . ASN D 1 101 ? -13.675 21.153 27.331 1.00 60.65 120 ASN D CA 1
ATOM 5925 C C . ASN D 1 101 ? -13.811 21.443 28.819 1.00 63.61 120 ASN D C 1
ATOM 5926 O O . ASN D 1 101 ? -13.001 22.179 29.362 1.00 61.36 120 ASN D O 1
ATOM 5931 N N . PHE D 1 102 ? -14.906 20.979 29.451 1.00 61.77 121 PHE D N 1
ATOM 5932 C CA . PHE D 1 102 ? -15.113 21.190 30.879 1.00 61.16 121 PHE D CA 1
ATOM 5933 C C . PHE D 1 102 ? -14.501 20.047 31.640 1.00 61.38 121 PHE D C 1
ATOM 5934 O O . PHE D 1 102 ? -14.758 18.892 31.313 1.00 62.88 121 PHE D O 1
ATOM 5942 N N . ILE D 1 103 ? -13.655 20.358 32.616 1.00 54.00 122 ILE D N 1
ATOM 5943 C CA . ILE D 1 103 ? -12.987 19.358 33.441 1.00 53.05 122 ILE D CA 1
ATOM 5944 C C . ILE D 1 103 ? -13.353 19.558 34.910 1.00 58.04 122 ILE D C 1
ATOM 5945 O O . ILE D 1 103 ? -13.542 20.691 35.361 1.00 58.84 122 ILE D O 1
ATOM 5950 N N . ASN D 1 104 ? -13.437 18.453 35.657 1.00 53.61 123 ASN D N 1
ATOM 5951 C CA . ASN D 1 104 ? -13.749 18.506 37.073 1.00 53.86 123 ASN D CA 1
ATOM 5952 C C . ASN D 1 104 ? -12.537 18.956 37.902 1.00 57.23 123 ASN D C 1
ATOM 5953 O O . ASN D 1 104 ? -11.381 18.769 37.504 1.00 54.35 123 ASN D O 1
ATOM 5958 N N . TYR D 1 105 ? -12.831 19.502 39.083 1.00 55.83 124 TYR D N 1
ATOM 5959 C CA . TYR D 1 105 ? -11.876 19.894 40.100 1.00 55.17 124 TYR D CA 1
ATOM 5960 C C . TYR D 1 105 ? -12.334 19.232 41.380 1.00 59.68 124 TYR D C 1
ATOM 5961 O O . TYR D 1 105 ? -13.342 19.630 41.968 1.00 60.75 124 TYR D O 1
ATOM 5970 N N . PRO D 1 106 ? -11.674 18.131 41.768 1.00 55.84 125 PRO D N 1
ATOM 5971 C CA . PRO D 1 106 ? -12.101 17.389 42.974 1.00 57.39 125 PRO D CA 1
ATOM 5972 C C . PRO D 1 106 ? -11.996 18.203 44.259 1.00 60.19 125 PRO D C 1
ATOM 5973 O O . PRO D 1 106 ? -11.227 19.160 44.335 1.00 58.03 125 PRO D O 1
ATOM 5977 N N . ASN D 1 107 ? -12.767 17.813 45.267 1.00 58.56 126 ASN D N 1
ATOM 5978 C CA . ASN D 1 107 ? -12.776 18.538 46.519 1.00 59.55 126 ASN D CA 1
ATOM 5979 C C . ASN D 1 107 ? -12.103 17.688 47.587 1.00 67.25 126 ASN D C 1
ATOM 5980 O O . ASN D 1 107 ? -12.666 16.668 47.986 1.00 69.73 126 ASN D O 1
ATOM 5985 N N . PRO D 1 108 ? -10.889 18.084 48.045 1.00 64.33 127 PRO D N 1
ATOM 5986 C CA . PRO D 1 108 ? -10.184 17.270 49.047 1.00 66.22 127 PRO D CA 1
ATOM 5987 C C . PRO D 1 108 ? -10.713 17.444 50.466 1.00 77.07 127 PRO D C 1
ATOM 5988 O O . PRO D 1 108 ? -10.431 16.601 51.330 1.00 80.08 127 PRO D O 1
ATOM 5992 N N . TYR D 1 109 ? -11.480 18.523 50.701 1.00 74.62 128 TYR D N 1
ATOM 5993 C CA . TYR D 1 109 ? -12.008 18.903 52.009 1.00 77.46 128 TYR D CA 1
ATOM 5994 C C . TYR D 1 109 ? -13.280 18.131 52.375 1.00 85.68 128 TYR D C 1
ATOM 5995 O O . TYR D 1 109 ? -13.698 18.199 53.534 1.00 89.06 128 TYR D O 1
ATOM 6004 N N . ALA D 1 110 ? -13.882 17.389 51.419 1.00 82.00 129 ALA D N 1
ATOM 6005 C CA . ALA D 1 110 ? -15.070 16.566 51.666 1.00 84.10 129 ALA D CA 1
ATOM 6006 C C . ALA D 1 110 ? -14.722 15.404 52.605 1.00 94.41 129 ALA D C 1
ATOM 6007 O O . ALA D 1 110 ? -13.581 14.923 52.581 1.00 94.66 129 ALA D O 1
ATOM 6009 N N . ALA D 1 111 ? -15.682 14.983 53.460 1.00 95.12 130 ALA D N 1
ATOM 6010 C CA . ALA D 1 111 ? -15.495 13.897 54.431 1.00 98.03 130 ALA D CA 1
ATOM 6011 C C . ALA D 1 111 ? -15.245 12.546 53.742 1.00 102.87 130 ALA D C 1
ATOM 6012 O O . ALA D 1 111 ? -14.441 11.746 54.233 1.00 103.99 130 ALA D O 1
ATOM 6014 N N . ASN D 1 112 ? -15.906 12.313 52.593 1.00 98.69 131 ASN D N 1
ATOM 6015 C CA . ASN D 1 112 ? -15.781 11.086 51.794 1.00 98.74 131 ASN D CA 1
ATOM 6016 C C . ASN D 1 112 ? -14.599 11.153 50.789 1.00 99.76 131 ASN D C 1
ATOM 6017 O O . ASN D 1 112 ? -14.552 10.342 49.858 1.00 98.97 131 ASN D O 1
ATOM 6022 N N . PHE D 1 113 ? -13.663 12.111 50.953 1.00 93.06 132 PHE D N 1
ATOM 6023 C CA . PHE D 1 113 ? -12.539 12.216 50.034 1.00 88.81 132 PHE D CA 1
ATOM 6024 C C . PHE D 1 113 ? -11.517 11.111 50.303 1.00 92.67 132 PHE D C 1
ATOM 6025 O O . PHE D 1 113 ? -10.996 10.973 51.419 1.00 92.94 132 PHE D O 1
ATOM 6033 N N . ASP D 1 114 ? -11.251 10.325 49.252 1.00 88.28 133 ASP D N 1
ATOM 6034 C CA . ASP D 1 114 ? -10.263 9.257 49.237 1.00 88.55 133 ASP D CA 1
ATOM 6035 C C . ASP D 1 114 ? -9.072 9.771 48.433 1.00 89.10 133 ASP D C 1
ATOM 6036 O O . ASP D 1 114 ? -9.182 9.933 47.220 1.00 86.20 133 ASP D O 1
ATOM 6041 N N . LYS D 1 115 ? -7.971 10.111 49.135 1.00 85.51 134 LYS D N 1
ATOM 6042 C CA . LYS D 1 115 ? -6.722 10.669 48.591 1.00 82.97 134 LYS D CA 1
ATOM 6043 C C . LYS D 1 115 ? -6.016 9.707 47.615 1.00 86.27 134 LYS D C 1
ATOM 6044 O O . LYS D 1 115 ? -5.212 10.154 46.782 1.00 83.20 134 LYS D O 1
ATOM 6050 N N . ASN D 1 116 ? -6.318 8.398 47.738 1.00 84.53 135 ASN D N 1
ATOM 6051 C CA . ASN D 1 116 ? -5.731 7.312 46.958 1.00 84.22 135 ASN D CA 1
ATOM 6052 C C . ASN D 1 116 ? -6.554 6.987 45.704 1.00 86.36 135 ASN D C 1
ATOM 6053 O O . ASN D 1 116 ? -6.003 6.367 44.791 1.00 85.62 135 ASN D O 1
ATOM 6058 N N . ASN D 1 117 ? -7.856 7.373 45.655 1.00 81.96 136 ASN D N 1
ATOM 6059 C CA . ASN D 1 117 ? -8.688 7.181 44.457 1.00 79.86 136 ASN D CA 1
ATOM 6060 C C . ASN D 1 117 ? -9.419 8.492 44.110 1.00 79.03 136 ASN D C 1
ATOM 6061 O O . ASN D 1 117 ? -10.548 8.728 44.555 1.00 80.39 136 ASN D O 1
ATOM 6066 N N . VAL D 1 118 ? -8.742 9.350 43.323 1.00 69.43 137 VAL D N 1
ATOM 6067 C CA . VAL D 1 118 ? -9.272 10.629 42.858 1.00 65.04 137 VAL D CA 1
ATOM 6068 C C . VAL D 1 118 ? -9.379 10.599 41.327 1.00 65.96 137 VAL D C 1
ATOM 6069 O O . VAL D 1 118 ? -8.338 10.568 40.667 1.00 66.59 137 VAL D O 1
ATOM 6073 N N . TYR D 1 119 ? -10.600 10.630 40.753 1.00 58.70 138 TYR D N 1
ATOM 6074 C CA . TYR D 1 119 ? -10.761 10.664 39.291 1.00 55.04 138 TYR D CA 1
ATOM 6075 C C . TYR D 1 119 ? -10.643 12.087 38.783 1.00 55.88 138 TYR D C 1
ATOM 6076 O O . TYR D 1 119 ? -11.267 13.000 39.340 1.00 53.02 138 TYR D O 1
ATOM 6085 N N . PHE D 1 120 ? -9.872 12.267 37.687 1.00 51.87 139 PHE D N 1
ATOM 6086 C CA . PHE D 1 120 ? -9.697 13.557 37.020 1.00 49.02 139 PHE D CA 1
ATOM 6087 C C . PHE D 1 120 ? -10.002 13.445 35.560 1.00 53.58 139 PHE D C 1
ATOM 6088 O O . PHE D 1 120 ? -9.487 12.548 34.907 1.00 54.05 139 PHE D O 1
ATOM 6096 N N . ASP D 1 121 ? -10.798 14.360 35.029 1.00 51.13 140 ASP D N 1
ATOM 6097 C CA . ASP D 1 121 ? -11.069 14.433 33.600 1.00 51.07 140 ASP D CA 1
ATOM 6098 C C . ASP D 1 121 ? -9.827 14.859 32.874 1.00 56.97 140 ASP D C 1
ATOM 6099 O O . ASP D 1 121 ? -9.053 15.622 33.443 1.00 57.78 140 ASP D O 1
ATOM 6104 N N . GLU D 1 122 ? -9.624 14.423 31.636 1.00 54.50 141 GLU D N 1
ATOM 6105 C CA . GLU D 1 122 ? -8.471 14.890 30.860 1.00 53.55 141 GLU D CA 1
ATOM 6106 C C . GLU D 1 122 ? -8.906 16.065 30.051 1.00 60.92 141 GLU D C 1
ATOM 6107 O O . GLU D 1 122 ? -10.040 16.110 29.568 1.00 62.78 141 GLU D O 1
ATOM 6113 N N . ALA D 1 123 ? -8.037 17.056 29.964 1.00 59.34 142 ALA D N 1
ATOM 6114 C CA . ALA D 1 123 ? -8.302 18.325 29.279 1.00 59.39 142 ALA D CA 1
ATOM 6115 C C . ALA D 1 123 ? -7.481 18.473 27.976 1.00 65.07 142 ALA D C 1
ATOM 6116 O O . ALA D 1 123 ? -6.678 19.405 27.857 1.00 64.47 142 ALA D O 1
ATOM 6118 N N . SER D 1 124 ? -7.707 17.579 26.992 1.00 61.88 143 SER D N 1
ATOM 6119 C CA . SER D 1 124 ? -7.011 17.673 25.719 1.00 61.74 143 SER D CA 1
ATOM 6120 C C . SER D 1 124 ? -7.789 18.668 24.765 1.00 64.78 143 SER D C 1
ATOM 6121 O O . SER D 1 124 ? -8.879 18.353 24.258 1.00 65.81 143 SER D O 1
ATOM 6124 N N . VAL D 1 125 ? -7.212 19.893 24.573 1.00 56.96 144 VAL D N 1
ATOM 6125 C CA . VAL D 1 125 ? -7.786 20.945 23.731 1.00 53.34 144 VAL D CA 1
ATOM 6126 C C . VAL D 1 125 ? -7.008 21.165 22.412 1.00 53.24 144 VAL D C 1
ATOM 6127 O O . VAL D 1 125 ? -6.070 20.434 22.047 1.00 52.23 144 VAL D O 1
ATOM 6131 N N . LYS D 1 126 ? -7.477 22.191 21.688 1.00 46.84 145 LYS D N 1
ATOM 6132 C CA . LYS D 1 126 ? -6.942 22.677 20.439 1.00 44.16 145 LYS D CA 1
ATOM 6133 C C . LYS D 1 126 ? -7.051 24.212 20.424 1.00 43.61 145 LYS D C 1
ATOM 6134 O O . LYS D 1 126 ? -8.144 24.784 20.505 1.00 41.72 145 LYS D O 1
ATOM 6140 N N . ILE D 1 127 ? -5.896 24.862 20.418 1.00 39.33 146 ILE D N 1
ATOM 6141 C CA . ILE D 1 127 ? -5.767 26.317 20.384 1.00 39.53 146 ILE D CA 1
ATOM 6142 C C . ILE D 1 127 ? -5.578 26.664 18.925 1.00 41.36 146 ILE D C 1
ATOM 6143 O O . ILE D 1 127 ? -4.765 26.018 18.250 1.00 39.34 146 ILE D O 1
ATOM 6148 N N . TYR D 1 128 ? -6.402 27.595 18.401 1.00 38.20 147 TYR D N 1
ATOM 6149 C CA . TYR D 1 128 ? -6.408 27.919 16.970 1.00 37.21 147 TYR D CA 1
ATOM 6150 C C . TYR D 1 128 ? -6.719 29.387 16.730 1.00 45.52 147 TYR D C 1
ATOM 6151 O O . TYR D 1 128 ? -7.239 30.063 17.609 1.00 43.74 147 TYR D O 1
ATOM 6160 N N . ASP D 1 129 ? -6.506 29.836 15.490 1.00 47.19 148 ASP D N 1
ATOM 6161 C CA . ASP D 1 129 ? -6.833 31.175 14.991 1.00 48.00 148 ASP D CA 1
ATOM 6162 C C . ASP D 1 129 ? -8.224 31.116 14.372 1.00 54.79 148 ASP D C 1
ATOM 6163 O O . ASP D 1 129 ? -8.415 30.418 13.378 1.00 54.94 148 ASP D O 1
ATOM 6168 N N . LYS D 1 130 ? -9.205 31.833 14.976 1.00 53.09 149 LYS D N 1
ATOM 6169 C CA . LYS D 1 130 ? -10.609 31.930 14.538 1.00 53.20 149 LYS D CA 1
ATOM 6170 C C . LYS D 1 130 ? -10.719 32.291 13.043 1.00 58.79 149 LYS D C 1
ATOM 6171 O O . LYS D 1 130 ? -11.613 31.795 12.357 1.00 60.01 149 LYS D O 1
ATOM 6177 N N . LYS D 1 131 ? -9.798 33.129 12.549 1.00 55.46 150 LYS D N 1
ATOM 6178 C CA . LYS D 1 131 ? -9.751 33.638 11.171 1.00 56.52 150 LYS D CA 1
ATOM 6179 C C . LYS D 1 131 ? -8.942 32.719 10.227 1.00 57.80 150 LYS D C 1
ATOM 6180 O O . LYS D 1 131 ? -9.128 32.795 9.010 1.00 60.19 150 LYS D O 1
ATOM 6186 N N . ASN D 1 132 ? -8.051 31.871 10.774 1.00 49.96 151 ASN D N 1
ATOM 6187 C CA . ASN D 1 132 ? -7.259 30.907 10.000 1.00 49.41 151 ASN D CA 1
ATOM 6188 C C . ASN D 1 132 ? -7.134 29.605 10.789 1.00 53.68 151 ASN D C 1
ATOM 6189 O O . ASN D 1 132 ? -6.153 29.413 11.512 1.00 53.62 151 ASN D O 1
ATOM 6194 N N . ARG D 1 133 ? -8.145 28.719 10.667 1.00 51.69 152 ARG D N 1
ATOM 6195 C CA . ARG D 1 133 ? -8.225 27.461 11.428 1.00 50.74 152 ARG D CA 1
ATOM 6196 C C . ARG D 1 133 ? -7.146 26.434 10.973 1.00 56.68 152 ARG D C 1
ATOM 6197 O O . ARG D 1 133 ? -6.991 25.400 11.635 1.00 58.37 152 ARG D O 1
ATOM 6205 N N . LYS D 1 134 ? -6.352 26.753 9.922 1.00 52.50 153 LYS D N 1
ATOM 6206 C CA . LYS D 1 134 ? -5.212 25.921 9.524 1.00 51.85 153 LYS D CA 1
ATOM 6207 C C . LYS D 1 134 ? -4.087 26.112 10.578 1.00 54.02 153 LYS D C 1
ATOM 6208 O O . LYS D 1 134 ? -3.199 25.268 10.733 1.00 53.76 153 LYS D O 1
ATOM 6214 N N . ASN D 1 135 ? -4.132 27.246 11.275 1.00 48.78 154 ASN D N 1
ATOM 6215 C CA . ASN D 1 135 ? -3.166 27.575 12.305 1.00 47.80 154 ASN D CA 1
ATOM 6216 C C . ASN D 1 135 ? -3.742 27.087 13.627 1.00 50.62 154 ASN D C 1
ATOM 6217 O O . ASN D 1 135 ? -4.632 27.746 14.206 1.00 49.57 154 ASN D O 1
ATOM 6222 N N . ARG D 1 136 ? -3.270 25.886 14.072 1.00 44.76 155 ARG D N 1
ATOM 6223 C CA . ARG D 1 136 ? -3.752 25.255 15.305 1.00 43.23 155 ARG D CA 1
ATOM 6224 C C . ARG D 1 136 ? -2.662 24.422 15.981 1.00 47.49 155 ARG D C 1
ATOM 6225 O O . ARG D 1 136 ? -1.647 24.096 15.379 1.00 49.18 155 ARG D O 1
ATOM 6233 N N . LYS D 1 137 ? -2.889 24.069 17.247 1.00 40.68 156 LYS D N 1
ATOM 6234 C CA . LYS D 1 137 ? -1.988 23.271 18.059 1.00 37.37 156 LYS D CA 1
ATOM 6235 C C . LYS D 1 137 ? -2.791 22.383 18.969 1.00 42.94 156 LYS D C 1
ATOM 6236 O O . LYS D 1 137 ? -3.779 22.828 19.556 1.00 41.86 156 LYS D O 1
ATOM 6242 N N . ASP D 1 138 ? -2.383 21.120 19.086 1.00 41.26 157 ASP D N 1
ATOM 6243 C CA . ASP D 1 138 ? -3.028 20.216 20.023 1.00 41.15 157 ASP D CA 1
ATOM 6244 C C . ASP D 1 138 ? -2.352 20.385 21.368 1.00 47.96 157 ASP D C 1
ATOM 6245 O O . ASP D 1 138 ? -1.114 20.432 21.416 1.00 48.50 157 ASP D O 1
ATOM 6258 N N . ALA D 1 140 ? -2.496 18.499 25.083 1.00 43.31 159 ALA D N 1
ATOM 6259 C CA . ALA D 1 140 ? -3.034 17.452 25.906 1.00 42.71 159 ALA D CA 1
ATOM 6260 C C . ALA D 1 140 ? -2.609 17.627 27.371 1.00 49.23 159 ALA D C 1
ATOM 6261 O O . ALA D 1 140 ? -1.427 17.579 27.693 1.00 51.77 159 ALA D O 1
ATOM 6263 N N . ILE D 1 141 ? -3.577 17.914 28.232 1.00 45.16 160 ILE D N 1
ATOM 6264 C CA . ILE D 1 141 ? -3.454 17.959 29.686 1.00 44.46 160 ILE D CA 1
ATOM 6265 C C . ILE D 1 141 ? -3.943 16.589 30.191 1.00 47.82 160 ILE D C 1
ATOM 6266 O O . ILE D 1 141 ? -5.104 16.202 30.007 1.00 46.50 160 ILE D O 1
ATOM 6271 N N . LYS D 1 142 ? -3.027 15.810 30.709 1.00 44.34 161 LYS D N 1
ATOM 6272 C CA . LYS D 1 142 ? -3.341 14.458 31.116 1.00 44.18 161 LYS D CA 1
ATOM 6273 C C . LYS D 1 142 ? -2.621 14.116 32.404 1.00 48.88 161 LYS D C 1
ATOM 6274 O O . LYS D 1 142 ? -1.849 14.935 32.925 1.00 48.66 161 LYS D O 1
ATOM 6280 N N . ASP D 1 143 ? -2.903 12.902 32.937 1.00 45.47 162 ASP D N 1
ATOM 6281 C CA . ASP D 1 143 ? -2.279 12.363 34.139 1.00 45.67 162 ASP D CA 1
ATOM 6282 C C . ASP D 1 143 ? -2.374 13.353 35.290 1.00 50.57 162 ASP D C 1
ATOM 6283 O O . ASP D 1 143 ? -1.393 13.577 35.995 1.00 52.41 162 ASP D O 1
ATOM 6288 N N . ARG D 1 144 ? -3.552 13.980 35.454 1.00 47.17 163 ARG D N 1
ATOM 6289 C CA . ARG D 1 144 ? -3.823 14.924 36.546 1.00 46.39 163 ARG D CA 1
ATOM 6290 C C . ARG D 1 144 ? -3.839 14.161 37.858 1.00 52.23 163 ARG D C 1
ATOM 6291 O O . ARG D 1 144 ? -4.481 13.114 37.923 1.00 54.39 163 ARG D O 1
ATOM 6299 N N . GLU D 1 145 ? -3.108 14.627 38.870 1.00 48.47 164 GLU D N 1
ATOM 6300 C CA . GLU D 1 145 ? -3.088 13.930 40.152 1.00 50.66 164 GLU D CA 1
ATOM 6301 C C . GLU D 1 145 ? -3.133 14.912 41.311 1.00 52.82 164 GLU D C 1
ATOM 6302 O O . GLU D 1 145 ? -2.595 16.014 41.206 1.00 52.12 164 GLU D O 1
ATOM 6308 N N . PHE D 1 146 ? -3.791 14.498 42.413 1.00 48.84 165 PHE D N 1
ATOM 6309 C CA . PHE D 1 146 ? -3.886 15.268 43.645 1.00 48.93 165 PHE D CA 1
ATOM 6310 C C . PHE D 1 146 ? -2.598 15.083 44.462 1.00 56.55 165 PHE D C 1
ATOM 6311 O O . PHE D 1 146 ? -2.200 13.938 44.713 1.00 59.40 165 PHE D O 1
ATOM 6319 N N . ILE D 1 147 ? -1.957 16.193 44.889 1.00 51.69 166 ILE D N 1
ATOM 6320 C CA . ILE D 1 147 ? -0.706 16.111 45.652 1.00 52.42 166 ILE D CA 1
ATOM 6321 C C . ILE D 1 147 ? -0.979 16.242 47.150 1.00 60.57 166 ILE D C 1
ATOM 6322 O O . ILE D 1 147 ? -0.691 15.315 47.905 1.00 63.55 166 ILE D O 1
ATOM 6327 N N . LYS D 1 148 ? -1.509 17.393 47.575 1.00 57.77 167 LYS D N 1
ATOM 6328 C CA . LYS D 1 148 ? -1.791 17.718 48.981 1.00 59.54 167 LYS D CA 1
ATOM 6329 C C . LYS D 1 148 ? -2.672 18.945 49.059 1.00 61.07 167 LYS D C 1
ATOM 6330 O O . LYS D 1 148 ? -3.008 19.525 48.025 1.00 56.07 167 LYS D O 1
ATOM 6336 N N . THR D 1 149 ? -3.011 19.353 50.293 1.00 61.57 168 THR D N 1
ATOM 6337 C CA . THR D 1 149 ? -3.699 20.604 50.596 1.00 61.70 168 THR D CA 1
ATOM 6338 C C . THR D 1 149 ? -2.770 21.436 51.436 1.00 69.36 168 THR D C 1
ATOM 6339 O O . THR D 1 149 ? -2.221 20.947 52.433 1.00 71.82 168 THR D O 1
ATOM 6343 N N . GLU D 1 150 ? -2.552 22.680 51.020 1.00 65.06 169 GLU D N 1
ATOM 6344 C CA . GLU D 1 150 ? -1.667 23.559 51.763 1.00 66.89 169 GLU D CA 1
ATOM 6345 C C . GLU D 1 150 ? -2.147 24.991 51.687 1.00 70.64 169 GLU D C 1
ATOM 6346 O O . GLU D 1 150 ? -2.897 25.356 50.790 1.00 69.33 169 GLU D O 1
ATOM 6352 N N . SER D 1 151 ? -1.718 25.789 52.644 1.00 69.73 170 SER D N 1
ATOM 6353 C CA . SER D 1 151 ? -2.018 27.202 52.735 1.00 70.08 170 SER D CA 1
ATOM 6354 C C . SER D 1 151 ? -1.053 27.981 51.862 1.00 75.66 170 SER D C 1
ATOM 6355 O O . SER D 1 151 ? 0.161 27.778 51.958 1.00 78.96 170 SER D O 1
ATOM 6358 N N . ILE D 1 152 ? -1.583 28.858 51.002 1.00 69.02 171 ILE D N 1
ATOM 6359 C CA . ILE D 1 152 ? -0.800 29.690 50.085 1.00 66.08 171 ILE D CA 1
ATOM 6360 C C . ILE D 1 152 ? -1.091 31.146 50.375 1.00 67.32 171 ILE D C 1
ATOM 6361 O O . ILE D 1 152 ? -2.253 31.527 50.512 1.00 66.57 171 ILE D O 1
ATOM 6366 N N . THR D 1 153 ? -0.040 31.954 50.460 1.00 64.27 172 THR D N 1
ATOM 6367 C CA . THR D 1 153 ? -0.161 33.395 50.677 1.00 65.28 172 THR D CA 1
ATOM 6368 C C . THR D 1 153 ? 0.281 34.126 49.399 1.00 69.32 172 THR D C 1
ATOM 6369 O O . THR D 1 153 ? 1.362 33.865 48.857 1.00 69.97 172 THR D O 1
ATOM 6373 N N . THR D 1 154 ? -0.587 35.000 48.898 1.00 64.53 173 THR D N 1
ATOM 6374 C CA . THR D 1 154 ? -0.350 35.844 47.721 1.00 62.59 173 THR D CA 1
ATOM 6375 C C . THR D 1 154 ? -0.701 37.289 48.104 1.00 69.57 173 THR D C 1
ATOM 6376 O O . THR D 1 154 ? -1.289 37.487 49.179 1.00 70.21 173 THR D O 1
ATOM 6380 N N . PRO D 1 155 ? -0.474 38.313 47.234 1.00 67.62 174 PRO D N 1
ATOM 6381 C CA . PRO D 1 155 ? -0.885 39.684 47.613 1.00 69.45 174 PRO D CA 1
ATOM 6382 C C . PRO D 1 155 ? -2.412 39.827 47.843 1.00 74.66 174 PRO D C 1
ATOM 6383 O O . PRO D 1 155 ? -2.837 40.815 48.447 1.00 77.89 174 PRO D O 1
ATOM 6387 N N . ALA D 1 156 ? -3.230 38.837 47.404 1.00 68.27 175 ALA D N 1
ATOM 6388 C CA . ALA D 1 156 ? -4.690 38.846 47.575 1.00 67.89 175 ALA D CA 1
ATOM 6389 C C . ALA D 1 156 ? -5.118 38.333 48.971 1.00 75.06 175 ALA D C 1
ATOM 6390 O O . ALA D 1 156 ? -6.242 38.606 49.411 1.00 76.44 175 ALA D O 1
ATOM 6392 N N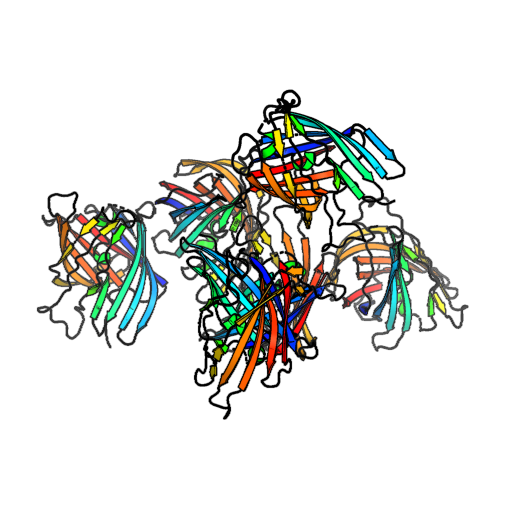 . GLY D 1 157 ? -4.218 37.615 49.651 1.00 70.91 176 GLY D N 1
ATOM 6393 C CA . GLY D 1 157 ? -4.455 37.063 50.975 1.00 71.72 176 GLY D CA 1
ATOM 6394 C C . GLY D 1 157 ? -3.881 35.676 51.141 1.00 74.64 176 GLY D C 1
ATOM 6395 O O . GLY D 1 157 ? -3.020 35.253 50.357 1.00 72.42 176 GLY D O 1
ATOM 6396 N N . THR D 1 158 ? -4.371 34.948 52.174 1.00 71.50 177 THR D N 1
ATOM 6397 C CA . THR D 1 158 ? -3.947 33.581 52.472 1.00 69.59 177 THR D CA 1
ATOM 6398 C C . THR D 1 158 ? -5.154 32.657 52.240 1.00 70.83 177 THR D C 1
ATOM 6399 O O . THR D 1 158 ? -6.258 32.952 52.700 1.00 71.67 177 THR D O 1
ATOM 6403 N N . PHE D 1 159 ? -4.938 31.566 51.490 1.00 64.30 178 PHE D N 1
ATOM 6404 C CA . PHE D 1 159 ? -5.994 30.641 51.080 1.00 63.53 178 PHE D CA 1
ATOM 6405 C C . PHE D 1 159 ? -5.611 29.194 51.297 1.00 71.64 178 PHE D C 1
ATOM 6406 O O . PHE D 1 159 ? -4.467 28.823 51.005 1.00 73.34 178 PHE D O 1
ATOM 6414 N N . ASP D 1 160 ? -6.568 28.358 51.747 1.00 68.78 179 ASP D N 1
ATOM 6415 C CA . ASP D 1 160 ? -6.336 26.921 51.867 1.00 69.68 179 ASP D CA 1
ATOM 6416 C C . ASP D 1 160 ? -6.592 26.347 50.469 1.00 68.72 179 ASP D C 1
ATOM 6417 O O . ASP D 1 160 ? -7.676 26.529 49.902 1.00 67.96 179 ASP D O 1
ATOM 6422 N N . CYS D 1 161 ? -5.549 25.777 49.863 1.00 61.05 180 CYS D N 1
ATOM 6423 C CA . CYS D 1 161 ? -5.586 25.332 48.482 1.00 56.54 180 CYS D CA 1
ATOM 6424 C C . CYS D 1 161 ? -5.430 23.846 48.342 1.00 60.61 180 CYS D C 1
ATOM 6425 O O . CYS D 1 161 ? -4.877 23.165 49.204 1.00 62.84 180 CYS D O 1
ATOM 6428 N N . ALA D 1 162 ? -5.891 23.361 47.200 1.00 54.52 181 ALA D N 1
ATOM 6429 C CA . ALA D 1 162 ? -5.733 22.002 46.741 1.00 53.60 181 ALA D CA 1
ATOM 6430 C C . ALA D 1 162 ? -4.616 22.020 45.740 1.00 56.54 181 ALA D C 1
ATOM 6431 O O . ALA D 1 162 ? -4.688 22.821 44.798 1.00 54.95 181 ALA D O 1
ATOM 6433 N N . LYS D 1 163 ? -3.538 21.242 45.976 1.00 53.94 182 LYS D N 1
ATOM 6434 C CA . LYS D 1 163 ? -2.398 21.192 45.055 1.00 52.78 182 LYS D CA 1
ATOM 6435 C C . LYS D 1 163 ? -2.567 19.995 44.148 1.00 57.92 182 LYS D C 1
ATOM 6436 O O . LYS D 1 163 ? -2.663 18.853 44.629 1.00 60.29 182 LYS D O 1
ATOM 6442 N N . VAL D 1 164 ? -2.570 20.259 42.832 1.00 52.35 183 VAL D N 1
ATOM 6443 C CA . VAL D 1 164 ? -2.754 19.258 41.782 1.00 51.40 183 VAL D CA 1
ATOM 6444 C C . VAL D 1 164 ? -1.645 19.411 40.691 1.00 54.15 183 VAL D C 1
ATOM 6445 O O . VAL D 1 164 ? -1.315 20.529 40.290 1.00 52.84 183 VAL D O 1
ATOM 6449 N N . LYS D 1 165 ? -1.101 18.275 40.214 1.00 51.01 184 LYS D N 1
ATOM 6450 C CA . LYS D 1 165 ? -0.100 18.184 39.123 1.00 48.84 184 LYS D CA 1
ATOM 6451 C C . LYS D 1 165 ? -0.794 17.724 37.828 1.00 48.77 184 LYS D C 1
ATOM 6452 O O . LYS D 1 165 ? -1.823 17.074 37.884 1.00 49.40 184 LYS D O 1
ATOM 6458 N N . TYR D 1 166 ? -0.262 18.077 36.688 1.00 41.45 185 TYR D N 1
ATOM 6459 C CA . TYR D 1 166 ? -0.749 17.609 35.395 1.00 40.23 185 TYR D CA 1
ATOM 6460 C C . TYR D 1 166 ? 0.467 17.488 34.469 1.00 46.27 185 TYR D C 1
ATOM 6461 O O . TYR D 1 166 ? 1.458 18.190 34.674 1.00 46.23 185 TYR D O 1
ATOM 6470 N N . ASN D 1 167 ? 0.379 16.624 33.453 1.00 41.98 186 ASN D N 1
ATOM 6471 C CA . ASN D 1 167 ? 1.380 16.492 32.409 1.00 40.49 186 ASN D CA 1
ATOM 6472 C C . ASN D 1 167 ? 0.844 17.164 31.175 1.00 46.11 186 ASN D C 1
ATOM 6473 O O . ASN D 1 167 ? -0.362 17.107 30.934 1.00 45.37 186 ASN D O 1
ATOM 6478 N N . ILE D 1 168 ? 1.709 17.807 30.387 1.00 44.09 187 ILE D N 1
ATOM 6479 C CA . ILE D 1 168 ? 1.245 18.478 29.169 1.00 43.20 187 ILE D CA 1
ATOM 6480 C C . ILE D 1 168 ? 2.116 18.022 27.967 1.00 49.40 187 ILE D C 1
ATOM 6481 O O . ILE D 1 168 ? 3.297 17.734 28.124 1.00 48.78 187 ILE D O 1
ATOM 6486 N N . ALA D 1 169 ? 1.473 17.862 26.794 1.00 45.94 188 ALA D N 1
ATOM 6487 C CA . ALA D 1 169 ? 2.088 17.490 25.527 1.00 44.06 188 ALA D CA 1
ATOM 6488 C C . ALA D 1 169 ? 1.505 18.381 24.442 1.00 49.03 188 ALA D C 1
ATOM 6489 O O . ALA D 1 169 ? 0.276 18.504 24.323 1.00 50.03 188 ALA D O 1
ATOM 6491 N N . THR D 1 170 ? 2.382 19.083 23.724 1.00 43.88 189 THR D N 1
ATOM 6492 C CA . THR D 1 170 ? 1.962 20.042 22.728 1.00 43.47 189 THR D CA 1
ATOM 6493 C C . THR D 1 170 ? 2.509 19.627 21.352 1.00 50.94 189 THR D C 1
ATOM 6494 O O . THR D 1 170 ? 3.694 19.294 21.237 1.00 53.32 189 THR D O 1
ATOM 6498 N N . ARG D 1 171 ? 1.621 19.645 20.322 1.00 45.30 190 ARG D N 1
ATOM 6499 C CA . ARG D 1 171 ? 1.863 19.269 18.919 1.00 44.21 190 ARG D CA 1
ATOM 6500 C C . ARG D 1 171 ? 1.439 20.362 17.990 1.00 45.84 190 ARG D C 1
ATOM 6501 O O . ARG D 1 171 ? 0.310 20.859 18.101 1.00 44.28 190 ARG D O 1
ATOM 6509 N N . SER D 1 172 ? 2.318 20.686 17.038 1.00 42.53 191 SER D N 1
ATOM 6510 C CA . SER D 1 172 ? 2.176 21.713 15.999 1.00 41.63 191 SER D CA 1
ATOM 6511 C C . SER D 1 172 ? 2.314 21.064 14.630 1.00 48.20 191 SER D C 1
ATOM 6512 O O . SER D 1 172 ? 3.223 20.253 14.422 1.00 48.61 191 SER D O 1
ATOM 6515 N N . PRO D 1 173 ? 1.442 21.448 13.668 1.00 44.41 192 PRO D N 1
ATOM 6516 C CA . PRO D 1 173 ? 1.484 20.828 12.318 1.00 44.36 192 PRO D CA 1
ATOM 6517 C C . PRO D 1 173 ? 2.781 21.051 11.515 1.00 50.12 192 PRO D C 1
ATOM 6518 O O . PRO D 1 173 ? 3.018 20.339 10.533 1.00 49.13 192 PRO D O 1
ATOM 6522 N N . LYS D 1 174 ? 3.608 22.048 11.927 1.00 47.91 193 LYS D N 1
ATOM 6523 C CA . LYS D 1 174 ? 4.854 22.467 11.267 1.00 48.01 193 LYS D CA 1
ATOM 6524 C C . LYS D 1 174 ? 6.081 21.669 11.699 1.00 52.11 193 LYS D C 1
ATOM 6525 O O . LYS D 1 174 ? 7.093 21.780 11.031 1.00 55.29 193 LYS D O 1
ATOM 6531 N N . SER D 1 175 ? 6.010 20.879 12.781 1.00 46.67 194 SER D N 1
ATOM 6532 C CA . SER D 1 175 ? 7.119 20.105 13.326 1.00 46.61 194 SER D CA 1
ATOM 6533 C C . SER D 1 175 ? 6.694 18.691 13.686 1.00 52.40 194 SER D C 1
ATOM 6534 O O . SER D 1 175 ? 5.582 18.481 14.182 1.00 49.85 194 SER D O 1
ATOM 6537 N N . LYS D 1 176 ? 7.605 17.716 13.495 1.00 53.01 195 LYS D N 1
ATOM 6538 C CA . LYS D 1 176 ? 7.310 16.311 13.827 1.00 53.09 195 LYS D CA 1
ATOM 6539 C C . LYS D 1 176 ? 7.471 16.079 15.349 1.00 58.04 195 LYS D C 1
ATOM 6540 O O . LYS D 1 176 ? 6.881 15.139 15.864 1.00 58.96 195 LYS D O 1
ATOM 6546 N N . GLU D 1 177 ? 8.155 17.006 16.067 1.00 54.32 196 GLU D N 1
ATOM 6547 C CA . GLU D 1 177 ? 8.421 16.967 17.514 1.00 53.72 196 GLU D CA 1
ATOM 6548 C C . GLU D 1 177 ? 7.206 17.338 18.381 1.00 56.10 196 GLU D C 1
ATOM 6549 O O . GLU D 1 177 ? 6.346 18.110 17.971 1.00 56.16 196 GLU D O 1
ATOM 6555 N N . THR D 1 178 ? 7.168 16.783 19.592 1.00 52.00 197 THR D N 1
ATOM 6556 C CA . THR D 1 178 ? 6.153 17.013 20.619 1.00 50.22 197 THR D CA 1
ATOM 6557 C C . THR D 1 178 ? 6.844 17.704 21.797 1.00 54.18 197 THR D C 1
ATOM 6558 O O . THR D 1 178 ? 7.889 17.223 22.239 1.00 57.06 197 THR D O 1
ATOM 6562 N N . ILE D 1 179 ? 6.304 18.825 22.287 1.00 47.23 198 ILE D N 1
ATOM 6563 C CA . ILE D 1 179 ? 6.882 19.509 23.435 1.00 45.80 198 ILE D CA 1
ATOM 6564 C C . ILE D 1 179 ? 6.124 19.004 24.671 1.00 49.64 198 ILE D C 1
ATOM 6565 O O . ILE D 1 179 ? 4.915 19.170 24.774 1.00 49.30 198 ILE D O 1
ATOM 6570 N N . THR D 1 180 ? 6.832 18.365 25.589 1.00 46.63 199 THR D N 1
ATOM 6571 C CA . THR D 1 180 ? 6.228 17.851 26.798 1.00 45.15 199 THR D CA 1
ATOM 6572 C C . THR D 1 180 ? 6.775 18.623 27.972 1.00 49.60 199 THR D C 1
ATOM 6573 O O . THR D 1 180 ? 7.892 19.142 27.914 1.00 53.55 199 THR D O 1
ATOM 6577 N N . GLY D 1 181 ? 5.957 18.721 29.005 1.00 43.13 200 GLY D N 1
ATOM 6578 C CA . GLY D 1 181 ? 6.234 19.398 30.260 1.00 43.26 200 GLY D CA 1
ATOM 6579 C C . GLY D 1 181 ? 5.259 18.950 31.316 1.00 47.82 200 GLY D C 1
ATOM 6580 O O . GLY D 1 181 ? 4.563 17.939 31.151 1.00 50.00 200 GLY D O 1
ATOM 6581 N N . TYR D 1 182 ? 5.204 19.698 32.403 1.00 42.26 201 TYR D N 1
ATOM 6582 C CA . TYR D 1 182 ? 4.252 19.441 33.477 1.00 41.11 201 TYR D CA 1
ATOM 6583 C C . TYR D 1 182 ? 3.987 20.764 34.194 1.00 43.54 201 TYR D C 1
ATOM 6584 O O . TYR D 1 182 ? 4.597 21.802 33.878 1.00 44.48 201 TYR D O 1
ATOM 6593 N N . GLY D 1 183 ? 3.069 20.724 35.128 1.00 37.16 202 GLY D N 1
ATOM 6594 C CA . GLY D 1 183 ? 2.706 21.916 35.860 1.00 37.20 202 GLY D CA 1
ATOM 6595 C C . GLY D 1 183 ? 1.895 21.599 37.092 1.00 42.58 202 GLY D C 1
ATOM 6596 O O . GLY D 1 183 ? 1.448 20.455 37.292 1.00 42.50 202 GLY D O 1
ATOM 6597 N N . TYR D 1 184 ? 1.732 22.626 37.936 1.00 39.84 203 TYR D N 1
ATOM 6598 C CA . TYR D 1 184 ? 0.990 22.546 39.182 1.00 41.59 203 TYR D CA 1
ATOM 6599 C C . TYR D 1 184 ? -0.066 23.616 39.219 1.00 47.22 203 TYR D C 1
ATOM 6600 O O . TYR D 1 184 ? 0.076 24.663 38.565 1.00 46.03 203 TYR D O 1
ATOM 6609 N N . GLU D 1 185 ? -1.125 23.358 39.993 1.00 46.61 204 GLU D N 1
ATOM 6610 C CA . GLU D 1 185 ? -2.206 24.320 40.216 1.00 47.58 204 GLU D CA 1
ATOM 6611 C C . GLU D 1 185 ? -2.624 24.302 41.661 1.00 51.33 204 GLU D C 1
ATOM 6612 O O . GLU D 1 185 ? -2.700 23.232 42.256 1.00 50.39 204 GLU D O 1
ATOM 6618 N N . TRP D 1 186 ? -2.885 25.486 42.227 1.00 48.52 205 TRP D N 1
ATOM 6619 C CA . TRP D 1 186 ? -3.413 25.642 43.592 1.00 49.63 205 TRP D CA 1
ATOM 6620 C C . TRP D 1 186 ? -4.746 26.310 43.496 1.00 51.57 205 TRP D C 1
ATOM 6621 O O . TRP D 1 186 ? -4.807 27.464 43.067 1.00 50.56 205 TRP D O 1
ATOM 6632 N N . TYR D 1 187 ? -5.821 25.597 43.836 1.00 48.14 206 TYR D N 1
ATOM 6633 C CA . TYR D 1 187 ? -7.145 26.199 43.727 1.00 47.57 206 TYR D CA 1
ATOM 6634 C C . TYR D 1 187 ? -7.827 26.191 45.110 1.00 53.47 206 TYR D C 1
ATOM 6635 O O . TYR D 1 187 ? -7.599 25.279 45.915 1.00 53.21 206 TYR D O 1
ATOM 6644 N N . SER D 1 188 ? -8.601 27.262 45.398 1.00 50.13 207 SER D N 1
ATOM 6645 C CA . SER D 1 188 ? -9.250 27.433 46.678 1.00 53.10 207 SER D CA 1
ATOM 6646 C C . SER D 1 188 ? -10.767 27.630 46.519 1.00 60.13 207 SER D C 1
ATOM 6647 O O . SER D 1 188 ? -11.192 28.193 45.499 1.00 59.20 207 SER D O 1
ATOM 6650 N N . PRO D 1 189 ? -11.596 27.242 47.530 1.00 58.38 208 PRO D N 1
ATOM 6651 C CA . PRO D 1 189 ? -13.046 27.465 47.418 1.00 58.43 208 PRO D CA 1
ATOM 6652 C C . PRO D 1 189 ? -13.419 28.937 47.292 1.00 62.99 208 PRO D C 1
ATOM 6653 O O . PRO D 1 189 ? -12.818 29.794 47.954 1.00 64.28 208 PRO D O 1
ATOM 6657 N N . ASN D 1 190 ? -14.393 29.211 46.391 1.00 58.34 209 ASN D N 1
ATOM 6658 C CA . ASN D 1 190 ? -15.002 30.507 46.062 1.00 58.59 209 ASN D CA 1
ATOM 6659 C C . ASN D 1 190 ? -13.961 31.520 45.536 1.00 61.85 209 ASN D C 1
ATOM 6660 O O . ASN D 1 190 ? -14.233 32.727 45.507 1.00 62.49 209 ASN D O 1
ATOM 6665 N N . VAL D 1 191 ? -12.804 31.013 45.059 1.00 55.76 210 VAL D N 1
ATOM 6666 C CA . VAL D 1 191 ? -11.702 31.807 44.530 1.00 54.40 210 VAL D CA 1
ATOM 6667 C C . VAL D 1 191 ? -11.232 31.233 43.190 1.00 56.21 210 VAL D C 1
ATOM 6668 O O . VAL D 1 191 ? -10.989 31.982 42.243 1.00 53.49 210 VAL D O 1
ATOM 6672 N N . GLY D 1 192 ? -11.084 29.905 43.140 1.00 52.91 211 GLY D N 1
ATOM 6673 C CA . GLY D 1 192 ? -10.556 29.205 41.974 1.00 49.39 211 GLY D CA 1
ATOM 6674 C C . GLY D 1 192 ? -9.058 29.158 42.064 1.00 51.02 211 GLY D C 1
ATOM 6675 O O . GLY D 1 192 ? -8.528 28.974 43.156 1.00 51.56 211 GLY D O 1
ATOM 6676 N N . LEU D 1 193 ? -8.361 29.394 40.944 1.00 47.66 212 LEU D N 1
ATOM 6677 C CA . LEU D 1 193 ? -6.882 29.374 40.917 1.00 46.38 212 LEU D CA 1
ATOM 6678 C C . LEU D 1 193 ? -6.276 30.533 41.719 1.00 54.71 212 LEU D C 1
ATOM 6679 O O . LEU D 1 193 ? -6.619 31.699 41.480 1.00 55.88 212 LEU D O 1
ATOM 6684 N N . VAL D 1 194 ? -5.372 30.187 42.661 1.00 52.86 213 VAL D N 1
ATOM 6685 C CA . VAL D 1 194 ? -4.619 31.090 43.549 1.00 54.30 213 VAL D CA 1
ATOM 6686 C C . VAL D 1 194 ? -3.159 31.202 43.025 1.00 58.16 213 VAL D C 1
ATOM 6687 O O . VAL D 1 194 ? -2.595 32.304 42.963 1.00 58.14 213 VAL D O 1
ATOM 6691 N N . ARG D 1 195 ? -2.563 30.045 42.645 1.00 52.62 214 ARG D N 1
ATOM 6692 C CA . ARG D 1 195 ? -1.203 29.949 42.113 1.00 50.23 214 ARG D CA 1
ATOM 6693 C C . ARG D 1 195 ? -1.101 28.836 41.093 1.00 51.70 214 ARG D C 1
ATOM 6694 O O . ARG D 1 195 ? -1.759 27.799 41.238 1.00 53.60 214 ARG D O 1
ATOM 6702 N N . THR D 1 196 ? -0.272 29.035 40.066 1.00 44.84 215 THR D N 1
ATOM 6703 C CA . THR D 1 196 ? 0.025 28.007 39.060 1.00 44.01 215 THR D CA 1
ATOM 6704 C C . THR D 1 196 ? 1.521 28.061 38.743 1.00 47.98 215 THR D C 1
ATOM 6705 O O . THR D 1 196 ? 2.119 29.127 38.826 1.00 47.88 215 THR D O 1
ATOM 6709 N N . GLU D 1 197 ? 2.130 26.906 38.427 1.00 43.93 216 GLU D N 1
ATOM 6710 C CA . GLU D 1 197 ? 3.547 26.806 38.021 1.00 43.16 216 GLU D CA 1
ATOM 6711 C C . GLU D 1 197 ? 3.669 25.934 36.784 1.00 48.31 216 GLU D C 1
ATOM 6712 O O . GLU D 1 197 ? 2.940 24.938 36.670 1.00 49.52 216 GLU D O 1
ATOM 6718 N N . GLN D 1 198 ? 4.540 26.317 35.841 1.00 42.91 217 GLN D N 1
ATOM 6719 C CA . GLN D 1 198 ? 4.720 25.536 34.605 1.00 41.88 217 GLN D CA 1
ATOM 6720 C C . GLN D 1 198 ? 6.183 25.199 34.402 1.00 42.37 217 GLN D C 1
ATOM 6721 O O . GLN D 1 198 ? 7.013 26.098 34.455 1.00 41.54 217 GLN D O 1
ATOM 6727 N N . TYR D 1 199 ? 6.483 23.899 34.192 1.00 39.38 218 TYR D N 1
ATOM 6728 C CA . TYR D 1 199 ? 7.842 23.346 34.011 1.00 40.69 218 TYR D CA 1
ATOM 6729 C C . TYR D 1 199 ? 8.020 22.654 32.673 1.00 45.01 218 TYR D C 1
ATOM 6730 O O . TYR D 1 199 ? 7.063 22.092 32.155 1.00 45.52 218 TYR D O 1
ATOM 6739 N N . ASP D 1 200 ? 9.250 22.639 32.152 1.00 41.72 219 ASP D N 1
ATOM 6740 C CA . ASP D 1 200 ? 9.593 21.943 30.911 1.00 41.84 219 ASP D CA 1
ATOM 6741 C C . ASP D 1 200 ? 9.962 20.485 31.240 1.00 51.35 219 ASP D C 1
ATOM 6742 O O . ASP D 1 200 ? 9.967 20.122 32.436 1.00 51.86 219 ASP D O 1
ATOM 6747 N N . LYS D 1 201 ? 10.308 19.656 30.207 1.00 49.37 220 LYS D N 1
ATOM 6748 C CA . LYS D 1 201 ? 10.633 18.238 30.456 1.00 51.13 220 LYS D CA 1
ATOM 6749 C C . LYS D 1 201 ? 11.875 18.073 31.353 1.00 58.06 220 LYS D C 1
ATOM 6750 O O . LYS D 1 201 ? 12.025 17.014 31.968 1.00 59.89 220 LYS D O 1
ATOM 6756 N N . ASN D 1 202 ? 12.731 19.119 31.443 1.00 55.14 221 ASN D N 1
ATOM 6757 C CA . ASN D 1 202 ? 13.980 19.104 32.219 1.00 57.34 221 ASN D CA 1
ATOM 6758 C C . ASN D 1 202 ? 13.818 19.735 33.610 1.00 61.38 221 ASN D C 1
ATOM 6759 O O . ASN D 1 202 ? 14.819 20.057 34.245 1.00 61.79 221 ASN D O 1
ATOM 6764 N N . ASN D 1 203 ? 12.560 19.867 34.091 1.00 57.38 222 ASN D N 1
ATOM 6765 C CA . ASN D 1 203 ? 12.161 20.363 35.422 1.00 57.26 222 ASN D CA 1
ATOM 6766 C C . ASN D 1 203 ? 12.634 21.813 35.665 1.00 57.88 222 ASN D C 1
ATOM 6767 O O . ASN D 1 203 ? 12.960 22.197 36.797 1.00 57.49 222 ASN D O 1
ATOM 6772 N N . VAL D 1 204 ? 12.651 22.610 34.598 1.00 51.78 223 VAL D N 1
ATOM 6773 C CA . VAL D 1 204 ? 12.999 24.030 34.635 1.00 50.88 223 VAL D CA 1
ATOM 6774 C C . VAL D 1 204 ? 11.710 24.837 34.658 1.00 52.81 223 VAL D C 1
ATOM 6775 O O . VAL D 1 204 ? 10.904 24.714 33.724 1.00 52.59 223 VAL D O 1
ATOM 6779 N N . LEU D 1 205 ? 11.514 25.668 35.697 1.00 48.56 224 LEU D N 1
ATOM 6780 C CA . LEU D 1 205 ? 10.329 26.526 35.817 1.00 46.49 224 LEU D CA 1
ATOM 6781 C C . LEU D 1 205 ? 10.340 27.525 34.691 1.00 53.05 224 LEU D C 1
ATOM 6782 O O . LEU D 1 205 ? 11.328 28.230 34.514 1.00 56.07 224 LEU D O 1
ATOM 6787 N N . GLN D 1 206 ? 9.293 27.525 33.885 1.00 47.62 225 GLN D N 1
ATOM 6788 C CA . GLN D 1 206 ? 9.207 28.382 32.714 1.00 46.22 225 GLN D CA 1
ATOM 6789 C C . GLN D 1 206 ? 8.445 29.641 33.031 1.00 49.81 225 GLN D C 1
ATOM 6790 O O . GLN D 1 206 ? 8.809 30.720 32.556 1.00 49.46 225 GLN D O 1
ATOM 6796 N N . SER D 1 207 ? 7.399 29.506 33.852 1.00 45.82 226 SER D N 1
ATOM 6797 C CA . SER D 1 207 ? 6.498 30.574 34.260 1.00 44.78 226 SER D CA 1
ATOM 6798 C C . SER D 1 207 ? 5.688 30.179 35.477 1.00 49.86 226 SER D C 1
ATOM 6799 O O . SER D 1 207 ? 5.707 29.025 35.905 1.00 51.70 226 SER D O 1
ATOM 6802 N N . TYR D 1 208 ? 4.964 31.139 36.031 1.00 46.66 227 TYR D N 1
ATOM 6803 C CA . TYR D 1 208 ? 4.066 30.959 37.172 1.00 45.92 227 TYR D CA 1
ATOM 6804 C C . TYR D 1 208 ? 3.050 32.091 37.181 1.00 48.13 227 TYR D C 1
ATOM 6805 O O . TYR D 1 208 ? 3.266 33.120 36.529 1.00 45.45 227 TYR D O 1
ATOM 6814 N N . THR D 1 209 ? 1.910 31.870 37.858 1.00 45.89 228 THR D N 1
ATOM 6815 C CA . THR D 1 209 ? 0.867 32.891 37.986 1.00 46.13 228 THR D CA 1
ATOM 6816 C C . THR D 1 209 ? 0.444 32.978 39.438 1.00 51.94 228 THR D C 1
ATOM 6817 O O . THR D 1 209 ? 0.529 31.993 40.166 1.00 51.67 228 THR D O 1
ATOM 6821 N N . VAL D 1 210 ? 0.021 34.177 39.868 1.00 51.24 229 VAL D N 1
ATOM 6822 C CA . VAL D 1 210 ? -0.436 34.421 41.231 1.00 52.34 229 VAL D CA 1
ATOM 6823 C C . VAL D 1 210 ? -1.658 35.288 41.192 1.00 53.06 229 VAL D C 1
ATOM 6824 O O . VAL D 1 210 ? -1.764 36.159 40.327 1.00 51.05 229 VAL D O 1
ATOM 6828 N N . LEU D 1 211 ? -2.581 35.044 42.149 1.00 49.80 230 LEU D N 1
ATOM 6829 C CA . LEU D 1 211 ? -3.769 35.855 42.388 1.00 49.93 230 LEU D CA 1
ATOM 6830 C C . LEU D 1 211 ? -3.318 37.087 43.169 1.00 57.02 230 LEU D C 1
ATOM 6831 O O . LEU D 1 211 ? -2.799 36.959 44.275 1.00 58.84 230 LEU D O 1
ATOM 6836 N N . GLU D 1 212 ? -3.443 38.268 42.573 1.00 54.06 231 GLU D N 1
ATOM 6837 C CA . GLU D 1 212 ? -2.961 39.494 43.195 1.00 55.75 231 GLU D CA 1
ATOM 6838 C C . GLU D 1 212 ? -4.086 40.343 43.820 1.00 59.73 231 GLU D C 1
ATOM 6839 O O . GLU D 1 212 ? -3.846 41.037 44.816 1.00 62.35 231 GLU D O 1
ATOM 6845 N N . GLU D 1 213 ? -5.273 40.326 43.228 1.00 54.01 232 GLU D N 1
ATOM 6846 C CA . GLU D 1 213 ? -6.423 41.104 43.703 1.00 55.86 232 GLU D CA 1
ATOM 6847 C C . GLU D 1 213 ? -7.695 40.287 43.664 1.00 60.15 232 GLU D C 1
ATOM 6848 O O . GLU D 1 213 ? -7.869 39.471 42.757 1.00 56.19 232 GLU D O 1
ATOM 6854 N N . LEU D 1 214 ? -8.602 40.532 44.629 1.00 60.82 233 LEU D N 1
ATOM 6855 C CA . LEU D 1 214 ? -9.923 39.902 44.702 1.00 61.24 233 LEU D CA 1
ATOM 6856 C C . LEU D 1 214 ? -10.827 40.755 45.575 1.00 68.83 233 LEU D C 1
ATOM 6857 O O . LEU D 1 214 ? -10.575 40.889 46.776 1.00 71.28 233 LEU D O 1
ATOM 6862 N N . LYS D 1 215 ? -11.847 41.388 44.947 1.00 66.34 234 LYS D N 1
ATOM 6863 C CA . LYS D 1 215 ? -12.837 42.263 45.594 1.00 70.78 234 LYS D CA 1
ATOM 6864 C C . LYS D 1 215 ? -14.244 41.915 45.095 1.00 78.08 234 LYS D C 1
ATOM 6865 O O . LYS D 1 215 ? -14.425 41.789 43.857 1.00 80.24 234 LYS D O 1
ATOM 6868 N N . ASP E 1 3 ? -9.448 26.336 -4.837 1.00 88.90 22 ASP E N 1
ATOM 6869 C CA . ASP E 1 3 ? -9.809 24.916 -4.910 1.00 87.49 22 ASP E CA 1
ATOM 6870 C C . ASP E 1 3 ? -9.020 24.128 -3.832 1.00 86.98 22 ASP E C 1
ATOM 6871 O O . ASP E 1 3 ? -8.281 24.758 -3.069 1.00 87.93 22 ASP E O 1
ATOM 6876 N N . CYS E 1 4 ? -9.189 22.770 -3.749 1.00 77.66 23 CYS E N 1
ATOM 6877 C CA . CYS E 1 4 ? -8.620 21.881 -2.714 1.00 73.00 23 CYS E CA 1
ATOM 6878 C C . CYS E 1 4 ? -9.380 20.493 -2.748 1.00 69.02 23 CYS E C 1
ATOM 6879 O O . CYS E 1 4 ? -10.537 20.453 -3.176 1.00 67.93 23 CYS E O 1
ATOM 6882 N N . THR E 1 5 ? -8.711 19.360 -2.380 1.00 60.18 24 THR E N 1
ATOM 6883 C CA . THR E 1 5 ? -9.361 18.035 -2.364 1.00 56.88 24 THR E CA 1
ATOM 6884 C C . THR E 1 5 ? -10.172 17.918 -1.083 1.00 58.85 24 THR E C 1
ATOM 6885 O O . THR E 1 5 ? -9.627 17.914 0.038 1.00 60.48 24 THR E O 1
ATOM 6889 N N . PHE E 1 6 ? -11.475 17.783 -1.265 1.00 50.76 25 PHE E N 1
ATOM 6890 C CA . PHE E 1 6 ? -12.453 17.754 -0.208 1.00 47.68 25 PHE E CA 1
ATOM 6891 C C . PHE E 1 6 ? -12.851 16.304 0.085 1.00 51.33 25 PHE E C 1
ATOM 6892 O O . PHE E 1 6 ? -13.477 15.664 -0.757 1.00 52.51 25 PHE E O 1
ATOM 6900 N N . PHE E 1 7 ? -12.453 15.762 1.268 1.00 45.43 26 PHE E N 1
ATOM 6901 C CA . PHE E 1 7 ? -12.797 14.377 1.664 1.00 43.53 26 PHE E CA 1
ATOM 6902 C C . PHE E 1 7 ? -14.171 14.336 2.362 1.00 47.43 26 PHE E C 1
ATOM 6903 O O . PHE E 1 7 ? -14.275 13.859 3.494 1.00 47.07 26 PHE E O 1
ATOM 6911 N N . PHE E 1 8 ? -15.223 14.833 1.674 1.00 44.16 27 PHE E N 1
ATOM 6912 C CA . PHE E 1 8 ? -16.610 14.878 2.170 1.00 43.45 27 PHE E CA 1
ATOM 6913 C C . PHE E 1 8 ? -17.536 15.327 1.044 1.00 49.07 27 PHE E C 1
ATOM 6914 O O . PHE E 1 8 ? -17.088 16.089 0.196 1.00 48.74 27 PHE E O 1
ATOM 6922 N N . PRO E 1 9 ? -18.820 14.924 0.984 1.00 49.18 28 PRO E N 1
ATOM 6923 C CA . PRO E 1 9 ? -19.695 15.434 -0.096 1.00 51.68 28 PRO E CA 1
ATOM 6924 C C . PRO E 1 9 ? -19.774 16.966 -0.066 1.00 60.00 28 PRO E C 1
ATOM 6925 O O . PRO E 1 9 ? -19.777 17.566 1.019 1.00 60.45 28 PRO E O 1
ATOM 6929 N N . GLN E 1 10 ? -19.775 17.600 -1.239 1.00 58.59 29 GLN E N 1
ATOM 6930 C CA . GLN E 1 10 ? -19.746 19.066 -1.291 1.00 59.92 29 GLN E CA 1
ATOM 6931 C C . GLN E 1 10 ? -20.828 19.654 -2.216 1.00 66.62 29 GLN E C 1
ATOM 6932 O O . GLN E 1 10 ? -20.719 20.821 -2.600 1.00 68.26 29 GLN E O 1
ATOM 6938 N N . THR E 1 11 ? -21.861 18.861 -2.572 1.00 63.17 30 THR E N 1
ATOM 6939 C CA . THR E 1 11 ? -22.951 19.321 -3.433 1.00 64.06 30 THR E CA 1
ATOM 6940 C C . THR E 1 11 ? -24.207 19.393 -2.594 1.00 69.46 30 THR E C 1
ATOM 6941 O O . THR E 1 11 ? -24.555 18.414 -1.935 1.00 69.85 30 THR E O 1
ATOM 6945 N N . GLU E 1 12 ? -24.880 20.557 -2.618 1.00 65.77 31 GLU E N 1
ATOM 6946 C CA . GLU E 1 12 ? -26.091 20.828 -1.860 1.00 65.99 31 GLU E CA 1
ATOM 6947 C C . GLU E 1 12 ? -27.186 19.822 -2.224 1.00 71.81 31 GLU E C 1
ATOM 6948 O O . GLU E 1 12 ? -27.452 19.588 -3.409 1.00 74.66 31 GLU E O 1
ATOM 6954 N N . GLY E 1 13 ? -27.764 19.208 -1.197 1.00 65.94 32 GLY E N 1
ATOM 6955 C CA . GLY E 1 13 ? -28.842 18.235 -1.333 1.00 65.78 32 GLY E CA 1
ATOM 6956 C C . GLY E 1 13 ? -28.407 16.791 -1.478 1.00 66.24 32 GLY E C 1
ATOM 6957 O O . GLY E 1 13 ? -29.259 15.894 -1.553 1.00 65.69 32 GLY E O 1
ATOM 6958 N N . THR E 1 14 ? -27.082 16.552 -1.546 1.00 59.48 33 THR E N 1
ATOM 6959 C CA . THR E 1 14 ? -26.537 15.205 -1.676 1.00 58.26 33 THR E CA 1
ATOM 6960 C C . THR E 1 14 ? -26.871 14.458 -0.398 1.00 62.21 33 THR E C 1
ATOM 6961 O O . THR E 1 14 ? -26.726 15.009 0.690 1.00 60.69 33 THR E O 1
ATOM 6965 N N . VAL E 1 15 ? -27.384 13.237 -0.547 1.00 59.76 34 VAL E N 1
ATOM 6966 C CA . VAL E 1 15 ? -27.750 12.372 0.565 1.00 58.17 34 VAL E CA 1
ATOM 6967 C C . VAL E 1 15 ? -26.889 11.111 0.512 1.00 62.40 34 VAL E C 1
ATOM 6968 O O . VAL E 1 15 ? -26.485 10.676 -0.571 1.00 64.10 34 VAL E O 1
ATOM 6972 N N . TRP E 1 16 ? -26.585 10.545 1.685 1.00 56.17 35 TRP E N 1
ATOM 6973 C CA . TRP E 1 16 ? -25.838 9.303 1.775 1.00 54.23 35 TRP E CA 1
ATOM 6974 C C . TRP E 1 16 ? -26.203 8.556 3.048 1.00 57.20 35 TRP E C 1
ATOM 6975 O O . TRP E 1 16 ? -26.778 9.121 3.982 1.00 56.26 35 TRP E O 1
ATOM 6986 N N . VAL E 1 17 ? -25.975 7.244 3.009 1.00 54.66 36 VAL E N 1
ATOM 6987 C CA . VAL E 1 17 ? -26.283 6.329 4.105 1.00 54.25 36 VAL E CA 1
ATOM 6988 C C . VAL E 1 17 ? -25.082 5.435 4.357 1.00 58.13 36 VAL E C 1
ATOM 6989 O O . VAL E 1 17 ? -24.572 4.789 3.439 1.00 57.95 36 VAL E O 1
ATOM 6993 N N . ARG E 1 18 ? -24.654 5.392 5.610 1.00 53.94 37 ARG E N 1
ATOM 6994 C CA . ARG E 1 18 ? -23.639 4.486 6.126 1.00 53.22 37 ARG E CA 1
ATOM 6995 C C . ARG E 1 18 ? -24.337 3.627 7.135 1.00 57.47 37 ARG E C 1
ATOM 6996 O O . ARG E 1 18 ? -25.216 4.131 7.847 1.00 56.42 37 ARG E O 1
ATOM 7004 N N . LYS E 1 19 ? -24.050 2.320 7.134 1.00 53.66 38 LYS E N 1
ATOM 7005 C CA . LYS E 1 19 ? -24.683 1.422 8.090 1.00 52.62 38 LYS E CA 1
ATOM 7006 C C . LYS E 1 19 ? -23.608 0.794 8.989 1.00 53.96 38 LYS E C 1
ATOM 7007 O O . LYS E 1 19 ? -22.519 0.468 8.526 1.00 51.66 38 LYS E O 1
ATOM 7013 N N . GLY E 1 20 ? -23.916 0.713 10.277 1.00 51.06 39 GLY E N 1
ATOM 7014 C CA . GLY E 1 20 ? -23.043 0.168 11.311 1.00 50.52 39 GLY E CA 1
ATOM 7015 C C . GLY E 1 20 ? -23.434 -1.249 11.670 1.00 56.45 39 GLY E C 1
ATOM 7016 O O . GLY E 1 20 ? -24.601 -1.518 11.960 1.00 56.45 39 GLY E O 1
ATOM 7017 N N . TYR E 1 21 ? -22.453 -2.162 11.613 1.00 54.41 40 TYR E N 1
ATOM 7018 C CA . TYR E 1 21 ? -22.608 -3.587 11.862 1.00 55.13 40 TYR E CA 1
ATOM 7019 C C . TYR E 1 21 ? -21.713 -4.064 12.975 1.00 59.16 40 TYR E C 1
ATOM 7020 O O . TYR E 1 21 ? -20.704 -3.431 13.249 1.00 55.92 40 TYR E O 1
ATOM 7029 N N . ASP E 1 22 ? -22.071 -5.192 13.607 1.00 60.20 41 ASP E N 1
ATOM 7030 C CA . ASP E 1 22 ? -21.251 -5.833 14.633 1.00 61.53 41 ASP E CA 1
ATOM 7031 C C . ASP E 1 22 ? -20.286 -6.773 13.920 1.00 67.55 41 ASP E C 1
ATOM 7032 O O . ASP E 1 22 ? -20.352 -6.891 12.690 1.00 66.18 41 ASP E O 1
ATOM 7037 N N . ALA E 1 23 ? -19.415 -7.460 14.677 1.00 68.14 42 ALA E N 1
ATOM 7038 C CA . ALA E 1 23 ? -18.416 -8.381 14.117 1.00 70.82 42 ALA E CA 1
ATOM 7039 C C . ALA E 1 23 ? -19.050 -9.510 13.262 1.00 77.44 42 ALA E C 1
ATOM 7040 O O . ALA E 1 23 ? -18.503 -9.873 12.217 1.00 77.93 42 ALA E O 1
ATOM 7042 N N . LYS E 1 24 ? -20.217 -10.025 13.698 1.00 74.47 43 LYS E N 1
ATOM 7043 C CA . LYS E 1 24 ? -20.952 -11.110 13.041 1.00 75.84 43 LYS E CA 1
ATOM 7044 C C . LYS E 1 24 ? -21.663 -10.639 11.740 1.00 77.60 43 LYS E C 1
ATOM 7045 O O . LYS E 1 24 ? -22.061 -11.477 10.926 1.00 78.22 43 LYS E O 1
ATOM 7051 N N . GLY E 1 25 ? -21.801 -9.325 11.558 1.00 71.41 44 GLY E N 1
ATOM 7052 C CA . GLY E 1 25 ? -22.435 -8.745 10.378 1.00 70.96 44 GLY E CA 1
ATOM 7053 C C . GLY E 1 25 ? -23.883 -8.327 10.552 1.00 73.52 44 GLY E C 1
ATOM 7054 O O . GLY E 1 25 ? -24.564 -8.092 9.555 1.00 73.42 44 GLY E O 1
ATOM 7055 N N . ASN E 1 26 ? -24.359 -8.210 11.809 1.00 68.64 45 ASN E N 1
ATOM 7056 C CA . ASN E 1 26 ? -25.727 -7.784 12.103 1.00 68.25 45 ASN E CA 1
ATOM 7057 C C . ASN E 1 26 ? -25.824 -6.292 12.170 1.00 69.30 45 ASN E C 1
ATOM 7058 O O . ASN E 1 26 ? -25.007 -5.663 12.845 1.00 69.44 45 ASN E O 1
ATOM 7063 N N . LEU E 1 27 ? -26.862 -5.722 11.537 1.00 63.08 46 LEU E N 1
ATOM 7064 C CA . LEU E 1 27 ? -27.098 -4.280 11.544 1.00 60.33 46 LEU E CA 1
ATOM 7065 C C . LEU E 1 27 ? -27.349 -3.784 12.958 1.00 64.30 46 LEU E C 1
ATOM 7066 O O . LEU E 1 27 ? -28.165 -4.349 13.685 1.00 65.29 46 LEU E O 1
ATOM 7071 N N . GLN E 1 28 ? -26.608 -2.744 13.344 1.00 59.47 47 GLN E N 1
ATOM 7072 C CA . GLN E 1 28 ? -26.668 -2.106 14.655 1.00 57.09 47 GLN E CA 1
ATOM 7073 C C . GLN E 1 28 ? -27.216 -0.681 14.556 1.00 59.77 47 GLN E C 1
ATOM 7074 O O . GLN E 1 28 ? -27.968 -0.259 15.437 1.00 59.33 47 GLN E O 1
ATOM 7080 N N . SER E 1 29 ? -26.783 0.083 13.523 1.00 55.85 48 SER E N 1
ATOM 7081 C CA . SER E 1 29 ? -27.162 1.479 13.362 1.00 55.80 48 SER E CA 1
ATOM 7082 C C . SER E 1 29 ? -27.194 1.901 11.901 1.00 60.34 48 SER E C 1
ATOM 7083 O O . SER E 1 29 ? -26.432 1.376 11.077 1.00 60.39 48 SER E O 1
ATOM 7086 N N . VAL E 1 30 ? -28.097 2.867 11.595 1.00 54.43 49 VAL E N 1
ATOM 7087 C CA . VAL E 1 30 ? -28.256 3.483 10.281 1.00 53.40 49 VAL E CA 1
ATOM 7088 C C . VAL E 1 30 ? -27.857 4.951 10.435 1.00 54.95 49 VAL E C 1
ATOM 7089 O O . VAL E 1 30 ? -28.350 5.631 11.345 1.00 54.49 49 VAL E O 1
ATOM 7101 N N . SER E 1 32 ? -27.763 8.420 8.428 1.00 50.75 51 SER E N 1
ATOM 7102 C CA . SER E 1 32 ? -28.255 9.161 7.260 1.00 52.49 51 SER E CA 1
ATOM 7103 C C . SER E 1 32 ? -27.794 10.597 7.305 1.00 55.06 51 SER E C 1
ATOM 7104 O O . SER E 1 32 ? -27.938 11.268 8.332 1.00 53.97 51 SER E O 1
ATOM 7107 N N . TYR E 1 33 ? -27.223 11.058 6.182 1.00 50.31 52 TYR E N 1
ATOM 7108 C CA . TYR E 1 33 ? -26.674 12.400 6.063 1.00 48.42 52 TYR E CA 1
ATOM 7109 C C . TYR E 1 33 ? -27.227 13.141 4.878 1.00 52.98 52 TYR E C 1
ATOM 7110 O O . TYR E 1 33 ? -27.741 12.532 3.933 1.00 52.36 52 TYR E O 1
ATOM 7119 N N . GLN E 1 34 ? -27.055 14.473 4.909 1.00 50.31 53 GLN E N 1
ATOM 7120 C CA . GLN E 1 34 ? -27.443 15.346 3.820 1.00 51.31 53 GLN E CA 1
ATOM 7121 C C . GLN E 1 34 ? -26.702 16.676 3.862 1.00 56.39 53 GLN E C 1
ATOM 7122 O O . GLN E 1 34 ? -26.717 17.333 4.895 1.00 57.01 53 GLN E O 1
ATOM 7128 N N . VAL E 1 35 ? -26.106 17.097 2.716 1.00 52.84 54 VAL E N 1
ATOM 7129 C CA . VAL E 1 35 ? -25.454 18.401 2.579 1.00 52.37 54 VAL E CA 1
ATOM 7130 C C . VAL E 1 35 ? -26.535 19.475 2.600 1.00 59.87 54 VAL E C 1
ATOM 7131 O O . VAL E 1 35 ? -27.346 19.533 1.681 1.00 64.03 54 VAL E O 1
ATOM 7135 N N . ASP E 1 36 ? -26.570 20.293 3.652 1.00 56.10 55 ASP E N 1
ATOM 7136 C CA . ASP E 1 36 ? -27.586 21.326 3.802 1.00 58.60 55 ASP E CA 1
ATOM 7137 C C . ASP E 1 36 ? -27.133 22.621 3.110 1.00 64.98 55 ASP E C 1
ATOM 7138 O O . ASP E 1 36 ? -27.900 23.177 2.322 1.00 66.13 55 ASP E O 1
ATOM 7143 N N . GLU E 1 37 ? -25.885 23.085 3.377 1.00 61.74 56 GLU E N 1
ATOM 7144 C CA . GLU E 1 37 ? -25.335 24.311 2.787 1.00 61.94 56 GLU E CA 1
ATOM 7145 C C . GLU E 1 37 ? -23.868 24.151 2.383 1.00 64.45 56 GLU E C 1
ATOM 7146 O O . GLU E 1 37 ? -23.091 23.517 3.086 1.00 62.08 56 GLU E O 1
ATOM 7152 N N . VAL E 1 38 ? -23.512 24.739 1.234 1.00 63.46 57 VAL E N 1
ATOM 7153 C CA . VAL E 1 38 ? -22.165 24.793 0.656 1.00 63.20 57 VAL E CA 1
ATOM 7154 C C . VAL E 1 38 ? -21.824 26.264 0.412 1.00 70.51 57 VAL E C 1
ATOM 7155 O O . VAL E 1 38 ? -22.616 26.990 -0.204 1.00 73.64 57 VAL E O 1
ATOM 7159 N N . GLU E 1 39 ? -20.670 26.715 0.918 1.00 67.68 58 GLU E N 1
ATOM 7160 C CA . GLU E 1 39 ? -20.215 28.090 0.743 1.00 69.79 58 GLU E CA 1
ATOM 7161 C C . GLU E 1 39 ? -18.752 28.113 0.275 1.00 73.89 58 GLU E C 1
ATOM 7162 O O . GLU E 1 39 ? -17.877 27.503 0.892 1.00 71.93 58 GLU E O 1
ATOM 7168 N N . THR E 1 40 ? -18.509 28.827 -0.819 1.00 72.01 59 THR E N 1
ATOM 7169 C CA . THR E 1 40 ? -17.185 29.007 -1.382 1.00 71.47 59 THR E CA 1
ATOM 7170 C C . THR E 1 40 ? -16.652 30.337 -0.834 1.00 76.36 59 THR E C 1
ATOM 7171 O O . THR E 1 40 ? -17.197 31.402 -1.122 1.00 78.82 59 THR E O 1
ATOM 7175 N N . LEU E 1 41 ? -15.632 30.251 0.018 1.00 71.68 60 LEU E N 1
ATOM 7176 C CA . LEU E 1 41 ? -14.957 31.399 0.634 1.00 71.94 60 LEU E CA 1
ATOM 7177 C C . LEU E 1 41 ? -13.640 31.611 -0.094 1.00 76.38 60 LEU E C 1
ATOM 7178 O O . LEU E 1 41 ? -13.206 30.683 -0.779 1.00 75.23 60 LEU E O 1
ATOM 7183 N N . PRO E 1 42 ? -12.965 32.777 0.000 1.00 75.43 61 PRO E N 1
ATOM 7184 C CA . PRO E 1 42 ? -11.712 32.939 -0.768 1.00 75.84 61 PRO E CA 1
ATOM 7185 C C . PRO E 1 42 ? -10.589 31.999 -0.298 1.00 76.16 61 PRO E C 1
ATOM 7186 O O . PRO E 1 42 ? -9.825 31.547 -1.148 1.00 75.42 61 PRO E O 1
ATOM 7190 N N . SER E 1 43 ? -10.510 31.678 1.012 1.00 71.24 62 SER E N 1
ATOM 7191 C CA . SER E 1 43 ? -9.487 30.779 1.583 1.00 69.87 62 SER E CA 1
ATOM 7192 C C . SER E 1 43 ? -9.764 29.283 1.284 1.00 74.20 62 SER E C 1
ATOM 7193 O O . SER E 1 43 ? -8.830 28.477 1.262 1.00 73.18 62 SER E O 1
ATOM 7196 N N . GLY E 1 44 ? -11.041 28.936 1.093 1.00 71.60 63 GLY E N 1
ATOM 7197 C CA . GLY E 1 44 ? -11.491 27.577 0.802 1.00 70.11 63 GLY E CA 1
ATOM 7198 C C . GLY E 1 44 ? -12.977 27.341 1.017 1.00 73.29 63 GLY E C 1
ATOM 7199 O O . GLY E 1 44 ? -13.685 28.211 1.522 1.00 74.05 63 GLY E O 1
ATOM 7200 N N . GLN E 1 45 ? -13.451 26.132 0.681 1.00 66.91 64 GLN E N 1
ATOM 7201 C CA . GLN E 1 45 ? -14.862 25.775 0.769 1.00 64.46 64 GLN E CA 1
ATOM 7202 C C . GLN E 1 45 ? -15.276 25.370 2.168 1.00 62.76 64 GLN E C 1
ATOM 7203 O O . GLN E 1 45 ? -14.494 24.769 2.891 1.00 59.29 64 GLN E O 1
ATOM 7209 N N . GLU E 1 46 ? -16.530 25.663 2.535 1.00 59.79 65 GLU E N 1
ATOM 7210 C CA . GLU E 1 46 ? -17.122 25.245 3.812 1.00 58.08 65 GLU E CA 1
ATOM 7211 C C . GLU E 1 46 ? -18.432 24.501 3.523 1.00 57.80 65 GLU E C 1
ATOM 7212 O O . GLU E 1 46 ? -19.207 24.944 2.688 1.00 58.05 65 GLU E O 1
ATOM 7218 N N . VAL E 1 47 ? -18.629 23.337 4.133 1.00 51.45 66 VAL E N 1
ATOM 7219 C CA . VAL E 1 47 ? -19.838 22.523 3.927 1.00 51.49 66 VAL E CA 1
ATOM 7220 C C . VAL E 1 47 ? -20.477 22.221 5.302 1.00 58.53 66 VAL E C 1
ATOM 7221 O O . VAL E 1 47 ? -19.768 21.877 6.259 1.00 58.34 66 VAL E O 1
ATOM 7225 N N . GLU E 1 48 ? -21.802 22.364 5.394 1.00 56.69 67 GLU E N 1
ATOM 7226 C CA . GLU E 1 48 ? -22.554 22.023 6.601 1.00 56.48 67 GLU E CA 1
ATOM 7227 C C . GLU E 1 48 ? -23.581 20.927 6.238 1.00 57.46 67 GLU E C 1
ATOM 7228 O O . GLU E 1 48 ? -24.402 21.115 5.337 1.00 59.12 67 GLU E O 1
ATOM 7234 N N . ALA E 1 49 ? -23.482 19.776 6.889 1.00 49.50 68 ALA E N 1
ATOM 7235 C CA . ALA E 1 49 ? -24.372 18.646 6.636 1.00 48.73 68 ALA E CA 1
ATOM 7236 C C . ALA E 1 49 ? -25.128 18.247 7.891 1.00 52.91 68 ALA E C 1
ATOM 7237 O O . ALA E 1 49 ? -24.596 18.379 8.991 1.00 51.72 68 ALA E O 1
ATOM 7239 N N . ASP E 1 50 ? -26.378 17.785 7.731 1.00 51.31 69 ASP E N 1
ATOM 7240 C CA . ASP E 1 50 ? -27.208 17.258 8.815 1.00 51.52 69 ASP E CA 1
ATOM 7241 C C . ASP E 1 50 ? -27.068 15.742 8.878 1.00 54.10 69 ASP E C 1
ATOM 7242 O O . ASP E 1 50 ? -26.860 15.100 7.855 1.00 53.67 69 ASP E O 1
ATOM 7247 N N . TYR E 1 51 ? -27.139 15.176 10.067 1.00 51.71 70 TYR E N 1
ATOM 7248 C CA . TYR E 1 51 ? -27.084 13.726 10.224 1.00 51.70 70 TYR E CA 1
ATOM 7249 C C . TYR E 1 51 ? -28.184 13.262 11.178 1.00 56.10 70 TYR E C 1
ATOM 7250 O O . TYR E 1 51 ? -28.605 14.011 12.061 1.00 54.59 70 TYR E O 1
ATOM 7259 N N . VAL E 1 52 ? -28.654 12.031 10.969 1.00 55.05 71 VAL E N 1
ATOM 7260 C CA . VAL E 1 52 ? -29.634 11.347 11.803 1.00 55.44 71 VAL E CA 1
ATOM 7261 C C . VAL E 1 52 ? -29.174 9.922 11.965 1.00 58.60 71 VAL E C 1
ATOM 7262 O O . VAL E 1 52 ? -29.085 9.184 10.973 1.00 59.92 71 VAL E O 1
ATOM 7266 N N . TYR E 1 53 ? -28.838 9.549 13.208 1.00 52.51 72 TYR E N 1
ATOM 7267 C CA . TYR E 1 53 ? -28.453 8.184 13.526 1.00 52.22 72 TYR E CA 1
ATOM 7268 C C . TYR E 1 53 ? -29.677 7.508 14.116 1.00 55.79 72 TYR E C 1
ATOM 7269 O O . TYR E 1 53 ? -30.276 8.035 15.062 1.00 55.18 72 TYR E O 1
ATOM 7278 N N . THR E 1 54 ? -30.122 6.422 13.479 1.00 52.07 73 THR E N 1
ATOM 7279 C CA . THR E 1 54 ? -31.303 5.669 13.882 1.00 52.22 73 THR E CA 1
ATOM 7280 C C . THR E 1 54 ? -30.915 4.242 14.127 1.00 58.77 73 THR E C 1
ATOM 7281 O O . THR E 1 54 ? -29.926 3.779 13.565 1.00 59.41 73 THR E O 1
ATOM 7285 N N . ASN E 1 55 ? -31.689 3.509 14.924 1.00 57.69 74 ASN E N 1
ATOM 7286 C CA . ASN E 1 55 ? -31.372 2.096 15.087 1.00 58.02 74 ASN E CA 1
ATOM 7287 C C . ASN E 1 55 ? -32.165 1.322 14.005 1.00 62.13 74 ASN E C 1
ATOM 7288 O O . ASN E 1 55 ? -32.911 1.958 13.246 1.00 61.19 74 ASN E O 1
ATOM 7293 N N . PRO E 1 56 ? -31.951 -0.005 13.824 1.00 60.30 75 PRO E N 1
ATOM 7294 C CA . PRO E 1 56 ? -32.580 -0.704 12.688 1.00 61.80 75 PRO E CA 1
ATOM 7295 C C . PRO E 1 56 ? -34.104 -0.545 12.572 1.00 65.22 75 PRO E C 1
ATOM 7296 O O . PRO E 1 56 ? -34.606 -0.575 11.442 1.00 64.06 75 PRO E O 1
ATOM 7300 N N . SER E 1 57 ? -34.831 -0.358 13.705 1.00 61.66 76 SER E N 1
ATOM 7301 C CA . SER E 1 57 ? -36.292 -0.178 13.696 1.00 61.76 76 SER E CA 1
ATOM 7302 C C . SER E 1 57 ? -36.669 1.180 13.066 1.00 64.62 76 SER E C 1
ATOM 7303 O O . SER E 1 57 ? -37.693 1.294 12.396 1.00 64.31 76 SER E O 1
ATOM 7306 N N . GLY E 1 58 ? -35.799 2.165 13.250 1.00 61.07 77 GLY E N 1
ATOM 7307 C CA . GLY E 1 58 ? -35.975 3.508 12.725 1.00 61.28 77 GLY E CA 1
ATOM 7308 C C . GLY E 1 58 ? -36.034 4.604 13.772 1.00 65.84 77 GLY E C 1
ATOM 7309 O O . GLY E 1 58 ? -36.118 5.772 13.405 1.00 66.24 77 GLY E O 1
ATOM 7310 N N . THR E 1 59 ? -36.029 4.256 15.075 1.00 61.99 78 THR E N 1
ATOM 7311 C CA . THR E 1 59 ? -36.084 5.244 16.162 1.00 60.88 78 THR E CA 1
ATOM 7312 C C . THR E 1 59 ? -34.768 6.031 16.197 1.00 60.10 78 THR E C 1
ATOM 7313 O O . THR E 1 59 ? -33.704 5.448 15.993 1.00 57.43 78 THR E O 1
ATOM 7317 N N . ILE E 1 60 ? -34.856 7.358 16.403 1.00 54.93 79 ILE E N 1
ATOM 7318 C CA . ILE E 1 60 ? -33.695 8.252 16.439 1.00 52.72 79 ILE E CA 1
ATOM 7319 C C . ILE E 1 60 ? -32.878 8.016 17.723 1.00 58.06 79 ILE E C 1
ATOM 7320 O O . ILE E 1 60 ? -33.452 7.960 18.815 1.00 59.84 79 ILE E O 1
ATOM 7325 N N . VAL E 1 61 ? -31.538 7.900 17.592 1.00 52.60 80 VAL E N 1
ATOM 7326 C CA . VAL E 1 61 ? -30.623 7.711 18.726 1.00 50.81 80 VAL E CA 1
ATOM 7327 C C . VAL E 1 61 ? -29.752 8.964 18.854 1.00 57.19 80 VAL E C 1
ATOM 7328 O O . VAL E 1 61 ? -29.296 9.289 19.941 1.00 59.31 80 VAL E O 1
ATOM 7332 N N . ASN E 1 62 ? -29.519 9.669 17.754 1.00 52.73 81 ASN E N 1
ATOM 7333 C CA . ASN E 1 62 ? -28.782 10.921 17.772 1.00 51.83 81 ASN E CA 1
ATOM 7334 C C . ASN E 1 62 ? -29.034 11.663 16.485 1.00 59.30 81 ASN E C 1
ATOM 7335 O O . ASN E 1 62 ? -29.226 11.054 15.432 1.00 61.93 81 ASN E O 1
ATOM 7340 N N . LYS E 1 63 ? -29.055 12.977 16.582 1.00 55.10 82 LYS E N 1
ATOM 7341 C CA . LYS E 1 63 ? -29.207 13.865 15.455 1.00 56.05 82 LYS E CA 1
ATOM 7342 C C . LYS E 1 63 ? -28.374 15.095 15.748 1.00 60.78 82 LYS E C 1
ATOM 7343 O O . LYS E 1 63 ? -28.217 15.488 16.926 1.00 62.04 82 LYS E O 1
ATOM 7349 N N . GLY E 1 64 ? -27.831 15.668 14.684 1.00 55.16 83 GLY E N 1
ATOM 7350 C CA . GLY E 1 64 ? -27.012 16.860 14.752 1.00 54.94 83 GLY E CA 1
ATOM 7351 C C . GLY E 1 64 ? -26.541 17.305 13.391 1.00 60.71 83 GLY E C 1
ATOM 7352 O O . GLY E 1 64 ? -27.046 16.841 12.362 1.00 61.48 83 GLY E O 1
ATOM 7353 N N . ASP E 1 65 ? -25.559 18.196 13.392 1.00 57.10 84 ASP E N 1
ATOM 7354 C CA . ASP E 1 65 ? -24.963 18.706 12.174 1.00 57.75 84 ASP E CA 1
ATOM 7355 C C . ASP E 1 65 ? -23.437 18.615 12.260 1.00 59.16 84 ASP E C 1
ATOM 7356 O O . ASP E 1 65 ? -22.856 18.627 13.358 1.00 59.00 84 ASP E O 1
ATOM 7361 N N . ILE E 1 66 ? -22.803 18.466 11.097 1.00 51.91 85 ILE E N 1
ATOM 7362 C CA . ILE E 1 66 ? -21.368 18.320 11.014 1.00 50.03 85 ILE E CA 1
ATOM 7363 C C . ILE E 1 66 ? -20.834 19.323 9.985 1.00 54.01 85 ILE E C 1
ATOM 7364 O O . ILE E 1 66 ? -21.453 19.556 8.947 1.00 55.73 85 ILE E O 1
ATOM 7369 N N . LYS E 1 67 ? -19.735 19.976 10.328 1.00 49.03 86 LYS E N 1
ATOM 7370 C CA . LYS E 1 67 ? -19.100 20.940 9.439 1.00 48.90 86 LYS E CA 1
ATOM 7371 C C . LYS E 1 67 ? -17.803 20.368 8.882 1.00 50.16 86 LYS E C 1
ATOM 7372 O O . LYS E 1 67 ? -17.112 19.593 9.556 1.00 49.01 86 LYS E O 1
ATOM 7378 N N . ALA E 1 68 ? -17.529 20.680 7.613 1.00 47.44 87 ALA E N 1
ATOM 7379 C CA . ALA E 1 68 ? -16.309 20.281 6.879 1.00 47.33 87 ALA E CA 1
ATOM 7380 C C . ALA E 1 68 ? -15.802 21.458 6.118 1.00 51.38 87 ALA E C 1
ATOM 7381 O O . ALA E 1 68 ? -16.597 22.213 5.567 1.00 52.53 87 ALA E O 1
ATOM 7383 N N . TYR E 1 69 ? -14.504 21.674 6.108 1.00 50.70 88 TYR E N 1
ATOM 7384 C CA . TYR E 1 69 ? -13.974 22.823 5.358 1.00 52.60 88 TYR E CA 1
ATOM 7385 C C . TYR E 1 69 ? -12.529 22.606 4.857 1.00 56.87 88 TYR E C 1
ATOM 7386 O O . TYR E 1 69 ? -11.814 21.763 5.387 1.00 53.27 88 TYR E O 1
ATOM 7395 N N . CYS E 1 70 ? -12.158 23.324 3.791 1.00 59.02 89 CYS E N 1
ATOM 7396 C CA . CYS E 1 70 ? -10.821 23.489 3.211 1.00 61.52 89 CYS E CA 1
ATOM 7397 C C . CYS E 1 70 ? -10.324 24.835 3.679 1.00 57.99 89 CYS E C 1
ATOM 7398 O O . CYS E 1 70 ? -11.069 25.807 3.576 1.00 57.97 89 CYS E O 1
ATOM 7401 N N . GLN E 1 71 ? -9.113 24.915 4.214 1.00 49.54 90 GLN E N 1
ATOM 7402 C CA . GLN E 1 71 ? -8.506 26.182 4.596 1.00 48.66 90 GLN E CA 1
ATOM 7403 C C . GLN E 1 71 ? -7.059 26.173 4.133 1.00 54.14 90 GLN E C 1
ATOM 7404 O O . GLN E 1 71 ? -6.258 25.409 4.674 1.00 54.09 90 GLN E O 1
ATOM 7410 N N . ASN E 1 72 ? -6.730 27.005 3.114 1.00 51.55 91 ASN E N 1
ATOM 7411 C CA . ASN E 1 72 ? -5.404 27.151 2.490 1.00 50.47 91 ASN E CA 1
ATOM 7412 C C . ASN E 1 72 ? -4.786 25.783 2.089 1.00 51.29 91 ASN E C 1
ATOM 7413 O O . ASN E 1 72 ? -3.644 25.495 2.422 1.00 51.46 91 ASN E O 1
ATOM 7418 N N . GLY E 1 73 ? -5.565 24.971 1.378 1.00 46.69 92 GLY E N 1
ATOM 7419 C CA . GLY E 1 73 ? -5.155 23.685 0.833 1.00 45.36 92 GLY E CA 1
ATOM 7420 C C . GLY E 1 73 ? -5.265 22.483 1.733 1.00 51.68 92 GLY E C 1
ATOM 7421 O O . GLY E 1 73 ? -4.969 21.375 1.270 1.00 54.11 92 GLY E O 1
ATOM 7422 N N . GLU E 1 74 ? -5.697 22.674 3.017 1.00 45.04 93 GLU E N 1
ATOM 7423 C CA . GLU E 1 74 ? -5.834 21.596 3.994 1.00 42.19 93 GLU E CA 1
ATOM 7424 C C . GLU E 1 74 ? -7.292 21.380 4.308 1.00 47.55 93 GLU E C 1
ATOM 7425 O O . GLU E 1 74 ? -8.028 22.351 4.482 1.00 47.14 93 GLU E O 1
ATOM 7431 N N . PHE E 1 75 ? -7.704 20.089 4.376 1.00 44.97 94 PHE E N 1
ATOM 7432 C CA . PHE E 1 75 ? -9.074 19.671 4.611 1.00 44.52 94 PHE E CA 1
ATOM 7433 C C . PHE E 1 75 ? -9.280 19.239 6.060 1.00 48.45 94 PHE E C 1
ATOM 7434 O O . PHE E 1 75 ? -8.536 18.392 6.561 1.00 48.89 94 PHE E O 1
ATOM 7442 N N . PHE E 1 76 ? -10.354 19.758 6.690 1.00 44.11 95 PHE E N 1
ATOM 7443 C CA . PHE E 1 76 ? -10.726 19.462 8.080 1.00 42.84 95 PHE E CA 1
ATOM 7444 C C . PHE E 1 76 ? -12.182 19.012 8.205 1.00 45.58 95 PHE E C 1
ATOM 7445 O O . PHE E 1 76 ? -13.055 19.454 7.476 1.00 44.28 95 PHE E O 1
ATOM 7453 N N . LEU E 1 77 ? -12.432 18.162 9.166 1.00 45.36 96 LEU E N 1
ATOM 7454 C CA . LEU E 1 77 ? -13.7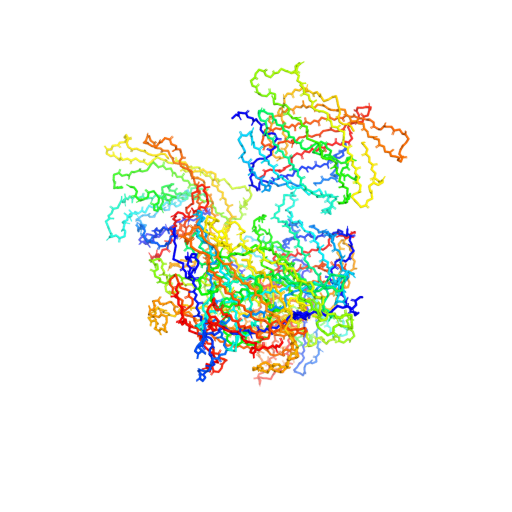67 17.619 9.465 1.00 47.25 96 LEU E CA 1
ATOM 7455 C C . LEU E 1 77 ? -13.941 17.482 10.974 1.00 52.26 96 LEU E C 1
ATOM 7456 O O . LEU E 1 77 ? -12.964 17.141 11.644 1.00 51.99 96 LEU E O 1
ATOM 7461 N N . ASP E 1 78 ? -15.151 17.733 11.512 1.00 50.66 97 ASP E N 1
ATOM 7462 C CA . ASP E 1 78 ? -15.402 17.542 12.959 1.00 50.16 97 ASP E CA 1
ATOM 7463 C C . ASP E 1 78 ? -15.083 16.079 13.355 1.00 55.47 97 ASP E C 1
ATOM 7464 O O . ASP E 1 78 ? -15.562 15.129 12.726 1.00 58.22 97 ASP E O 1
ATOM 7469 N N . SER E 1 79 ? -14.209 15.915 14.355 1.00 50.96 98 SER E N 1
ATOM 7470 C CA . SER E 1 79 ? -13.705 14.625 14.855 1.00 50.17 98 SER E CA 1
ATOM 7471 C C . SER E 1 79 ? -14.809 13.642 15.338 1.00 59.08 98 SER E C 1
ATOM 7472 O O . SER E 1 79 ? -14.487 12.469 15.528 1.00 60.95 98 SER E O 1
ATOM 7475 N N . LYS E 1 80 ? -16.081 14.084 15.503 1.00 55.88 99 LYS E N 1
ATOM 7476 C CA . LYS E 1 80 ? -17.178 13.207 15.938 1.00 56.56 99 LYS E CA 1
ATOM 7477 C C . LYS E 1 80 ? -17.524 12.178 14.836 1.00 63.64 99 LYS E C 1
ATOM 7478 O O . LYS E 1 80 ? -18.067 11.098 15.141 1.00 63.03 99 LYS E O 1
ATOM 7484 N N . GLU E 1 81 ? -17.140 12.490 13.577 1.00 60.81 100 GLU E N 1
ATOM 7485 C CA . GLU E 1 81 ? -17.321 11.616 12.419 1.00 61.75 100 GLU E CA 1
ATOM 7486 C C . GLU E 1 81 ? -16.486 10.280 12.586 1.00 65.37 100 GLU E C 1
ATOM 7487 O O . GLU E 1 81 ? -16.862 9.219 12.062 1.00 63.85 100 GLU E O 1
ATOM 7493 N N . THR E 1 82 ? -15.371 10.354 13.347 1.00 61.87 101 THR E N 1
ATOM 7494 C CA . THR E 1 82 ? -14.477 9.234 13.665 1.00 60.01 101 THR E CA 1
ATOM 7495 C C . THR E 1 82 ? -15.226 8.238 14.616 1.00 61.62 101 THR E C 1
ATOM 7496 O O . THR E 1 82 ? -14.867 7.041 14.623 1.00 60.12 101 THR E O 1
ATOM 7500 N N . LEU E 1 83 ? -16.260 8.745 15.404 1.00 56.29 102 LEU E N 1
ATOM 7501 C CA . LEU E 1 83 ? -17.028 7.966 16.386 1.00 55.16 102 LEU E CA 1
ATOM 7502 C C . LEU E 1 83 ? -18.370 7.493 15.809 1.00 67.52 102 LEU E C 1
ATOM 7503 O O . LEU E 1 83 ? -19.249 7.056 16.567 1.00 69.16 102 LEU E O 1
ATOM 7508 N N . SER E 1 84 ? -18.509 7.534 14.455 1.00 68.43 103 SER E N 1
ATOM 7509 C CA . SER E 1 84 ? -19.680 7.074 13.680 1.00 69.99 103 SER E CA 1
ATOM 7510 C C . SER E 1 84 ? -19.718 5.547 13.649 1.00 76.63 103 SER E C 1
ATOM 7511 O O . SER E 1 84 ? -19.644 4.961 12.566 1.00 79.31 103 SER E O 1
ATOM 7514 N N . TYR E 1 85 ? -19.749 4.886 14.808 1.00 71.12 104 TYR E N 1
ATOM 7515 C CA . TYR E 1 85 ? -19.734 3.436 14.792 1.00 71.09 104 TYR E CA 1
ATOM 7516 C C . TYR E 1 85 ? -20.547 2.879 15.942 1.00 75.99 104 TYR E C 1
ATOM 7517 O O . TYR E 1 85 ? -20.642 3.568 16.963 1.00 73.40 104 TYR E O 1
ATOM 7526 N N . PRO E 1 86 ? -21.097 1.624 15.786 1.00 75.80 105 PRO E N 1
ATOM 7527 C CA . PRO E 1 86 ? -21.952 1.023 16.833 1.00 76.58 105 PRO E CA 1
ATOM 7528 C C . PRO E 1 86 ? -21.464 1.193 18.287 1.00 81.55 105 PRO E C 1
ATOM 7529 O O . PRO E 1 86 ? -22.285 1.609 19.097 1.00 79.94 105 PRO E O 1
ATOM 7533 N N . GLY E 1 87 ? -20.176 0.947 18.589 1.00 80.06 106 GLY E N 1
ATOM 7534 C CA . GLY E 1 87 ? -19.609 1.096 19.936 1.00 80.61 106 GLY E CA 1
ATOM 7535 C C . GLY E 1 87 ? -20.012 2.359 20.688 1.00 86.94 106 GLY E C 1
ATOM 7536 O O . GLY E 1 87 ? -20.436 2.300 21.850 1.00 86.92 106 GLY E O 1
ATOM 7537 N N . VAL E 1 88 ? -19.905 3.511 19.995 1.00 84.54 107 VAL E N 1
ATOM 7538 C CA . VAL E 1 88 ? -20.244 4.859 20.478 1.00 84.07 107 VAL E CA 1
ATOM 7539 C C . VAL E 1 88 ? -21.754 5.094 20.353 1.00 88.71 107 VAL E C 1
ATOM 7540 O O . VAL E 1 88 ? -22.408 5.409 21.355 1.00 88.37 107 VAL E O 1
ATOM 7544 N N . VAL E 1 89 ? -22.274 4.958 19.102 1.00 85.80 108 VAL E N 1
ATOM 7545 C CA . VAL E 1 89 ? -23.652 5.202 18.642 1.00 86.40 108 VAL E CA 1
ATOM 7546 C C . VAL E 1 89 ? -24.700 4.339 19.450 1.00 93.41 108 VAL E C 1
ATOM 7547 O O . VAL E 1 89 ? -25.757 4.889 19.781 1.00 93.78 108 VAL E O 1
ATOM 7551 N N . SER E 1 90 ? -24.384 3.062 19.825 1.00 91.38 109 SER E N 1
ATOM 7552 C CA . SER E 1 90 ? -25.273 2.153 20.599 1.00 92.35 109 SER E CA 1
ATOM 7553 C C . SER E 1 90 ? -25.577 2.685 22.009 1.00 96.01 109 SER E C 1
ATOM 7554 O O . SER E 1 90 ? -26.657 2.438 22.562 1.00 97.27 109 SER E O 1
ATOM 7557 N N . GLU E 1 91 ? -24.581 3.368 22.594 1.00 90.34 110 GLU E N 1
ATOM 7558 C CA . GLU E 1 91 ? -24.627 3.967 23.924 1.00 89.58 110 GLU E CA 1
ATOM 7559 C C . GLU E 1 91 ? -25.492 5.279 23.962 1.00 89.68 110 GLU E C 1
ATOM 7560 O O . GLU E 1 91 ? -26.101 5.589 25.000 1.00 90.21 110 GLU E O 1
ATOM 7574 N N . ASN E 1 93 ? -28.249 8.484 23.145 1.00 72.35 112 ASN E N 1
ATOM 7575 C CA . ASN E 1 93 ? -29.590 9.045 23.180 1.00 71.60 112 ASN E CA 1
ATOM 7576 C C . ASN E 1 93 ? -29.420 10.461 22.612 1.00 74.18 112 ASN E C 1
ATOM 7577 O O . ASN E 1 93 ? -28.293 10.855 22.339 1.00 71.21 112 ASN E O 1
ATOM 7582 N N . THR E 1 94 ? -30.500 11.205 22.389 1.00 74.13 113 THR E N 1
ATOM 7583 C CA . THR E 1 94 ? -30.376 12.509 21.735 1.00 75.15 113 THR E CA 1
ATOM 7584 C C . THR E 1 94 ? -29.825 13.609 22.668 1.00 77.38 113 THR E C 1
ATOM 7585 O O . THR E 1 94 ? -29.406 14.660 22.158 1.00 77.46 113 THR E O 1
ATOM 7589 N N . ASN E 1 95 ? -29.747 13.354 23.995 1.00 71.72 114 ASN E N 1
ATOM 7590 C CA . ASN E 1 95 ? -29.139 14.300 24.949 1.00 70.06 114 ASN E CA 1
ATOM 7591 C C . ASN E 1 95 ? -27.627 14.187 24.929 1.00 69.42 114 ASN E C 1
ATOM 7592 O O . ASN E 1 95 ? -26.942 15.057 25.457 1.00 69.90 114 ASN E O 1
ATOM 7597 N N . VAL E 1 96 ? -27.108 13.120 24.326 1.00 62.05 115 VAL E N 1
ATOM 7598 C CA . VAL E 1 96 ? -25.683 12.881 24.219 1.00 60.10 115 VAL E CA 1
ATOM 7599 C C . VAL E 1 96 ? -25.073 13.827 23.156 1.00 64.31 115 VAL E C 1
ATOM 7600 O O . VAL E 1 96 ? -25.533 13.891 22.007 1.00 62.92 115 VAL E O 1
ATOM 7604 N N . ASP E 1 97 ? -24.054 14.599 23.582 1.00 61.28 116 ASP E N 1
ATOM 7605 C CA . ASP E 1 97 ? -23.336 15.505 22.706 1.00 59.74 116 ASP E CA 1
ATOM 7606 C C . ASP E 1 97 ? -21.842 15.230 22.808 1.00 58.63 116 ASP E C 1
ATOM 7607 O O . ASP E 1 97 ? -21.389 14.528 23.714 1.00 57.83 116 ASP E O 1
ATOM 7612 N N . ILE E 1 98 ? -21.096 15.705 21.817 1.00 53.05 117 ILE E N 1
ATOM 7613 C CA . ILE E 1 98 ? -19.651 15.566 21.761 1.00 51.85 117 ILE E CA 1
ATOM 7614 C C . ILE E 1 98 ? -19.071 16.990 21.570 1.00 59.00 117 ILE E C 1
ATOM 7615 O O . ILE E 1 98 ? -19.651 17.830 20.857 1.00 59.50 117 ILE E O 1
ATOM 7620 N N . THR E 1 99 ? -17.951 17.269 22.254 1.00 56.23 118 THR E N 1
ATOM 7621 C CA . THR E 1 99 ? -17.226 18.525 22.140 1.00 55.91 118 THR E CA 1
ATOM 7622 C C . THR E 1 99 ? -16.682 18.664 20.706 1.00 61.03 118 THR E C 1
ATOM 7623 O O . THR E 1 99 ? -16.316 17.676 20.065 1.00 59.97 118 THR E O 1
ATOM 7627 N N . GLU E 1 100 ? -16.679 19.889 20.194 1.00 60.49 119 GLU E N 1
ATOM 7628 C CA . GLU E 1 100 ? -16.197 20.183 18.850 1.00 60.69 119 GLU E CA 1
ATOM 7629 C C . GLU E 1 100 ? -14.686 20.134 18.827 1.00 60.88 119 GLU E C 1
ATOM 7630 O O . GLU E 1 100 ? -14.042 20.747 19.671 1.00 62.24 119 GLU E O 1
ATOM 7636 N N . ASN E 1 101 ? -14.130 19.401 17.873 1.00 53.85 120 ASN E N 1
ATOM 7637 C CA . ASN E 1 101 ? -12.690 19.314 17.624 1.00 52.40 120 ASN E CA 1
ATOM 7638 C C . ASN E 1 101 ? -12.518 18.993 16.144 1.00 51.26 120 ASN E C 1
ATOM 7639 O O . ASN E 1 101 ? -12.958 17.948 15.690 1.00 48.70 120 ASN E O 1
ATOM 7644 N N . PHE E 1 102 ? -12.004 19.944 15.371 1.00 48.12 121 PHE E N 1
ATOM 7645 C CA . PHE E 1 102 ? -11.804 19.750 13.931 1.00 46.49 121 PHE E CA 1
ATOM 7646 C C . PHE E 1 102 ? -10.449 19.185 13.704 1.00 50.05 121 PHE E C 1
ATOM 7647 O O . PHE E 1 102 ? -9.468 19.728 14.222 1.00 51.42 121 PHE E O 1
ATOM 7655 N N . ILE E 1 103 ? -10.383 18.066 12.972 1.00 45.86 122 ILE E N 1
ATOM 7656 C CA . ILE E 1 103 ? -9.119 17.392 12.669 1.00 44.66 122 ILE E CA 1
ATOM 7657 C C . ILE E 1 103 ? -8.897 17.337 11.163 1.00 48.63 122 ILE E C 1
ATOM 7658 O O . ILE E 1 103 ? -9.848 17.216 10.397 1.00 49.30 122 ILE E O 1
ATOM 7663 N N . ASN E 1 104 ? -7.646 17.414 10.747 1.00 46.44 123 ASN E N 1
ATOM 7664 C CA . ASN E 1 104 ? -7.301 17.336 9.324 1.00 47.76 123 ASN E CA 1
ATOM 7665 C C . ASN E 1 104 ? -7.368 15.894 8.803 1.00 53.31 123 ASN E C 1
ATOM 7666 O O . ASN E 1 104 ? -7.198 14.933 9.570 1.00 53.81 123 ASN E O 1
ATOM 7671 N N . TYR E 1 105 ? -7.574 15.776 7.483 1.00 47.54 124 TYR E N 1
ATOM 7672 C CA . TYR E 1 105 ? -7.545 14.546 6.721 1.00 45.60 124 TYR E CA 1
ATOM 7673 C C . TYR E 1 105 ? -6.555 14.777 5.566 1.00 49.22 124 TYR E C 1
ATOM 7674 O O . TYR E 1 105 ? -6.812 15.535 4.637 1.00 49.23 124 TYR E O 1
ATOM 7683 N N . PRO E 1 106 ? -5.345 14.219 5.694 1.00 46.11 125 PRO E N 1
ATOM 7684 C CA . PRO E 1 106 ? -4.323 14.400 4.667 1.00 46.11 125 PRO E CA 1
ATOM 7685 C C . PRO E 1 106 ? -4.721 13.889 3.296 1.00 48.88 125 PRO E C 1
ATOM 7686 O O . PRO E 1 106 ? -5.588 13.016 3.155 1.00 46.12 125 PRO E O 1
ATOM 7690 N N . ASN E 1 107 ? -4.060 14.444 2.277 1.00 46.58 126 ASN E N 1
ATOM 7691 C CA . ASN E 1 107 ? -4.318 14.061 0.902 1.00 47.07 126 ASN E CA 1
ATOM 7692 C C . ASN E 1 107 ? -3.151 13.215 0.400 1.00 53.06 126 ASN E C 1
ATOM 7693 O O . ASN E 1 107 ? -2.102 13.776 0.076 1.00 54.04 126 ASN E O 1
ATOM 7698 N N . PRO E 1 108 ? -3.302 11.866 0.309 1.00 49.55 127 PRO E N 1
ATOM 7699 C CA . PRO E 1 108 ? -2.185 11.044 -0.203 1.00 49.26 127 PRO E CA 1
ATOM 7700 C C . PRO E 1 108 ? -2.065 11.111 -1.715 1.00 52.14 127 PRO E C 1
ATOM 7701 O O . PRO E 1 108 ? -1.171 10.466 -2.266 1.00 52.89 127 PRO E O 1
ATOM 7705 N N . TYR E 1 109 ? -2.932 11.905 -2.390 1.00 48.25 128 TYR E N 1
ATOM 7706 C CA . TYR E 1 109 ? -2.910 12.016 -3.854 1.00 50.46 128 TYR E CA 1
ATOM 7707 C C . TYR E 1 109 ? -2.196 13.284 -4.374 1.00 56.93 128 TYR E C 1
ATOM 7708 O O . TYR E 1 109 ? -1.939 13.366 -5.576 1.00 57.03 128 TYR E O 1
ATOM 7717 N N . ALA E 1 110 ? -1.846 14.232 -3.494 1.00 55.00 129 ALA E N 1
ATOM 7718 C CA . ALA E 1 110 ? -1.173 15.450 -3.930 1.00 55.93 129 ALA E CA 1
ATOM 7719 C C . ALA E 1 110 ? 0.310 15.194 -4.104 1.00 64.29 129 ALA E C 1
ATOM 7720 O O . ALA E 1 110 ? 0.866 14.305 -3.444 1.00 65.22 129 ALA E O 1
ATOM 7722 N N . ALA E 1 111 ? 0.940 15.975 -5.003 1.00 61.73 130 ALA E N 1
ATOM 7723 C CA . ALA E 1 111 ? 2.352 15.920 -5.381 1.00 62.35 130 ALA E CA 1
ATOM 7724 C C . ALA E 1 111 ? 3.313 16.115 -4.205 1.00 67.94 130 ALA E C 1
ATOM 7725 O O . ALA E 1 111 ? 4.403 15.532 -4.195 1.00 69.36 130 ALA E O 1
ATOM 7727 N N . ASN E 1 112 ? 2.931 16.947 -3.229 1.00 63.62 131 ASN E N 1
ATOM 7728 C CA . ASN E 1 112 ? 3.758 17.264 -2.055 1.00 62.57 131 ASN E CA 1
ATOM 7729 C C . ASN E 1 112 ? 3.569 16.244 -0.913 1.00 66.22 131 ASN E C 1
ATOM 7730 O O . ASN E 1 112 ? 3.964 16.536 0.224 1.00 66.47 131 ASN E O 1
ATOM 7735 N N . PHE E 1 113 ? 2.911 15.092 -1.175 1.00 60.99 132 PHE E N 1
ATOM 7736 C CA . PHE E 1 113 ? 2.632 14.131 -0.115 1.00 58.16 132 PHE E CA 1
ATOM 7737 C C . PHE E 1 113 ? 3.882 13.375 0.241 1.00 63.50 132 PHE E C 1
ATOM 7738 O O . PHE E 1 113 ? 4.503 12.760 -0.636 1.00 64.20 132 PHE E O 1
ATOM 7746 N N . ASP E 1 114 ? 4.266 13.451 1.530 1.00 60.50 133 ASP E N 1
ATOM 7747 C CA . ASP E 1 114 ? 5.427 12.749 2.095 1.00 61.12 133 ASP E CA 1
ATOM 7748 C C . ASP E 1 114 ? 4.902 11.543 2.891 1.00 65.36 133 ASP E C 1
ATOM 7749 O O . ASP E 1 114 ? 4.408 11.708 4.005 1.00 63.25 133 ASP E O 1
ATOM 7754 N N . LYS E 1 115 ? 4.941 10.349 2.280 1.00 63.71 134 LYS E N 1
ATOM 7755 C CA . LYS E 1 115 ? 4.433 9.100 2.841 1.00 63.52 134 LYS E CA 1
ATOM 7756 C C . LYS E 1 115 ? 5.099 8.774 4.176 1.00 70.15 134 LYS E C 1
ATOM 7757 O O . LYS E 1 115 ? 4.494 8.086 5.003 1.00 69.80 134 LYS E O 1
ATOM 7759 N N . ASN E 1 116 ? 6.333 9.278 4.390 1.00 68.71 135 ASN E N 1
ATOM 7760 C CA . ASN E 1 116 ? 7.159 9.044 5.590 1.00 69.08 135 ASN E CA 1
ATOM 7761 C C . ASN E 1 116 ? 6.985 10.141 6.656 1.00 71.34 135 ASN E C 1
ATOM 7762 O O . ASN E 1 116 ? 7.505 10.005 7.768 1.00 71.89 135 ASN E O 1
ATOM 7767 N N . ASN E 1 117 ? 6.316 11.241 6.308 1.00 65.82 136 ASN E N 1
ATOM 7768 C CA . ASN E 1 117 ? 6.111 12.344 7.236 1.00 64.69 136 ASN E CA 1
ATOM 7769 C C . ASN E 1 117 ? 4.733 12.951 6.961 1.00 66.18 136 ASN E C 1
ATOM 7770 O O . ASN E 1 117 ? 4.593 13.895 6.169 1.00 68.28 136 ASN E O 1
ATOM 7775 N N . VAL E 1 118 ? 3.698 12.374 7.624 1.00 56.83 137 VAL E N 1
ATOM 7776 C CA . VAL E 1 118 ? 2.309 12.786 7.481 1.00 52.88 137 VAL E CA 1
ATOM 7777 C C . VAL E 1 118 ? 1.808 13.288 8.834 1.00 53.03 137 VAL E C 1
ATOM 7778 O O . VAL E 1 118 ? 1.606 12.461 9.724 1.00 52.89 137 VAL E O 1
ATOM 7782 N N . TYR E 1 119 ? 1.573 14.623 8.988 1.00 46.76 138 TYR E N 1
ATOM 7783 C CA . TYR E 1 119 ? 1.060 15.169 10.253 1.00 45.02 138 TYR E CA 1
ATOM 7784 C C . TYR E 1 119 ? -0.442 14.989 10.347 1.00 50.59 138 TYR E C 1
ATOM 7785 O O . TYR E 1 119 ? -1.184 15.323 9.413 1.00 50.96 138 TYR E O 1
ATOM 7794 N N . PHE E 1 120 ? -0.889 14.509 11.515 1.00 46.50 139 PHE E N 1
ATOM 7795 C CA . PHE E 1 120 ? -2.302 14.309 11.836 1.00 44.17 139 PHE E CA 1
ATOM 7796 C C . PHE E 1 120 ? -2.660 14.990 13.126 1.00 48.81 139 PHE E C 1
ATOM 7797 O O . PHE E 1 120 ? -1.971 14.796 14.119 1.00 51.65 139 PHE E O 1
ATOM 7805 N N . ASP E 1 121 ? -3.745 15.731 13.153 1.00 43.49 140 ASP E N 1
ATOM 7806 C CA . ASP E 1 121 ? -4.241 16.338 14.375 1.00 43.03 140 ASP E CA 1
ATOM 7807 C C . ASP E 1 121 ? -4.762 15.269 15.289 1.00 50.67 140 ASP E C 1
ATOM 7808 O O . ASP E 1 121 ? -5.248 14.259 14.794 1.00 51.63 140 ASP E O 1
ATOM 7813 N N . GLU E 1 122 ? -4.729 15.474 16.600 1.00 50.50 141 GLU E N 1
ATOM 7814 C CA . GLU E 1 122 ? -5.323 14.488 17.523 1.00 51.15 141 GLU E CA 1
ATOM 7815 C C . GLU E 1 122 ? -6.690 14.932 17.883 1.00 59.05 141 GLU E C 1
ATOM 7816 O O . GLU E 1 122 ? -6.944 16.131 17.962 1.00 59.77 141 GLU E O 1
ATOM 7822 N N . ALA E 1 123 ? -7.584 13.979 18.101 1.00 58.67 142 ALA E N 1
ATOM 7823 C CA . ALA E 1 123 ? -8.970 14.271 18.425 1.00 59.79 142 ALA E CA 1
ATOM 7824 C C . ALA E 1 123 ? -9.317 13.712 19.743 1.00 66.71 142 ALA E C 1
ATOM 7825 O O . ALA E 1 123 ? -9.685 12.553 19.845 1.00 66.68 142 ALA E O 1
ATOM 7827 N N . SER E 1 124 ? -9.110 14.491 20.770 1.00 66.17 143 SER E N 1
ATOM 7828 C CA . SER E 1 124 ? -9.483 14.034 22.089 1.00 67.76 143 SER E CA 1
ATOM 7829 C C . SER E 1 124 ? -10.727 14.822 22.454 1.00 68.04 143 SER E C 1
ATOM 7830 O O . SER E 1 124 ? -10.700 16.049 22.584 1.00 68.44 143 SER E O 1
ATOM 7833 N N . VAL E 1 125 ? -11.844 14.119 22.502 1.00 61.14 144 VAL E N 1
ATOM 7834 C CA . VAL E 1 125 ? -13.135 14.730 22.764 1.00 58.90 144 VAL E CA 1
ATOM 7835 C C . VAL E 1 125 ? -13.758 14.189 24.057 1.00 58.10 144 VAL E C 1
ATOM 7836 O O . VAL E 1 125 ? -13.345 13.164 24.591 1.00 57.81 144 VAL E O 1
ATOM 7840 N N . LYS E 1 126 ? -14.760 14.906 24.547 1.00 52.14 145 LYS E N 1
ATOM 7841 C CA . LYS E 1 126 ? -15.594 14.520 25.665 1.00 49.50 145 LYS E CA 1
ATOM 7842 C C . LYS E 1 126 ? -16.994 14.265 25.144 1.00 54.20 145 LYS E C 1
ATOM 7843 O O . LYS E 1 126 ? -17.515 15.085 24.387 1.00 56.06 145 LYS E O 1
ATOM 7849 N N . ILE E 1 127 ? -17.558 13.095 25.446 1.00 49.81 146 ILE E N 1
ATOM 7850 C CA . ILE E 1 127 ? -18.931 12.726 25.102 1.00 50.28 146 ILE E CA 1
ATOM 7851 C C . ILE E 1 127 ? -19.713 12.821 26.424 1.00 52.58 146 ILE E C 1
ATOM 7852 O O . ILE E 1 127 ? -19.245 12.341 27.447 1.00 52.36 146 ILE E O 1
ATOM 7857 N N . TYR E 1 128 ? -20.807 13.563 26.438 1.00 49.87 147 TYR E N 1
ATOM 7858 C CA . TYR E 1 128 ? -21.540 13.871 27.671 1.00 50.80 147 TYR E CA 1
ATOM 7859 C C . TYR E 1 128 ? -23.030 14.025 27.422 1.00 57.68 147 TYR E C 1
ATOM 7860 O O . TYR E 1 128 ? -23.445 14.226 26.282 1.00 58.50 147 TYR E O 1
ATOM 7869 N N . ASP E 1 129 ? -23.810 14.038 28.511 1.00 54.79 148 ASP E N 1
ATOM 7870 C CA . ASP E 1 129 ? -25.258 14.261 28.534 1.00 55.25 148 ASP E CA 1
ATOM 7871 C C . ASP E 1 129 ? -25.501 15.765 28.711 1.00 58.52 148 ASP E C 1
ATOM 7872 O O . ASP E 1 129 ? -25.137 16.334 29.745 1.00 56.02 148 ASP E O 1
ATOM 7877 N N . LYS E 1 130 ? -26.096 16.403 27.686 1.00 58.46 149 LYS E N 1
ATOM 7878 C CA . LYS E 1 130 ? -26.429 17.837 27.648 1.00 60.93 149 LYS E CA 1
ATOM 7879 C C . LYS E 1 130 ? -27.213 18.282 28.897 1.00 69.53 149 LYS E C 1
ATOM 7880 O O . LYS E 1 130 ? -27.019 19.406 29.396 1.00 70.53 149 LYS E O 1
ATOM 7886 N N . LYS E 1 131 ? -28.082 17.383 29.398 1.00 67.17 150 LYS E N 1
ATOM 7887 C CA . LYS E 1 131 ? -28.976 17.610 30.537 1.00 68.79 150 LYS E CA 1
ATOM 7888 C C . LYS E 1 131 ? -28.298 17.285 31.890 1.00 73.57 150 LYS E C 1
ATOM 7889 O O . LYS E 1 131 ? -28.764 17.765 32.925 1.00 75.86 150 LYS E O 1
ATOM 7895 N N . ASN E 1 132 ? -27.229 16.464 31.887 1.00 68.22 151 ASN E N 1
ATOM 7896 C CA . ASN E 1 132 ? -26.461 16.082 33.084 1.00 66.27 151 ASN E CA 1
ATOM 7897 C C . ASN E 1 132 ? -24.984 15.914 32.699 1.00 65.21 151 ASN E C 1
ATOM 7898 O O . ASN E 1 132 ? -24.536 14.817 32.372 1.00 60.76 151 ASN E O 1
ATOM 7903 N N . ARG E 1 133 ? -24.236 17.032 32.729 1.00 63.08 152 ARG E N 1
ATOM 7904 C CA . ARG E 1 133 ? -22.824 17.099 32.343 1.00 61.10 152 ARG E CA 1
ATOM 7905 C C . ARG E 1 133 ? -21.905 16.341 33.340 1.00 64.43 152 ARG E C 1
ATOM 7906 O O . ARG E 1 133 ? -20.725 16.161 33.037 1.00 65.37 152 ARG E O 1
ATOM 7914 N N . LYS E 1 134 ? -22.444 15.820 34.467 1.00 59.30 153 LYS E N 1
ATOM 7915 C CA . LYS E 1 134 ? -21.670 14.970 35.386 1.00 58.09 153 LYS E CA 1
ATOM 7916 C C . LYS E 1 134 ? -21.496 13.585 34.730 1.00 59.13 153 LYS E C 1
ATOM 7917 O O . LYS E 1 134 ? -20.598 12.821 35.085 1.00 57.66 153 LYS E O 1
ATOM 7923 N N . ASN E 1 135 ? -22.398 13.264 33.783 1.00 54.80 154 ASN E N 1
ATOM 7924 C CA . ASN E 1 135 ? -22.354 12.030 33.030 1.00 54.02 154 ASN E CA 1
ATOM 7925 C C . ASN E 1 135 ? -21.543 12.299 31.758 1.00 55.35 154 ASN E C 1
ATOM 7926 O O . ASN E 1 135 ? -22.065 12.882 30.796 1.00 54.09 154 ASN E O 1
ATOM 7931 N N . ARG E 1 136 ? -20.238 11.941 31.793 1.00 50.24 155 ARG E N 1
ATOM 7932 C CA . ARG E 1 136 ? -19.328 12.165 30.669 1.00 49.15 155 ARG E CA 1
ATOM 7933 C C . ARG E 1 136 ? -18.274 11.062 30.570 1.00 56.49 155 ARG E C 1
ATOM 7934 O O . ARG E 1 136 ? -18.045 10.295 31.506 1.00 56.38 155 ARG E O 1
ATOM 7942 N N . LYS E 1 137 ? -17.645 11.006 29.404 1.00 55.59 156 LYS E N 1
ATOM 7943 C CA . LYS E 1 137 ? -16.576 10.104 29.018 1.00 55.40 156 LYS E CA 1
ATOM 7944 C C . LYS E 1 137 ? -15.549 10.860 28.216 1.00 60.10 156 LYS E C 1
ATOM 7945 O O . LYS E 1 137 ? -15.908 11.688 27.366 1.00 60.40 156 LYS E O 1
ATOM 7951 N N . ASP E 1 138 ? -14.280 10.571 28.475 1.00 55.25 157 ASP E N 1
ATOM 7952 C CA . ASP E 1 138 ? -13.166 11.072 27.693 1.00 54.25 157 ASP E CA 1
ATOM 7953 C C . ASP E 1 138 ? -12.864 10.072 26.611 1.00 57.69 157 ASP E C 1
ATOM 7954 O O . ASP E 1 138 ? -12.797 8.862 26.896 1.00 58.10 157 ASP E O 1
ATOM 7967 N N . ALA E 1 140 ? -9.950 9.644 23.641 1.00 47.37 159 ALA E N 1
ATOM 7968 C CA . ALA E 1 140 ? -8.732 10.162 22.997 1.00 46.33 159 ALA E CA 1
ATOM 7969 C C . ALA E 1 140 ? -8.445 9.384 21.729 1.00 48.86 159 ALA E C 1
ATOM 7970 O O . ALA E 1 140 ? -8.229 8.178 21.787 1.00 50.86 159 ALA E O 1
ATOM 7972 N N . ILE E 1 141 ? -8.538 10.049 20.591 1.00 43.86 160 ILE E N 1
ATOM 7973 C CA . ILE E 1 141 ? -8.204 9.502 19.275 1.00 43.93 160 ILE E CA 1
ATOM 7974 C C . ILE E 1 141 ? -6.830 10.077 18.964 1.00 44.50 160 ILE E C 1
ATOM 7975 O O . ILE E 1 141 ? -6.697 11.281 18.750 1.00 42.56 160 ILE E O 1
ATOM 7980 N N . LYS E 1 142 ? -5.809 9.230 19.028 1.00 41.21 161 LYS E N 1
ATOM 7981 C CA . LYS E 1 142 ? -4.415 9.640 18.897 1.00 41.09 161 LYS E CA 1
ATOM 7982 C C . LYS E 1 142 ? -3.642 8.673 18.005 1.00 46.89 161 LYS E C 1
ATOM 7983 O O . LYS E 1 142 ? -4.196 7.663 17.548 1.00 47.37 161 LYS E O 1
ATOM 7989 N N . ASP E 1 143 ? -2.352 8.984 17.775 1.00 42.66 162 ASP E N 1
ATOM 7990 C CA . ASP E 1 143 ? -1.425 8.184 16.992 1.00 43.17 162 ASP E CA 1
ATOM 7991 C C . ASP E 1 143 ? -2.034 7.822 15.633 1.00 47.75 162 ASP E C 1
ATOM 7992 O O . ASP E 1 143 ? -1.949 6.669 15.197 1.00 48.06 162 ASP E O 1
ATOM 7997 N N . ARG E 1 144 ? -2.667 8.806 14.966 1.00 44.93 163 ARG E N 1
ATOM 7998 C CA . ARG E 1 144 ? -3.262 8.599 13.641 1.00 44.61 163 ARG E CA 1
ATOM 7999 C C . ARG E 1 144 ? -2.141 8.415 12.646 1.00 50.44 163 ARG E C 1
ATOM 8000 O O . ARG E 1 144 ? -1.181 9.197 12.677 1.00 51.99 163 ARG E O 1
ATOM 8008 N N . GLU E 1 145 ? -2.208 7.366 11.814 1.00 45.46 164 GLU E N 1
ATOM 8009 C CA . GLU E 1 145 ? -1.148 7.139 10.849 1.00 45.33 164 GLU E CA 1
ATOM 8010 C C . GLU E 1 145 ? -1.698 6.734 9.509 1.00 48.95 164 GLU E C 1
ATOM 8011 O O . GLU E 1 145 ? -2.728 6.087 9.437 1.00 50.05 164 GLU E O 1
ATOM 8017 N N . PHE E 1 146 ? -0.970 7.115 8.448 1.00 44.09 165 PHE E N 1
ATOM 8018 C CA . PHE E 1 146 ? -1.273 6.749 7.094 1.00 44.33 165 PHE E CA 1
ATOM 8019 C C . PHE E 1 146 ? -0.729 5.344 6.807 1.00 51.14 165 PHE E C 1
ATOM 8020 O O . PHE E 1 146 ? 0.472 5.103 6.993 1.00 52.09 165 PHE E O 1
ATOM 8028 N N . ILE E 1 147 ? -1.605 4.442 6.292 1.00 47.93 166 ILE E N 1
ATOM 8029 C CA . ILE E 1 147 ? -1.259 3.067 5.903 1.00 47.83 166 ILE E CA 1
ATOM 8030 C C . ILE E 1 147 ? -1.039 2.942 4.376 1.00 47.73 166 ILE E C 1
ATOM 8031 O O . ILE E 1 147 ? 0.008 2.492 3.966 1.00 47.52 166 ILE E O 1
ATOM 8036 N N . LYS E 1 148 ? -2.023 3.308 3.551 1.00 44.29 167 LYS E N 1
ATOM 8037 C CA . LYS E 1 148 ? -1.984 3.168 2.088 1.00 44.64 167 LYS E CA 1
ATOM 8038 C C . LYS E 1 148 ? -3.240 3.676 1.431 1.00 49.51 167 LYS E C 1
ATOM 8039 O O . LYS E 1 148 ? -4.229 3.952 2.102 1.00 48.27 167 LYS E O 1
ATOM 8045 N N . THR E 1 149 ? -3.234 3.699 0.098 1.00 48.70 168 THR E N 1
ATOM 8046 C CA . THR E 1 149 ? -4.423 3.986 -0.700 1.00 48.85 168 THR E CA 1
ATOM 8047 C C . THR E 1 149 ? -4.819 2.686 -1.316 1.00 53.16 168 THR E C 1
ATOM 8048 O O . THR E 1 149 ? -3.953 1.995 -1.841 1.00 54.19 168 THR E O 1
ATOM 8052 N N . GLU E 1 150 ? -6.089 2.314 -1.227 1.00 50.19 169 GLU E N 1
ATOM 8053 C CA . GLU E 1 150 ? -6.547 1.081 -1.851 1.00 53.01 169 GLU E CA 1
ATOM 8054 C C . GLU E 1 150 ? -7.959 1.301 -2.391 1.00 61.02 169 GLU E C 1
ATOM 8055 O O . GLU E 1 150 ? -8.617 2.286 -2.040 1.00 59.99 169 GLU E O 1
ATOM 8061 N N . SER E 1 151 ? -8.387 0.428 -3.305 1.00 61.08 170 SER E N 1
ATOM 8062 C CA . SER E 1 151 ? -9.694 0.547 -3.915 1.00 62.09 170 SER E CA 1
ATOM 8063 C C . SER E 1 151 ? -10.713 -0.263 -3.103 1.00 68.99 170 SER E C 1
ATOM 8064 O O . SER E 1 151 ? -10.535 -1.467 -2.894 1.00 70.36 170 SER E O 1
ATOM 8067 N N . ILE E 1 152 ? -11.766 0.413 -2.620 1.00 65.60 171 ILE E N 1
ATOM 8068 C CA . ILE E 1 152 ? -12.789 -0.220 -1.789 1.00 65.64 171 ILE E CA 1
ATOM 8069 C C . ILE E 1 152 ? -14.110 -0.266 -2.546 1.00 71.08 171 ILE E C 1
ATOM 8070 O O . ILE E 1 152 ? -14.530 0.742 -3.113 1.00 70.33 171 ILE E O 1
ATOM 8075 N N . THR E 1 153 ? -14.759 -1.442 -2.544 1.00 68.42 172 THR E N 1
ATOM 8076 C CA . THR E 1 153 ? -16.056 -1.643 -3.172 1.00 68.95 172 THR E CA 1
ATOM 8077 C C . THR E 1 153 ? -17.101 -1.886 -2.072 1.00 71.28 172 THR E C 1
ATOM 8078 O O . THR E 1 153 ? -16.923 -2.741 -1.197 1.00 71.01 172 THR E O 1
ATOM 8082 N N . THR E 1 154 ? -18.161 -1.074 -2.096 1.00 65.91 173 THR E N 1
ATOM 8083 C CA . THR E 1 154 ? -19.298 -1.159 -1.181 1.00 64.51 173 THR E CA 1
ATOM 8084 C C . THR E 1 154 ? -20.589 -1.187 -2.022 1.00 68.13 173 THR E C 1
ATOM 8085 O O . THR E 1 154 ? -20.499 -0.952 -3.238 1.00 69.35 173 THR E O 1
ATOM 8089 N N . PRO E 1 155 ? -21.802 -1.374 -1.427 1.00 61.80 174 PRO E N 1
ATOM 8090 C CA . PRO E 1 155 ? -23.023 -1.315 -2.252 1.00 62.64 174 PRO E CA 1
ATOM 8091 C C . PRO E 1 155 ? -23.232 0.056 -2.950 1.00 66.43 174 PRO E C 1
ATOM 8092 O O . PRO E 1 155 ? -24.017 0.119 -3.895 1.00 69.60 174 PRO E O 1
ATOM 8096 N N . ALA E 1 156 ? -22.515 1.131 -2.523 1.00 59.27 175 ALA E N 1
ATOM 8097 C CA . ALA E 1 156 ? -22.606 2.478 -3.101 1.00 58.22 175 ALA E CA 1
ATOM 8098 C C . ALA E 1 156 ? -21.726 2.636 -4.357 1.00 67.13 175 ALA E C 1
ATOM 8099 O O . ALA E 1 156 ? -21.938 3.577 -5.129 1.00 67.66 175 ALA E O 1
ATOM 8101 N N . GLY E 1 157 ? -20.759 1.730 -4.547 1.00 66.17 176 GLY E N 1
ATOM 8102 C CA . GLY E 1 157 ? -19.840 1.719 -5.685 1.00 66.55 176 GLY E CA 1
ATOM 8103 C C . GLY E 1 157 ? -18.420 1.376 -5.303 1.00 69.70 176 GLY E C 1
ATOM 8104 O O . GLY E 1 157 ? -18.189 0.815 -4.229 1.00 69.57 176 GLY E O 1
ATOM 8105 N N . THR E 1 158 ? -17.456 1.724 -6.173 1.00 66.39 177 THR E N 1
ATOM 8106 C CA . THR E 1 158 ? -16.021 1.488 -5.951 1.00 64.98 177 THR E CA 1
ATOM 8107 C C . THR E 1 158 ? -15.325 2.855 -5.844 1.00 68.40 177 THR E C 1
ATOM 8108 O O . THR E 1 158 ? -15.559 3.739 -6.677 1.00 68.97 177 THR E O 1
ATOM 8112 N N . PHE E 1 159 ? -14.507 3.031 -4.783 1.00 62.78 178 PHE E N 1
ATOM 8113 C CA . PHE E 1 159 ? -13.859 4.304 -4.459 1.00 60.88 178 PHE E CA 1
ATOM 8114 C C . PHE E 1 159 ? -12.381 4.157 -4.142 1.00 63.79 178 PHE E C 1
ATOM 8115 O O . PHE E 1 159 ? -11.991 3.186 -3.493 1.00 61.95 178 PHE E O 1
ATOM 8123 N N . ASP E 1 160 ? -11.566 5.156 -4.570 1.00 61.80 179 ASP E N 1
ATOM 8124 C CA . ASP E 1 160 ? -10.123 5.215 -4.295 1.00 61.54 179 ASP E CA 1
ATOM 8125 C C . ASP E 1 160 ? -10.000 5.896 -2.935 1.00 61.29 179 ASP E C 1
ATOM 8126 O O . ASP E 1 160 ? -10.441 7.037 -2.784 1.00 59.95 179 ASP E O 1
ATOM 8131 N N . CYS E 1 161 ? -9.550 5.145 -1.916 1.00 55.79 180 CYS E N 1
ATOM 8132 C CA . CYS E 1 161 ? -9.528 5.654 -0.551 1.00 53.93 180 CYS E CA 1
ATOM 8133 C C . CYS E 1 161 ? -8.149 5.682 0.002 1.00 58.04 180 CYS E C 1
ATOM 8134 O O . CYS E 1 161 ? -7.307 4.880 -0.383 1.00 61.20 180 CYS E O 1
ATOM 8137 N N . ALA E 1 162 ? -7.971 6.528 1.016 1.00 49.86 181 ALA E N 1
ATOM 8138 C CA . ALA E 1 162 ? -6.817 6.581 1.868 1.00 46.43 181 ALA E CA 1
ATOM 8139 C C . ALA E 1 162 ? -7.157 5.759 3.100 1.00 49.38 181 ALA E C 1
ATOM 8140 O O . ALA E 1 162 ? -8.230 5.953 3.689 1.00 48.25 181 ALA E O 1
ATOM 8142 N N . LYS E 1 163 ? -6.322 4.788 3.438 1.00 45.84 182 LYS E N 1
ATOM 8143 C CA . LYS E 1 163 ? -6.499 3.935 4.624 1.00 44.49 182 LYS E CA 1
ATOM 8144 C C . LYS E 1 163 ? -5.607 4.513 5.727 1.00 49.48 182 LYS E C 1
ATOM 8145 O O . LYS E 1 163 ? -4.381 4.637 5.567 1.00 50.60 182 LYS E O 1
ATOM 8151 N N . VAL E 1 164 ? -6.240 4.875 6.834 1.00 45.42 183 VAL E N 1
ATOM 8152 C CA . VAL E 1 164 ? -5.628 5.520 7.992 1.00 44.34 183 VAL E CA 1
ATOM 8153 C C . VAL E 1 164 ? -6.030 4.751 9.281 1.00 49.52 183 VAL E C 1
ATOM 8154 O O . VAL E 1 164 ? -7.197 4.364 9.448 1.00 50.56 183 VAL E O 1
ATOM 8158 N N . LYS E 1 165 ? -5.048 4.498 10.151 1.00 43.58 184 LYS E N 1
ATOM 8159 C CA . LYS E 1 165 ? -5.223 3.856 11.444 1.00 42.70 184 LYS E CA 1
ATOM 8160 C C . LYS E 1 165 ? -5.217 4.938 12.533 1.00 47.25 184 LYS E C 1
ATOM 8161 O O . LYS E 1 165 ? -4.594 5.978 12.351 1.00 45.57 184 LYS E O 1
ATOM 8167 N N . TYR E 1 166 ? -5.900 4.688 13.665 1.00 46.03 185 TYR E N 1
ATOM 8168 C CA . TYR E 1 166 ? -5.902 5.559 14.853 1.00 44.78 185 TYR E CA 1
ATOM 8169 C C . TYR E 1 166 ? -5.966 4.675 16.094 1.00 47.42 185 TYR E C 1
ATOM 8170 O O . TYR E 1 166 ? -6.504 3.570 16.022 1.00 46.42 185 TYR E O 1
ATOM 8179 N N . ASN E 1 167 ? -5.444 5.168 17.221 1.00 43.34 186 ASN E N 1
ATOM 8180 C CA . ASN E 1 167 ? -5.565 4.507 18.515 1.00 42.67 186 ASN E CA 1
ATOM 8181 C C . ASN E 1 167 ? -6.647 5.213 19.317 1.00 44.73 186 ASN E C 1
ATOM 8182 O O . ASN E 1 167 ? -6.825 6.422 19.168 1.00 44.19 186 ASN E O 1
ATOM 8187 N N . ILE E 1 168 ? -7.369 4.476 20.151 1.00 41.27 187 ILE E N 1
ATOM 8188 C CA . ILE E 1 168 ? -8.415 5.090 20.954 1.00 42.00 187 ILE E CA 1
ATOM 8189 C C . ILE E 1 168 ? -8.274 4.629 22.411 1.00 49.34 187 ILE E C 1
ATOM 8190 O O . ILE E 1 168 ? -7.920 3.482 22.685 1.00 47.25 187 ILE E O 1
ATOM 8195 N N . ALA E 1 169 ? -8.515 5.574 23.333 1.00 49.81 188 ALA E N 1
ATOM 8196 C CA . ALA E 1 169 ? -8.483 5.344 24.773 1.00 51.63 188 ALA E CA 1
ATOM 8197 C C . ALA E 1 169 ? -9.675 6.024 25.384 1.00 56.44 188 ALA E C 1
ATOM 8198 O O . ALA E 1 169 ? -9.893 7.221 25.130 1.00 58.36 188 ALA E O 1
ATOM 8200 N N . THR E 1 170 ? -10.495 5.246 26.105 1.00 51.82 189 THR E N 1
ATOM 8201 C CA . THR E 1 170 ? -11.727 5.759 26.708 1.00 51.95 189 THR E CA 1
ATOM 8202 C C . THR E 1 170 ? -11.635 5.695 28.234 1.00 57.09 189 THR E C 1
ATOM 8203 O O . THR E 1 170 ? -11.338 4.638 28.799 1.00 57.04 189 THR E O 1
ATOM 8207 N N . ARG E 1 171 ? -11.908 6.847 28.878 1.00 52.82 190 ARG E N 1
ATOM 8208 C CA . ARG E 1 171 ? -11.943 7.047 30.331 1.00 52.94 190 ARG E CA 1
ATOM 8209 C C . ARG E 1 171 ? -13.317 7.474 30.760 1.00 57.14 190 ARG E C 1
ATOM 8210 O O . ARG E 1 171 ? -13.996 8.198 30.030 1.00 56.93 190 ARG E O 1
ATOM 8218 N N . SER E 1 172 ? -13.732 7.027 31.937 1.00 54.91 191 SER E N 1
ATOM 8219 C CA . SER E 1 172 ? -15.035 7.358 32.521 1.00 54.91 191 SER E CA 1
ATOM 8220 C C . SER E 1 172 ? -14.910 7.470 34.022 1.00 59.06 191 SER E C 1
ATOM 8221 O O . SER E 1 172 ? -14.225 6.640 34.625 1.00 58.43 191 SER E O 1
ATOM 8224 N N . PRO E 1 173 ? -15.576 8.462 34.656 1.00 55.90 192 PRO E N 1
ATOM 8225 C CA . PRO E 1 173 ? -15.531 8.545 36.135 1.00 57.41 192 PRO E CA 1
ATOM 8226 C C . PRO E 1 173 ? -16.101 7.289 36.812 1.00 63.34 192 PRO E C 1
ATOM 8227 O O . PRO E 1 173 ? -15.669 6.954 37.904 1.00 63.53 192 PRO E O 1
ATOM 8231 N N . LYS E 1 174 ? -17.008 6.578 36.126 1.00 63.35 193 LYS E N 1
ATOM 8232 C CA . LYS E 1 174 ? -17.670 5.337 36.550 1.00 66.73 193 LYS E CA 1
ATOM 8233 C C . LYS E 1 174 ? -16.715 4.125 36.468 1.00 77.87 193 LYS E C 1
ATOM 8234 O O . LYS E 1 174 ? -16.724 3.289 37.371 1.00 78.91 193 LYS E O 1
ATOM 8240 N N . SER E 1 175 ? -15.877 4.055 35.396 1.00 78.10 194 SER E N 1
ATOM 8241 C CA . SER E 1 175 ? -14.897 2.991 35.098 1.00 78.70 194 SER E CA 1
ATOM 8242 C C . SER E 1 175 ? -13.524 3.240 35.790 1.00 83.14 194 SER E C 1
ATOM 8243 O O . SER E 1 175 ? -12.950 4.332 35.669 1.00 80.96 194 SER E O 1
ATOM 8246 N N . LYS E 1 176 ? -13.001 2.202 36.502 1.00 82.04 195 LYS E N 1
ATOM 8247 C CA . LYS E 1 176 ? -11.714 2.279 37.205 1.00 82.96 195 LYS E CA 1
ATOM 8248 C C . LYS E 1 176 ? -10.531 2.264 36.201 1.00 88.93 195 LYS E C 1
ATOM 8249 O O . LYS E 1 176 ? -9.551 3.003 36.386 1.00 89.11 195 LYS E O 1
ATOM 8251 N N . GLU E 1 177 ? -10.653 1.463 35.120 1.00 84.89 196 GLU E N 1
ATOM 8252 C CA . GLU E 1 177 ? -9.610 1.307 34.102 1.00 83.82 196 GLU E CA 1
ATOM 8253 C C . GLU E 1 177 ? -9.937 2.037 32.769 1.00 80.27 196 GLU E C 1
ATOM 8254 O O . GLU E 1 177 ? -11.096 2.283 32.434 1.00 78.28 196 GLU E O 1
ATOM 8260 N N . THR E 1 178 ? -8.876 2.350 32.017 1.00 72.96 197 THR E N 1
ATOM 8261 C CA . THR E 1 178 ? -8.921 2.963 30.693 1.00 69.44 197 THR E CA 1
ATOM 8262 C C . THR E 1 178 ? -9.124 1.854 29.646 1.00 68.44 197 THR E C 1
ATOM 8263 O O . THR E 1 178 ? -8.349 0.886 29.613 1.00 68.84 197 THR E O 1
ATOM 8267 N N . ILE E 1 179 ? -10.160 1.991 28.803 1.00 59.75 198 ILE E N 1
ATOM 8268 C CA . ILE E 1 179 ? -10.435 1.027 27.742 1.00 57.26 198 ILE E CA 1
ATOM 8269 C C . ILE E 1 179 ? -9.711 1.482 26.463 1.00 56.08 198 ILE E C 1
ATOM 8270 O O . ILE E 1 179 ? -9.958 2.580 25.939 1.00 53.43 198 ILE E O 1
ATOM 8275 N N . THR E 1 180 ? -8.819 0.630 25.975 1.00 51.43 199 THR E N 1
ATOM 8276 C CA . THR E 1 180 ? -8.067 0.924 24.766 1.00 51.02 199 THR E CA 1
ATOM 8277 C C . THR E 1 180 ? -8.490 0.025 23.610 1.00 54.83 199 THR E C 1
ATOM 8278 O O . THR E 1 180 ? -9.010 -1.060 23.800 1.00 57.17 199 THR E O 1
ATOM 8282 N N . GLY E 1 181 ? -8.246 0.514 22.419 1.00 49.22 200 GLY E N 1
ATOM 8283 C CA . GLY E 1 181 ? -8.499 -0.162 21.165 1.00 48.41 200 GLY E CA 1
ATOM 8284 C C . GLY E 1 181 ? -7.862 0.628 20.041 1.00 52.35 200 GLY E C 1
ATOM 8285 O O . GLY E 1 181 ? -7.017 1.517 20.263 1.00 51.46 200 GLY E O 1
ATOM 8286 N N . TYR E 1 182 ? -8.265 0.305 18.821 1.00 49.59 201 TYR E N 1
ATOM 8287 C CA . TYR E 1 182 ? -7.790 0.998 17.624 1.00 49.05 201 TYR E CA 1
ATOM 8288 C C . TYR E 1 182 ? -8.824 0.819 16.546 1.00 54.27 201 TYR E C 1
ATOM 8289 O O . TYR E 1 182 ? -9.828 0.127 16.747 1.00 56.51 201 TYR E O 1
ATOM 8298 N N . GLY E 1 183 ? -8.600 1.470 15.432 1.00 48.92 202 GLY E N 1
ATOM 8299 C CA . GLY E 1 183 ? -9.508 1.409 14.308 1.00 47.97 202 GLY E CA 1
ATOM 8300 C C . GLY E 1 183 ? -8.894 1.905 13.019 1.00 50.67 202 GLY E C 1
ATOM 8301 O O . GLY E 1 183 ? -7.811 2.488 13.010 1.00 47.95 202 GLY E O 1
ATOM 8302 N N . TYR E 1 184 ? -9.596 1.658 11.922 1.00 48.98 203 TYR E N 1
ATOM 8303 C CA . TYR E 1 184 ? -9.196 2.063 10.584 1.00 48.99 203 TYR E CA 1
ATOM 8304 C C . TYR E 1 184 ? -10.308 2.865 9.944 1.00 52.80 203 TYR E C 1
ATOM 8305 O O . TYR E 1 184 ? -11.479 2.728 10.314 1.00 53.91 203 TYR E O 1
ATOM 8314 N N . GLU E 1 185 ? -9.946 3.705 8.991 1.00 47.00 204 GLU E N 1
ATOM 8315 C CA . GLU E 1 185 ? -10.880 4.501 8.210 1.00 45.06 204 GLU E CA 1
ATOM 8316 C C . GLU E 1 185 ? -10.436 4.530 6.766 1.00 50.55 204 GLU E C 1
ATOM 8317 O O . GLU E 1 185 ? -9.244 4.659 6.492 1.00 50.14 204 GLU E O 1
ATOM 8323 N N . TRP E 1 186 ? -11.392 4.395 5.845 1.00 47.62 205 TRP E N 1
ATOM 8324 C CA . TRP E 1 186 ? -11.190 4.528 4.416 1.00 47.40 205 TRP E CA 1
ATOM 8325 C C . TRP E 1 186 ? -11.990 5.704 3.973 1.00 50.95 205 TRP E C 1
ATOM 8326 O O . TRP E 1 186 ? -13.229 5.657 4.048 1.00 50.04 205 TRP E O 1
ATOM 8337 N N . TYR E 1 187 ? -11.309 6.800 3.579 1.00 46.59 206 TYR E N 1
ATOM 8338 C CA . TYR E 1 187 ? -12.016 7.995 3.130 1.00 45.12 206 TYR E CA 1
ATOM 8339 C C . TYR E 1 187 ? -11.641 8.333 1.675 1.00 50.00 206 TYR E C 1
ATOM 8340 O O . TYR E 1 187 ? -10.511 8.109 1.240 1.00 49.31 206 TYR E O 1
ATOM 8349 N N . SER E 1 188 ? -12.612 8.841 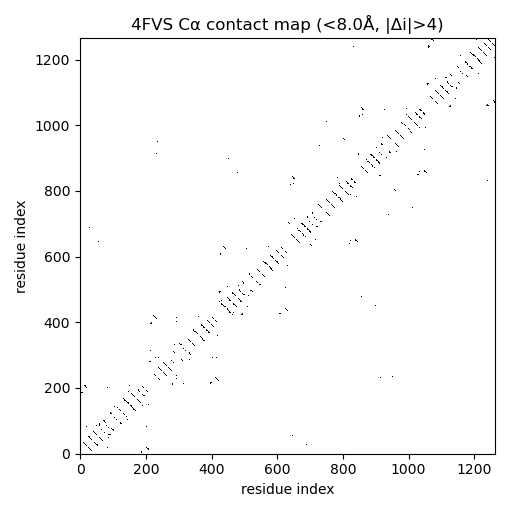0.924 1.00 47.22 207 SER E N 1
ATOM 8350 C CA . SER E 1 188 ? -12.426 9.073 -0.497 1.00 48.97 207 SER E CA 1
ATOM 8351 C C . SER E 1 188 ? -12.845 10.472 -0.894 1.00 54.55 207 SER E C 1
ATOM 8352 O O . SER E 1 188 ? -13.825 10.973 -0.346 1.00 54.57 207 SER E O 1
ATOM 8355 N N . PRO E 1 189 ? -12.162 11.104 -1.881 1.00 52.10 208 PRO E N 1
ATOM 8356 C CA . PRO E 1 189 ? -12.548 12.471 -2.289 1.00 53.00 208 PRO E CA 1
ATOM 8357 C C . PRO E 1 189 ? -14.007 12.600 -2.656 1.00 58.76 208 PRO E C 1
ATOM 8358 O O . PRO E 1 189 ? -14.558 11.712 -3.310 1.00 61.55 208 PRO E O 1
ATOM 8362 N N . ASN E 1 190 ? -14.629 13.697 -2.183 1.00 54.15 209 ASN E N 1
ATOM 8363 C CA . ASN E 1 190 ? -16.027 14.135 -2.404 1.00 53.57 209 ASN E CA 1
ATOM 8364 C C . ASN E 1 190 ? -17.037 13.094 -1.890 1.00 55.73 209 ASN E C 1
ATOM 8365 O O . ASN E 1 190 ? -18.212 13.129 -2.288 1.00 57.74 209 ASN E O 1
ATOM 8370 N N . VAL E 1 191 ? -16.588 12.202 -0.969 1.00 48.05 210 VAL E N 1
ATOM 8371 C CA . VAL E 1 191 ? -17.411 11.136 -0.399 1.00 47.25 210 VAL E CA 1
ATOM 8372 C C . VAL E 1 191 ? -17.232 11.110 1.118 1.00 50.79 210 VAL E C 1
ATOM 8373 O O . VAL E 1 191 ? -18.219 10.986 1.853 1.00 52.06 210 VAL E O 1
ATOM 8377 N N . GLY E 1 192 ? -15.986 11.218 1.569 1.00 45.48 211 GLY E N 1
ATOM 8378 C CA . GLY E 1 192 ? -15.641 11.107 2.980 1.00 42.93 211 GLY E CA 1
ATOM 8379 C C . GLY E 1 192 ? -15.491 9.638 3.336 1.00 46.81 211 GLY E C 1
ATOM 8380 O O . GLY E 1 192 ? -14.938 8.862 2.552 1.00 47.74 211 GLY E O 1
ATOM 8381 N N . LEU E 1 193 ? -16.026 9.218 4.487 1.00 42.77 212 LEU E N 1
ATOM 8382 C CA . LEU E 1 193 ? -15.916 7.830 4.938 1.00 42.17 212 LEU E CA 1
ATOM 8383 C C . LEU E 1 193 ? -16.703 6.848 4.054 1.00 51.13 212 LEU E C 1
ATOM 8384 O O . LEU E 1 193 ? -17.903 7.029 3.839 1.00 51.71 212 LEU E O 1
ATOM 8389 N N . VAL E 1 194 ? -15.986 5.814 3.551 1.00 49.95 213 VAL E N 1
ATOM 8390 C CA . VAL E 1 194 ? -16.470 4.719 2.694 1.00 50.79 213 VAL E CA 1
ATOM 8391 C C . VAL E 1 194 ? -16.596 3.447 3.554 1.00 53.43 213 VAL E C 1
ATOM 8392 O O . VAL E 1 194 ? -17.603 2.750 3.486 1.00 52.47 213 VAL E O 1
ATOM 8396 N N . ARG E 1 195 ? -15.570 3.174 4.375 1.00 48.96 214 ARG E N 1
ATOM 8397 C CA . ARG E 1 195 ? -15.510 2.045 5.288 1.00 48.71 214 ARG E CA 1
ATOM 8398 C C . ARG E 1 195 ? -14.737 2.407 6.550 1.00 53.39 214 ARG E C 1
ATOM 8399 O O . ARG E 1 195 ? -13.760 3.147 6.489 1.00 52.25 214 ARG E O 1
ATOM 8407 N N . THR E 1 196 ? -15.172 1.872 7.698 1.00 50.51 215 THR E N 1
ATOM 8408 C CA . THR E 1 196 ? -14.477 2.020 8.976 1.00 48.25 215 THR E CA 1
ATOM 8409 C C . THR E 1 196 ? -14.487 0.660 9.683 1.00 51.08 215 THR E C 1
ATOM 8410 O O . THR E 1 196 ? -15.408 -0.122 9.480 1.00 51.65 215 THR E O 1
ATOM 8414 N N . GLU E 1 197 ? -13.442 0.365 10.469 1.00 45.87 216 GLU E N 1
ATOM 8415 C CA . GLU E 1 197 ? -13.325 -0.855 11.280 1.00 45.53 216 GLU E CA 1
ATOM 8416 C C . GLU E 1 197 ? -12.862 -0.499 12.669 1.00 48.64 216 GLU E C 1
ATOM 8417 O O . GLU E 1 197 ? -12.023 0.390 12.805 1.00 47.75 216 GLU E O 1
ATOM 8423 N N . GLN E 1 198 ? -13.415 -1.158 13.706 1.00 44.93 217 GLN E N 1
ATOM 8424 C CA . GLN E 1 198 ? -13.053 -0.874 15.104 1.00 43.89 217 GLN E CA 1
ATOM 8425 C C . GLN E 1 198 ? -12.674 -2.158 15.808 1.00 48.59 217 GLN E C 1
ATOM 8426 O O . GLN E 1 198 ? -13.442 -3.114 15.790 1.00 48.42 217 GLN E O 1
ATOM 8432 N N . TYR E 1 199 ? -11.486 -2.166 16.435 1.00 46.55 218 TYR E N 1
ATOM 8433 C CA . TYR E 1 199 ? -10.893 -3.304 17.140 1.00 47.68 218 TYR E CA 1
ATOM 8434 C C . TYR E 1 199 ? -10.642 -3.014 18.606 1.00 52.40 218 TYR E C 1
ATOM 8435 O O . TYR E 1 199 ? -10.366 -1.867 18.966 1.00 53.12 218 TYR E O 1
ATOM 8444 N N . ASP E 1 200 ? -10.685 -4.050 19.435 1.00 49.59 219 ASP E N 1
ATOM 8445 C CA . ASP E 1 200 ? -10.387 -3.970 20.865 1.00 49.83 219 ASP E CA 1
ATOM 8446 C C . ASP E 1 200 ? -8.858 -4.164 21.063 1.00 58.61 219 ASP E C 1
ATOM 8447 O O . ASP E 1 200 ? -8.135 -4.386 20.076 1.00 57.71 219 ASP E O 1
ATOM 8452 N N . LYS E 1 201 ? -8.380 -4.121 22.330 1.00 58.61 220 LYS E N 1
ATOM 8453 C CA . LYS E 1 201 ? -6.949 -4.272 22.653 1.00 60.02 220 LYS E CA 1
ATOM 8454 C C . LYS E 1 201 ? -6.411 -5.641 22.243 1.00 65.06 220 LYS E C 1
ATOM 8455 O O . LYS E 1 201 ? -5.207 -5.763 22.046 1.00 64.98 220 LYS E O 1
ATOM 8461 N N . ASN E 1 202 ? -7.295 -6.652 22.080 1.00 62.16 221 ASN E N 1
ATOM 8462 C CA . ASN E 1 202 ? -6.908 -8.016 21.700 1.00 62.99 221 ASN E CA 1
ATOM 8463 C C . ASN E 1 202 ? -7.034 -8.262 20.182 1.00 67.20 221 ASN E C 1
ATOM 8464 O O . ASN E 1 202 ? -7.058 -9.419 19.764 1.00 69.10 221 ASN E O 1
ATOM 8469 N N . ASN E 1 203 ? -7.102 -7.176 19.365 1.00 61.05 222 ASN E N 1
ATOM 8470 C CA . ASN E 1 203 ? -7.182 -7.176 17.888 1.00 59.80 222 ASN E CA 1
ATOM 8471 C C . ASN E 1 203 ? -8.422 -7.949 17.378 1.00 62.53 222 ASN E C 1
ATOM 8472 O O . ASN E 1 203 ? -8.392 -8.547 16.300 1.00 64.16 222 ASN E O 1
ATOM 8477 N N . VAL E 1 204 ? -9.516 -7.892 18.148 1.00 55.56 223 VAL E N 1
ATOM 8478 C CA . VAL E 1 204 ? -10.792 -8.504 17.803 1.00 54.55 223 VAL E CA 1
ATOM 8479 C C . VAL E 1 204 ? -11.681 -7.411 17.214 1.00 57.02 223 VAL E C 1
ATOM 8480 O O . VAL E 1 204 ? -11.928 -6.409 17.887 1.00 55.12 223 VAL E O 1
ATOM 8484 N N . LEU E 1 205 ? -12.170 -7.612 15.975 1.00 52.89 224 LEU E N 1
ATOM 8485 C CA . LEU E 1 205 ? -13.073 -6.675 15.319 1.00 50.49 224 LEU E CA 1
ATOM 8486 C C . LEU E 1 205 ? -14.352 -6.612 16.101 1.00 55.99 224 LEU E C 1
ATOM 8487 O O . LEU E 1 205 ? -14.971 -7.650 16.349 1.00 58.74 224 LEU E O 1
ATOM 8492 N N . GLN E 1 206 ? -14.716 -5.416 16.546 1.00 51.33 225 GLN E N 1
ATOM 8493 C CA . GLN E 1 206 ? -15.908 -5.206 17.366 1.00 51.01 225 GLN E CA 1
ATOM 8494 C C . GLN E 1 206 ? -17.081 -4.771 16.506 1.00 56.70 225 GLN E C 1
ATOM 8495 O O . GLN E 1 206 ? -18.219 -5.177 16.753 1.00 59.50 225 GLN E O 1
ATOM 8501 N N . SER E 1 207 ? -16.799 -3.952 15.494 1.00 51.61 226 SER E N 1
ATOM 8502 C CA . SER E 1 207 ? -17.771 -3.381 14.578 1.00 50.22 226 SER E CA 1
ATOM 8503 C C . SER E 1 207 ? -17.098 -2.833 13.335 1.00 51.77 226 SER E C 1
ATOM 8504 O O . SER E 1 207 ? -15.885 -2.717 13.280 1.00 50.52 226 SER E O 1
ATOM 8507 N N . TYR E 1 208 ? -17.899 -2.469 12.347 1.00 49.10 227 TYR E N 1
ATOM 8508 C CA . TYR E 1 208 ? -17.476 -1.862 11.097 1.00 48.26 227 TYR E CA 1
ATOM 8509 C C . TYR E 1 208 ? -18.647 -1.090 10.493 1.00 50.94 227 TYR E C 1
ATOM 8510 O O . TYR E 1 208 ? -19.799 -1.310 10.867 1.00 49.07 227 TYR E O 1
ATOM 8519 N N . THR E 1 209 ? -18.341 -0.130 9.602 1.00 47.61 228 THR E N 1
ATOM 8520 C CA . THR E 1 209 ? -19.365 0.644 8.905 1.00 46.47 228 THR E CA 1
ATOM 8521 C C . THR E 1 209 ? -19.046 0.641 7.412 1.00 51.59 228 THR E C 1
ATOM 8522 O O . THR E 1 209 ? -17.880 0.549 7.032 1.00 51.91 228 THR E O 1
ATOM 8526 N N . VAL E 1 210 ? -20.085 0.699 6.580 1.00 48.65 229 VAL E N 1
ATOM 8527 C CA . VAL E 1 210 ? -19.950 0.758 5.138 1.00 50.51 229 VAL E CA 1
ATOM 8528 C C . VAL E 1 210 ? -20.899 1.802 4.581 1.00 54.99 229 VAL E C 1
ATOM 8529 O O . VAL E 1 210 ? -22.001 1.987 5.113 1.00 56.19 229 VAL E O 1
ATOM 8533 N N . LEU E 1 211 ? -20.462 2.469 3.495 1.00 49.37 230 LEU E N 1
ATOM 8534 C CA . LEU E 1 211 ? -21.259 3.403 2.720 1.00 48.97 230 LEU E CA 1
ATOM 8535 C C . LEU E 1 211 ? -22.138 2.571 1.810 1.00 57.68 230 LEU E C 1
ATOM 8536 O O . LEU E 1 211 ? -21.622 1.816 0.984 1.00 58.58 230 LEU E O 1
ATOM 8541 N N . GLU E 1 212 ? -23.456 2.650 1.998 1.00 56.66 231 GLU E N 1
ATOM 8542 C CA . GLU E 1 212 ? -24.395 1.823 1.238 1.00 58.96 231 GLU E CA 1
ATOM 8543 C C . GLU E 1 212 ? -25.099 2.595 0.114 1.00 64.86 231 GLU E C 1
ATOM 8544 O O . GLU E 1 212 ? -25.429 2.005 -0.912 1.00 67.41 231 GLU E O 1
ATOM 8550 N N . GLU E 1 213 ? -25.373 3.889 0.324 1.00 61.03 232 GLU E N 1
ATOM 8551 C CA . GLU E 1 213 ? -26.075 4.743 -0.636 1.00 62.84 232 GLU E CA 1
ATOM 8552 C C . GLU E 1 213 ? -25.423 6.093 -0.737 1.00 66.58 232 GLU E C 1
ATOM 8553 O O . GLU E 1 213 ? -24.941 6.612 0.269 1.00 65.13 232 GLU E O 1
ATOM 8559 N N . LEU E 1 214 ? -25.443 6.678 -1.943 1.00 63.50 233 LEU E N 1
ATOM 8560 C CA . LEU E 1 214 ? -24.948 8.015 -2.220 1.00 61.85 233 LEU E CA 1
ATOM 8561 C C . LEU E 1 214 ? -25.604 8.512 -3.511 1.00 65.27 233 LEU E C 1
ATOM 8562 O O . LEU E 1 214 ? -25.341 7.964 -4.582 1.00 64.87 233 LEU E O 1
ATOM 8567 N N . LYS E 1 215 ? -26.489 9.531 -3.380 1.00 61.39 234 LYS E N 1
ATOM 8568 C CA . LYS E 1 215 ? -27.212 10.186 -4.473 1.00 65.92 234 LYS E CA 1
ATOM 8569 C C . LYS E 1 215 ? -27.114 11.718 -4.328 1.00 70.92 234 LYS E C 1
ATOM 8570 O O . LYS E 1 215 ? -27.416 12.229 -3.228 1.00 72.32 234 LYS E O 1
ATOM 8573 N N . GLN F 1 2 ? 27.172 28.420 24.858 1.00 81.40 21 GLN F N 1
ATOM 8574 C CA . GLN F 1 2 ? 27.674 27.041 24.935 1.00 79.99 21 GLN F CA 1
ATOM 8575 C C . GLN F 1 2 ? 26.757 26.145 25.809 1.00 82.48 21 GLN F C 1
ATOM 8576 O O . GLN F 1 2 ? 26.670 26.326 27.030 1.00 79.41 21 GLN F O 1
ATOM 8582 N N . ASP F 1 3 ? 26.122 25.141 25.155 1.00 80.36 22 ASP F N 1
ATOM 8583 C CA . ASP F 1 3 ? 25.201 24.178 25.774 1.00 78.04 22 ASP F CA 1
ATOM 8584 C C . ASP F 1 3 ? 25.908 23.365 26.822 1.00 78.52 22 ASP F C 1
ATOM 8585 O O . ASP F 1 3 ? 27.009 22.859 26.582 1.00 78.95 22 ASP F O 1
ATOM 8590 N N . CYS F 1 4 ? 25.279 23.263 27.994 1.00 72.19 23 CYS F N 1
ATOM 8591 C CA . CYS F 1 4 ? 25.749 22.494 29.137 1.00 70.30 23 CYS F CA 1
ATOM 8592 C C . CYS F 1 4 ? 24.572 22.226 30.066 1.00 68.98 23 CYS F C 1
ATOM 8593 O O . CYS F 1 4 ? 24.026 23.162 30.657 1.00 67.68 23 CYS F O 1
ATOM 8596 N N . THR F 1 5 ? 24.161 20.945 30.170 1.00 62.40 24 THR F N 1
ATOM 8597 C CA . THR F 1 5 ? 23.077 20.496 31.055 1.00 58.89 24 THR F CA 1
ATOM 8598 C C . THR F 1 5 ? 23.629 20.508 32.501 1.00 58.11 24 THR F C 1
ATOM 8599 O O . THR F 1 5 ? 24.708 19.950 32.767 1.00 56.10 24 THR F O 1
ATOM 8603 N N . PHE F 1 6 ? 22.905 21.192 33.406 1.00 51.40 25 PHE F N 1
ATOM 8604 C CA . PHE F 1 6 ? 23.281 21.350 34.804 1.00 48.14 25 PHE F CA 1
ATOM 8605 C C . PHE F 1 6 ? 22.575 20.291 35.661 1.00 52.75 25 PHE F C 1
ATOM 8606 O O . PHE F 1 6 ? 21.353 20.353 35.828 1.00 54.16 25 PHE F O 1
ATOM 8614 N N . PHE F 1 7 ? 23.334 19.305 36.185 1.00 46.81 26 PHE F N 1
ATOM 8615 C CA . PHE F 1 7 ? 22.757 18.232 36.988 1.00 45.77 26 PHE F CA 1
ATOM 8616 C C . PHE F 1 7 ? 22.766 18.610 38.473 1.00 50.90 26 PHE F C 1
ATOM 8617 O O . PHE F 1 7 ? 23.367 17.915 39.295 1.00 51.49 26 PHE F O 1
ATOM 8625 N N . PHE F 1 8 ? 22.085 19.721 38.808 1.00 48.13 27 PHE F N 1
ATOM 8626 C CA . PHE F 1 8 ? 21.981 20.271 40.165 1.00 47.86 27 PHE F CA 1
ATOM 8627 C C . PHE F 1 8 ? 21.035 21.464 40.148 1.00 52.14 27 PHE F C 1
ATOM 8628 O O . PHE F 1 8 ? 20.980 22.125 39.118 1.00 53.18 27 PHE F O 1
ATOM 8636 N N . PRO F 1 9 ? 20.297 21.801 41.239 1.00 47.59 28 PRO F N 1
ATOM 8637 C CA . PRO F 1 9 ? 19.413 22.986 41.191 1.00 47.23 28 PRO F CA 1
ATOM 8638 C C . PRO F 1 9 ? 20.213 24.247 40.879 1.00 53.82 28 PRO F C 1
ATOM 8639 O O . PRO F 1 9 ? 21.354 24.391 41.322 1.00 53.38 28 PRO F O 1
ATOM 8643 N N . GLN F 1 10 ? 19.652 25.131 40.067 1.00 53.35 29 GLN F N 1
ATOM 8644 C CA . GLN F 1 10 ? 20.387 26.316 39.626 1.00 54.84 29 GLN F CA 1
ATOM 8645 C C . GLN F 1 10 ? 19.580 27.627 39.806 1.00 62.61 29 GLN F C 1
ATOM 8646 O O . GLN F 1 10 ? 19.933 28.653 39.208 1.00 63.30 29 GLN F O 1
ATOM 8652 N N . THR F 1 11 ? 18.535 27.601 40.638 1.00 61.55 30 THR F N 1
ATOM 8653 C CA . THR F 1 11 ? 17.709 28.784 40.903 1.00 62.96 30 THR F CA 1
ATOM 8654 C C . THR F 1 11 ? 17.923 29.197 42.342 1.00 66.19 30 THR F C 1
ATOM 8655 O O . THR F 1 11 ? 17.778 28.368 43.239 1.00 65.72 30 THR F O 1
ATOM 8659 N N . GLU F 1 12 ? 18.271 30.481 42.558 1.00 62.61 31 GLU F N 1
ATOM 8660 C CA . GLU F 1 12 ? 18.536 31.071 43.872 1.00 62.63 31 GLU F CA 1
ATOM 8661 C C . GLU F 1 12 ? 17.322 30.917 44.773 1.00 66.86 31 GLU F C 1
ATOM 8662 O O . GLU F 1 12 ? 16.203 31.201 44.353 1.00 68.97 31 GLU F O 1
ATOM 8668 N N . GLY F 1 13 ? 17.551 30.392 45.972 1.00 62.68 32 GLY F N 1
ATOM 8669 C CA . GLY F 1 13 ? 16.512 30.177 46.976 1.00 63.55 32 GLY F CA 1
ATOM 8670 C C . GLY F 1 13 ? 15.807 28.838 46.931 1.00 66.14 32 GLY F C 1
ATOM 8671 O O . GLY F 1 13 ? 14.969 28.558 47.789 1.00 67.46 32 GLY F O 1
ATOM 8672 N N . THR F 1 14 ? 16.114 28.010 45.922 1.00 60.40 33 THR F N 1
ATOM 8673 C CA . THR F 1 14 ? 15.517 26.686 45.772 1.00 58.82 33 THR F CA 1
ATOM 8674 C C . THR F 1 14 ? 15.980 25.840 46.933 1.00 62.75 33 THR F C 1
ATOM 8675 O O . THR F 1 14 ? 17.171 25.850 47.276 1.00 62.10 33 THR F O 1
ATOM 8679 N N . VAL F 1 15 ? 15.024 25.151 47.565 1.00 58.72 34 VAL F N 1
ATOM 8680 C CA . VAL F 1 15 ? 15.289 24.257 48.679 1.00 57.47 34 VAL F CA 1
ATOM 8681 C C . VAL F 1 15 ? 14.897 22.834 48.274 1.00 60.72 34 VAL F C 1
ATOM 8682 O O . VAL F 1 15 ? 13.989 22.636 47.460 1.00 59.51 34 VAL F O 1
ATOM 8686 N N . TRP F 1 16 ? 15.598 21.855 48.827 1.00 58.50 35 TRP F N 1
ATOM 8687 C CA . TRP F 1 16 ? 15.294 20.451 48.604 1.00 58.72 35 TRP F CA 1
ATOM 8688 C C . TRP F 1 16 ? 15.728 19.620 49.809 1.00 61.65 35 TRP F C 1
ATOM 8689 O O . TRP F 1 16 ? 16.523 20.064 50.647 1.00 60.49 35 TRP F O 1
ATOM 8700 N N . VAL F 1 17 ? 15.080 18.458 49.949 1.00 57.52 36 VAL F N 1
ATOM 8701 C CA . VAL F 1 17 ? 15.307 17.535 51.042 1.00 56.35 36 VAL F CA 1
ATOM 8702 C C . VAL F 1 17 ? 15.472 16.160 50.477 1.00 58.88 36 VAL F C 1
ATOM 8703 O O . VAL F 1 17 ? 14.641 15.678 49.696 1.00 60.24 36 VAL F O 1
ATOM 8707 N N . ARG F 1 18 ? 16.516 15.520 50.926 1.00 54.53 37 ARG F N 1
ATOM 8708 C CA . ARG F 1 18 ? 16.834 14.132 50.632 1.00 54.84 37 ARG F CA 1
ATOM 8709 C C . ARG F 1 18 ? 16.878 13.388 51.955 1.00 58.74 37 ARG F C 1
ATOM 8710 O O . ARG F 1 18 ? 17.419 13.898 52.940 1.00 57.53 37 ARG F O 1
ATOM 8718 N N . LYS F 1 19 ? 16.291 12.216 52.007 1.00 57.77 38 LYS F N 1
ATOM 8719 C CA . LYS F 1 19 ? 16.323 11.496 53.272 1.00 60.42 38 LYS F CA 1
ATOM 8720 C C . LYS F 1 19 ? 17.068 10.184 53.097 1.00 65.56 38 LYS F C 1
ATOM 8721 O O . LYS F 1 19 ? 16.942 9.537 52.057 1.00 65.00 38 LYS F O 1
ATOM 8727 N N . GLY F 1 20 ? 17.892 9.866 54.092 1.00 64.67 39 GLY F N 1
ATOM 8728 C CA . GLY F 1 20 ? 18.729 8.669 54.134 1.00 66.65 39 GLY F CA 1
ATOM 8729 C C . GLY F 1 20 ? 18.115 7.578 54.986 1.00 78.36 39 GLY F C 1
ATOM 8730 O O . GLY F 1 20 ? 17.750 7.814 56.144 1.00 79.91 39 GLY F O 1
ATOM 8731 N N . TYR F 1 21 ? 17.982 6.378 54.400 1.00 78.14 40 TYR F N 1
ATOM 8732 C CA . TYR F 1 21 ? 17.369 5.206 55.021 1.00 80.84 40 TYR F CA 1
ATOM 8733 C C . TYR F 1 21 ? 18.314 4.021 55.051 1.00 86.88 40 TYR F C 1
ATOM 8734 O O . TYR F 1 21 ? 19.228 3.945 54.228 1.00 85.26 40 TYR F O 1
ATOM 8743 N N . ASP F 1 22 ? 18.079 3.080 55.977 1.00 86.76 41 ASP F N 1
ATOM 8744 C CA . ASP F 1 22 ? 18.830 1.823 56.051 1.00 87.10 41 ASP F CA 1
ATOM 8745 C C . ASP F 1 22 ? 18.156 0.812 55.097 1.00 93.41 41 ASP F C 1
ATOM 8746 O O . ASP F 1 22 ? 17.133 1.148 54.492 1.00 93.57 41 ASP F O 1
ATOM 8751 N N . ALA F 1 23 ? 18.691 -0.423 54.994 1.00 92.06 42 ALA F N 1
ATOM 8752 C CA . ALA F 1 23 ? 18.157 -1.477 54.119 1.00 94.24 42 ALA F CA 1
ATOM 8753 C C . ALA F 1 23 ? 16.688 -1.803 54.422 1.00 101.45 42 ALA F C 1
ATOM 8754 O O . ALA F 1 23 ? 15.912 -2.018 53.487 1.00 102.58 42 ALA F O 1
ATOM 8756 N N . LYS F 1 24 ? 16.301 -1.795 55.716 1.00 99.61 43 LYS F N 1
ATOM 8757 C CA . LYS F 1 24 ? 14.937 -2.098 56.164 1.00 103.47 43 LYS F CA 1
ATOM 8758 C C . LYS F 1 24 ? 13.934 -0.944 55.878 1.00 106.25 43 LYS F C 1
ATOM 8759 O O . LYS F 1 24 ? 12.721 -1.168 55.908 1.00 109.93 43 LYS F O 1
ATOM 8765 N N . GLY F 1 25 ? 14.436 0.253 55.599 1.00 97.85 44 GLY F N 1
ATOM 8766 C CA . GLY F 1 25 ? 13.592 1.409 55.299 1.00 96.51 44 GLY F CA 1
ATOM 8767 C C . GLY F 1 25 ? 13.393 2.395 56.437 1.00 98.58 44 GLY F C 1
ATOM 8768 O O . GLY F 1 25 ? 12.512 3.259 56.357 1.00 96.33 44 GLY F O 1
ATOM 8769 N N . ASN F 1 26 ? 14.220 2.290 57.499 1.00 95.70 45 ASN F N 1
ATOM 8770 C CA . ASN F 1 26 ? 14.160 3.204 58.646 1.00 95.25 45 ASN F CA 1
ATOM 8771 C C . ASN F 1 26 ? 14.974 4.458 58.390 1.00 93.23 45 ASN F C 1
ATOM 8772 O O . ASN F 1 26 ? 16.121 4.354 57.961 1.00 89.48 45 ASN F O 1
ATOM 8777 N N . LEU F 1 27 ? 14.395 5.636 58.702 1.00 88.30 46 LEU F N 1
ATOM 8778 C CA . LEU F 1 27 ? 15.044 6.927 58.535 1.00 83.96 46 LEU F CA 1
ATOM 8779 C C . LEU F 1 27 ? 16.272 7.005 59.415 1.00 86.16 46 LEU F C 1
ATOM 8780 O O . LEU F 1 27 ? 16.207 6.699 60.611 1.00 85.52 46 LEU F O 1
ATOM 8785 N N . GLN F 1 28 ? 17.395 7.392 58.789 1.00 81.66 47 GLN F N 1
ATOM 8786 C CA . GLN F 1 28 ? 18.706 7.512 59.420 1.00 81.11 47 GLN F CA 1
ATOM 8787 C C . GLN F 1 28 ? 19.167 8.964 59.457 1.00 84.94 47 GLN F C 1
ATOM 8788 O O . GLN F 1 28 ? 19.763 9.384 60.449 1.00 85.54 47 GLN F O 1
ATOM 8794 N N . SER F 1 29 ? 18.946 9.713 58.348 1.00 79.48 48 SER F N 1
ATOM 8795 C CA . SER F 1 29 ? 19.403 11.090 58.204 1.00 76.88 48 SER F CA 1
ATOM 8796 C C . SER F 1 29 ? 18.498 11.916 57.291 1.00 80.41 48 SER F C 1
ATOM 8797 O O . SER F 1 29 ? 17.895 11.394 56.347 1.00 80.45 48 SER F O 1
ATOM 8800 N N . VAL F 1 30 ? 18.430 13.225 57.585 1.00 75.30 49 VAL F N 1
ATOM 8801 C CA . VAL F 1 30 ? 17.716 14.226 56.802 1.00 73.79 49 VAL F CA 1
ATOM 8802 C C . VAL F 1 30 ? 18.776 15.160 56.209 1.00 73.98 49 VAL F C 1
ATOM 8803 O O . VAL F 1 30 ? 19.657 15.635 56.933 1.00 72.55 49 VAL F O 1
ATOM 8815 N N . SER F 1 32 ? 19.123 18.539 54.093 1.00 62.31 51 SER F N 1
ATOM 8816 C CA . SER F 1 32 ? 18.467 19.754 53.620 1.00 61.68 51 SER F CA 1
ATOM 8817 C C . SER F 1 32 ? 19.448 20.638 52.912 1.00 62.12 51 SER F C 1
ATOM 8818 O O . SER F 1 32 ? 20.538 20.893 53.432 1.00 60.96 51 SER F O 1
ATOM 8821 N N . TYR F 1 33 ? 19.056 21.116 51.729 1.00 57.33 52 TYR F N 1
ATOM 8822 C CA . TYR F 1 33 ? 19.890 21.973 50.906 1.00 55.83 52 TYR F CA 1
ATOM 8823 C C . TYR F 1 33 ? 19.176 23.228 50.477 1.00 59.24 52 TYR F C 1
ATOM 8824 O O . TYR F 1 33 ? 17.947 23.287 50.491 1.00 61.13 52 TYR F O 1
ATOM 8833 N N . GLN F 1 34 ? 19.956 24.219 50.031 1.00 54.23 53 GLN F N 1
ATOM 8834 C CA . GLN F 1 34 ? 19.433 25.469 49.513 1.00 56.33 53 GLN F CA 1
ATOM 8835 C C . GLN F 1 34 ? 20.450 26.179 48.618 1.00 62.53 53 GLN F C 1
ATOM 8836 O O . GLN F 1 34 ? 21.595 26.362 49.031 1.00 62.07 53 GLN F O 1
ATOM 8842 N N . VAL F 1 35 ? 20.014 26.615 47.419 1.00 59.91 54 VAL F N 1
ATOM 8843 C CA . VAL F 1 35 ? 20.854 27.375 46.496 1.00 60.75 54 VAL F CA 1
ATOM 8844 C C . VAL F 1 35 ? 21.035 28.774 47.085 1.00 68.82 54 VAL F C 1
ATOM 8845 O O . VAL F 1 35 ? 20.071 29.525 47.173 1.00 70.63 54 VAL F O 1
ATOM 8849 N N . ASP F 1 36 ? 22.257 29.105 47.512 1.00 66.86 55 ASP F N 1
ATOM 8850 C CA . ASP F 1 36 ? 22.560 30.385 48.128 1.00 69.24 55 ASP F CA 1
ATOM 8851 C C . ASP F 1 36 ? 22.897 31.420 47.044 1.00 73.38 55 ASP F C 1
ATOM 8852 O O . ASP F 1 36 ? 22.318 32.516 47.070 1.00 74.79 55 ASP F O 1
ATOM 8857 N N . GLU F 1 37 ? 23.813 31.078 46.088 1.00 67.91 56 GLU F N 1
ATOM 8858 C CA . GLU F 1 37 ? 24.212 31.987 45.006 1.00 68.07 56 GLU F CA 1
ATOM 8859 C C . GLU F 1 37 ? 24.348 31.276 43.658 1.00 68.81 56 GLU F C 1
ATOM 8860 O O . GLU F 1 37 ? 24.835 30.160 43.594 1.00 66.89 56 GLU F O 1
ATOM 8866 N N . VAL F 1 38 ? 23.902 31.944 42.585 1.00 66.89 57 VAL F N 1
ATOM 8867 C CA . VAL F 1 38 ? 23.982 31.506 41.186 1.00 66.01 57 VAL F CA 1
ATOM 8868 C C . VAL F 1 38 ? 24.692 32.611 40.395 1.00 72.86 57 VAL F C 1
ATOM 8869 O O . VAL F 1 38 ? 24.306 33.791 40.481 1.00 74.62 57 VAL F O 1
ATOM 8873 N N . GLU F 1 39 ? 25.738 32.226 39.644 1.00 69.66 58 GLU F N 1
ATOM 8874 C CA . GLU F 1 39 ? 26.505 33.165 38.841 1.00 71.81 58 GLU F CA 1
ATOM 8875 C C . GLU F 1 39 ? 26.717 32.619 37.439 1.00 74.33 58 GLU F C 1
ATOM 8876 O O . GLU F 1 39 ? 27.191 31.498 37.264 1.00 72.65 58 GLU F O 1
ATOM 8882 N N . THR F 1 40 ? 26.370 33.433 36.442 1.00 71.65 59 THR F N 1
ATOM 8883 C CA . THR F 1 40 ? 26.557 33.097 35.040 1.00 70.97 59 THR F CA 1
ATOM 8884 C C . THR F 1 40 ? 27.885 33.725 34.609 1.00 76.04 59 THR F C 1
ATOM 8885 O O . THR F 1 40 ? 28.035 34.951 34.612 1.00 78.86 59 THR F O 1
ATOM 8889 N N . LEU F 1 41 ? 28.868 32.869 34.324 1.00 70.46 60 LEU F N 1
ATOM 8890 C CA . LEU F 1 41 ? 30.198 33.266 33.864 1.00 71.97 60 LEU F CA 1
ATOM 8891 C C . LEU F 1 41 ? 30.291 32.997 32.354 1.00 76.20 60 LEU F C 1
ATOM 8892 O O . LEU F 1 41 ? 29.452 32.234 31.852 1.00 74.16 60 LEU F O 1
ATOM 8897 N N . PRO F 1 42 ? 31.267 33.578 31.599 1.00 73.89 61 PRO F N 1
ATOM 8898 C CA . PRO F 1 42 ? 31.328 33.295 30.152 1.00 74.17 61 PRO F CA 1
ATOM 8899 C C . PRO F 1 42 ? 31.628 31.818 29.835 1.00 76.72 61 PRO F C 1
ATOM 8900 O O . PRO F 1 42 ? 31.129 31.306 28.828 1.00 76.61 61 PRO F O 1
ATOM 8904 N N . SER F 1 43 ? 32.409 31.131 30.701 1.00 71.71 62 SER F N 1
ATOM 8905 C CA . SER F 1 43 ? 32.797 29.725 30.526 1.00 70.25 62 SER F CA 1
ATOM 8906 C C . SER F 1 43 ? 31.664 28.717 30.893 1.00 70.48 62 SER F C 1
ATOM 8907 O O . SER F 1 43 ? 31.674 27.561 30.453 1.00 68.50 62 SER F O 1
ATOM 8910 N N . GLY F 1 44 ? 30.720 29.176 31.700 1.00 66.61 63 GLY F N 1
ATOM 8911 C CA . GLY F 1 44 ? 29.576 28.394 32.159 1.00 65.06 63 GLY F CA 1
ATOM 8912 C C . GLY F 1 44 ? 28.963 28.942 33.431 1.00 69.13 63 GLY F C 1
ATOM 8913 O O . GLY F 1 44 ? 29.352 30.009 33.890 1.00 72.50 63 GLY F O 1
ATOM 8914 N N . GLN F 1 45 ? 28.028 28.219 34.026 1.00 63.02 64 GLN F N 1
ATOM 8915 C CA . GLN F 1 45 ? 27.357 28.639 35.257 1.00 61.96 64 GLN F CA 1
ATOM 8916 C C . GLN F 1 45 ? 28.034 28.074 36.480 1.00 62.62 64 GLN F C 1
ATOM 8917 O O . GLN F 1 45 ? 28.560 26.976 36.417 1.00 60.72 64 GLN F O 1
ATOM 8923 N N . GLU F 1 46 ? 27.983 28.797 37.602 1.00 59.37 65 GLU F N 1
ATOM 8924 C CA . GLU F 1 46 ? 28.503 28.345 38.888 1.00 57.99 65 GLU F CA 1
ATOM 8925 C C . GLU F 1 46 ? 27.392 28.494 39.929 1.00 59.72 65 GLU F C 1
ATOM 8926 O O . GLU F 1 46 ? 26.692 29.510 39.952 1.00 59.72 65 GLU F O 1
ATOM 8932 N N . VAL F 1 47 ? 27.188 27.466 40.747 1.00 54.35 66 VAL F N 1
ATOM 8933 C CA . VAL F 1 47 ? 26.152 27.474 41.782 1.00 54.23 66 VAL F CA 1
ATOM 8934 C C . VAL F 1 47 ? 26.790 27.109 43.119 1.00 58.76 66 VAL F C 1
ATOM 8935 O O . VAL F 1 47 ? 27.595 26.183 43.182 1.00 57.95 66 VAL F O 1
ATOM 8939 N N . GLU F 1 48 ? 26.450 27.848 44.172 1.00 57.78 67 GLU F N 1
ATOM 8940 C CA . GLU F 1 48 ? 26.906 27.552 45.530 1.00 58.86 67 GLU F CA 1
ATOM 8941 C C . GLU F 1 48 ? 25.673 27.290 46.419 1.00 60.72 67 GLU F C 1
ATOM 8942 O O . GLU F 1 48 ? 24.787 28.136 46.515 1.00 62.80 67 GLU F O 1
ATOM 8948 N N . ALA F 1 49 ? 25.601 26.120 47.014 1.00 54.09 68 ALA F N 1
ATOM 8949 C CA . ALA F 1 49 ? 24.479 25.738 47.856 1.00 55.14 68 ALA F CA 1
ATOM 8950 C C . ALA F 1 49 ? 24.931 25.380 49.267 1.00 61.00 68 ALA F C 1
ATOM 8951 O O . ALA F 1 49 ? 26.030 24.860 49.442 1.00 58.51 68 ALA F O 1
ATOM 8953 N N . ASP F 1 50 ? 24.076 25.666 50.273 1.00 60.26 69 ASP F N 1
ATOM 8954 C CA . ASP F 1 50 ? 24.301 25.303 51.675 1.00 60.07 69 ASP F CA 1
ATOM 8955 C C . ASP F 1 50 ? 23.612 23.988 51.970 1.00 62.79 69 ASP F C 1
ATOM 8956 O O . ASP F 1 50 ? 22.588 23.677 51.363 1.00 60.34 69 ASP F O 1
ATOM 8961 N N . TYR F 1 51 ? 24.187 23.191 52.879 1.00 60.68 70 TYR F N 1
ATOM 8962 C CA . TYR F 1 51 ? 23.573 21.930 53.270 1.00 59.71 70 TYR F CA 1
ATOM 8963 C C . TYR F 1 51 ? 23.618 21.796 54.769 1.00 63.62 70 TYR F C 1
ATOM 8964 O O . TYR F 1 51 ? 24.492 22.370 55.411 1.00 63.80 70 TYR F O 1
ATOM 8973 N N . VAL F 1 52 ? 22.640 21.079 55.327 1.00 61.38 71 VAL F N 1
ATOM 8974 C CA . VAL F 1 52 ? 22.518 20.773 56.754 1.00 62.15 71 VAL F CA 1
ATOM 8975 C C . VAL F 1 52 ? 22.063 19.347 56.848 1.00 65.21 71 VAL F C 1
ATOM 8976 O O . VAL F 1 52 ? 20.976 19.006 56.367 1.00 64.49 71 VAL F O 1
ATOM 8980 N N . TYR F 1 53 ? 22.915 18.501 57.414 1.00 62.04 72 TYR F N 1
ATOM 8981 C CA . TYR F 1 53 ? 22.596 17.099 57.634 1.00 61.67 72 TYR F CA 1
ATOM 8982 C C . TYR F 1 53 ? 22.207 16.967 59.098 1.00 69.10 72 TYR F C 1
ATOM 8983 O O . TYR F 1 53 ? 22.961 17.383 59.982 1.00 69.55 72 TYR F O 1
ATOM 8992 N N . THR F 1 54 ? 20.983 16.507 59.350 1.00 68.18 73 THR F N 1
ATOM 8993 C CA . THR F 1 54 ? 20.437 16.349 60.699 1.00 70.48 73 THR F CA 1
ATOM 8994 C C . THR F 1 54 ? 20.017 14.910 60.894 1.00 77.36 73 THR F C 1
ATOM 8995 O O . THR F 1 54 ? 19.729 14.225 59.907 1.00 76.57 73 THR F O 1
ATOM 8999 N N . ASN F 1 55 ? 19.930 14.447 62.144 1.00 76.10 74 ASN F N 1
ATOM 9000 C CA . ASN F 1 55 ? 19.436 13.093 62.339 1.00 77.45 74 ASN F CA 1
ATOM 9001 C C . ASN F 1 55 ? 17.911 13.185 62.541 1.00 81.95 74 ASN F C 1
ATOM 9002 O O . ASN F 1 55 ? 17.389 14.307 62.541 1.00 83.13 74 ASN F O 1
ATOM 9007 N N . PRO F 1 56 ? 17.153 12.057 62.602 1.00 78.05 75 PRO F N 1
ATOM 9008 C CA . PRO F 1 56 ? 15.690 12.151 62.630 1.00 79.99 75 PRO F CA 1
ATOM 9009 C C . PRO F 1 56 ? 15.096 13.072 63.721 1.00 86.98 75 PRO F C 1
ATOM 9010 O O . PRO F 1 56 ? 14.035 13.647 63.480 1.00 88.12 75 PRO F O 1
ATOM 9014 N N . SER F 1 57 ? 15.763 13.237 64.886 1.00 84.86 76 SER F N 1
ATOM 9015 C CA . SER F 1 57 ? 15.278 14.115 65.969 1.00 86.86 76 SER F CA 1
ATOM 9016 C C . SER F 1 57 ? 15.386 15.599 65.572 1.00 90.52 76 SER F C 1
ATOM 9017 O O . SER F 1 57 ? 14.590 16.423 66.030 1.00 91.36 76 SER F O 1
ATOM 9020 N N . GLY F 1 58 ? 16.367 15.907 64.719 1.00 85.56 77 GLY F N 1
ATOM 9021 C CA . GLY F 1 58 ? 16.627 17.250 64.221 1.00 83.88 77 GLY F CA 1
ATOM 9022 C C . GLY F 1 58 ? 17.974 17.835 64.602 1.00 86.34 77 GLY F C 1
ATOM 9023 O O . GLY F 1 58 ? 18.300 18.925 64.145 1.00 85.24 77 GLY F O 1
ATOM 9024 N N . THR F 1 59 ? 18.766 17.148 65.445 1.00 83.50 78 THR F N 1
ATOM 9025 C CA . THR F 1 59 ? 20.094 17.624 65.863 1.00 82.11 78 THR F CA 1
ATOM 9026 C C . THR F 1 59 ? 21.051 17.593 64.655 1.00 82.01 78 THR F C 1
ATOM 9027 O O . THR F 1 59 ? 21.007 16.657 63.852 1.00 79.92 78 THR F O 1
ATOM 9031 N N . ILE F 1 60 ? 21.879 18.640 64.515 1.00 76.64 79 ILE F N 1
ATOM 9032 C CA . ILE F 1 60 ? 22.808 18.799 63.397 1.00 72.74 79 ILE F CA 1
ATOM 9033 C C . ILE F 1 60 ? 23.954 17.808 63.549 1.00 77.14 79 ILE F C 1
ATOM 9034 O O . ILE F 1 60 ? 24.525 17.679 64.646 1.00 78.95 79 ILE F O 1
ATOM 9039 N N . VAL F 1 61 ? 24.302 17.110 62.446 1.00 70.56 80 VAL F N 1
ATOM 9040 C CA . VAL F 1 61 ? 25.423 16.158 62.436 1.00 67.46 80 VAL F CA 1
ATOM 9041 C C . VAL F 1 61 ? 26.513 16.754 61.542 1.00 70.19 80 VAL F C 1
ATOM 9042 O O . VAL F 1 61 ? 27.683 16.515 61.786 1.00 70.35 80 VAL F O 1
ATOM 9046 N N . ASN F 1 62 ? 26.136 17.556 60.538 1.00 65.57 81 ASN F N 1
ATOM 9047 C CA . ASN F 1 62 ? 27.090 18.230 59.667 1.00 62.75 81 ASN F CA 1
ATOM 9048 C C . ASN F 1 62 ? 26.415 19.335 58.912 1.00 63.83 81 ASN F C 1
ATOM 9049 O O . ASN F 1 62 ? 25.240 19.235 58.588 1.00 62.62 81 ASN F O 1
ATOM 9054 N N . LYS F 1 63 ? 27.174 20.383 58.635 1.00 60.51 82 LYS F N 1
ATOM 9055 C CA . LYS F 1 63 ? 26.751 21.533 57.862 1.00 60.63 82 LYS F CA 1
ATOM 9056 C C . LYS F 1 63 ? 27.946 22.023 57.080 1.00 61.90 82 LYS F C 1
ATOM 9057 O O . LYS F 1 63 ? 29.088 21.895 57.527 1.00 62.48 82 LYS F O 1
ATOM 9063 N N . GLY F 1 64 ? 27.672 22.538 55.899 1.00 55.88 83 GLY F N 1
ATOM 9064 C CA . GLY F 1 64 ? 28.676 23.084 55.009 1.00 53.77 83 GLY F CA 1
ATOM 9065 C C . GLY F 1 64 ? 28.056 23.586 53.731 1.00 56.29 83 GLY F C 1
ATOM 9066 O O . GLY F 1 64 ? 26.835 23.768 53.654 1.00 54.63 83 GLY F O 1
ATOM 9067 N N . ASP F 1 65 ? 28.898 23.776 52.709 1.00 53.89 84 ASP F N 1
ATOM 9068 C CA . ASP F 1 65 ? 28.469 24.283 51.425 1.00 54.56 84 ASP F CA 1
ATOM 9069 C C . ASP F 1 65 ? 29.051 23.424 50.318 1.00 58.79 84 ASP F C 1
ATOM 9070 O O . ASP F 1 65 ? 30.107 22.810 50.490 1.00 58.91 84 ASP F O 1
ATOM 9075 N N . ILE F 1 66 ? 28.322 23.355 49.193 1.00 54.68 85 ILE F N 1
ATOM 9076 C CA . ILE F 1 66 ? 28.701 22.556 48.045 1.00 52.85 85 ILE F CA 1
ATOM 9077 C C . ILE F 1 66 ? 28.648 23.430 46.779 1.00 55.73 85 ILE F C 1
ATOM 9078 O O . ILE F 1 66 ? 27.752 24.257 46.622 1.00 57.25 85 ILE F O 1
ATOM 9083 N N . LYS F 1 67 ? 29.678 23.312 45.936 1.00 49.40 86 LYS F N 1
ATOM 9084 C CA . LYS F 1 67 ? 29.752 24.059 44.697 1.00 48.36 86 LYS F CA 1
ATOM 9085 C C . LYS F 1 67 ? 29.493 23.127 43.511 1.00 53.03 86 LYS F C 1
ATOM 9086 O O . LYS F 1 67 ? 29.832 21.937 43.555 1.00 51.91 86 LYS F O 1
ATOM 9092 N N . ALA F 1 68 ? 28.811 23.655 42.488 1.00 50.45 87 ALA F N 1
ATOM 9093 C CA . ALA F 1 68 ? 28.513 22.963 41.235 1.00 50.07 87 ALA F CA 1
ATOM 9094 C C . ALA F 1 68 ? 28.763 23.916 40.104 1.00 58.20 87 ALA F C 1
ATOM 9095 O O . ALA F 1 68 ? 28.448 25.099 40.240 1.00 59.98 87 ALA F O 1
ATOM 9097 N N . TYR F 1 69 ? 29.357 23.446 38.998 1.00 55.64 88 TYR F N 1
ATOM 9098 C CA . TYR F 1 69 ? 29.584 24.360 37.885 1.00 56.95 88 TYR F CA 1
ATOM 9099 C C . TYR F 1 69 ? 29.645 23.655 36.523 1.00 60.96 88 TYR F C 1
ATOM 9100 O O . TYR F 1 69 ? 29.870 22.451 36.434 1.00 58.27 88 TYR F O 1
ATOM 9109 N N . CYS F 1 70 ? 29.437 24.461 35.476 1.00 61.97 89 CYS F N 1
ATOM 9110 C CA . CYS F 1 70 ? 29.603 24.165 34.063 1.00 64.39 89 CYS F CA 1
ATOM 9111 C C . CYS F 1 70 ? 30.835 24.868 33.609 1.00 65.74 89 CYS F C 1
ATOM 9112 O O . CYS F 1 70 ? 31.031 26.060 33.868 1.00 66.92 89 CYS F O 1
ATOM 9115 N N . GLN F 1 71 ? 31.701 24.119 32.996 1.00 59.84 90 GLN F N 1
ATOM 9116 C CA . GLN F 1 71 ? 32.935 24.642 32.456 1.00 59.49 90 GLN F CA 1
ATOM 9117 C C . GLN F 1 71 ? 33.049 24.071 31.096 1.00 60.93 90 GLN F C 1
ATOM 9118 O O . GLN F 1 71 ? 33.015 22.853 30.955 1.00 58.92 90 GLN F O 1
ATOM 9124 N N . ASN F 1 72 ? 33.003 24.952 30.096 1.00 58.87 91 ASN F N 1
ATOM 9125 C CA . ASN F 1 72 ? 33.136 24.703 28.663 1.00 59.70 91 ASN F CA 1
ATOM 9126 C C . ASN F 1 72 ? 32.446 23.391 28.212 1.00 62.44 91 ASN F C 1
ATOM 9127 O O . ASN F 1 72 ? 33.080 22.518 27.609 1.00 61.39 91 ASN F O 1
ATOM 9132 N N . GLY F 1 73 ? 31.143 23.299 28.505 1.00 59.31 92 GLY F N 1
ATOM 9133 C CA . GLY F 1 73 ? 30.280 22.198 28.091 1.00 58.56 92 GLY F CA 1
ATOM 9134 C C . GLY F 1 73 ? 30.237 20.969 28.973 1.00 60.25 92 GLY F C 1
ATOM 9135 O O . GLY F 1 73 ? 29.461 20.048 28.690 1.00 60.92 92 GLY F O 1
ATOM 9136 N N . GLU F 1 74 ? 31.040 20.938 30.052 1.00 53.24 93 GLU F N 1
ATOM 9137 C CA . GLU F 1 74 ? 31.063 19.798 30.973 1.00 49.98 93 GLU F CA 1
ATOM 9138 C C . GLU F 1 74 ? 30.585 20.232 32.358 1.00 48.68 93 GLU F C 1
ATOM 9139 O O . GLU F 1 74 ? 30.916 21.333 32.791 1.00 45.77 93 GLU F O 1
ATOM 9145 N N . PHE F 1 75 ? 29.799 19.364 33.039 1.00 46.16 94 PHE F N 1
ATOM 9146 C CA . PHE F 1 75 ? 29.236 19.641 34.369 1.00 46.24 94 PHE F CA 1
ATOM 9147 C C . PHE F 1 75 ? 30.044 18.946 35.476 1.00 52.44 94 PHE F C 1
ATOM 9148 O O . PHE F 1 75 ? 30.278 17.733 35.403 1.00 53.53 94 PHE F O 1
ATOM 9156 N N . PHE F 1 76 ? 30.389 19.707 36.541 1.00 46.96 95 PHE F N 1
ATOM 9157 C CA . PHE F 1 76 ? 31.140 19.210 37.702 1.00 43.59 95 PHE F CA 1
ATOM 9158 C C . PHE F 1 76 ? 30.424 19.514 39.026 1.00 46.34 95 PHE F C 1
ATOM 9159 O O . PHE F 1 76 ? 29.759 20.545 39.180 1.00 43.76 95 PHE F O 1
ATOM 9167 N N . LEU F 1 77 ? 30.624 18.638 39.993 1.00 44.91 96 LEU F N 1
ATOM 9168 C CA . LEU F 1 77 ? 30.065 18.749 41.333 1.00 46.35 96 LEU F CA 1
ATOM 9169 C C . LEU F 1 77 ? 31.086 18.264 42.354 1.00 53.48 96 LEU F C 1
ATOM 9170 O O . LEU F 1 77 ? 31.811 17.309 42.052 1.00 52.75 96 LEU F O 1
ATOM 9175 N N . ASP F 1 78 ? 31.139 18.879 43.564 1.00 52.97 97 ASP F N 1
ATOM 9176 C CA . ASP F 1 78 ? 32.048 18.420 44.623 1.00 53.88 97 ASP F CA 1
ATOM 9177 C C . ASP F 1 78 ? 31.727 16.956 44.978 1.00 60.97 97 ASP F C 1
ATOM 9178 O O . ASP F 1 78 ? 30.568 16.608 45.250 1.00 60.65 97 ASP F O 1
ATOM 9183 N N . SER F 1 79 ? 32.764 16.090 44.915 1.00 59.75 98 SER F N 1
ATOM 9184 C CA . SER F 1 79 ? 32.689 14.629 45.139 1.00 59.00 98 SER F CA 1
ATOM 9185 C C . SER F 1 79 ? 32.131 14.220 46.526 1.00 64.98 98 SER F C 1
ATOM 9186 O O . SER F 1 79 ? 31.782 13.038 46.688 1.00 66.35 98 SER F O 1
ATOM 9189 N N . LYS F 1 80 ? 31.994 15.172 47.500 1.00 60.44 99 LYS F N 1
ATOM 9190 C CA . LYS F 1 80 ? 31.442 14.869 48.829 1.00 60.65 99 LYS F CA 1
ATOM 9191 C C . LYS F 1 80 ? 29.926 14.535 48.737 1.00 65.74 99 LYS F C 1
ATOM 9192 O O . LYS F 1 80 ? 29.379 13.854 49.616 1.00 63.55 99 LYS F O 1
ATOM 9198 N N . GLU F 1 81 ? 29.285 14.971 47.630 1.00 64.61 100 GLU F N 1
ATOM 9199 C CA . GLU F 1 81 ? 27.874 14.706 47.336 1.00 66.58 100 GLU F CA 1
ATOM 9200 C C . GLU F 1 81 ? 27.635 13.175 47.141 1.00 70.66 100 GLU F C 1
ATOM 9201 O O . GLU F 1 81 ? 26.534 12.669 47.399 1.00 70.35 100 GLU F O 1
ATOM 9207 N N . THR F 1 82 ? 28.687 12.459 46.721 1.00 67.62 101 THR F N 1
ATOM 9208 C CA . THR F 1 82 ? 28.677 11.012 46.493 1.00 68.58 101 THR F CA 1
ATOM 9209 C C . THR F 1 82 ? 28.577 10.284 47.882 1.00 73.53 101 THR F C 1
ATOM 9210 O O . THR F 1 82 ? 28.048 9.168 47.931 1.00 75.09 101 THR F O 1
ATOM 9214 N N . LEU F 1 83 ? 29.022 10.952 48.993 1.00 68.40 102 LEU F N 1
ATOM 9215 C CA . LEU F 1 83 ? 29.037 10.404 50.366 1.00 67.34 102 LEU F CA 1
ATOM 9216 C C . LEU F 1 83 ? 27.842 10.884 51.209 1.00 73.37 102 LEU F C 1
ATOM 9217 O O . LEU F 1 83 ? 27.849 10.731 52.446 1.00 73.44 102 LEU F O 1
ATOM 9222 N N . SER F 1 84 ? 26.794 11.406 50.519 1.00 71.77 103 SER F N 1
ATOM 9223 C CA . SER F 1 84 ? 25.509 11.855 51.088 1.00 72.81 103 SER F CA 1
ATOM 9224 C C . SER F 1 84 ? 24.649 10.652 51.465 1.00 80.83 103 SER F C 1
ATOM 9225 O O . SER F 1 84 ? 23.564 10.479 50.905 1.00 81.41 103 SER F O 1
ATOM 9228 N N . TYR F 1 85 ? 25.147 9.775 52.341 1.00 79.43 104 TYR F N 1
ATOM 9229 C CA . TYR F 1 85 ? 24.370 8.593 52.674 1.00 81.72 104 TYR F CA 1
ATOM 9230 C C . TYR F 1 85 ? 24.623 8.177 54.121 1.00 89.45 104 TYR F C 1
ATOM 9231 O O . TYR F 1 85 ? 25.728 8.435 54.627 1.00 88.02 104 TYR F O 1
ATOM 9240 N N . PRO F 1 86 ? 23.598 7.534 54.778 1.00 89.00 105 PRO F N 1
ATOM 9241 C CA . PRO F 1 86 ? 23.718 7.151 56.205 1.00 90.57 105 PRO F CA 1
ATOM 9242 C C . PRO F 1 86 ? 25.053 6.500 56.641 1.00 95.61 105 PRO F C 1
ATOM 9243 O O . PRO F 1 86 ? 25.508 6.814 57.734 1.00 94.93 105 PRO F O 1
ATOM 9247 N N . GLY F 1 87 ? 25.662 5.638 55.818 1.00 93.82 106 GLY F N 1
ATOM 9248 C CA . GLY F 1 87 ? 26.930 4.968 56.123 1.00 94.34 106 GLY F CA 1
ATOM 9249 C C . GLY F 1 87 ? 28.072 5.869 56.570 1.00 98.81 106 GLY F C 1
ATOM 9250 O O . GLY F 1 87 ? 28.791 5.532 57.516 1.00 98.22 106 GLY F O 1
ATOM 9251 N N . VAL F 1 88 ? 28.228 7.038 55.911 1.00 95.91 107 VAL F N 1
ATOM 9252 C CA . VAL F 1 88 ? 29.281 8.031 56.186 1.00 95.17 107 VAL F CA 1
ATOM 9253 C C . VAL F 1 88 ? 28.820 9.017 57.275 1.00 100.70 107 VAL F C 1
ATOM 9254 O O . VAL F 1 88 ? 29.503 9.192 58.292 1.00 100.43 107 VAL F O 1
ATOM 9258 N N . VAL F 1 89 ? 27.666 9.668 57.017 1.00 97.69 108 VAL F N 1
ATOM 9259 C CA . VAL F 1 89 ? 27.001 10.701 57.822 1.00 98.61 108 VAL F CA 1
ATOM 9260 C C . VAL F 1 89 ? 26.680 10.177 59.271 1.00 105.40 108 VAL F C 1
ATOM 9261 O O . VAL F 1 89 ? 26.658 11.001 60.191 1.00 105.35 108 VAL F O 1
ATOM 9265 N N . SER F 1 90 ? 26.486 8.831 59.477 1.00 104.05 109 SER F N 1
ATOM 9266 C CA . SER F 1 90 ? 26.235 8.230 60.811 1.00 105.94 109 SER F CA 1
ATOM 9267 C C . SER F 1 90 ? 27.476 8.346 61.729 1.00 107.70 109 SER F C 1
ATOM 9268 O O . SER F 1 90 ? 27.336 8.413 62.951 1.00 108.37 109 SER F O 1
ATOM 9271 N N . GLU F 1 91 ? 28.679 8.357 61.138 1.00 101.93 110 GLU F N 1
ATOM 9272 C CA . GLU F 1 91 ? 29.930 8.521 61.876 1.00 100.78 110 GLU F CA 1
ATOM 9273 C C . GLU F 1 91 ? 30.414 9.966 61.623 1.00 101.84 110 GLU F C 1
ATOM 9274 O O . GLU F 1 91 ? 31.468 10.175 61.003 1.00 100.10 110 GLU F O 1
ATOM 9284 N N . ASN F 1 93 ? 30.128 14.464 63.083 1.00 90.14 112 ASN F N 1
ATOM 9285 C CA . ASN F 1 93 ? 29.875 15.613 63.942 1.00 90.75 112 ASN F CA 1
ATOM 9286 C C . ASN F 1 93 ? 30.214 16.860 63.107 1.00 92.80 112 ASN F C 1
ATOM 9287 O O . ASN F 1 93 ? 30.661 16.710 61.969 1.00 90.53 112 ASN F O 1
ATOM 9292 N N . THR F 1 94 ? 29.969 18.065 63.615 1.00 90.47 113 THR F N 1
ATOM 9293 C CA . THR F 1 94 ? 30.165 19.272 62.804 1.00 89.84 113 THR F CA 1
ATOM 9294 C C . THR F 1 94 ? 31.648 19.667 62.606 1.00 91.79 113 THR F C 1
ATOM 9295 O O . THR F 1 94 ? 31.937 20.494 61.722 1.00 91.07 113 THR F O 1
ATOM 9299 N N . ASN F 1 95 ? 32.580 19.045 63.364 1.00 86.86 114 ASN F N 1
ATOM 9300 C CA . ASN F 1 95 ? 34.021 19.273 63.179 1.00 85.52 114 ASN F CA 1
ATOM 9301 C C . ASN F 1 95 ? 34.551 18.442 62.013 1.00 84.29 114 ASN F C 1
ATOM 9302 O O . ASN F 1 95 ? 35.675 18.659 61.554 1.00 83.50 114 ASN F O 1
ATOM 9307 N N . VAL F 1 96 ? 33.745 17.485 61.543 1.00 76.47 115 VAL F N 1
ATOM 9308 C CA . VAL F 1 96 ? 34.116 16.619 60.446 1.00 73.34 115 VAL F CA 1
ATOM 9309 C C . VAL F 1 96 ? 34.047 17.410 59.117 1.00 75.67 115 VAL F C 1
ATOM 9310 O O . VAL F 1 96 ? 33.025 18.030 58.804 1.00 75.32 115 VAL F O 1
ATOM 9314 N N . ASP F 1 97 ? 35.162 17.411 58.364 1.00 70.43 116 ASP F N 1
ATOM 9315 C CA . ASP F 1 97 ? 35.243 18.057 57.067 1.00 69.36 116 ASP F CA 1
ATOM 9316 C C . ASP F 1 97 ? 35.746 17.069 56.014 1.00 71.11 116 ASP F C 1
ATOM 9317 O O . ASP F 1 97 ? 36.215 15.968 56.355 1.00 70.91 116 ASP F O 1
ATOM 9322 N N . ILE F 1 98 ? 35.542 17.419 54.727 1.00 65.79 117 ILE F N 1
ATOM 9323 C CA . ILE F 1 98 ? 35.974 16.588 53.599 1.00 64.38 117 ILE F CA 1
ATOM 9324 C C . ILE F 1 98 ? 36.781 17.452 52.646 1.00 66.09 117 ILE F C 1
ATOM 9325 O O . ILE F 1 98 ? 36.410 18.602 52.361 1.00 65.37 117 ILE F O 1
ATOM 9330 N N . THR F 1 99 ? 37.865 16.866 52.115 1.00 60.00 118 THR F N 1
ATOM 9331 C CA . THR F 1 99 ? 38.708 17.500 51.120 1.00 59.07 118 THR F CA 1
ATOM 9332 C C . THR F 1 99 ? 37.905 17.756 49.837 1.00 66.23 118 THR F C 1
ATOM 9333 O O . THR F 1 99 ? 37.036 16.971 49.455 1.00 66.77 118 THR F O 1
ATOM 9337 N N . GLU F 1 100 ? 38.185 18.879 49.200 1.00 64.97 119 GLU F N 1
ATOM 9338 C CA . GLU F 1 100 ? 37.540 19.275 47.963 1.00 65.63 119 GLU F CA 1
ATOM 9339 C C . GLU F 1 100 ? 38.124 18.478 46.800 1.00 68.33 119 GLU F C 1
ATOM 9340 O O . GLU F 1 100 ? 39.338 18.382 46.671 1.00 69.74 119 GLU F O 1
ATOM 9346 N N . ASN F 1 101 ? 37.256 17.901 45.980 1.00 62.49 120 ASN F N 1
ATOM 9347 C CA . ASN F 1 101 ? 37.594 17.194 44.751 1.00 61.82 120 ASN F CA 1
ATOM 9348 C C . ASN F 1 101 ? 36.364 17.257 43.843 1.00 63.83 120 ASN F C 1
ATOM 9349 O O . ASN F 1 101 ? 35.316 16.746 44.207 1.00 63.03 120 ASN F O 1
ATOM 9354 N N . PHE F 1 102 ? 36.454 18.008 42.740 1.00 60.00 121 PHE F N 1
ATOM 9355 C CA . PHE F 1 102 ? 35.347 18.174 41.807 1.00 59.29 121 PHE F CA 1
ATOM 9356 C C . PHE F 1 102 ? 35.413 17.113 40.749 1.00 63.10 121 PHE F C 1
ATOM 9357 O O . PHE F 1 102 ? 36.459 16.926 40.124 1.00 64.14 121 PHE F O 1
ATOM 9365 N N . ILE F 1 103 ? 34.301 16.404 40.553 1.00 57.84 122 ILE F N 1
ATOM 9366 C CA . ILE F 1 103 ? 34.200 15.328 39.573 1.00 56.83 122 ILE F CA 1
ATOM 9367 C C . ILE F 1 103 ? 33.079 15.624 38.562 1.00 59.22 122 ILE F C 1
ATOM 9368 O O . ILE F 1 103 ? 32.058 16.213 38.912 1.00 57.24 122 ILE F O 1
ATOM 9373 N N . ASN F 1 104 ? 33.279 15.201 37.310 1.00 55.54 123 ASN F N 1
ATOM 9374 C CA . ASN F 1 104 ? 32.305 15.408 36.257 1.00 55.24 123 ASN F CA 1
ATOM 9375 C C . ASN F 1 104 ? 31.147 14.438 36.377 1.00 58.88 123 ASN F C 1
ATOM 9376 O O . ASN F 1 104 ? 31.303 13.344 36.919 1.00 58.43 123 ASN F O 1
ATOM 9381 N N . TYR F 1 105 ? 29.996 14.841 35.820 1.00 54.68 124 TYR F N 1
ATOM 9382 C CA . TYR F 1 105 ? 28.783 14.058 35.693 1.00 54.30 124 TYR F CA 1
ATOM 9383 C C . TYR F 1 105 ? 28.393 14.121 34.226 1.00 57.02 124 TYR F C 1
ATOM 9384 O O . TYR F 1 105 ? 27.948 15.161 33.738 1.00 55.70 124 TYR F O 1
ATOM 9393 N N . PRO F 1 106 ? 28.662 13.035 33.478 1.00 53.97 125 PRO F N 1
ATOM 9394 C CA . PRO F 1 106 ? 28.381 13.037 32.036 1.00 54.77 125 PRO F CA 1
ATOM 9395 C C . PRO F 1 106 ? 26.917 13.218 31.699 1.00 57.47 125 PRO F C 1
ATOM 9396 O O . PRO F 1 106 ? 26.046 12.881 32.507 1.00 56.09 125 PRO F O 1
ATOM 9400 N N . ASN F 1 107 ? 26.655 13.756 30.502 1.00 54.82 126 ASN F N 1
ATOM 9401 C CA . ASN F 1 107 ? 25.305 13.977 29.996 1.00 56.02 126 ASN F CA 1
ATOM 9402 C C . ASN F 1 107 ? 24.982 12.935 28.899 1.00 65.32 126 ASN F C 1
ATOM 9403 O O . ASN F 1 107 ? 25.471 13.086 27.776 1.00 68.83 126 ASN F O 1
ATOM 9408 N N . PRO F 1 108 ? 24.160 11.887 29.182 1.00 61.39 127 PRO F N 1
ATOM 9409 C CA . PRO F 1 108 ? 23.867 10.863 28.152 1.00 63.06 127 PRO F CA 1
ATOM 9410 C C . PRO F 1 108 ? 23.066 11.341 26.941 1.00 68.85 127 PRO F C 1
ATOM 9411 O O . PRO F 1 108 ? 23.010 10.598 25.952 1.00 72.66 127 PRO F O 1
ATOM 9415 N N . TYR F 1 109 ? 22.440 12.539 27.009 1.00 62.66 128 TYR F N 1
ATOM 9416 C CA A TYR F 1 109 ? 21.580 13.103 25.971 0.50 65.05 128 TYR F CA 1
ATOM 9417 C CA B TYR F 1 109 ? 21.635 13.032 25.879 0.50 62.60 128 TYR F CA 1
ATOM 9418 C C . TYR F 1 109 ? 22.409 14.085 25.073 1.00 71.88 128 TYR F C 1
ATOM 9419 O O . TYR F 1 109 ? 21.865 14.698 24.145 1.00 74.37 128 TYR F O 1
ATOM 9436 N N . ALA F 1 110 ? 23.721 14.233 25.354 1.00 71.46 129 ALA F N 1
ATOM 9437 C CA . ALA F 1 110 ? 24.588 15.133 24.581 1.00 72.95 129 ALA F CA 1
ATOM 9438 C C . ALA F 1 110 ? 24.903 14.512 23.214 1.00 84.48 129 ALA F C 1
ATOM 9439 O O . ALA F 1 110 ? 24.914 13.281 23.086 1.00 85.97 129 ALA F O 1
ATOM 9441 N N . ALA F 1 111 ? 25.135 15.361 22.195 1.00 84.25 130 ALA F N 1
ATOM 9442 C CA . ALA F 1 111 ? 25.463 14.931 20.830 1.00 87.47 130 ALA F CA 1
ATOM 9443 C C . ALA F 1 111 ? 26.820 14.228 20.763 1.00 91.70 130 ALA F C 1
ATOM 9444 O O . ALA F 1 111 ? 26.980 13.255 20.021 1.00 93.76 130 ALA F O 1
ATOM 9446 N N . ASN F 1 112 ? 27.791 14.708 21.552 1.00 85.96 131 ASN F N 1
ATOM 9447 C CA . ASN F 1 112 ? 29.137 14.130 21.603 1.00 85.78 131 ASN F CA 1
ATOM 9448 C C . ASN F 1 112 ? 29.180 12.996 22.642 1.00 88.57 131 ASN F C 1
ATOM 9449 O O . ASN F 1 112 ? 30.142 12.908 23.418 1.00 88.64 131 ASN F O 1
ATOM 9451 N N . PHE F 1 113 ? 28.114 12.149 22.691 1.00 83.45 132 PHE F N 1
ATOM 9452 C CA . PHE F 1 113 ? 28.061 11.075 23.685 1.00 80.91 132 PHE F CA 1
ATOM 9453 C C . PHE F 1 113 ? 28.152 9.690 23.056 1.00 86.98 132 PHE F C 1
ATOM 9454 O O . PHE F 1 113 ? 27.369 9.337 22.166 1.00 88.98 132 PHE F O 1
ATOM 9462 N N . ASP F 1 114 ? 29.096 8.898 23.604 1.00 82.14 133 ASP F N 1
ATOM 9463 C CA . ASP F 1 114 ? 29.383 7.499 23.317 1.00 83.82 133 ASP F CA 1
ATOM 9464 C C . ASP F 1 114 ? 29.130 6.720 24.599 1.00 86.25 133 ASP F C 1
ATOM 9465 O O . ASP F 1 114 ? 29.743 7.027 25.622 1.00 85.71 133 ASP F O 1
ATOM 9470 N N . LYS F 1 115 ? 28.215 5.743 24.563 1.00 82.35 134 LYS F N 1
ATOM 9471 C CA . LYS F 1 115 ? 27.853 4.905 25.709 1.00 80.43 134 LYS F CA 1
ATOM 9472 C C . LYS F 1 115 ? 28.988 3.939 26.070 1.00 85.70 134 LYS F C 1
ATOM 9473 O O . LYS F 1 115 ? 29.024 3.426 27.190 1.00 82.70 134 LYS F O 1
ATOM 9475 N N . ASN F 1 116 ? 29.894 3.677 25.108 1.00 86.94 135 ASN F N 1
ATOM 9476 C CA . ASN F 1 116 ? 31.025 2.743 25.225 1.00 89.66 135 ASN F CA 1
ATOM 9477 C C . ASN F 1 116 ? 32.350 3.468 25.530 1.00 95.10 135 ASN F C 1
ATOM 9478 O O . ASN F 1 116 ? 33.358 2.821 25.851 1.00 95.27 135 ASN F O 1
ATOM 9483 N N . ASN F 1 117 ? 32.347 4.803 25.411 1.00 90.92 136 ASN F N 1
ATOM 9484 C CA . ASN F 1 117 ? 33.526 5.621 25.662 1.00 88.91 136 ASN F CA 1
ATOM 9485 C C . ASN F 1 117 ? 33.095 6.890 26.438 1.00 87.61 136 ASN F C 1
ATOM 9486 O O . ASN F 1 117 ? 32.898 7.966 25.864 1.00 88.16 136 ASN F O 1
ATOM 9491 N N . VAL F 1 118 ? 32.890 6.727 27.749 1.00 78.41 137 VAL F N 1
ATOM 9492 C CA . VAL F 1 118 ? 32.528 7.831 28.623 1.00 73.59 137 VAL F CA 1
ATOM 9493 C C . VAL F 1 118 ? 33.599 7.918 29.754 1.00 71.71 137 VAL F C 1
ATOM 9494 O O . VAL F 1 118 ? 33.789 6.976 30.555 1.00 70.68 137 VAL F O 1
ATOM 9498 N N . TYR F 1 119 ? 34.327 9.064 29.768 1.00 62.24 138 TYR F N 1
ATOM 9499 C CA . TYR F 1 119 ? 35.336 9.343 30.775 1.00 57.58 138 TYR F CA 1
ATOM 9500 C C . TYR F 1 119 ? 34.692 9.865 32.056 1.00 59.20 138 TYR F C 1
ATOM 9501 O O . TYR F 1 119 ? 33.841 10.767 32.028 1.00 57.83 138 TYR F O 1
ATOM 9510 N N . PHE F 1 120 ? 35.152 9.322 33.190 1.00 56.31 139 PHE F N 1
ATOM 9511 C CA . PHE F 1 120 ? 34.718 9.737 34.519 1.00 55.15 139 PHE F CA 1
ATOM 9512 C C . PHE F 1 120 ? 35.901 10.093 35.375 1.00 59.11 139 PHE F C 1
ATOM 9513 O O . PHE F 1 120 ? 36.840 9.316 35.455 1.00 61.34 139 PHE F O 1
ATOM 9521 N N . ASP F 1 121 ? 35.858 11.229 36.046 1.00 54.16 140 ASP F N 1
ATOM 9522 C CA . ASP F 1 121 ? 36.899 11.615 36.993 1.00 53.08 140 ASP F CA 1
ATOM 9523 C C . ASP F 1 121 ? 36.844 10.722 38.198 1.00 58.60 140 ASP F C 1
ATOM 9524 O O . ASP F 1 121 ? 35.761 10.274 38.542 1.00 58.80 140 ASP F O 1
ATOM 9529 N N . GLU F 1 122 ? 37.958 10.498 38.884 1.00 57.74 141 GLU F N 1
ATOM 9530 C CA . GLU F 1 122 ? 37.937 9.722 40.127 1.00 57.65 141 GLU F CA 1
ATOM 9531 C C . GLU F 1 122 ? 37.885 10.664 41.292 1.00 67.60 141 GLU F C 1
ATOM 9532 O O . GLU F 1 122 ? 38.386 11.787 41.206 1.00 67.80 141 GLU F O 1
ATOM 9538 N N . ALA F 1 123 ? 37.253 10.228 42.367 1.00 69.12 142 ALA F N 1
ATOM 9539 C CA . ALA F 1 123 ? 37.084 11.032 43.557 1.00 70.41 142 ALA F CA 1
ATOM 9540 C C . ALA F 1 123 ? 37.630 10.330 44.753 1.00 79.41 142 ALA F C 1
ATOM 9541 O O . ALA F 1 123 ? 36.921 9.553 45.393 1.00 81.52 142 ALA F O 1
ATOM 9543 N N . SER F 1 124 ? 38.866 10.575 45.074 1.00 76.07 143 SER F N 1
ATOM 9544 C CA . SER F 1 124 ? 39.334 10.013 46.311 1.00 76.63 143 SER F CA 1
ATOM 9545 C C . SER F 1 124 ? 39.385 11.165 47.284 1.00 79.33 143 SER F C 1
ATOM 9546 O O . SER F 1 124 ? 40.155 12.110 47.089 1.00 80.58 143 SER F O 1
ATOM 9549 N N . VAL F 1 125 ? 38.499 11.139 48.283 1.00 74.40 144 VAL F N 1
ATOM 9550 C CA . VAL F 1 125 ? 38.431 12.212 49.278 1.00 73.71 144 VAL F CA 1
ATOM 9551 C C . VAL F 1 125 ? 38.702 11.715 50.708 1.00 75.99 144 VAL F C 1
ATOM 9552 O O . VAL F 1 125 ? 38.266 10.631 51.108 1.00 77.40 144 VAL F O 1
ATOM 9556 N N . LYS F 1 126 ? 39.406 12.561 51.479 1.00 68.00 145 LYS F N 1
ATOM 9557 C CA . LYS F 1 126 ? 39.742 12.329 52.875 1.00 65.17 145 LYS F CA 1
ATOM 9558 C C . LYS F 1 126 ? 38.708 13.050 53.765 1.00 65.42 145 LYS F C 1
ATOM 9559 O O . LYS F 1 126 ? 38.379 14.220 53.546 1.00 63.18 145 LYS F O 1
ATOM 9565 N N . ILE F 1 127 ? 38.165 12.324 54.742 1.00 61.27 146 ILE F N 1
ATOM 9566 C CA . ILE F 1 127 ? 37.198 12.856 55.701 1.00 60.94 146 ILE F CA 1
ATOM 9567 C C . ILE F 1 127 ? 37.931 12.900 57.076 1.00 61.88 146 ILE F C 1
ATOM 9568 O O . ILE F 1 127 ? 38.548 11.923 57.467 1.00 61.78 146 ILE F O 1
ATOM 9573 N N . TYR F 1 128 ? 37.958 14.065 57.731 1.00 56.33 147 TYR F N 1
ATOM 9574 C CA . TYR F 1 128 ? 38.753 14.279 58.942 1.00 56.63 147 TYR F CA 1
ATOM 9575 C C . TYR F 1 128 ? 38.104 15.235 59.926 1.00 62.77 147 TYR F C 1
ATOM 9576 O O . TYR F 1 128 ? 37.213 15.969 59.546 1.00 61.59 147 TYR F O 1
ATOM 9585 N N . ASP F 1 129 ? 38.636 15.302 61.164 1.00 63.43 148 ASP F N 1
ATOM 9586 C CA . ASP F 1 129 ? 38.212 16.208 62.234 1.00 65.49 148 ASP F CA 1
ATOM 9587 C C . ASP F 1 129 ? 39.042 17.496 62.135 1.00 73.00 148 ASP F C 1
ATOM 9588 O O . ASP F 1 129 ? 40.252 17.458 62.327 1.00 72.01 148 ASP F O 1
ATOM 9593 N N . LYS F 1 130 ? 38.384 18.631 61.823 1.00 73.36 149 LYS F N 1
ATOM 9594 C CA . LYS F 1 130 ? 38.989 19.968 61.695 1.00 75.72 149 LYS F CA 1
ATOM 9595 C C . LYS F 1 130 ? 39.854 20.337 62.916 1.00 83.95 149 LYS F C 1
ATOM 9596 O O . LYS F 1 130 ? 40.889 20.984 62.764 1.00 84.04 149 LYS F O 1
ATOM 9602 N N . LYS F 1 131 ? 39.417 19.912 64.111 1.00 84.34 150 LYS F N 1
ATOM 9603 C CA . LYS F 1 131 ? 40.055 20.185 65.407 1.00 87.55 150 LYS F CA 1
ATOM 9604 C C . LYS F 1 131 ? 41.164 19.153 65.749 1.00 89.96 150 LYS F C 1
ATOM 9605 O O . LYS F 1 131 ? 42.031 19.456 66.579 1.00 92.09 150 LYS F O 1
ATOM 9611 N N . ASN F 1 132 ? 41.118 17.946 65.136 1.00 81.92 151 ASN F N 1
ATOM 9612 C CA . ASN F 1 132 ? 42.102 16.871 65.341 1.00 80.00 151 ASN F CA 1
ATOM 9613 C C . ASN F 1 132 ? 42.299 16.111 64.025 1.00 77.08 151 ASN F C 1
ATOM 9614 O O . ASN F 1 132 ? 41.638 15.094 63.776 1.00 75.22 151 ASN F O 1
ATOM 9619 N N . ARG F 1 133 ? 43.203 16.627 63.172 1.00 70.11 152 ARG F N 1
ATOM 9620 C CA . ARG F 1 133 ? 43.469 16.088 61.829 1.00 66.24 152 ARG F CA 1
ATOM 9621 C C . ARG F 1 133 ? 44.123 14.685 61.873 1.00 65.90 152 ARG F C 1
ATOM 9622 O O . ARG F 1 133 ? 44.218 14.043 60.826 1.00 62.83 152 ARG F O 1
ATOM 9630 N N . LYS F 1 134 ? 44.492 14.191 63.079 1.00 62.03 153 LYS F N 1
ATOM 9631 C CA . LYS F 1 134 ? 45.024 12.837 63.274 1.00 60.99 153 LYS F CA 1
ATOM 9632 C C . LYS F 1 134 ? 43.850 11.834 63.125 1.00 65.20 153 LYS F C 1
ATOM 9633 O O . LYS F 1 134 ? 44.043 10.660 62.834 1.00 64.99 153 LYS F O 1
ATOM 9639 N N . ASN F 1 135 ? 42.636 12.320 63.340 1.00 61.47 154 ASN F N 1
ATOM 9640 C CA . ASN F 1 135 ? 41.432 11.526 63.216 1.00 60.39 154 ASN F CA 1
ATOM 9641 C C . ASN F 1 135 ? 40.903 11.719 61.778 1.00 62.45 154 ASN F C 1
ATOM 9642 O O . ASN F 1 135 ? 40.287 12.756 61.458 1.00 60.43 154 ASN F O 1
ATOM 9647 N N . ARG F 1 136 ? 41.215 10.741 60.897 1.00 57.95 155 ARG F N 1
ATOM 9648 C CA . ARG F 1 136 ? 40.820 10.806 59.486 1.00 56.93 155 ARG F CA 1
ATOM 9649 C C . ARG F 1 136 ? 40.536 9.429 58.892 1.00 63.45 155 ARG F C 1
ATOM 9650 O O . ARG F 1 136 ? 40.914 8.407 59.461 1.00 64.67 155 ARG F O 1
ATOM 9658 N N . LYS F 1 137 ? 39.879 9.436 57.719 1.00 61.59 156 LYS F N 1
ATOM 9659 C CA . LYS F 1 137 ? 39.541 8.306 56.846 1.00 61.91 156 LYS F CA 1
ATOM 9660 C C . LYS F 1 137 ? 39.774 8.658 55.383 1.00 67.97 156 LYS F C 1
ATOM 9661 O O . LYS F 1 137 ? 39.403 9.744 54.947 1.00 68.89 156 LYS F O 1
ATOM 9667 N N . ASP F 1 138 ? 40.363 7.742 54.627 1.00 65.02 157 ASP F N 1
ATOM 9668 C CA . ASP F 1 138 ? 40.541 7.839 53.178 1.00 64.67 157 ASP F CA 1
ATOM 9669 C C . ASP F 1 138 ? 39.391 7.145 52.500 1.00 68.25 157 ASP F C 1
ATOM 9670 O O . ASP F 1 138 ? 39.038 6.036 52.900 1.00 69.53 157 ASP F O 1
ATOM 9683 N N . ALA F 1 140 ? 38.128 6.158 48.580 1.00 56.51 159 ALA F N 1
ATOM 9684 C CA . ALA F 1 140 ? 38.392 6.188 47.153 1.00 55.49 159 ALA F CA 1
ATOM 9685 C C . ALA F 1 140 ? 37.152 5.795 46.350 1.00 59.01 159 ALA F C 1
ATOM 9686 O O . ALA F 1 140 ? 36.652 4.686 46.516 1.00 62.07 159 ALA F O 1
ATOM 9688 N N . ILE F 1 141 ? 36.628 6.725 45.549 1.00 52.03 160 ILE F N 1
ATOM 9689 C CA . ILE F 1 141 ? 35.495 6.521 44.651 1.00 52.65 160 ILE F CA 1
ATOM 9690 C C . ILE F 1 141 ? 36.117 6.407 43.266 1.00 56.41 160 ILE F C 1
ATOM 9691 O O . ILE F 1 141 ? 36.665 7.376 42.737 1.00 52.92 160 ILE F O 1
ATOM 9696 N N . LYS F 1 142 ? 36.093 5.197 42.712 1.00 56.15 161 LYS F N 1
ATOM 9697 C CA . LYS F 1 142 ? 36.760 4.877 41.448 1.00 56.58 161 LYS F CA 1
ATOM 9698 C C . LYS F 1 142 ? 35.893 3.984 40.573 1.00 60.59 161 LYS F C 1
ATOM 9699 O O . LYS F 1 142 ? 34.797 3.593 40.981 1.00 59.84 161 LYS F O 1
ATOM 9705 N N . ASP F 1 143 ? 36.395 3.668 39.364 1.00 58.32 162 ASP F N 1
ATOM 9706 C CA . ASP F 1 143 ? 35.746 2.792 38.383 1.00 59.60 162 ASP F CA 1
ATOM 9707 C C . ASP F 1 143 ? 34.278 3.200 38.131 1.00 62.24 162 ASP F C 1
ATOM 9708 O O . ASP F 1 143 ? 33.374 2.354 38.102 1.00 64.63 162 ASP F O 1
ATOM 9713 N N . ARG F 1 144 ? 34.048 4.499 37.966 1.00 55.53 163 ARG F N 1
ATOM 9714 C CA . ARG F 1 144 ? 32.710 5.027 37.715 1.00 54.59 163 ARG F CA 1
ATOM 9715 C C . ARG F 1 144 ? 32.270 4.621 36.321 1.00 62.96 163 ARG F C 1
ATOM 9716 O O . ARG F 1 144 ? 33.055 4.747 35.384 1.00 64.73 163 ARG F O 1
ATOM 9724 N N . GLU F 1 145 ? 31.056 4.090 36.179 1.00 61.59 164 GLU F N 1
ATOM 9725 C CA . GLU F 1 145 ? 30.585 3.684 34.857 1.00 64.07 164 GLU F CA 1
ATOM 9726 C C . GLU F 1 145 ? 29.127 4.065 34.649 1.00 66.91 164 GLU F C 1
ATOM 9727 O O . GLU F 1 145 ? 28.337 4.092 35.595 1.00 64.60 164 GLU F O 1
ATOM 9733 N N . PHE F 1 146 ? 28.800 4.400 33.404 1.00 64.87 165 PHE F N 1
ATOM 9734 C CA . PHE F 1 146 ? 27.443 4.743 33.012 1.00 65.59 165 PHE F CA 1
ATOM 9735 C C . PHE F 1 146 ? 26.671 3.435 32.760 1.00 69.18 165 PHE F C 1
ATOM 9736 O O . PHE F 1 146 ? 27.195 2.538 32.093 1.00 70.16 165 PHE F O 1
ATOM 9744 N N . ILE F 1 147 ? 25.457 3.312 33.340 1.00 64.02 166 ILE F N 1
ATOM 9745 C CA . ILE F 1 147 ? 24.658 2.090 33.230 1.00 66.28 166 ILE F CA 1
ATOM 9746 C C . ILE F 1 147 ? 23.566 2.273 32.160 1.00 71.70 166 ILE F C 1
ATOM 9747 O O . ILE F 1 147 ? 23.605 1.607 31.122 1.00 73.37 166 ILE F O 1
ATOM 9752 N N . LYS F 1 148 ? 22.615 3.179 32.420 1.00 66.70 167 LYS F N 1
ATOM 9753 C CA . LYS F 1 148 ? 21.479 3.473 31.564 1.00 68.09 167 LYS F CA 1
ATOM 9754 C C . LYS F 1 148 ? 20.835 4.781 31.971 1.00 72.00 167 LYS F C 1
ATOM 9755 O O . LYS F 1 148 ? 21.264 5.406 32.951 1.00 68.00 167 LYS F O 1
ATOM 9761 N N . THR F 1 149 ? 19.757 5.162 31.243 1.00 71.84 168 THR F N 1
ATOM 9762 C CA . THR F 1 149 ? 18.885 6.291 31.561 1.00 70.48 168 THR F CA 1
ATOM 9763 C C . THR F 1 149 ? 17.534 5.716 31.883 1.00 79.65 168 THR F C 1
ATOM 9764 O O . THR F 1 149 ? 17.033 4.900 31.106 1.00 83.91 168 THR F O 1
ATOM 9768 N N . GLU F 1 150 ? 16.958 6.074 33.037 1.00 75.57 169 GLU F N 1
ATOM 9769 C CA . GLU F 1 150 ? 15.647 5.560 33.388 1.00 78.10 169 GLU F CA 1
ATOM 9770 C C . GLU F 1 150 ? 14.850 6.580 34.198 1.00 81.19 169 GLU F C 1
ATOM 9771 O O . GLU F 1 150 ? 15.417 7.497 34.785 1.00 78.29 169 GLU F O 1
ATOM 9777 N N . SER F 1 151 ? 13.523 6.412 34.191 1.00 80.20 170 SER F N 1
ATOM 9778 C CA . SER F 1 151 ? 12.592 7.243 34.924 1.00 79.70 170 SER F CA 1
ATOM 9779 C C . SER F 1 151 ? 12.485 6.753 36.356 1.00 81.02 170 SER F C 1
ATOM 9780 O O . SER F 1 151 ? 12.315 5.556 36.582 1.00 82.85 170 SER F O 1
ATOM 9783 N N . ILE F 1 152 ? 12.605 7.672 37.319 1.00 73.29 171 ILE F N 1
ATOM 9784 C CA . ILE F 1 152 ? 12.539 7.380 38.752 1.00 71.83 171 ILE F CA 1
ATOM 9785 C C . ILE F 1 152 ? 11.446 8.217 39.396 1.00 74.77 171 ILE F C 1
ATOM 9786 O O . ILE F 1 152 ? 11.364 9.414 39.146 1.00 72.83 171 ILE F O 1
ATOM 9791 N N . THR F 1 153 ? 10.624 7.587 40.232 1.00 73.72 172 THR F N 1
ATOM 9792 C CA . THR F 1 153 ? 9.540 8.249 40.944 1.00 75.00 172 THR F CA 1
ATOM 9793 C C . THR F 1 153 ? 9.850 8.241 42.440 1.00 80.30 172 THR F C 1
ATOM 9794 O O . THR F 1 153 ? 10.133 7.195 43.015 1.00 82.03 172 THR F O 1
ATOM 9798 N N . THR F 1 154 ? 9.814 9.426 43.053 1.00 76.01 173 THR F N 1
ATOM 9799 C CA . THR F 1 154 ? 10.017 9.659 44.486 1.00 74.76 173 THR F CA 1
ATOM 9800 C C . THR F 1 154 ? 8.864 10.551 45.008 1.00 79.88 173 THR F C 1
ATOM 9801 O O . THR F 1 154 ? 8.094 11.069 44.181 1.00 79.33 173 THR F O 1
ATOM 9805 N N . PRO F 1 155 ? 8.766 10.849 46.336 1.00 76.14 174 PRO F N 1
ATOM 9806 C CA . PRO F 1 155 ? 7.704 11.768 46.799 1.00 76.76 174 PRO F CA 1
ATOM 9807 C C . PRO F 1 155 ? 7.821 13.198 46.212 1.00 78.89 174 PRO F C 1
ATOM 9808 O O . PRO F 1 155 ? 6.865 13.970 46.306 1.00 79.34 174 PRO F O 1
ATOM 9812 N N . ALA F 1 156 ? 8.987 13.555 45.602 1.00 73.22 175 ALA F N 1
ATOM 9813 C CA . ALA F 1 156 ? 9.203 14.876 44.987 1.00 70.01 175 ALA F CA 1
ATOM 9814 C C . ALA F 1 156 ? 8.623 14.933 43.538 1.00 73.76 175 ALA F C 1
ATOM 9815 O O . ALA F 1 156 ? 8.394 16.031 43.012 1.00 74.73 175 ALA F O 1
ATOM 9817 N N . GLY F 1 157 ? 8.366 13.764 42.941 1.00 68.77 176 GLY F N 1
ATOM 9818 C CA . GLY F 1 157 ? 7.828 13.612 41.593 1.00 68.55 176 GLY F CA 1
ATOM 9819 C C . GLY F 1 157 ? 8.517 12.523 40.791 1.00 72.75 176 GLY F C 1
ATOM 9820 O O . GLY F 1 157 ? 9.171 11.640 41.363 1.00 73.04 176 GLY F O 1
ATOM 9821 N N . THR F 1 158 ? 8.392 12.587 39.451 1.00 68.24 177 THR F N 1
ATOM 9822 C CA . THR F 1 158 ? 8.999 11.624 38.528 1.00 67.89 177 THR F CA 1
ATOM 9823 C C . THR F 1 158 ? 10.044 12.366 37.688 1.00 70.60 177 THR F C 1
ATOM 9824 O O . THR F 1 158 ? 9.777 13.459 37.179 1.00 72.12 177 THR F O 1
ATOM 9828 N N . PHE F 1 159 ? 11.256 11.791 37.586 1.00 64.89 178 PHE F N 1
ATOM 9829 C CA . PHE F 1 159 ? 12.401 12.414 36.913 1.00 61.60 178 PHE F CA 1
ATOM 9830 C C . PHE F 1 159 ? 13.102 11.458 35.958 1.00 66.24 178 PHE F C 1
ATOM 9831 O O . PHE F 1 159 ? 13.278 10.298 36.303 1.00 66.24 178 PHE F O 1
ATOM 9839 N N . ASP F 1 160 ? 13.501 11.947 34.761 1.00 63.65 179 ASP F N 1
ATOM 9840 C CA . ASP F 1 160 ? 14.284 11.158 33.806 1.00 64.69 179 ASP F CA 1
ATOM 9841 C C . ASP F 1 160 ? 15.709 11.314 34.241 1.00 68.20 179 ASP F C 1
ATOM 9842 O O . ASP F 1 160 ? 16.222 12.445 34.300 1.00 65.41 179 ASP F O 1
ATOM 9847 N N . CYS F 1 161 ? 16.323 10.177 34.645 1.00 66.13 180 CYS F N 1
ATOM 9848 C CA . CYS F 1 161 ? 17.629 10.124 35.285 1.00 62.53 180 CYS F CA 1
ATOM 9849 C C . CYS F 1 161 ? 18.669 9.465 34.439 1.00 69.01 180 CYS F C 1
ATOM 9850 O O . CYS F 1 161 ? 18.381 8.846 33.423 1.00 72.08 180 CYS F O 1
ATOM 9853 N N . ALA F 1 162 ? 19.904 9.585 34.913 1.00 63.96 181 ALA F N 1
ATOM 9854 C CA . ALA F 1 162 ? 21.066 8.873 34.442 1.00 63.07 181 ALA F CA 1
ATOM 9855 C C . ALA F 1 162 ? 21.539 8.027 35.616 1.00 66.13 181 ALA F C 1
ATOM 9856 O O . ALA F 1 162 ? 21.658 8.572 36.719 1.00 63.35 181 ALA F O 1
ATOM 9858 N N . LYS F 1 163 ? 21.593 6.679 35.426 1.00 63.94 182 LYS F N 1
ATOM 9859 C CA . LYS F 1 163 ? 22.054 5.703 36.417 1.00 63.63 182 LYS F CA 1
ATOM 9860 C C . LYS F 1 163 ? 23.525 5.459 36.172 1.00 66.93 182 LYS F C 1
ATOM 9861 O O . LYS F 1 163 ? 23.919 5.089 35.052 1.00 67.99 182 LYS F O 1
ATOM 9867 N N . VAL F 1 164 ? 24.339 5.711 37.217 1.00 60.08 183 VAL F N 1
ATOM 9868 C CA . VAL F 1 164 ? 25.795 5.582 37.195 1.00 57.50 183 VAL F CA 1
ATOM 9869 C C . VAL F 1 164 ? 26.246 4.793 38.432 1.00 62.29 183 VAL F C 1
ATOM 9870 O O . VAL F 1 164 ? 25.777 5.045 39.543 1.00 61.79 183 VAL F O 1
ATOM 9874 N N . LYS F 1 165 ? 27.137 3.817 38.215 1.00 60.33 184 LYS F N 1
ATOM 9875 C CA . LYS F 1 165 ? 27.737 2.979 39.255 1.00 59.53 184 LYS F CA 1
ATOM 9876 C C . LYS F 1 165 ? 29.143 3.509 39.587 1.00 63.35 184 LYS F C 1
ATOM 9877 O O . LYS F 1 165 ? 29.786 4.108 38.722 1.00 63.16 184 LYS F O 1
ATOM 9883 N N . TYR F 1 166 ? 29.615 3.277 40.825 1.00 58.51 185 TYR F N 1
ATOM 9884 C CA . TYR F 1 166 ? 30.966 3.594 41.286 1.00 56.18 185 TYR F CA 1
ATOM 9885 C C . TYR F 1 166 ? 31.412 2.522 42.271 1.00 60.46 185 TYR F C 1
ATOM 9886 O O . TYR F 1 166 ? 30.567 1.911 42.928 1.00 61.28 185 TYR F O 1
ATOM 9895 N N . ASN F 1 167 ? 32.730 2.304 42.392 1.00 56.07 186 ASN F N 1
ATOM 9896 C CA . ASN F 1 167 ? 33.310 1.415 43.388 1.00 55.16 186 ASN F CA 1
ATOM 9897 C C . ASN F 1 167 ? 33.868 2.265 44.516 1.00 57.43 186 ASN F C 1
ATOM 9898 O O . ASN F 1 167 ? 34.351 3.375 44.256 1.00 55.61 186 ASN F O 1
ATOM 9903 N N . ILE F 1 168 ? 33.781 1.784 45.762 1.00 55.27 187 ILE F N 1
ATOM 9904 C CA . ILE F 1 168 ? 34.289 2.544 46.899 1.00 54.75 187 ILE F CA 1
ATOM 9905 C C . ILE F 1 168 ? 35.197 1.658 47.760 1.00 61.80 187 ILE F C 1
ATOM 9906 O O . ILE F 1 168 ? 34.952 0.468 47.900 1.00 63.54 187 ILE F O 1
ATOM 9911 N N . ALA F 1 169 ? 36.284 2.255 48.282 1.00 59.48 188 ALA F N 1
ATOM 9912 C CA . ALA F 1 169 ? 37.252 1.618 49.190 1.00 59.62 188 ALA F CA 1
ATOM 9913 C C . ALA F 1 169 ? 37.563 2.593 50.325 1.00 61.07 188 ALA F C 1
ATOM 9914 O O . ALA F 1 169 ? 37.890 3.748 50.064 1.00 60.61 188 ALA F O 1
ATOM 9916 N N . THR F 1 170 ? 37.374 2.161 51.566 1.00 56.63 189 THR F N 1
ATOM 9917 C CA . THR F 1 170 ? 37.564 3.008 52.728 1.00 55.49 189 THR F CA 1
ATOM 9918 C C . THR F 1 170 ? 38.704 2.457 53.583 1.00 64.19 189 THR F C 1
ATOM 9919 O O . THR F 1 170 ? 38.728 1.260 53.901 1.00 65.96 189 THR F O 1
ATOM 9923 N N . ARG F 1 171 ? 39.647 3.355 53.944 1.00 61.73 190 ARG F N 1
ATOM 9924 C CA . ARG F 1 171 ? 40.840 3.126 54.788 1.00 61.84 190 ARG F CA 1
ATOM 9925 C C . ARG F 1 171 ? 40.838 4.040 55.999 1.00 65.56 190 ARG F C 1
ATOM 9926 O O . ARG F 1 171 ? 40.341 5.165 55.931 1.00 65.43 190 ARG F O 1
ATOM 9934 N N . SER F 1 172 ? 41.433 3.578 57.088 1.00 61.32 191 SER F N 1
ATOM 9935 C CA . SER F 1 172 ? 41.494 4.291 58.347 1.00 60.32 191 SER F CA 1
ATOM 9936 C C . SER F 1 172 ? 42.692 3.827 59.124 1.00 66.53 191 SER F C 1
ATOM 9937 O O . SER F 1 172 ? 42.968 2.617 59.157 1.00 65.95 191 SER F O 1
ATOM 9940 N N . PRO F 1 173 ? 43.385 4.757 59.820 1.00 65.41 192 PRO F N 1
ATOM 9941 C CA . PRO F 1 173 ? 44.509 4.344 60.688 1.00 67.22 192 PRO F CA 1
ATOM 9942 C C . PRO F 1 173 ? 44.069 3.371 61.791 1.00 79.06 192 PRO F C 1
ATOM 9943 O O . PRO F 1 173 ? 44.871 2.555 62.233 1.00 81.69 192 PRO F O 1
ATOM 9947 N N . LYS F 1 174 ? 42.790 3.457 62.212 1.00 79.70 193 LYS F N 1
ATOM 9948 C CA . LYS F 1 174 ? 42.138 2.645 63.242 1.00 82.49 193 LYS F CA 1
ATOM 9949 C C . LYS F 1 174 ? 41.849 1.222 62.725 1.00 91.67 193 LYS F C 1
ATOM 9950 O O . LYS F 1 174 ? 42.127 0.259 63.441 1.00 94.08 193 LYS F O 1
ATOM 9956 N N . SER F 1 175 ? 41.314 1.092 61.486 1.00 89.08 194 SER F N 1
ATOM 9957 C CA . SER F 1 175 ? 40.979 -0.186 60.849 1.00 90.57 194 SER F CA 1
ATOM 9958 C C . SER F 1 175 ? 42.209 -0.893 60.268 1.00 96.29 194 SER F C 1
ATOM 9959 O O . SER F 1 175 ? 43.101 -0.248 59.700 1.00 95.88 194 SER F O 1
ATOM 9962 N N . LYS F 1 176 ? 42.231 -2.231 60.375 1.00 94.67 195 LYS F N 1
ATOM 9963 C CA . LYS F 1 176 ? 43.328 -3.051 59.856 1.00 95.46 195 LYS F CA 1
ATOM 9964 C C . LYS F 1 176 ? 43.099 -3.379 58.365 1.00 98.48 195 LYS F C 1
ATOM 9965 O O . LYS F 1 176 ? 44.058 -3.400 57.584 1.00 98.05 195 LYS F O 1
ATOM 9967 N N . GLU F 1 177 ? 41.827 -3.610 57.976 1.00 94.09 196 GLU F N 1
ATOM 9968 C CA . GLU F 1 177 ? 41.432 -3.966 56.609 1.00 93.10 196 GLU F CA 1
ATOM 9969 C C . GLU F 1 177 ? 40.701 -2.801 55.878 1.00 88.29 196 GLU F C 1
ATOM 9970 O O . GLU F 1 177 ? 40.095 -1.923 56.502 1.00 86.31 196 GLU F O 1
ATOM 9976 N N . THR F 1 178 ? 40.783 -2.821 54.542 1.00 79.53 197 THR F N 1
ATOM 9977 C CA . THR F 1 178 ? 40.133 -1.870 53.649 1.00 74.87 197 THR F CA 1
ATOM 9978 C C . THR F 1 178 ? 38.692 -2.358 53.406 1.00 75.50 197 THR F C 1
ATOM 9979 O O . THR F 1 178 ? 38.493 -3.515 53.018 1.00 75.68 197 THR F O 1
ATOM 9983 N N . ILE F 1 179 ? 37.698 -1.480 53.643 1.00 69.23 198 ILE F N 1
ATOM 9984 C CA . ILE F 1 179 ? 36.310 -1.849 53.424 1.00 70.12 198 ILE F CA 1
ATOM 9985 C C . ILE F 1 179 ? 35.921 -1.441 52.000 1.00 72.39 198 ILE F C 1
ATOM 9986 O O . ILE F 1 179 ? 35.981 -0.261 51.645 1.00 69.87 198 ILE F O 1
ATOM 9991 N N . THR F 1 180 ? 35.509 -2.434 51.196 1.00 69.10 199 THR F N 1
ATOM 9992 C CA . THR F 1 180 ? 35.094 -2.199 49.818 1.00 67.69 199 THR F CA 1
ATOM 9993 C C . THR F 1 180 ? 33.605 -2.410 49.650 1.00 70.72 199 THR F C 1
ATOM 9994 O O . THR F 1 180 ? 32.973 -3.174 50.389 1.00 74.17 199 THR F O 1
ATOM 9998 N N . GLY F 1 181 ? 33.075 -1.734 48.657 1.00 62.55 200 GLY F N 1
ATOM 9999 C CA . GLY F 1 181 ? 31.677 -1.786 48.291 1.00 62.90 200 GLY F CA 1
ATOM 10000 C C . GLY F 1 181 ? 31.483 -1.090 46.964 1.00 65.43 200 GLY F C 1
ATOM 10001 O O . GLY F 1 181 ? 32.447 -0.837 46.231 1.00 64.30 200 GLY F O 1
ATOM 10002 N N . TYR F 1 182 ? 30.238 -0.793 46.648 1.00 61.39 201 TYR F N 1
ATOM 10003 C CA . TYR F 1 182 ? 29.889 -0.078 45.442 1.00 60.87 201 TYR F CA 1
ATOM 10004 C C . TYR F 1 182 ? 28.564 0.634 45.694 1.00 67.26 201 TYR F C 1
ATOM 10005 O O . TYR F 1 182 ? 27.955 0.485 46.771 1.00 69.61 201 TYR F O 1
ATOM 10014 N N . GLY F 1 183 ? 28.140 1.414 44.716 1.00 60.81 202 GLY F N 1
ATOM 10015 C CA . GLY F 1 183 ? 26.898 2.146 44.818 1.00 59.23 202 GLY F CA 1
ATOM 10016 C C . GLY F 1 183 ? 26.428 2.667 43.493 1.00 62.33 202 GLY F C 1
ATOM 10017 O O . GLY F 1 183 ? 27.161 2.634 42.502 1.00 62.30 202 GLY F O 1
ATOM 10018 N N . TYR F 1 184 ? 25.181 3.134 43.487 1.00 58.70 203 TYR F N 1
ATOM 10019 C CA . TYR F 1 184 ? 24.539 3.720 42.323 1.00 58.69 203 TYR F CA 1
ATOM 10020 C C . TYR F 1 184 ? 24.031 5.105 42.646 1.00 60.64 203 TYR F C 1
ATOM 10021 O O . TYR F 1 184 ? 23.770 5.431 43.808 1.00 60.64 203 TYR F O 1
ATOM 10030 N N . GLU F 1 185 ? 23.892 5.921 41.610 1.00 54.41 204 GLU F N 1
ATOM 10031 C CA . GLU F 1 185 ? 23.367 7.267 41.705 1.00 51.92 204 GLU F CA 1
ATOM 10032 C C . GLU F 1 185 ? 22.496 7.540 40.521 1.00 56.15 204 GLU F C 1
ATOM 10033 O O . GLU F 1 185 ? 22.868 7.220 39.389 1.00 55.06 204 GLU F O 1
ATOM 10039 N N . TRP F 1 186 ? 21.332 8.118 40.779 1.00 55.13 205 TRP F N 1
ATOM 10040 C CA . TRP F 1 186 ? 20.359 8.517 39.780 1.00 57.03 205 TRP F CA 1
ATOM 10041 C C . TRP F 1 186 ? 20.305 10.008 39.744 1.00 55.44 205 TRP F C 1
ATOM 10042 O O . TRP F 1 186 ? 19.853 10.605 40.721 1.00 55.50 205 TRP F O 1
ATOM 10053 N N . TYR F 1 187 ? 20.789 10.630 38.672 1.00 48.84 206 TYR F N 1
ATOM 10054 C CA . TYR F 1 187 ? 20.769 12.101 38.649 1.00 46.62 206 TYR F CA 1
ATOM 10055 C C . TYR F 1 187 ? 20.001 12.650 37.427 1.00 55.55 206 TYR F C 1
ATOM 10056 O O . TYR F 1 187 ? 20.123 12.142 36.303 1.00 55.36 206 TYR F O 1
ATOM 10065 N N . SER F 1 188 ? 19.182 13.689 37.694 1.00 55.38 207 SER F N 1
ATOM 10066 C CA . SER F 1 188 ? 18.291 14.356 36.747 1.00 56.37 207 SER F CA 1
ATOM 10067 C C . SER F 1 188 ? 18.712 15.808 36.499 1.00 61.22 207 SER F C 1
ATOM 10068 O O . SER F 1 188 ? 19.207 16.445 37.433 1.00 59.60 207 SER F O 1
ATOM 10071 N N . PRO F 1 189 ? 18.479 16.370 35.277 1.00 59.73 208 PRO F N 1
ATOM 10072 C CA . PRO F 1 189 ? 18.816 17.779 35.036 1.00 58.33 208 PRO F CA 1
ATOM 10073 C C . PRO F 1 189 ? 18.071 18.733 35.962 1.00 59.49 208 PRO F C 1
ATOM 10074 O O . PRO F 1 189 ? 16.906 18.527 36.257 1.00 59.14 208 PRO F O 1
ATOM 10078 N N . ASN F 1 190 ? 18.782 19.772 36.433 1.00 56.12 209 ASN F N 1
ATOM 10079 C CA . ASN F 1 190 ? 18.331 20.885 37.291 1.00 55.25 209 ASN F CA 1
ATOM 10080 C C . ASN F 1 190 ? 17.777 20.393 38.645 1.00 57.40 209 ASN F C 1
ATOM 10081 O O . ASN F 1 190 ? 17.087 21.147 39.333 1.00 58.58 209 ASN F O 1
ATOM 10086 N N . VAL F 1 191 ? 18.140 19.158 39.043 1.00 50.51 210 VAL F N 1
ATOM 10087 C CA . VAL F 1 191 ? 17.701 18.498 40.275 1.00 49.75 210 VAL F CA 1
ATOM 10088 C C . VAL F 1 191 ? 18.905 17.871 40.995 1.00 56.31 210 VAL F C 1
ATOM 10089 O O . VAL F 1 191 ? 19.024 18.015 42.211 1.00 58.40 210 VAL F O 1
ATOM 10093 N N . GLY F 1 192 ? 19.736 17.134 40.260 1.00 51.86 211 GLY F N 1
ATOM 10094 C CA . GLY F 1 192 ? 20.904 16.478 40.817 1.00 51.10 211 GLY F CA 1
ATOM 10095 C C . GLY F 1 192 ? 20.558 15.083 41.276 1.00 58.93 211 GLY F C 1
ATOM 10096 O O . GLY F 1 192 ? 19.871 14.351 40.553 1.00 61.16 211 GLY F O 1
ATOM 10097 N N . LEU F 1 193 ? 21.007 14.691 42.481 1.00 53.47 212 LEU F N 1
ATOM 10098 C CA . LEU F 1 193 ? 20.685 13.349 42.956 1.00 52.66 212 LEU F CA 1
ATOM 10099 C C . LEU F 1 193 ? 19.204 13.238 43.307 1.00 57.01 212 LEU F C 1
ATOM 10100 O O . LEU F 1 193 ? 18.685 14.046 44.079 1.00 57.28 212 LEU F O 1
ATOM 10105 N N . VAL F 1 194 ? 18.529 12.245 42.694 1.00 54.06 213 VAL F N 1
ATOM 10106 C CA . VAL F 1 194 ? 17.117 11.886 42.894 1.00 55.46 213 VAL F CA 1
ATOM 10107 C C . VAL F 1 194 ? 17.046 10.640 43.819 1.00 60.31 213 VAL F C 1
ATOM 10108 O O . VAL F 1 194 ? 16.233 10.581 44.749 1.00 59.19 213 VAL F O 1
ATOM 10112 N N . ARG F 1 195 ? 17.919 9.655 43.546 1.00 58.25 214 ARG F N 1
ATOM 10113 C CA . ARG F 1 195 ? 18.027 8.409 44.299 1.00 59.27 214 ARG F CA 1
ATOM 10114 C C . ARG F 1 195 ? 19.455 7.914 44.313 1.00 64.26 214 ARG F C 1
ATOM 10115 O O . ARG F 1 195 ? 20.158 8.037 43.304 1.00 65.39 214 ARG F O 1
ATOM 10123 N N . THR F 1 196 ? 19.888 7.354 45.452 1.00 59.58 215 THR F N 1
ATOM 10124 C CA . THR F 1 196 ? 21.204 6.728 45.585 1.00 58.03 215 THR F CA 1
ATOM 10125 C C . THR F 1 196 ? 21.030 5.393 46.324 1.00 64.96 215 THR F C 1
ATOM 10126 O O . THR F 1 196 ? 20.114 5.242 47.134 1.00 66.08 215 THR F O 1
ATOM 10130 N N . GLU F 1 197 ? 21.869 4.410 45.997 1.00 63.34 216 GLU F N 1
ATOM 10131 C CA . GLU F 1 197 ? 21.894 3.085 46.657 1.00 64.71 216 GLU F CA 1
ATOM 10132 C C . GLU F 1 197 ? 23.324 2.713 46.998 1.00 66.31 216 GLU F C 1
ATOM 10133 O O . GLU F 1 197 ? 24.243 2.995 46.210 1.00 63.53 216 GLU F O 1
ATOM 10139 N N . GLN F 1 198 ? 23.533 2.125 48.180 1.00 63.79 217 GLN F N 1
ATOM 10140 C CA . GLN F 1 198 ? 24.888 1.735 48.612 1.00 62.28 217 GLN F CA 1
ATOM 10141 C C . GLN F 1 198 ? 24.889 0.261 48.997 1.00 70.77 217 GLN F C 1
ATOM 10142 O O . GLN F 1 198 ? 24.048 -0.170 49.798 1.00 71.42 217 GLN F O 1
ATOM 10148 N N . TYR F 1 199 ? 25.834 -0.506 48.410 1.00 69.18 218 TYR F N 1
ATOM 10149 C CA . TYR F 1 199 ? 26.006 -1.947 48.598 1.00 71.56 218 TYR F CA 1
ATOM 10150 C C . TYR F 1 199 ? 27.371 -2.305 49.164 1.00 75.76 218 TYR F C 1
ATOM 10151 O O . TYR F 1 199 ? 28.348 -1.585 48.920 1.00 74.80 218 TYR F O 1
ATOM 10160 N N . ASP F 1 200 ? 27.447 -3.438 49.879 1.00 74.00 219 ASP F N 1
ATOM 10161 C CA . ASP F 1 200 ? 28.698 -3.976 50.420 1.00 73.79 219 ASP F CA 1
ATOM 10162 C C . ASP F 1 200 ? 29.352 -4.883 49.347 1.00 79.51 219 ASP F C 1
ATOM 10163 O O . ASP F 1 200 ? 28.769 -5.063 48.267 1.00 79.58 219 ASP F O 1
ATOM 10168 N N . LYS F 1 201 ? 30.536 -5.472 49.649 1.00 77.03 220 LYS F N 1
ATOM 10169 C CA . LYS F 1 201 ? 31.260 -6.340 48.710 1.00 78.80 220 LYS F CA 1
ATOM 10170 C C . LYS F 1 201 ? 30.424 -7.597 48.312 1.00 87.28 220 LYS F C 1
ATOM 10171 O O . LYS F 1 201 ? 30.665 -8.159 47.242 1.00 88.77 220 LYS F O 1
ATOM 10177 N N . ASN F 1 202 ? 29.429 -7.994 49.148 1.00 84.44 221 ASN F N 1
ATOM 10178 C CA . ASN F 1 202 ? 28.579 -9.159 48.918 1.00 87.78 221 ASN F CA 1
ATOM 10179 C C . ASN F 1 202 ? 27.240 -8.797 48.256 1.00 93.49 221 ASN F C 1
ATOM 10180 O O . ASN F 1 202 ? 26.304 -9.601 48.286 1.00 96.56 221 ASN F O 1
ATOM 10185 N N . ASN F 1 203 ? 27.152 -7.599 47.640 1.00 87.51 222 ASN F N 1
ATOM 10186 C CA . ASN F 1 203 ? 25.984 -7.082 46.895 1.00 86.38 222 ASN F CA 1
ATOM 10187 C C . ASN F 1 203 ? 24.727 -6.974 47.790 1.00 90.17 222 ASN F C 1
ATOM 10188 O O . ASN F 1 203 ? 23.603 -7.133 47.308 1.00 91.58 222 ASN F O 1
ATOM 10193 N N . VAL F 1 204 ? 24.928 -6.666 49.081 1.00 85.60 223 VAL F N 1
ATOM 10194 C CA . VAL F 1 204 ? 23.859 -6.474 50.061 1.00 86.97 223 VAL F CA 1
ATOM 10195 C C . VAL F 1 204 ? 23.621 -4.977 50.206 1.00 89.28 223 VAL F C 1
ATOM 10196 O O . VAL F 1 204 ? 24.556 -4.254 50.558 1.00 87.17 223 VAL F O 1
ATOM 10200 N N . LEU F 1 205 ? 22.378 -4.516 49.947 1.00 85.68 224 LEU F N 1
ATOM 10201 C CA . LEU F 1 205 ? 22.004 -3.114 50.085 1.00 82.39 224 LEU F CA 1
ATOM 10202 C C . LEU F 1 205 ? 22.134 -2.706 51.534 1.00 86.25 224 LEU F C 1
ATOM 10203 O O . LEU F 1 205 ? 21.544 -3.340 52.409 1.00 89.60 224 LEU F O 1
ATOM 10208 N N . GLN F 1 206 ? 22.948 -1.689 51.785 1.00 78.86 225 GLN F N 1
ATOM 10209 C CA . GLN F 1 206 ? 23.226 -1.219 53.139 1.00 77.55 225 GLN F CA 1
ATOM 10210 C C . GLN F 1 206 ? 22.365 -0.017 53.491 1.00 77.57 225 GLN F C 1
ATOM 10211 O O . GLN F 1 206 ? 21.937 0.122 54.638 1.00 77.89 225 GLN F O 1
ATOM 10217 N N . SER F 1 207 ? 22.123 0.849 52.503 1.00 71.51 226 SER F N 1
ATOM 10218 C CA . SER F 1 207 ? 21.363 2.089 52.636 1.00 69.65 226 SER F CA 1
ATOM 10219 C C . SER F 1 207 ? 20.952 2.615 51.286 1.00 75.13 226 SER F C 1
ATOM 10220 O O . SER F 1 207 ? 21.409 2.120 50.253 1.00 75.81 226 SER F O 1
ATOM 10223 N N . TYR F 1 208 ? 20.091 3.634 51.294 1.00 72.35 227 TYR F N 1
ATOM 10224 C CA . TYR F 1 208 ? 19.622 4.327 50.100 1.00 72.19 227 TYR F CA 1
ATOM 10225 C C . TYR F 1 208 ? 19.129 5.725 50.497 1.00 75.25 227 TYR F C 1
ATOM 10226 O O . TYR F 1 208 ? 18.880 5.994 51.682 1.00 75.33 227 TYR F O 1
ATOM 10235 N N . THR F 1 209 ? 19.057 6.636 49.515 1.00 69.90 228 THR F N 1
ATOM 10236 C CA . THR F 1 209 ? 18.555 7.986 49.742 1.00 67.85 228 THR F CA 1
ATOM 10237 C C . THR F 1 209 ? 17.555 8.315 48.643 1.00 71.50 228 THR F C 1
ATOM 10238 O O . THR F 1 209 ? 17.662 7.790 47.529 1.00 70.67 228 THR F O 1
ATOM 10242 N N . VAL F 1 210 ? 16.567 9.154 48.976 1.00 68.35 229 VAL F N 1
ATOM 10243 C CA . VAL F 1 210 ? 15.549 9.592 48.029 1.00 69.70 229 VAL F CA 1
ATOM 10244 C C . VAL F 1 210 ? 15.308 11.070 48.206 1.00 71.76 229 VAL F C 1
ATOM 10245 O O . VAL F 1 210 ? 15.376 11.584 49.330 1.00 70.98 229 VAL F O 1
ATOM 10249 N N . LEU F 1 211 ? 15.008 11.743 47.080 1.00 66.73 230 LEU F N 1
ATOM 10250 C CA . LEU F 1 211 ? 14.623 13.144 47.030 1.00 65.56 230 LEU F CA 1
ATOM 10251 C C . LEU F 1 211 ? 13.179 13.204 47.418 1.00 74.19 230 LEU F C 1
ATOM 10252 O O . LEU F 1 211 ? 12.342 12.614 46.728 1.00 77.84 230 LEU F O 1
ATOM 10257 N N . GLU F 1 212 ? 12.873 13.851 48.545 1.00 71.67 231 GLU F N 1
ATOM 10258 C CA . GLU F 1 212 ? 11.495 13.885 49.055 1.00 75.52 231 GLU F CA 1
ATOM 10259 C C . GLU F 1 212 ? 10.781 15.217 48.749 1.00 80.99 231 GLU F C 1
ATOM 10260 O O . GLU F 1 212 ? 9.572 15.224 48.556 1.00 84.08 231 GLU F O 1
ATOM 10266 N N . GLU F 1 213 ? 11.514 16.326 48.759 1.00 75.24 232 GLU F N 1
ATOM 10267 C CA . GLU F 1 213 ? 10.970 17.661 48.536 1.00 75.63 232 GLU F CA 1
ATOM 10268 C C . GLU F 1 213 ? 11.863 18.462 47.641 1.00 74.11 232 GLU F C 1
ATOM 10269 O O . GLU F 1 213 ? 13.077 18.330 47.715 1.00 70.07 232 GLU F O 1
ATOM 10275 N N . LEU F 1 214 ? 11.259 19.332 46.830 1.00 71.03 233 LEU F N 1
ATOM 10276 C CA . LEU F 1 214 ? 11.942 20.263 45.958 1.00 69.21 233 LEU F CA 1
ATOM 10277 C C . LEU F 1 214 ? 10.982 21.402 45.632 1.00 72.41 233 LEU F C 1
ATOM 10278 O O . LEU F 1 214 ? 9.965 21.167 44.987 1.00 73.34 233 LEU F O 1
ATOM 10283 N N . LYS F 1 215 ? 11.285 22.615 46.142 1.00 68.18 234 LYS F N 1
ATOM 10284 C CA . LYS F 1 215 ? 10.506 23.846 45.952 1.00 68.65 234 LYS F CA 1
ATOM 10285 C C . LYS F 1 215 ? 11.443 25.008 45.613 1.00 71.88 234 LYS F C 1
ATOM 10286 O O . LYS F 1 215 ? 12.456 25.188 46.320 1.00 79.46 234 LYS F O 1
#

B-factor: mean 65.89, std 17.78, range [27.12, 155.56]

Radius of gyration: 37.95 Å; Cα contacts (8 Å, |Δi|>4): 3382; chains: 6; bounding box: 119×92×90 Å

Solvent-accessible surface area: 56957 Å² total